Protein AF-0000000072696297 (afdb_homodimer)

Radius of gyration: 30.55 Å; Cα contacts (8 Å, |Δi|>4): 2385; chains: 2; bounding box: 72×107×75 Å

Foldseek 3Di:
DPPPPPPPQVVVLVVVVVVPDDDLAADDDPDDDDHLQFAFPLWDFDDLDQDWKKKKKWKKFADVVVLKMKIKMKMFTRVNDQAADDPVRCVVRNHTQGWMKIKMQIGPRAIAIDIDSGCPQWEIGLAFNKIKGAPDWDPPADRDRGDDDPVVNVNTHPAMWIDGLFWTWGKHAHPPPPPPGHHAGIKTWIKTKDADHAAFFRVDHHAAQQFPCLQPPFFPKGKGWGGQWIFMGTWMQTNNDIDGDGGTIMTMMMIMDNFDAQKKKWKWDFDKPDDDDTKIKTKMKGWHFTDDPDRDIFIWIWIWIDDPRGIDIFGPLFWKKKWKAALAFWIWIWIDGPWKIKIKIKGDPDPFDFAFTQDNPPGGGGWKTKDQQIKMWMWMATADPVGDGDHTDDTIIDRGMMIMIGRDDRPGMDIDMGDDDPVVSVVRPDNDPVVVVCVVVVVSGRRND/DPPPPPPPQVVVLVVVVVVPDDDLAADDDPDDDDHLQFAFPLWDFDDLDQDWKKKKKWKKFADVVVLKMKIKMKMFTRVNDQAADDPVVCVVRNHTQGWMKIKMQIGPRAIAIDIDSGCPQWEIGLAFNKIKGAPDWDPPADRDRGDDDPVVNVNTHPAMWIDGLFWTWGKHAHPPPPPPGHHAGIKTWIKTKDADHAAFFRVDHHAAPLFPCLQDPFFPKGKGWGGQWIFMGTWMQTNNDIDGDGGTIMTMMMIMDNFDAQKKKWKWDFDKPDDDDTKIKTKMKGWHFTDDPDGDIFIWIWIWIDDPRGIDIFGPLFWKKKWKAALAFWIWIWIDGPWKIKIKIKGDPDPFDFAFTQDNPPGGGGWKTKDQQIKMWMWMATADPVGDGDHTDDTIIDRGMMIMIGRDDRPGMDIDMGDDDPVRSVVRPDNDPVVVVCVVVVVSGRRND

InterPro domains:
  IPR025893 Tocopherol cyclase [PTHR35309] (17-449)
  IPR059486 Tocopherol cyclase-like [PF14249] (51-407)

Secondary structure (DSSP, 8-state):
----TTHHHHHHHHHHHHTTSS--PPPP----SS-TTPPTT-S----S-SS--EEEEEEEEEEGGGTEEEEEEEEEE-TTSSSPPPHHHHHHH-----EEEEEEE-GGG-EEEEEES--TTEEE-SSSS-EEEEEEEPTT-PPPSS---HHHHHHHEEEEEEE-SSEEEEEEE--S--TTS-B-SEEEEEEEEEEEE-SS-TTS----TTGGGGGTTTSSSEEEEEEEEEEEEEEEEETTEEEEEEEEEEEEEEEEES---SEEEEEEE---BSSSS-EEEEEEEEEEEESSSS-EEEEEEEEEEEETTEEEEE-TTTEEEEEEE-SSSEEEEEEEESSEEEEEEEE--S--EEEEEEETTTEEEEEEEEEEEEEEEEEEEEEPTTS-EEEEEEEEEEEEEEEEEEES--SS-EEEE----HHHHHHHTS---HHHHHHHSGGGPPTT-/----TTHHHHHHHHHHHHTTSS--PPPP----SS-TTPPTT-S----S-SS--EEEEEEEEEEGGGTEEEEEEEEEE-TTSSSPPPHHHHHHH-----EEEEEEE-GGG-EEEEEES--TTEEE-SSSS-EEEEEEEPTT-PPPSS---HHHHHHHEEEEEEE-SSEEEEEEE--S--TTS-B-SEEEEEEEEEEEE-SS-TTS----TTGGGGGTTTSSSEEEEEEEEEEEEEEEEETTEEEEEEEEEEEEEEEEES---SEEEEEEE---BSSSS-EEEEEEEEEEEESSSS-EEEEEEEEEEEETTEEEEE-TTTEEEEEEE-SSSEEEEEEEESSEEEEEEEE--S--EEEEEEETTTEEEEEEEEEEEEEEEEEEEEEPTTS-EEEEEEEEEEEEEEEEEEES--SS-EEEE----HHHHHHHHS---HHHHHHHSGGGPPTT-

Structure (mmCIF, N/CA/C/O backbone):
data_AF-0000000072696297-model_v1
#
loop_
_entity.id
_entity.type
_entity.pdbx_description
1 polymer 'Tocopherol cyclase'
#
loop_
_atom_site.group_PDB
_atom_site.id
_atom_site.type_symbol
_atom_site.label_atom_id
_atom_site.label_alt_id
_atom_site.label_comp_id
_atom_site.label_asym_id
_atom_site.label_entity_id
_atom_site.label_seq_id
_atom_site.pdbx_PDB_ins_code
_atom_site.Cartn_x
_atom_site.Cartn_y
_atom_site.Cartn_z
_atom_site.occupancy
_atom_site.B_iso_or_equiv
_atom_site.auth_seq_id
_atom_site.auth_comp_id
_atom_site.auth_asym_id
_atom_site.auth_atom_id
_atom_site.pdbx_PDB_model_num
ATOM 1 N N . MET A 1 1 ? 3.879 57.906 -1.351 1 18.12 1 MET A N 1
ATOM 2 C CA . MET A 1 1 ? 2.676 57.719 -0.544 1 18.12 1 MET A CA 1
ATOM 3 C C . MET A 1 1 ? 2.873 56.625 0.498 1 18.12 1 MET A C 1
ATOM 5 O O . MET A 1 1 ? 2.645 56.875 1.688 1 18.12 1 MET A O 1
ATOM 9 N N . SER A 1 2 ? 2.455 55.344 0.256 1 19.56 2 SER A N 1
ATOM 10 C CA . SER A 1 2 ? 1.735 54.406 1.131 1 19.56 2 SER A CA 1
ATOM 11 C C . SER A 1 2 ? 2.699 53.594 1.986 1 19.56 2 SER A C 1
ATOM 13 O O . SER A 1 2 ? 3.107 52.5 1.597 1 19.56 2 SER A O 1
ATOM 15 N N . LYS A 1 3 ? 3.74 54.156 2.49 1 32.62 3 LYS A N 1
ATOM 16 C CA . LYS A 1 3 ? 4.789 53.594 3.34 1 32.62 3 LYS A CA 1
ATOM 17 C C . LYS A 1 3 ? 4.215 53.125 4.664 1 32.62 3 LYS A C 1
ATOM 19 O O . LYS A 1 3 ? 4.961 52.844 5.609 1 32.62 3 LYS A O 1
ATOM 24 N N . GLY A 1 4 ? 2.891 53.312 4.84 1 27.34 4 GLY A N 1
ATOM 25 C CA . GLY A 1 4 ? 2.303 53.125 6.156 1 27.34 4 GLY A CA 1
ATOM 26 C C . GLY A 1 4 ? 2.168 51.688 6.543 1 27.34 4 GLY A C 1
ATOM 27 O O . GLY A 1 4 ? 1.674 51.344 7.625 1 27.34 4 GLY A O 1
ATOM 28 N N . GLN A 1 5 ? 2.023 50.656 5.691 1 32.66 5 GLN A N 1
ATOM 29 C CA . GLN A 1 5 ? 1.441 49.344 5.977 1 32.66 5 GLN A CA 1
ATOM 30 C C . GLN A 1 5 ? 2.426 48.469 6.734 1 32.66 5 GLN A C 1
ATOM 32 O O . GLN A 1 5 ? 2.094 47.312 7.105 1 32.66 5 GLN A O 1
ATOM 37 N N . SER A 1 6 ? 3.713 48.75 6.941 1 38.38 6 SER A N 1
ATOM 38 C CA . SER A 1 6 ? 4.676 47.844 7.535 1 38.38 6 SER A CA 1
ATOM 39 C C . SER A 1 6 ? 4.48 47.719 9.039 1 38.38 6 SER A C 1
ATOM 41 O O . SER A 1 6 ? 5.086 46.875 9.688 1 38.38 6 SER A O 1
ATOM 43 N N . HIS A 1 7 ? 3.771 48.625 9.727 1 38.84 7 HIS A N 1
ATOM 44 C CA . HIS A 1 7 ? 3.793 48.812 11.172 1 38.84 7 HIS A CA 1
ATOM 45 C C . HIS A 1 7 ? 2.846 47.812 11.852 1 38.84 7 HIS A C 1
ATOM 47 O O . HIS A 1 7 ? 2.908 47.625 13.07 1 38.84 7 HIS A O 1
ATOM 53 N N . GLY A 1 8 ? 1.91 47.219 11.18 1 37.94 8 GLY A N 1
ATOM 54 C CA . GLY A 1 8 ? 0.89 46.438 11.844 1 37.94 8 GLY A CA 1
ATOM 55 C C . GLY A 1 8 ? 1.388 45.062 12.297 1 37.94 8 GLY A C 1
ATOM 56 O O . GLY A 1 8 ? 1 44.594 13.367 1 37.94 8 GLY A O 1
ATOM 57 N N . SER A 1 9 ? 2.16 44.375 11.484 1 46.84 9 SER A N 1
ATOM 58 C CA . SER A 1 9 ? 2.555 43 11.758 1 46.84 9 SER A CA 1
ATOM 59 C C . SER A 1 9 ? 3.461 42.906 12.977 1 46.84 9 SER A C 1
ATOM 61 O O . SER A 1 9 ? 3.275 42.031 13.836 1 46.84 9 SER A O 1
ATOM 63 N N . SER A 1 10 ? 4.395 43.875 13.195 1 51.66 10 SER A N 1
ATOM 64 C CA . SER A 1 10 ? 5.32 43.906 14.32 1 51.66 10 SER A CA 1
ATOM 65 C C . SER A 1 10 ? 4.586 44.156 15.633 1 51.66 10 SER A C 1
ATOM 67 O O . SER A 1 10 ? 4.973 43.625 16.688 1 51.66 10 SER A O 1
ATOM 69 N N . THR A 1 11 ? 3.482 44.781 15.508 1 47.91 11 THR A N 1
ATOM 70 C CA . THR A 1 11 ? 2.748 45.188 16.703 1 47.91 11 THR A CA 1
ATOM 71 C C . THR A 1 11 ? 2.006 44 17.297 1 47.91 11 THR A C 1
ATOM 73 O O . THR A 1 11 ? 2.004 43.781 18.516 1 47.91 11 THR A O 1
ATOM 76 N N . VAL A 1 12 ? 1.466 43.188 16.469 1 49.97 12 VAL A N 1
ATOM 77 C CA . VAL A 1 12 ? 0.689 42.062 16.938 1 49.97 12 VAL A CA 1
ATOM 78 C C . VAL A 1 12 ? 1.609 41.062 17.625 1 49.97 12 VAL A C 1
ATOM 80 O O . VAL A 1 12 ? 1.281 40.531 18.703 1 49.97 12 VAL A O 1
ATOM 83 N N . LEU A 1 13 ? 2.771 40.781 17.109 1 56.03 13 LEU A N 1
ATOM 84 C CA . LEU A 1 13 ? 3.717 39.875 17.734 1 56.03 13 LEU A CA 1
ATOM 85 C C . LEU A 1 13 ? 4.242 40.438 19.047 1 56.03 13 LEU A C 1
ATOM 87 O O . LEU A 1 13 ? 4.469 39.688 20 1 56.03 13 LEU A O 1
ATOM 91 N N . ARG A 1 14 ? 4.359 41.781 19.109 1 52.25 14 ARG A N 1
ATOM 92 C CA . ARG A 1 14 ? 4.793 42.438 20.328 1 52.25 14 ARG A CA 1
ATOM 93 C C . ARG A 1 14 ? 3.732 42.344 21.422 1 52.25 14 ARG A C 1
ATOM 95 O O . ARG A 1 14 ? 4.062 42.156 22.609 1 52.25 14 ARG A O 1
ATOM 102 N N . LEU A 1 15 ? 2.523 42.375 21.031 1 49.12 15 LEU A N 1
ATOM 103 C CA . LEU A 1 15 ? 1.45 42.25 22.016 1 49.12 15 LEU A CA 1
ATOM 104 C C . LEU A 1 15 ? 1.433 40.844 22.625 1 49.12 15 LEU A C 1
ATOM 106 O O . LEU A 1 15 ? 1.201 40.688 23.828 1 49.12 15 LEU A O 1
ATOM 110 N N . MET A 1 16 ? 1.803 39.938 21.828 1 53.12 16 MET A N 1
ATOM 111 C CA . MET A 1 16 ? 1.822 38.562 22.344 1 53.12 16 MET A CA 1
ATOM 112 C C . MET A 1 16 ? 3.018 38.344 23.266 1 53.12 16 MET A C 1
ATOM 114 O O . MET A 1 16 ? 2.949 37.531 24.203 1 53.12 16 MET A O 1
ATOM 118 N N . ASP A 1 17 ? 4.148 39.062 23.047 1 53.25 17 ASP A N 1
ATOM 119 C CA . ASP A 1 17 ? 5.352 38.969 23.859 1 53.25 17 ASP A CA 1
ATOM 120 C C . ASP A 1 17 ? 5.152 39.625 25.219 1 53.25 17 ASP A C 1
ATOM 122 O O . ASP A 1 17 ? 5.66 39.156 26.234 1 53.25 17 ASP A O 1
ATOM 126 N N . GLU A 1 18 ? 4.617 40.781 25.203 1 47.94 18 GLU A N 1
ATOM 127 C CA . GLU A 1 18 ? 4.496 41.562 26.422 1 47.94 18 GLU A CA 1
ATOM 128 C C . GLU A 1 18 ? 3.58 40.906 27.438 1 47.94 18 GLU A C 1
ATOM 130 O O . GLU A 1 18 ? 3.684 41.156 28.641 1 47.94 18 GLU A O 1
ATOM 135 N N . ASP A 1 19 ? 2.721 40.094 27.031 1 46.16 19 ASP A N 1
ATOM 136 C CA . ASP A 1 19 ? 1.785 39.531 28 1 46.16 19 ASP A CA 1
ATOM 137 C C . ASP A 1 19 ? 2.363 38.312 28.672 1 46.16 19 ASP A C 1
ATOM 139 O O . ASP A 1 19 ? 1.619 37.469 29.203 1 46.16 19 ASP A O 1
ATOM 143 N N . SER A 1 20 ? 3.639 38.094 28.719 1 43.47 20 SER A N 1
ATOM 144 C CA . SER A 1 20 ? 4.297 36.906 29.234 1 43.47 20 SER A CA 1
ATOM 145 C C . SER A 1 20 ? 4.109 36.781 30.734 1 43.47 20 SER A C 1
ATOM 147 O O . SER A 1 20 ? 4.617 35.844 31.344 1 43.47 20 SER A O 1
ATOM 149 N N . SER A 1 21 ? 3.707 37.781 31.406 1 45.81 21 SER A N 1
ATOM 150 C CA . SER A 1 21 ? 3.936 37.531 32.812 1 45.81 21 SER A CA 1
ATOM 151 C C . SER A 1 21 ? 3.129 36.344 33.312 1 45.81 21 SER A C 1
ATOM 153 O O . SER A 1 21 ? 3.65 35.5 34.062 1 45.81 21 SER A O 1
ATOM 155 N N . GLY A 1 22 ? 1.887 36.219 33.906 1 46 22 GLY A N 1
ATOM 156 C CA . GLY A 1 22 ? 1.261 35.281 34.812 1 46 22 GLY A CA 1
ATOM 157 C C . GLY A 1 22 ? 0.122 34.5 34.156 1 46 22 GLY A C 1
ATOM 158 O O . GLY A 1 22 ? -0.38 33.531 34.75 1 46 22 GLY A O 1
ATOM 159 N N . SER A 1 23 ? -0.704 35.031 33.219 1 54.22 23 SER A N 1
ATOM 160 C CA . SER A 1 23 ? -1.973 34.375 32.938 1 54.22 23 SER A CA 1
ATOM 161 C C . SER A 1 23 ? -1.869 33.469 31.719 1 54.22 23 SER A C 1
ATOM 163 O O . SER A 1 23 ? -1.339 33.906 30.688 1 54.22 23 SER A O 1
ATOM 165 N N . VAL A 1 24 ? -2.074 32.062 31.812 1 69.94 24 VAL A N 1
ATOM 166 C CA . VAL A 1 24 ? -2.188 30.938 30.875 1 69.94 24 VAL A CA 1
ATOM 167 C C . VAL A 1 24 ? -3.373 31.172 29.938 1 69.94 24 VAL A C 1
ATOM 169 O O . VAL A 1 24 ? -3.785 30.266 29.219 1 69.94 24 VAL A O 1
ATOM 172 N N . SER A 1 25 ? -3.828 32.406 29.844 1 83 25 SER A N 1
ATOM 173 C CA . SER A 1 25 ? -4.988 32.594 28.984 1 83 25 SER A CA 1
ATOM 174 C C . SER A 1 25 ? -4.57 32.906 27.547 1 83 25 SER A C 1
ATOM 176 O O . SER A 1 25 ? -3.748 33.812 27.312 1 83 25 SER A O 1
ATOM 178 N N . PRO A 1 26 ? -5.062 32.188 26.594 1 89.75 26 PRO A N 1
ATOM 179 C CA . PRO A 1 26 ? -4.727 32.5 25.188 1 89.75 26 PRO A CA 1
ATOM 180 C C . PRO A 1 26 ? -5.254 33.844 24.734 1 89.75 26 PRO A C 1
ATOM 182 O O . PRO A 1 26 ? -6.312 34.281 25.172 1 89.75 26 PRO A O 1
ATOM 185 N N . LEU A 1 27 ? -4.508 34.531 24 1 89.12 27 LEU A N 1
ATOM 186 C CA . LEU A 1 27 ? -4.883 35.812 23.453 1 89.12 27 LEU A CA 1
ATOM 187 C C . LEU A 1 27 ? -5.258 35.688 21.984 1 89.12 27 LEU A C 1
ATOM 189 O O . LEU A 1 27 ? -4.445 35.25 21.156 1 89.12 27 LEU A O 1
ATOM 193 N N . TYR A 1 28 ? -6.461 36.094 21.703 1 92.81 28 TYR A N 1
ATOM 194 C CA . TYR A 1 28 ? -6.93 36.062 20.328 1 92.81 28 TYR A CA 1
ATOM 195 C C . TYR A 1 28 ? -6.578 37.344 19.609 1 92.81 28 TYR A C 1
ATOM 197 O O . TYR A 1 28 ? -6.789 38.438 20.141 1 92.81 28 TYR A O 1
ATOM 205 N N . VAL A 1 29 ? -6.035 37.219 18.438 1 90.44 29 VAL A N 1
ATOM 206 C CA . VAL A 1 29 ? -5.809 38.344 17.516 1 90.44 29 VAL A CA 1
ATOM 207 C C . VAL A 1 29 ? -6.309 37.969 16.125 1 90.44 29 VAL A C 1
ATOM 209 O O . VAL A 1 29 ? -5.961 36.906 15.602 1 90.44 29 VAL A O 1
ATOM 212 N N . PRO A 1 30 ? -7.215 38.812 15.594 1 89.38 30 PRO A N 1
ATOM 213 C CA . PRO A 1 30 ? -7.621 38.5 14.219 1 89.38 30 PRO A CA 1
ATOM 214 C C . PRO A 1 30 ? -6.43 38.375 13.266 1 89.38 30 PRO A C 1
ATOM 216 O O . PRO A 1 30 ? -5.445 39.094 13.398 1 89.38 30 PRO A O 1
ATOM 219 N N . THR A 1 31 ? -6.523 37.5 12.305 1 87.44 31 THR A N 1
ATOM 220 C CA . THR A 1 31 ? -5.418 37.25 11.391 1 87.44 31 THR A CA 1
ATOM 221 C C . THR A 1 31 ? -5.102 38.469 10.555 1 87.44 31 THR A C 1
ATOM 223 O O . THR A 1 31 ? -5.941 38.938 9.773 1 87.44 31 THR A O 1
ATOM 226 N N . PRO A 1 32 ? -3.977 38.969 10.773 1 85.31 32 PRO A N 1
ATOM 227 C CA . PRO A 1 32 ? -3.621 40.156 9.977 1 85.31 32 PRO A CA 1
ATOM 228 C C . PRO A 1 32 ? -3.285 39.812 8.531 1 85.31 32 PRO A C 1
ATOM 230 O O . PRO A 1 32 ? -2.916 38.688 8.234 1 85.31 32 PRO A O 1
ATOM 233 N N . ARG A 1 33 ? -3.482 40.938 7.805 1 78.12 33 ARG A N 1
ATOM 234 C CA . ARG A 1 33 ? -3.043 40.844 6.418 1 78.12 33 ARG A CA 1
ATOM 235 C C . ARG A 1 33 ? -1.53 41 6.309 1 78.12 33 ARG A C 1
ATOM 237 O O . ARG A 1 33 ? -0.931 41.781 7.055 1 78.12 33 ARG A O 1
ATOM 244 N N . ASN A 1 34 ? -0.774 40.312 5.793 1 72.81 34 ASN A N 1
ATOM 245 C CA . ASN A 1 34 ? 0.656 40.438 5.535 1 72.81 34 ASN A CA 1
ATOM 246 C C . ASN A 1 34 ? 1.484 40.062 6.758 1 72.81 34 ASN A C 1
ATOM 248 O O . ASN A 1 34 ? 1.699 40.875 7.648 1 72.81 34 ASN A O 1
ATOM 252 N N . ARG A 1 35 ? 1.742 39.031 7.027 1 81.56 35 ARG A N 1
ATOM 253 C CA . ARG A 1 35 ? 2.604 38.531 8.086 1 81.56 35 ARG A CA 1
ATOM 254 C C . ARG A 1 35 ? 3.98 38.156 7.551 1 81.56 35 ARG A C 1
ATOM 256 O O . ARG A 1 35 ? 4.102 37.656 6.438 1 81.56 35 ARG A O 1
ATOM 263 N N . GLU A 1 36 ? 4.961 38.625 8.328 1 83.38 36 GLU A N 1
ATOM 264 C CA . GLU A 1 36 ? 6.344 38.438 7.91 1 83.38 36 GLU A CA 1
ATOM 265 C C . GLU A 1 36 ? 6.629 36.969 7.637 1 83.38 36 GLU A C 1
ATOM 267 O O . GLU A 1 36 ? 7.379 36.625 6.715 1 83.38 36 GLU A O 1
ATOM 272 N N . LEU A 1 37 ? 6.027 36.062 8.391 1 89.88 37 LEU A N 1
ATOM 273 C CA . LEU A 1 37 ? 6.359 34.656 8.281 1 89.88 37 LEU A CA 1
ATOM 274 C C . LEU A 1 37 ? 5.34 33.906 7.418 1 89.88 37 LEU A C 1
ATOM 276 O O . LEU A 1 37 ? 5.352 32.688 7.352 1 89.88 37 LEU A O 1
ATOM 280 N N . ARG A 1 38 ? 4.539 34.688 6.75 1 90.38 38 ARG A N 1
ATOM 281 C CA . ARG A 1 38 ? 3.561 34.062 5.879 1 90.38 38 ARG A CA 1
ATOM 282 C C . ARG A 1 38 ? 4.246 33.312 4.73 1 90.38 38 ARG A C 1
ATOM 284 O O . ARG A 1 38 ? 5.125 33.875 4.066 1 90.38 38 ARG A O 1
ATOM 291 N N . THR A 1 39 ? 3.84 32.094 4.559 1 90.88 39 THR A N 1
ATOM 292 C CA . THR A 1 39 ? 4.445 31.281 3.506 1 90.88 39 THR A CA 1
ATOM 293 C C . THR A 1 39 ? 3.582 31.312 2.248 1 90.88 39 THR A C 1
ATOM 295 O O . THR A 1 39 ? 2.381 31.578 2.316 1 90.88 39 THR A O 1
ATOM 298 N N . PRO A 1 40 ? 4.27 31.047 1.139 1 87.88 40 PRO A N 1
ATOM 299 C CA . PRO A 1 40 ? 3.463 30.844 -0.065 1 87.88 40 PRO A CA 1
ATOM 300 C C . PRO A 1 40 ? 2.465 29.703 0.082 1 87.88 40 PRO A C 1
ATOM 302 O O . PRO A 1 40 ? 2.664 28.812 0.91 1 87.88 40 PRO A O 1
ATOM 305 N N . HIS A 1 41 ? 1.315 29.781 -0.6 1 87.94 41 HIS A N 1
ATOM 306 C CA . HIS A 1 41 ? 0.321 28.719 -0.708 1 87.94 41 HIS A CA 1
ATOM 307 C C . HIS A 1 41 ? -0.395 28.5 0.621 1 87.94 41 HIS A C 1
ATOM 309 O O . HIS A 1 41 ? -0.909 27.406 0.88 1 87.94 41 HIS A O 1
ATOM 315 N N . SER A 1 42 ? -0.354 29.422 1.519 1 90.62 42 SER A N 1
ATOM 316 C CA . SER A 1 42 ? -0.989 29.266 2.822 1 90.62 42 SER A CA 1
ATOM 317 C C . SER A 1 42 ? -2.51 29.312 2.705 1 90.62 42 SER A C 1
ATOM 319 O O . SER A 1 42 ? -3.221 28.891 3.621 1 90.62 42 SER A O 1
ATOM 321 N N . GLY A 1 43 ? -3.021 29.812 1.6 1 92.06 43 GLY A N 1
ATOM 322 C CA . GLY A 1 43 ? -4.461 29.953 1.448 1 92.06 43 GLY A CA 1
ATOM 323 C C . GLY A 1 43 ? -5.156 28.672 1.038 1 92.06 43 GLY A C 1
ATOM 324 O O . GLY A 1 43 ? -4.527 27.609 0.98 1 92.06 43 GLY A O 1
ATOM 325 N N . TYR A 1 44 ? -6.504 28.766 0.873 1 95.12 44 TYR A N 1
ATOM 326 C CA . TYR A 1 44 ? -7.375 27.688 0.448 1 95.12 44 TYR A CA 1
ATOM 327 C C . TYR A 1 44 ? -7.34 27.516 -1.066 1 95.12 44 TYR A C 1
ATOM 329 O O . TYR A 1 44 ? -7.621 28.453 -1.809 1 95.12 44 TYR A O 1
ATOM 337 N N . HIS A 1 45 ? -7.129 26.266 -1.618 1 92.69 45 HIS A N 1
ATOM 338 C CA . HIS A 1 45 ? -6.746 26.094 -3.014 1 92.69 45 HIS A CA 1
ATOM 339 C C . HIS A 1 45 ? -7.922 25.609 -3.854 1 92.69 45 HIS A C 1
ATOM 341 O O . HIS A 1 45 ? -7.816 25.5 -5.078 1 92.69 45 HIS A O 1
ATOM 347 N N . PHE A 1 46 ? -8.992 25.344 -3.219 1 94.19 46 PHE A N 1
ATOM 348 C CA . PHE A 1 46 ? -10.133 24.922 -4.02 1 94.19 46 PHE A CA 1
ATOM 349 C C . PHE A 1 46 ? -10.516 25.984 -5.031 1 94.19 46 PHE A C 1
ATOM 351 O O . PHE A 1 46 ? -10.641 27.172 -4.68 1 94.19 46 PHE A O 1
ATOM 358 N N . ASP A 1 47 ? -10.781 25.484 -6.27 1 89.19 47 ASP A N 1
ATOM 359 C CA . ASP A 1 47 ? -10.984 26.453 -7.34 1 89.19 47 ASP A CA 1
ATOM 360 C C . ASP A 1 47 ? -12.406 26.359 -7.891 1 89.19 47 ASP A C 1
ATOM 362 O O . ASP A 1 47 ? -12.719 26.969 -8.93 1 89.19 47 ASP A O 1
ATOM 366 N N . GLY A 1 48 ? -13.172 25.594 -7.344 1 91 48 GLY A N 1
ATOM 367 C CA . GLY A 1 48 ? -14.555 25.531 -7.777 1 91 48 GLY A CA 1
ATOM 368 C C . GLY A 1 48 ? -14.789 24.5 -8.867 1 91 48 GLY A C 1
ATOM 369 O O . GLY A 1 48 ? -15.922 24.266 -9.281 1 91 48 GLY A O 1
ATOM 370 N N . SER A 1 49 ? -13.766 23.781 -9.258 1 89.62 49 SER A N 1
ATOM 371 C CA . SER A 1 49 ? -13.898 22.812 -10.336 1 89.62 49 SER A CA 1
ATOM 372 C C . SER A 1 49 ? -14.422 21.484 -9.82 1 89.62 49 SER A C 1
ATOM 374 O O . SER A 1 49 ? -14.484 21.266 -8.609 1 89.62 49 SER A O 1
ATOM 376 N N . THR A 1 50 ? -14.75 20.594 -10.82 1 91.19 50 THR A N 1
ATOM 377 C CA . THR A 1 50 ? -15.297 19.297 -10.469 1 91.19 50 THR A CA 1
ATOM 378 C C . THR A 1 50 ? -14.195 18.234 -10.438 1 91.19 50 THR A C 1
ATOM 380 O O . THR A 1 50 ? -14.469 17.047 -10.25 1 91.19 50 THR A O 1
ATOM 383 N N . ARG A 1 51 ? -12.977 18.641 -10.578 1 88.25 51 ARG A N 1
ATOM 384 C CA . ARG A 1 51 ? -11.891 17.672 -10.508 1 88.25 51 ARG A CA 1
ATOM 385 C C . ARG A 1 51 ? -11.75 17.109 -9.094 1 88.25 51 ARG A C 1
ATOM 387 O O . ARG A 1 51 ? -12.156 17.734 -8.125 1 88.25 51 ARG A O 1
ATOM 394 N N . LYS A 1 52 ? -11.219 15.922 -9.047 1 89.38 52 LYS A N 1
ATOM 395 C CA . LYS A 1 52 ? -10.945 15.359 -7.73 1 89.38 52 LYS A CA 1
ATOM 396 C C . LYS A 1 52 ? -10.047 16.281 -6.914 1 89.38 52 LYS A C 1
ATOM 398 O O . LYS A 1 52 ? -9.047 16.797 -7.422 1 89.38 52 LYS A O 1
ATOM 403 N N . PHE A 1 53 ? -10.508 16.547 -5.668 1 92.5 53 PHE A N 1
ATOM 404 C CA . PHE A 1 53 ? -9.797 17.516 -4.852 1 92.5 53 PHE A CA 1
ATOM 405 C C . PHE A 1 53 ? -9.93 17.188 -3.371 1 92.5 53 PHE A C 1
ATOM 407 O O . PHE A 1 53 ? -11.008 16.797 -2.91 1 92.5 53 PHE A O 1
ATOM 414 N N . PHE A 1 54 ? -8.82 17.312 -2.738 1 95.19 54 PHE A N 1
ATOM 415 C CA . PHE A 1 54 ? -8.812 17.391 -1.281 1 95.19 54 PHE A CA 1
ATOM 416 C C . PHE A 1 54 ? -7.883 18.484 -0.798 1 95.19 54 PHE A C 1
ATOM 418 O O . PHE A 1 54 ? -6.973 18.906 -1.52 1 95.19 54 PHE A O 1
ATOM 425 N N . GLU A 1 55 ? -8.148 18.984 0.311 1 97 55 GLU A N 1
ATOM 426 C CA . GLU A 1 55 ? -7.18 19.797 1.045 1 97 55 GLU A CA 1
ATOM 427 C C . GLU A 1 55 ? -7.18 19.453 2.529 1 97 55 GLU A C 1
ATOM 429 O O . GLU A 1 55 ? -8.242 19.234 3.121 1 97 55 GLU A O 1
ATOM 434 N N . GLY A 1 56 ? -5.965 19.266 3.082 1 97.5 56 GLY A N 1
ATOM 435 C CA . GLY A 1 56 ? -5.77 18.922 4.484 1 97.5 56 GLY A CA 1
ATOM 436 C C . GLY A 1 56 ? -4.832 19.875 5.203 1 97.5 56 GLY A C 1
ATOM 437 O O . GLY A 1 56 ? -3.939 20.469 4.586 1 97.5 56 GLY A O 1
ATOM 438 N N . TRP A 1 57 ? -5.117 20.031 6.43 1 98.56 57 TRP A N 1
ATOM 439 C CA . TRP A 1 57 ? -4.328 20.891 7.305 1 98.56 57 TRP A CA 1
ATOM 440 C C . TRP A 1 57 ? -3.914 20.156 8.57 1 98.56 57 TRP A C 1
ATOM 442 O O . TRP A 1 57 ? -4.688 19.375 9.117 1 98.56 57 TRP A O 1
ATOM 452 N N . TYR A 1 58 ? -2.729 20.406 8.992 1 98.69 58 TYR A N 1
ATOM 453 C CA . TYR A 1 58 ? -2.133 19.75 10.156 1 98.69 58 TYR A CA 1
ATOM 454 C C . TYR A 1 58 ? -1.561 20.781 11.125 1 98.69 58 TYR A C 1
ATOM 456 O O . TYR A 1 58 ? -0.776 21.641 10.727 1 98.69 58 TYR A O 1
ATOM 464 N N . PHE A 1 59 ? -1.99 20.703 12.406 1 98.88 59 PHE A N 1
ATOM 465 C CA . PHE A 1 59 ? -1.482 21.547 13.484 1 98.88 59 PHE A CA 1
ATOM 466 C C . PHE A 1 59 ? -1.045 20.688 14.672 1 98.88 59 PHE A C 1
ATOM 468 O O . PHE A 1 59 ? -1.796 19.828 15.133 1 98.88 59 PHE A O 1
ATOM 475 N N . LYS A 1 60 ? 0.135 20.984 15.172 1 98.69 60 LYS A N 1
ATOM 476 C CA . LYS A 1 60 ? 0.663 20.188 16.281 1 98.69 60 LYS A CA 1
ATOM 477 C C . LYS A 1 60 ? 1.09 21.078 17.438 1 98.69 60 LYS A C 1
ATOM 479 O O . LYS A 1 60 ? 1.669 22.156 17.234 1 98.69 60 LYS A O 1
ATOM 484 N N . VAL A 1 61 ? 0.745 20.688 18.625 1 98.19 61 VAL A N 1
ATOM 485 C CA . VAL A 1 61 ? 1.244 21.281 19.859 1 98.19 61 VAL A CA 1
ATOM 486 C C . VAL A 1 61 ? 1.939 20.203 20.703 1 98.19 61 VAL A C 1
ATOM 488 O O . VAL A 1 61 ? 1.37 19.141 20.953 1 98.19 61 VAL A O 1
ATOM 491 N N . SER A 1 62 ? 3.141 20.516 21.078 1 97.12 62 SER A N 1
ATOM 492 C CA . SER A 1 62 ? 3.889 19.609 21.953 1 97.12 62 SER A CA 1
ATOM 493 C C . SER A 1 62 ? 3.961 20.156 23.375 1 97.12 62 SER A C 1
ATOM 495 O O . SER A 1 62 ? 4.211 21.344 23.578 1 97.12 62 SER A O 1
ATOM 497 N N . ILE A 1 63 ? 3.646 19.328 24.297 1 95.81 63 ILE A N 1
ATOM 498 C CA . ILE A 1 63 ? 3.807 19.656 25.719 1 95.81 63 ILE A CA 1
ATOM 499 C C . ILE A 1 63 ? 4.898 18.781 26.312 1 95.81 63 ILE A C 1
ATOM 501 O O . ILE A 1 63 ? 4.609 17.797 27.016 1 95.81 63 ILE A O 1
ATOM 505 N N . PRO A 1 64 ? 6.121 19.188 26.141 1 90.44 64 PRO A N 1
ATOM 506 C CA . PRO A 1 64 ? 7.25 18.312 26.484 1 90.44 64 PRO A CA 1
ATOM 507 C C . PRO A 1 64 ? 7.293 17.953 27.969 1 90.44 64 PRO A C 1
ATOM 509 O O . PRO A 1 64 ? 7.707 16.844 28.328 1 90.44 64 PRO A O 1
ATOM 512 N N . GLU A 1 65 ? 6.844 18.859 28.797 1 91.38 65 GLU A N 1
ATOM 513 C CA . GLU A 1 65 ? 6.895 18.609 30.234 1 91.38 65 GLU A CA 1
ATOM 514 C C . GLU A 1 65 ? 6.031 17.406 30.609 1 91.38 65 GLU A C 1
ATOM 516 O O . GLU A 1 65 ? 6.316 16.719 31.594 1 91.38 65 GLU A O 1
ATOM 521 N N . ARG A 1 66 ? 5.07 17.188 29.781 1 92.94 66 ARG A N 1
ATOM 522 C CA . ARG A 1 66 ? 4.18 16.062 30.016 1 92.94 66 ARG A CA 1
ATOM 523 C C . ARG A 1 66 ? 4.453 14.93 29.031 1 92.94 66 ARG A C 1
ATOM 525 O O . ARG A 1 66 ? 3.822 13.867 29.109 1 92.94 66 ARG A O 1
ATOM 532 N N . ARG A 1 67 ? 5.309 15.172 28.125 1 93.62 67 ARG A N 1
ATOM 533 C CA . ARG A 1 67 ? 5.633 14.234 27.047 1 93.62 67 ARG A CA 1
ATOM 534 C C . ARG A 1 67 ? 4.391 13.867 26.25 1 93.62 67 ARG A C 1
ATOM 536 O O . ARG A 1 67 ? 4.145 12.695 25.969 1 93.62 67 ARG A O 1
ATOM 543 N N . GLN A 1 68 ? 3.549 14.883 26.047 1 95.38 68 GLN A N 1
ATOM 544 C CA . GLN A 1 68 ? 2.332 14.695 25.266 1 95.38 68 GLN A CA 1
ATOM 545 C C . GLN A 1 68 ? 2.314 15.609 24.047 1 95.38 68 GLN A C 1
ATOM 547 O O . GLN A 1 68 ? 2.91 16.688 24.062 1 95.38 68 GLN A O 1
ATOM 552 N N . ASN A 1 69 ? 1.705 15.125 23.031 1 97.5 69 ASN A N 1
ATOM 553 C CA . ASN A 1 69 ? 1.497 15.867 21.797 1 97.5 69 ASN A CA 1
ATOM 554 C C . ASN A 1 69 ? 0.04 15.812 21.344 1 97.5 69 ASN A C 1
ATOM 556 O O . ASN A 1 69 ? -0.664 14.844 21.641 1 97.5 69 ASN A O 1
ATOM 560 N N . PHE A 1 70 ? -0.379 16.844 20.734 1 98.62 70 PHE A N 1
ATOM 561 C CA . PHE A 1 70 ? -1.692 16.891 20.109 1 98.62 70 PHE A CA 1
ATOM 562 C C . PHE A 1 70 ? -1.574 17.328 18.656 1 98.62 70 PHE A C 1
ATOM 564 O O . PHE A 1 70 ? -1.035 18.391 18.359 1 98.62 70 PHE A O 1
ATOM 571 N N . CYS A 1 71 ? -2.016 16.453 17.781 1 98.81 71 CYS A N 1
ATOM 572 C CA . CYS A 1 71 ? -2.004 16.719 16.344 1 98.81 71 CYS A CA 1
ATOM 573 C C . CYS A 1 71 ? -3.42 16.891 15.812 1 98.81 71 CYS A C 1
ATOM 575 O O . CYS A 1 71 ? -4.207 15.938 15.812 1 98.81 71 CYS A O 1
ATOM 577 N N . PHE A 1 72 ? -3.721 18.109 15.383 1 98.88 72 PHE A N 1
ATOM 578 C CA . PHE A 1 72 ? -5.02 18.422 14.797 1 98.88 72 PHE A CA 1
ATOM 579 C C . PHE A 1 72 ? -4.969 18.344 13.281 1 98.88 72 PHE A C 1
ATOM 581 O O . PHE A 1 72 ? -4.113 18.969 12.648 1 98.88 72 PHE A O 1
ATOM 588 N N . MET A 1 73 ? -5.898 17.594 12.742 1 98.88 73 MET A N 1
ATOM 589 C CA . MET A 1 73 ? -5.953 17.453 11.289 1 98.88 73 MET A CA 1
ATOM 590 C C . MET A 1 73 ? -7.352 17.734 10.766 1 98.88 73 MET A C 1
ATOM 592 O O . MET A 1 73 ? -8.328 17.125 11.195 1 98.88 73 MET A O 1
ATOM 596 N N . TYR A 1 74 ? -7.402 18.656 9.844 1 98.81 74 TYR A N 1
ATOM 597 C CA . TYR A 1 74 ? -8.648 19.016 9.18 1 98.81 74 TYR A CA 1
ATOM 598 C C . TYR A 1 74 ? -8.602 18.672 7.695 1 98.81 74 TYR A C 1
ATOM 600 O O . TYR A 1 74 ? -7.543 18.766 7.066 1 98.81 74 TYR A O 1
ATOM 608 N N . THR A 1 75 ? -9.75 18.25 7.191 1 98.25 75 THR A N 1
ATOM 609 C CA . THR A 1 75 ? -9.758 17.859 5.785 1 98.25 75 THR A CA 1
ATOM 610 C C . THR A 1 75 ? -11.078 18.234 5.125 1 98.25 75 THR A C 1
ATOM 612 O O . THR A 1 75 ? -12.125 18.234 5.773 1 98.25 75 THR A O 1
ATOM 615 N N . VAL A 1 76 ? -11.031 18.641 3.877 1 98.19 76 VAL A N 1
ATOM 616 C CA . VAL A 1 76 ? -12.211 18.797 3.029 1 98.19 76 VAL A CA 1
ATOM 617 C C . VAL A 1 76 ? -11.992 18.078 1.7 1 98.19 76 VAL A C 1
ATOM 619 O O . VAL A 1 76 ? -10.883 18.094 1.155 1 98.19 76 VAL A O 1
ATOM 622 N N . GLU A 1 77 ? -13.062 17.406 1.22 1 97.38 77 GLU A N 1
ATOM 623 C CA . GLU A 1 77 ? -12.992 16.656 -0.035 1 97.38 77 GLU A CA 1
ATOM 624 C C . GLU A 1 77 ? -14.094 17.094 -0.996 1 97.38 77 GLU A C 1
ATOM 626 O O . GLU A 1 77 ? -15.266 17.141 -0.619 1 97.38 77 GLU A O 1
ATOM 631 N N . ASN A 1 78 ? -13.719 17.375 -2.166 1 96.38 78 ASN A N 1
ATOM 632 C CA . ASN A 1 78 ? -14.586 17.703 -3.293 1 96.38 78 ASN A CA 1
ATOM 633 C C . ASN A 1 78 ? -15.734 18.609 -2.869 1 96.38 78 ASN A C 1
ATOM 635 O O . ASN A 1 78 ? -16.906 18.281 -3.051 1 96.38 78 ASN A O 1
ATOM 639 N N . PRO A 1 79 ? -15.43 19.781 -2.408 1 96.38 79 PRO A N 1
ATOM 640 C CA . PRO A 1 79 ? -16.438 20.656 -1.822 1 96.38 79 PRO A CA 1
ATOM 641 C C . PRO A 1 79 ? -17.391 21.234 -2.865 1 96.38 79 PRO A C 1
ATOM 643 O O . PRO A 1 79 ? -18.406 21.875 -2.512 1 96.38 79 PRO A O 1
ATOM 646 N N . VAL A 1 80 ? -17.094 21.062 -4.172 1 95.69 80 VAL A N 1
ATOM 647 C CA . VAL A 1 80 ? -18.062 21.453 -5.191 1 95.69 80 VAL A CA 1
ATOM 648 C C . VAL A 1 80 ? -19.375 20.719 -4.969 1 95.69 80 VAL A C 1
ATOM 650 O O . VAL A 1 80 ? -20.453 21.234 -5.258 1 95.69 80 VAL A O 1
ATOM 653 N N . PHE A 1 81 ? -19.219 19.516 -4.566 1 96.5 81 PHE A N 1
ATOM 654 C CA . PHE A 1 81 ? -20.359 18.703 -4.191 1 96.5 81 PHE A CA 1
ATOM 655 C C . PHE A 1 81 ? -20.609 18.766 -2.686 1 96.5 81 PHE A C 1
ATOM 657 O O . PHE A 1 81 ? -19.938 18.078 -1.914 1 96.5 81 PHE A O 1
ATOM 664 N N . ARG A 1 82 ? -21.594 19.406 -2.289 1 95.69 82 ARG A N 1
ATOM 665 C CA . ARG A 1 82 ? -21.812 19.734 -0.884 1 95.69 82 ARG A CA 1
ATOM 666 C C . ARG A 1 82 ? -22.344 18.531 -0.117 1 95.69 82 ARG A C 1
ATOM 668 O O . ARG A 1 82 ? -22.359 18.531 1.116 1 95.69 82 ARG A O 1
ATOM 675 N N . LYS A 1 83 ? -22.828 17.594 -0.899 1 95.06 83 LYS A N 1
ATOM 676 C CA . LYS A 1 83 ? -23.281 16.328 -0.343 1 95.06 83 LYS A CA 1
ATOM 677 C C . LYS A 1 83 ? -22.922 15.164 -1.254 1 95.06 83 LYS A C 1
ATOM 679 O O . LYS A 1 83 ? -22.297 15.359 -2.299 1 95.06 83 LYS A O 1
ATOM 684 N N . LYS A 1 84 ? -23.266 14.016 -0.781 1 94 84 LYS A N 1
ATOM 685 C CA . LYS A 1 84 ? -23.016 12.828 -1.595 1 94 84 LYS A CA 1
ATOM 686 C C . LYS A 1 84 ? -23.609 12.984 -2.992 1 94 84 LYS A C 1
ATOM 688 O O . LYS A 1 84 ? -24.719 13.469 -3.146 1 94 84 LYS A O 1
ATOM 693 N N . LEU A 1 85 ? -22.844 12.508 -3.939 1 93.38 85 LEU A N 1
ATOM 694 C CA . LEU A 1 85 ? -23.281 12.656 -5.32 1 93.38 85 LEU A CA 1
ATOM 695 C C . LEU A 1 85 ? -24.531 11.82 -5.578 1 93.38 85 LEU A C 1
ATOM 697 O O . LEU A 1 85 ? -24.656 10.703 -5.082 1 93.38 85 LEU A O 1
ATOM 701 N N . THR A 1 86 ? -25.406 12.367 -6.391 1 92.31 86 THR A N 1
ATOM 702 C CA . THR A 1 86 ? -26.516 11.594 -6.922 1 92.31 86 THR A CA 1
ATOM 703 C C . THR A 1 86 ? -26.031 10.625 -7.996 1 92.31 86 THR A C 1
ATOM 705 O O . THR A 1 86 ? -24.953 10.797 -8.555 1 92.31 86 THR A O 1
ATOM 708 N N . PRO A 1 87 ? -26.828 9.688 -8.25 1 87.38 87 PRO A N 1
ATOM 709 C CA . PRO A 1 87 ? -26.453 8.781 -9.344 1 87.38 87 PRO A CA 1
ATOM 710 C C . PRO A 1 87 ? -26.203 9.516 -10.656 1 87.38 87 PRO A C 1
ATOM 712 O O . PRO A 1 87 ? -25.312 9.148 -11.422 1 87.38 87 PRO A O 1
ATOM 715 N N . PHE A 1 88 ? -26.938 10.516 -10.891 1 89.44 88 PHE A N 1
ATOM 716 C CA . PHE A 1 88 ? -26.781 11.305 -12.109 1 89.44 88 PHE A CA 1
ATOM 717 C C . PHE A 1 88 ? -25.438 12.023 -12.117 1 89.44 88 PHE A C 1
ATOM 719 O O . PHE A 1 88 ? -24.734 12.023 -13.125 1 89.44 88 PHE A O 1
ATOM 726 N N . GLU A 1 89 ? -25.062 12.594 -11.008 1 90.88 89 GLU A N 1
ATOM 727 C CA . GLU A 1 89 ? -23.781 13.273 -10.883 1 90.88 89 GLU A CA 1
ATOM 728 C C . GLU A 1 89 ? -22.625 12.297 -11.031 1 90.88 89 GLU A C 1
ATOM 730 O O . GLU A 1 89 ? -21.594 12.617 -11.648 1 90.88 89 GLU A O 1
ATOM 735 N N . GLU A 1 90 ? -22.781 11.172 -10.461 1 88.5 90 GLU A N 1
ATOM 736 C CA . GLU A 1 90 ? -21.734 10.156 -10.555 1 88.5 90 GLU A CA 1
ATOM 737 C C . GLU A 1 90 ? -21.516 9.719 -12 1 88.5 90 GLU A C 1
ATOM 739 O O . GLU A 1 90 ? -20.375 9.453 -12.414 1 88.5 90 GLU A O 1
ATOM 744 N N . ALA A 1 91 ? -22.594 9.609 -12.672 1 83.19 91 ALA A N 1
ATOM 745 C CA . ALA A 1 91 ? -22.484 9.242 -14.086 1 83.19 91 ALA A CA 1
ATOM 746 C C . ALA A 1 91 ? -21.766 10.32 -14.883 1 83.19 91 ALA A C 1
ATOM 748 O O . ALA A 1 91 ? -21.031 10.016 -15.828 1 83.19 91 ALA A O 1
ATOM 749 N N . GLN A 1 92 ? -22 11.57 -14.453 1 85.56 92 GLN A N 1
ATOM 750 C CA . GLN A 1 92 ? -21.469 12.711 -15.188 1 85.56 92 GLN A CA 1
ATOM 751 C C . GLN A 1 92 ? -20.016 12.977 -14.82 1 85.56 92 GLN A C 1
ATOM 753 O O . GLN A 1 92 ? -19.203 13.297 -15.68 1 85.56 92 GLN A O 1
ATOM 758 N N . TYR A 1 93 ? -19.688 12.82 -13.516 1 87.31 93 TYR A N 1
ATOM 759 C CA . TYR A 1 93 ? -18.391 13.305 -13.055 1 87.31 93 TYR A CA 1
ATOM 760 C C . TYR A 1 93 ? -17.547 12.172 -12.5 1 87.31 93 TYR A C 1
ATOM 762 O O . TYR A 1 93 ? -16.375 12.359 -12.164 1 87.31 93 TYR A O 1
ATOM 770 N N . GLY A 1 94 ? -18.125 10.914 -12.445 1 83.12 94 GLY A N 1
ATOM 771 C CA . GLY A 1 94 ? -17.453 9.82 -11.766 1 83.12 94 GLY A CA 1
ATOM 772 C C . GLY A 1 94 ? -17.641 9.844 -10.258 1 83.12 94 GLY A C 1
ATOM 773 O O . GLY A 1 94 ? -18.094 10.844 -9.703 1 83.12 94 GLY A O 1
ATOM 774 N N . PRO A 1 95 ? -17.297 8.812 -9.68 1 85.06 95 PRO A N 1
ATOM 775 C CA . PRO A 1 95 ? -17.438 8.758 -8.227 1 85.06 95 PRO A CA 1
ATOM 776 C C . PRO A 1 95 ? -16.531 9.758 -7.508 1 85.06 95 PRO A C 1
ATOM 778 O O . PRO A 1 95 ? -15.391 9.977 -7.938 1 85.06 95 PRO A O 1
ATOM 781 N N . ARG A 1 96 ? -17.109 10.422 -6.504 1 90.81 96 ARG A N 1
ATOM 782 C CA . ARG A 1 96 ? -16.375 11.344 -5.648 1 90.81 96 ARG A CA 1
ATOM 783 C C . ARG A 1 96 ? -16.672 11.078 -4.176 1 90.81 96 ARG A C 1
ATOM 785 O O . ARG A 1 96 ? -17.797 10.719 -3.812 1 90.81 96 ARG A O 1
ATOM 792 N N . PHE A 1 97 ? -15.68 11.219 -3.424 1 92.81 97 PHE A N 1
ATOM 793 C CA . PHE A 1 97 ? -15.867 11.273 -1.979 1 92.81 97 PHE A CA 1
ATOM 794 C C . PHE A 1 97 ? -15.984 12.719 -1.502 1 92.81 97 PHE A C 1
ATOM 796 O O . PHE A 1 97 ? -15.188 13.57 -1.892 1 92.81 97 PHE A O 1
ATOM 803 N N . THR A 1 98 ? -17.016 12.969 -0.726 1 96.5 98 THR A N 1
ATOM 804 C CA . THR A 1 98 ? -17.281 14.336 -0.284 1 96.5 98 THR A CA 1
ATOM 805 C C . THR A 1 98 ? -17.219 14.43 1.238 1 96.5 98 THR A C 1
ATOM 807 O O . THR A 1 98 ? -17.328 13.422 1.933 1 96.5 98 THR A O 1
ATOM 810 N N . GLY A 1 99 ? -17.016 15.664 1.698 1 97.62 99 GLY A N 1
ATOM 811 C CA . GLY A 1 99 ? -17.234 15.875 3.121 1 97.62 99 GLY A CA 1
ATOM 812 C C . GLY A 1 99 ? -16.078 16.609 3.789 1 97.62 99 GLY A C 1
ATOM 813 O O . GLY A 1 99 ? -15.188 17.125 3.111 1 97.62 99 GLY A O 1
ATOM 814 N N . VAL A 1 100 ? -16.25 16.781 5.082 1 98.44 100 VAL A N 1
ATOM 815 C CA . VAL A 1 100 ? -15.289 17.469 5.949 1 98.44 100 VAL A CA 1
ATOM 816 C C . VAL A 1 100 ? -14.984 16.594 7.168 1 98.44 100 VAL A C 1
ATOM 818 O O . VAL A 1 100 ? -15.883 15.945 7.711 1 98.44 100 VAL A O 1
ATOM 821 N N . GLY A 1 101 ? -13.742 16.578 7.496 1 98.44 101 GLY A N 1
ATOM 822 C CA . GLY A 1 101 ? -13.328 15.797 8.656 1 98.44 101 GLY A CA 1
ATOM 823 C C . GLY A 1 101 ? -12.398 16.547 9.578 1 98.44 101 GLY A C 1
ATOM 824 O O . GLY A 1 101 ? -11.664 17.438 9.141 1 98.44 101 GLY A O 1
ATOM 825 N N . ALA A 1 102 ? -12.5 16.25 10.828 1 98.81 102 ALA A N 1
ATOM 826 C CA . ALA A 1 102 ? -11.547 16.641 11.867 1 98.81 102 ALA A CA 1
ATOM 827 C C . ALA A 1 102 ? -11.086 15.422 12.664 1 98.81 102 ALA A C 1
ATOM 829 O O . ALA A 1 102 ? -11.906 14.648 13.156 1 98.81 102 ALA A O 1
ATOM 830 N N . GLN A 1 103 ? -9.852 15.219 12.719 1 98.81 103 GLN A N 1
ATOM 831 C CA . GLN A 1 103 ? -9.305 14.148 13.547 1 98.81 103 GLN A CA 1
ATOM 832 C C . GLN A 1 103 ? -8.141 14.656 14.398 1 98.81 103 GLN A C 1
ATOM 834 O O . GLN A 1 103 ? -7.457 15.609 14.023 1 98.81 103 GLN A O 1
ATOM 839 N N . ILE A 1 104 ? -7.98 14.094 15.57 1 98.88 104 ILE A N 1
ATOM 840 C CA . ILE A 1 104 ? -6.918 14.5 16.484 1 98.88 104 ILE A CA 1
ATOM 841 C C . ILE A 1 104 ? -6.199 13.258 17.016 1 98.88 104 ILE A C 1
ATOM 843 O O . ILE A 1 104 ? -6.84 12.305 17.469 1 98.88 104 ILE A O 1
ATOM 847 N N . LEU A 1 105 ? -4.926 13.219 16.859 1 98.81 105 LEU A N 1
ATOM 848 C CA . LEU A 1 105 ? -4.059 12.344 17.641 1 98.81 105 LEU A CA 1
ATOM 849 C C . LEU A 1 105 ? -3.543 13.062 18.891 1 98.81 105 LEU A C 1
ATOM 851 O O . LEU A 1 105 ? -2.801 14.039 18.781 1 98.81 105 LEU A O 1
ATOM 855 N N . GLY A 1 106 ? -3.959 12.578 20.031 1 98.19 106 GLY A N 1
ATOM 856 C CA . GLY A 1 106 ? -3.67 13.336 21.234 1 98.19 106 GLY A CA 1
ATOM 857 C C . GLY A 1 106 ? -2.93 12.523 22.281 1 98.19 106 GLY A C 1
ATOM 858 O O . GLY A 1 106 ? -2.062 11.711 21.953 1 98.19 106 GLY A O 1
ATOM 859 N N . ALA A 1 107 ? -3.201 12.867 23.531 1 97.06 107 ALA A N 1
ATOM 860 C CA . ALA A 1 107 ? -2.475 12.305 24.656 1 97.06 107 ALA A CA 1
ATOM 861 C C . ALA A 1 107 ? -2.521 10.781 24.641 1 97.06 107 ALA A C 1
ATOM 863 O O . ALA A 1 107 ? -3.58 10.188 24.406 1 97.06 107 ALA A O 1
ATOM 864 N N . ASP A 1 108 ? -1.31 10.172 24.781 1 93.88 108 ASP A N 1
ATOM 865 C CA . ASP A 1 108 ? -1.118 8.727 24.844 1 93.88 108 ASP A CA 1
ATOM 866 C C . ASP A 1 108 ? -1.474 8.062 23.531 1 93.88 108 ASP A C 1
ATOM 868 O O . ASP A 1 108 ? -1.949 6.926 23.5 1 93.88 108 ASP A O 1
ATOM 872 N N . ASP A 1 109 ? -1.421 8.828 22.469 1 94.44 109 ASP A N 1
ATOM 873 C CA . ASP A 1 109 ? -1.664 8.367 21.109 1 94.44 109 ASP A CA 1
ATOM 874 C C . ASP A 1 109 ? -3.094 7.852 20.953 1 94.44 109 ASP A C 1
ATOM 876 O O . ASP A 1 109 ? -3.346 6.938 20.172 1 94.44 109 ASP A O 1
ATOM 880 N N . LYS A 1 110 ? -3.963 8.422 21.797 1 97.44 110 LYS A N 1
ATOM 881 C CA . LYS A 1 110 ? -5.387 8.188 21.594 1 97.44 110 LYS A CA 1
ATOM 882 C C . LYS A 1 110 ? -5.934 9.07 20.469 1 97.44 110 LYS A C 1
ATOM 884 O O . LYS A 1 110 ? -5.281 10.031 20.062 1 97.44 110 LYS A O 1
ATOM 889 N N . TYR A 1 111 ? -7.105 8.656 20.094 1 98.31 111 TYR A N 1
ATOM 890 C CA . TYR A 1 111 ? -7.574 9.188 18.828 1 98.31 111 TYR A CA 1
ATOM 891 C C . TYR A 1 111 ? -9.023 9.641 18.922 1 98.31 111 TYR A C 1
ATOM 893 O O . TYR A 1 111 ? -9.789 9.125 19.75 1 98.31 111 TYR A O 1
ATOM 901 N N . ILE A 1 112 ? -9.383 10.711 18.156 1 98.69 112 ILE A N 1
ATOM 902 C CA . ILE A 1 112 ? -10.773 11.102 17.984 1 98.69 112 ILE A CA 1
ATOM 903 C C . ILE A 1 112 ? -10.992 11.594 16.547 1 98.69 112 ILE A C 1
ATOM 905 O O . ILE A 1 112 ? -10.086 12.156 15.938 1 98.69 112 ILE A O 1
ATOM 909 N N . CYS A 1 113 ? -12.234 11.336 16.047 1 98.62 113 CYS A N 1
ATOM 910 C CA . CYS A 1 113 ? -12.594 11.773 14.695 1 98.62 113 CYS A CA 1
ATOM 911 C C . CYS A 1 113 ? -14.07 12.148 14.617 1 98.62 113 CYS A C 1
ATOM 913 O O . CYS A 1 113 ? -14.914 11.492 15.234 1 98.62 113 CYS A O 1
ATOM 915 N N . GLN A 1 114 ? -14.32 13.234 13.969 1 98.75 114 GLN A N 1
ATOM 916 C CA . GLN A 1 114 ? -15.672 13.617 13.555 1 98.75 114 GLN A CA 1
ATOM 917 C C . GLN A 1 114 ? -15.711 13.961 12.07 1 98.75 114 GLN A C 1
ATOM 919 O O . GLN A 1 114 ? -14.867 14.711 11.578 1 98.75 114 GLN A O 1
ATOM 924 N N . TYR A 1 115 ? -16.641 13.328 11.391 1 97.94 115 TYR A N 1
ATOM 925 C CA . TYR A 1 115 ? -16.703 13.453 9.938 1 97.94 115 TYR A CA 1
ATOM 926 C C . TYR A 1 115 ? -18.156 13.648 9.477 1 97.94 115 TYR A C 1
ATOM 928 O O . TYR A 1 115 ? -19.078 13.078 10.062 1 97.94 115 TYR A O 1
ATOM 936 N N . SER A 1 116 ? -18.312 14.555 8.492 1 97.44 116 SER A N 1
ATOM 937 C CA . SER A 1 116 ? -19.578 14.75 7.793 1 97.44 116 SER A CA 1
ATOM 938 C C . SER A 1 116 ? -19.406 14.633 6.281 1 97.44 116 SER A C 1
ATOM 940 O O . SER A 1 116 ? -18.422 15.141 5.727 1 97.44 116 SER A O 1
ATOM 942 N N . GLN A 1 117 ? -20.359 14.031 5.625 1 96.12 117 GLN A N 1
ATOM 943 C CA . GLN A 1 117 ? -20.328 13.953 4.168 1 96.12 117 GLN A CA 1
ATOM 944 C C . GLN A 1 117 ? -20.688 15.289 3.533 1 96.12 117 GLN A C 1
ATOM 946 O O . GLN A 1 117 ? -20.484 15.492 2.334 1 96.12 117 GLN A O 1
ATOM 951 N N . GLU A 1 118 ? -21.219 16.141 4.383 1 97.31 118 GLU A N 1
ATOM 952 C CA . GLU A 1 118 ? -21.656 17.453 3.898 1 97.31 118 GLU A CA 1
ATOM 953 C C . GLU A 1 118 ? -20.594 18.516 4.184 1 97.31 118 GLU A C 1
ATOM 955 O O . GLU A 1 118 ? -19.938 18.484 5.227 1 97.31 118 GLU A O 1
ATOM 960 N N . SER A 1 119 ? -20.453 19.438 3.252 1 97.75 119 SER A N 1
ATOM 961 C CA . SER A 1 119 ? -19.406 20.438 3.41 1 97.75 119 SER A CA 1
ATOM 962 C C . SER A 1 119 ? -19.984 21.844 3.314 1 97.75 119 SER A C 1
ATOM 964 O O . SER A 1 119 ? -19.234 22.812 3.074 1 97.75 119 SER A O 1
ATOM 966 N N . GLN A 1 120 ? -21.266 22.031 3.473 1 96.25 120 GLN A N 1
ATOM 967 C CA . GLN A 1 120 ? -21.891 23.344 3.275 1 96.25 120 GLN A CA 1
ATOM 968 C C . GLN A 1 120 ? -21.438 24.328 4.348 1 96.25 120 GLN A C 1
ATOM 970 O O . GLN A 1 120 ? -21.484 25.547 4.133 1 96.25 120 GLN A O 1
ATOM 975 N N . ASN A 1 121 ? -21.031 23.859 5.469 1 97.94 121 ASN A N 1
ATOM 976 C CA . ASN A 1 121 ? -20.656 24.734 6.566 1 97.94 121 ASN A CA 1
ATOM 977 C C . ASN A 1 121 ? -19.141 24.891 6.688 1 97.94 121 ASN A C 1
ATOM 979 O O . ASN A 1 121 ? -18.656 25.422 7.68 1 97.94 121 ASN A O 1
ATOM 983 N N . PHE A 1 122 ? -18.469 24.375 5.738 1 98.5 122 PHE A N 1
ATOM 984 C CA . PHE A 1 122 ? -17.031 24.578 5.676 1 98.5 122 PHE A CA 1
ATOM 985 C C . PHE A 1 122 ? -16.688 25.875 4.969 1 98.5 122 PHE A C 1
ATOM 987 O O . PHE A 1 122 ? -17.359 26.266 4.008 1 98.5 122 PHE A O 1
ATOM 994 N N . TRP A 1 123 ? -15.672 26.531 5.457 1 98.12 123 TRP A N 1
ATOM 995 C CA . TRP A 1 123 ? -15.188 27.75 4.801 1 98.12 123 TRP A CA 1
ATOM 996 C C . TRP A 1 123 ? -13.672 27.875 4.941 1 98.12 123 TRP A C 1
ATOM 998 O O . TRP A 1 123 ? -13.094 27.406 5.922 1 98.12 123 TRP A O 1
ATOM 1008 N N . GLY A 1 124 ? -13.031 28.469 3.959 1 97.19 124 GLY A N 1
ATOM 1009 C CA . GLY A 1 124 ? -11.609 28.766 3.951 1 97.19 124 GLY A CA 1
ATOM 1010 C C . GLY A 1 124 ? -11.273 30.062 3.221 1 97.19 124 GLY A C 1
ATOM 1011 O O . GLY A 1 124 ? -11.898 30.375 2.203 1 97.19 124 GLY A O 1
ATOM 1012 N N . SER A 1 125 ? -10.305 30.703 3.727 1 94.56 125 SER A N 1
ATOM 1013 C CA . SER A 1 125 ? -9.844 31.938 3.08 1 94.56 125 SER A CA 1
ATOM 1014 C C . SER A 1 125 ? -8.93 31.625 1.901 1 94.56 125 SER A C 1
ATOM 1016 O O . SER A 1 125 ? -7.977 30.844 2.035 1 94.56 125 SER A O 1
ATOM 1018 N N . ARG A 1 126 ? -9.141 32.219 0.826 1 90.94 126 ARG A N 1
ATOM 1019 C CA . ARG A 1 126 ? -8.359 31.984 -0.387 1 90.94 126 ARG A CA 1
ATOM 1020 C C . ARG A 1 126 ? -6.922 32.469 -0.21 1 90.94 126 ARG A C 1
ATOM 1022 O O . ARG A 1 126 ? -6.004 31.906 -0.814 1 90.94 126 ARG A O 1
ATOM 1029 N N . HIS A 1 127 ? -6.691 33.406 0.671 1 88.06 127 HIS A N 1
ATOM 1030 C CA . HIS A 1 127 ? -5.383 34.031 0.683 1 88.06 127 HIS A CA 1
ATOM 1031 C C . HIS A 1 127 ? -4.641 33.75 1.986 1 88.06 127 HIS A C 1
ATOM 1033 O O . HIS A 1 127 ? -3.422 33.938 2.061 1 88.06 127 HIS A O 1
ATOM 1039 N N . GLU A 1 128 ? -5.414 33.438 2.977 1 91.38 128 GLU A N 1
ATOM 1040 C CA . GLU A 1 128 ? -4.797 33.219 4.281 1 91.38 128 GLU A CA 1
ATOM 1041 C C . GLU A 1 128 ? -5.074 31.828 4.801 1 91.38 128 GLU A C 1
ATOM 1043 O O . GLU A 1 128 ? -6.074 31.203 4.426 1 91.38 128 GLU A O 1
ATOM 1048 N N . LEU A 1 129 ? -4.129 31.375 5.648 1 95.44 129 LEU A N 1
ATOM 1049 C CA . LEU A 1 129 ? -4.395 30.141 6.371 1 95.44 129 LEU A CA 1
ATOM 1050 C C . LEU A 1 129 ? -5.477 30.344 7.426 1 95.44 129 LEU A C 1
ATOM 1052 O O . LEU A 1 129 ? -5.176 30.438 8.617 1 95.44 129 LEU A O 1
ATOM 1056 N N . VAL A 1 130 ? -6.707 30.5 7.004 1 96.81 130 VAL A N 1
ATOM 1057 C CA . VAL A 1 130 ? -7.879 30.672 7.855 1 96.81 130 VAL A CA 1
ATOM 1058 C C . VAL A 1 130 ? -9.016 29.781 7.355 1 96.81 130 VAL A C 1
ATOM 1060 O O . VAL A 1 130 ? -9.406 29.859 6.188 1 96.81 130 VAL A O 1
ATOM 1063 N N . LEU A 1 131 ? -9.453 28.953 8.242 1 98.5 131 LEU A N 1
ATOM 1064 C CA . LEU A 1 131 ? -10.523 28.047 7.836 1 98.5 131 LEU A CA 1
ATOM 1065 C C . LEU A 1 131 ? -11.344 27.594 9.039 1 98.5 131 LEU A C 1
ATOM 1067 O O . LEU A 1 131 ? -10.938 27.812 10.188 1 98.5 131 LEU A O 1
ATOM 1071 N N . GLY A 1 132 ? -12.492 27 8.75 1 98.75 132 GLY A N 1
ATOM 1072 C CA . GLY A 1 132 ? -13.344 26.453 9.797 1 98.75 132 GLY A CA 1
ATOM 1073 C C . GLY A 1 132 ? -14.5 25.641 9.25 1 98.75 132 GLY A C 1
ATOM 1074 O O . GLY A 1 132 ? -14.695 25.562 8.039 1 98.75 132 GLY A O 1
ATOM 1075 N N . ASN A 1 133 ? -15.125 25.031 10.164 1 98.88 133 ASN A N 1
ATOM 1076 C CA . ASN A 1 133 ? -16.312 24.234 9.867 1 98.88 133 ASN A CA 1
ATOM 1077 C C . ASN A 1 133 ? -17.219 24.094 11.086 1 98.88 133 ASN A C 1
ATOM 1079 O O . ASN A 1 133 ? -16.734 24.109 12.227 1 98.88 133 ASN A O 1
ATOM 1083 N N . THR A 1 134 ? -18.531 24.047 10.812 1 98.81 134 THR A N 1
ATOM 1084 C CA . THR A 1 134 ? -19.531 23.75 11.836 1 98.81 134 THR A CA 1
ATOM 1085 C C . THR A 1 134 ? -20.172 22.391 11.586 1 98.81 134 THR A C 1
ATOM 1087 O O . THR A 1 134 ? -20.922 22.219 10.617 1 98.81 134 THR A O 1
ATOM 1090 N N . PHE A 1 135 ? -19.891 21.453 12.453 1 98.44 135 PHE A N 1
ATOM 1091 C CA . PHE A 1 135 ? -20.547 20.156 12.344 1 98.44 135 PHE A CA 1
ATOM 1092 C C . PHE A 1 135 ? -21.969 20.234 12.898 1 98.44 135 PHE A C 1
ATOM 1094 O O . PHE A 1 135 ? -22.906 19.672 12.312 1 98.44 135 PHE A O 1
ATOM 1101 N N . VAL A 1 136 ? -22.094 20.828 14.086 1 98 136 VAL A N 1
ATOM 1102 C CA . VAL A 1 136 ? -23.375 21.047 14.742 1 98 136 VAL A CA 1
ATOM 1103 C C . VAL A 1 136 ? -23.484 22.516 15.172 1 98 136 VAL A C 1
ATOM 1105 O O . VAL A 1 136 ? -22.641 23.016 15.914 1 98 136 VAL A O 1
ATOM 1108 N N . ALA A 1 137 ? -24.438 23.172 14.719 1 97.62 137 ALA A N 1
ATOM 1109 C CA . ALA A 1 137 ? -24.656 24.562 15.078 1 97.62 137 ALA A CA 1
ATOM 1110 C C . ALA A 1 137 ? -25.453 24.688 16.375 1 97.62 137 ALA A C 1
ATOM 1112 O O . ALA A 1 137 ? -26.25 23.797 16.703 1 97.62 137 ALA A O 1
ATOM 1113 N N . GLU A 1 138 ? -25.188 25.828 17.062 1 95.56 138 GLU A N 1
ATOM 1114 C CA . GLU A 1 138 ? -26.062 26.156 18.188 1 95.56 138 GLU A CA 1
ATOM 1115 C C . GLU A 1 138 ? -27.484 26.438 17.719 1 95.56 138 GLU A C 1
ATOM 1117 O O . GLU A 1 138 ? -27.688 26.891 16.594 1 95.56 138 GLU A O 1
ATOM 1122 N N . LYS A 1 139 ? -28.406 26.172 18.672 1 91.56 139 LYS A N 1
ATOM 1123 C CA . LYS A 1 139 ? -29.812 26.359 18.312 1 91.56 139 LYS A CA 1
ATOM 1124 C C . LYS A 1 139 ? -30.062 27.781 17.812 1 91.56 139 LYS A C 1
ATOM 1126 O O . LYS A 1 139 ? -29.609 28.75 18.422 1 91.56 139 LYS A O 1
ATOM 1131 N N . GLN A 1 140 ? -30.766 27.969 16.625 1 89.62 140 GLN A N 1
ATOM 1132 C CA . GLN A 1 140 ? -31.203 29.219 16.016 1 89.62 140 GLN A CA 1
ATOM 1133 C C . GLN A 1 140 ? -30.016 30.078 15.609 1 89.62 140 GLN A C 1
ATOM 1135 O O . GLN A 1 140 ? -30.109 31.312 15.617 1 89.62 140 GLN A O 1
ATOM 1140 N N . SER A 1 141 ? -28.844 29.484 15.438 1 92.62 141 SER A N 1
ATOM 1141 C CA . SER A 1 141 ? -27.672 30.234 15.008 1 92.62 141 SER A CA 1
ATOM 1142 C C . SER A 1 141 ? -27.219 29.828 13.617 1 92.62 141 SER A C 1
ATOM 1144 O O . SER A 1 141 ? -27.344 28.656 13.242 1 92.62 141 SER A O 1
ATOM 1146 N N . LYS A 1 142 ? -26.766 30.75 13.008 1 95.56 142 LYS A N 1
ATOM 1147 C CA . LYS A 1 142 ? -26.188 30.484 11.703 1 95.56 142 LYS A CA 1
ATOM 1148 C C . LYS A 1 142 ? -24.688 30.172 11.82 1 95.56 142 LYS A C 1
ATOM 1150 O O . LYS A 1 142 ? -23.953 30.906 12.469 1 95.56 142 LYS A O 1
ATOM 1155 N N . PRO A 1 143 ? -24.25 29.125 11.172 1 97.62 143 PRO A N 1
ATOM 1156 C CA . PRO A 1 143 ? -22.812 28.828 11.188 1 97.62 143 PRO A CA 1
ATOM 1157 C C . PRO A 1 143 ? -21.969 29.969 10.617 1 97.62 143 PRO A C 1
ATOM 1159 O O . PRO A 1 143 ? -22.375 30.625 9.648 1 97.62 143 PRO A O 1
ATOM 1162 N N . PRO A 1 144 ? -20.828 30.172 11.242 1 97.94 144 PRO A N 1
ATOM 1163 C CA . PRO A 1 144 ? -19.922 31.172 10.656 1 97.94 144 PRO A CA 1
ATOM 1164 C C . PRO A 1 144 ? -19.422 30.781 9.273 1 97.94 144 PRO A C 1
ATOM 1166 O O . PRO A 1 144 ? -19.312 29.594 8.961 1 97.94 144 PRO A O 1
ATOM 1169 N N . ASN A 1 145 ? -19.109 31.766 8.453 1 97.31 145 ASN A N 1
ATOM 1170 C CA . ASN A 1 145 ? -18.531 31.531 7.141 1 97.31 145 ASN A CA 1
ATOM 1171 C C . ASN A 1 145 ? -17.203 32.25 6.98 1 97.31 145 ASN A C 1
ATOM 1173 O O . ASN A 1 145 ? -16.719 32.438 5.859 1 97.31 145 ASN A O 1
ATOM 1177 N N . LYS A 1 146 ? -16.703 32.75 8.07 1 96.81 146 LYS A N 1
ATOM 1178 C CA . LYS A 1 146 ? -15.406 33.406 8.195 1 96.81 146 LYS A CA 1
ATOM 1179 C C . LYS A 1 146 ? -14.898 33.344 9.633 1 96.81 146 LYS A C 1
ATOM 1181 O O . LYS A 1 146 ? -15.625 32.906 10.539 1 96.81 146 LYS A O 1
ATOM 1186 N N . GLU A 1 147 ? -13.703 33.781 9.781 1 97.06 147 GLU A N 1
ATOM 1187 C CA . GLU A 1 147 ? -13.148 33.844 11.125 1 97.06 147 GLU A CA 1
ATOM 1188 C C . GLU A 1 147 ? -13.945 34.781 12.016 1 97.06 147 GLU A C 1
ATOM 1190 O O . GLU A 1 147 ? -14.281 35.906 11.602 1 97.06 147 GLU A O 1
ATOM 1195 N N . VAL A 1 148 ? -14.258 34.375 13.211 1 97.81 148 VAL A N 1
ATOM 1196 C CA . VAL A 1 148 ? -14.969 35.188 14.172 1 97.81 148 VAL A CA 1
ATOM 1197 C C . VAL A 1 148 ? -14.25 35.188 15.523 1 97.81 148 VAL A C 1
ATOM 1199 O O . VAL A 1 148 ? -13.445 34.281 15.781 1 97.81 148 VAL A O 1
ATOM 1202 N N . PRO A 1 149 ? -14.477 36.188 16.359 1 97.25 149 PRO A N 1
ATOM 1203 C CA . PRO A 1 149 ? -13.898 36.125 17.703 1 97.25 149 PRO A CA 1
ATOM 1204 C C . PRO A 1 149 ? -14.312 34.875 18.469 1 97.25 149 PRO A C 1
ATOM 1206 O O . PRO A 1 149 ? -15.414 34.375 18.266 1 97.25 149 PRO A O 1
ATOM 1209 N N . PRO A 1 150 ? -13.5 34.5 19.375 1 97.19 150 PRO A N 1
ATOM 1210 C CA . PRO A 1 150 ? -13.734 33.25 20.094 1 97.19 150 PRO A CA 1
ATOM 1211 C C . PRO A 1 150 ? -15.109 33.188 20.766 1 97.19 150 PRO A C 1
ATOM 1213 O O . PRO A 1 150 ? -15.766 32.156 20.734 1 97.19 150 PRO A O 1
ATOM 1216 N N . GLN A 1 151 ? -15.547 34.25 21.328 1 96.69 151 GLN A N 1
ATOM 1217 C CA . GLN A 1 151 ? -16.828 34.25 22.016 1 96.69 151 GLN A CA 1
ATOM 1218 C C . GLN A 1 151 ? -17.984 34.062 21.047 1 96.69 151 GLN A C 1
ATOM 1220 O O . GLN A 1 151 ? -18.969 33.375 21.359 1 96.69 151 GLN A O 1
ATOM 1225 N N . GLU A 1 152 ? -17.828 34.719 19.953 1 97.44 152 GLU A N 1
ATOM 1226 C CA . GLU A 1 152 ? -18.859 34.531 18.922 1 97.44 152 GLU A CA 1
ATOM 1227 C C . GLU A 1 152 ? -18.875 33.125 18.406 1 97.44 152 GLU A C 1
ATOM 1229 O O . GLU A 1 152 ? -19.953 32.531 18.172 1 97.44 152 GLU A O 1
ATOM 1234 N N . PHE A 1 153 ? -17.75 32.562 18.188 1 97.88 153 PHE A N 1
ATOM 1235 C CA . PHE A 1 153 ? -17.641 31.156 17.766 1 97.88 153 PHE A CA 1
ATOM 1236 C C . PHE A 1 153 ? -18.359 30.25 18.766 1 97.88 153 PHE A C 1
ATOM 1238 O O . PHE A 1 153 ? -19.156 29.406 18.359 1 97.88 153 PHE A O 1
ATOM 1245 N N . ASP A 1 154 ? -18.141 30.453 20.016 1 96.75 154 ASP A N 1
ATOM 1246 C CA . ASP A 1 154 ? -18.703 29.609 21.062 1 96.75 154 ASP A CA 1
ATOM 1247 C C . ASP A 1 154 ? -20.219 29.719 21.109 1 96.75 154 ASP A C 1
ATOM 1249 O O . ASP A 1 154 ? -20.906 28.766 21.484 1 96.75 154 ASP A O 1
ATOM 1253 N N . LYS A 1 155 ? -20.688 30.844 20.672 1 97 155 LYS A N 1
ATOM 1254 C CA . LYS A 1 155 ? -22.125 31.078 20.703 1 97 155 LYS A CA 1
ATOM 1255 C C . LYS A 1 155 ? -22.812 30.422 19.5 1 97 155 LYS A C 1
ATOM 1257 O O . LYS A 1 155 ? -24 30.078 19.562 1 97 155 LYS A O 1
ATOM 1262 N N . ARG A 1 156 ? -22.047 30.219 18.469 1 97.94 156 ARG A N 1
ATOM 1263 C CA . ARG A 1 156 ? -22.703 29.828 17.219 1 97.94 156 ARG A CA 1
ATOM 1264 C C . ARG A 1 156 ? -22.391 28.375 16.859 1 97.94 156 ARG A C 1
ATOM 1266 O O . ARG A 1 156 ? -23.125 27.734 16.109 1 97.94 156 ARG A O 1
ATOM 1273 N N . VAL A 1 157 ? -21.312 27.844 17.359 1 98.56 157 VAL A N 1
ATOM 1274 C CA . VAL A 1 157 ? -20.828 26.531 16.953 1 98.56 157 VAL A CA 1
ATOM 1275 C C . VAL A 1 157 ? -20.828 25.594 18.156 1 98.56 157 VAL A C 1
ATOM 1277 O O . VAL A 1 157 ? -20.062 25.781 19.094 1 98.56 157 VAL A O 1
ATOM 1280 N N . LEU A 1 158 ? -21.672 24.594 18.125 1 98.31 158 LEU A N 1
ATOM 1281 C CA . LEU A 1 158 ? -21.688 23.578 19.172 1 98.31 158 LEU A CA 1
ATOM 1282 C C . LEU A 1 158 ? -20.562 22.578 18.953 1 98.31 158 LEU A C 1
ATOM 1284 O O . LEU A 1 158 ? -19.875 22.188 19.906 1 98.31 158 LEU A O 1
ATOM 1288 N N . GLN A 1 159 ? -20.375 22.062 17.766 1 98.69 159 GLN A N 1
ATOM 1289 C CA . GLN A 1 159 ? -19.281 21.188 17.344 1 98.69 159 GLN A CA 1
ATOM 1290 C C . GLN A 1 159 ? -18.656 21.688 16.047 1 98.69 159 GLN A C 1
ATOM 1292 O O . GLN A 1 159 ? -19.359 22.016 15.086 1 98.69 159 GLN A O 1
ATOM 1297 N N . GLY A 1 160 ? -17.406 21.859 16.078 1 98.81 160 GLY A N 1
ATOM 1298 C CA . GLY A 1 160 ? -16.672 22.391 14.93 1 98.81 160 GLY A CA 1
ATOM 1299 C C . GLY A 1 160 ? -15.32 22.953 15.297 1 98.81 160 GLY A C 1
ATOM 1300 O O . GLY A 1 160 ? -14.789 22.672 16.375 1 98.81 160 GLY A O 1
ATOM 1301 N N . PHE A 1 161 ? -14.781 23.688 14.328 1 98.94 161 PHE A N 1
ATOM 1302 C CA . PHE A 1 161 ? -13.469 24.281 14.57 1 98.94 161 PHE A CA 1
ATOM 1303 C C . PHE A 1 161 ? -13.289 25.547 13.742 1 98.94 161 PHE A C 1
ATOM 1305 O O . PHE A 1 161 ? -14 25.766 12.766 1 98.94 161 PHE A O 1
ATOM 1312 N N . GLN A 1 162 ? -12.453 26.406 14.094 1 98.69 162 GLN A N 1
ATOM 1313 C CA . GLN A 1 162 ? -11.836 27.469 13.297 1 98.69 162 GLN A CA 1
ATOM 1314 C C . GLN A 1 162 ? -10.352 27.594 13.625 1 98.69 162 GLN A C 1
ATOM 1316 O O . GLN A 1 162 ? -9.945 27.453 14.781 1 98.69 162 GLN A O 1
ATOM 1321 N N . VAL A 1 163 ? -9.609 27.875 12.641 1 98.62 163 VAL A N 1
ATOM 1322 C CA . VAL A 1 163 ? -8.172 27.906 12.852 1 98.62 163 VAL A CA 1
ATOM 1323 C C . VAL A 1 163 ? -7.531 28.938 11.93 1 98.62 163 VAL A C 1
ATOM 1325 O O . VAL A 1 163 ? -8.023 29.172 10.828 1 98.62 163 VAL A O 1
ATOM 1328 N N . SER A 1 164 ? -6.562 29.578 12.398 1 97.19 164 SER A N 1
ATOM 1329 C CA . SER A 1 164 ? -5.66 30.5 11.711 1 97.19 164 SER A CA 1
ATOM 1330 C C . SER A 1 164 ? -4.211 30.266 12.125 1 97.19 164 SER A C 1
ATOM 1332 O O . SER A 1 164 ? -3.93 29.391 12.953 1 97.19 164 SER A O 1
ATOM 1334 N N . PRO A 1 165 ? -3.285 30.953 11.547 1 95.44 165 PRO A N 1
ATOM 1335 C CA . PRO A 1 165 ? -1.908 30.781 12.016 1 95.44 165 PRO A CA 1
ATOM 1336 C C . PRO A 1 165 ? -1.737 31.172 13.484 1 95.44 165 PRO A C 1
ATOM 1338 O O . PRO A 1 165 ? -0.78 30.734 14.133 1 95.44 165 PRO A O 1
ATOM 1341 N N . LEU A 1 166 ? -2.686 31.953 14.055 1 96.88 166 LEU A N 1
ATOM 1342 C CA . LEU A 1 166 ? -2.484 32.531 15.375 1 96.88 166 LEU A CA 1
ATOM 1343 C C . LEU A 1 166 ? -3.467 31.953 16.391 1 96.88 166 LEU A C 1
ATOM 1345 O O . LEU A 1 166 ? -3.328 32.188 17.594 1 96.88 166 LEU A O 1
ATOM 1349 N N . TRP A 1 167 ? -4.414 31.25 15.82 1 97.88 167 TRP A N 1
ATOM 1350 C CA . TRP A 1 167 ? -5.516 30.828 16.688 1 97.88 167 TRP A CA 1
ATOM 1351 C C . TRP A 1 167 ? -6.047 29.469 16.266 1 97.88 167 TRP A C 1
ATOM 1353 O O . TRP A 1 167 ? -6.168 29.188 15.07 1 97.88 167 TRP A O 1
ATOM 1363 N N . ASN A 1 168 ? -6.328 28.625 17.234 1 98.75 168 ASN A N 1
ATOM 1364 C CA . ASN A 1 168 ? -6.984 27.344 17.016 1 98.75 168 ASN A CA 1
ATOM 1365 C C . ASN A 1 168 ? -8.008 27.031 18.109 1 98.75 168 ASN A C 1
ATOM 1367 O O . ASN A 1 168 ? -7.664 27 19.297 1 98.75 168 ASN A O 1
ATOM 1371 N N . GLN A 1 169 ? -9.266 26.828 17.766 1 98.75 169 GLN A N 1
ATOM 1372 C CA . GLN A 1 169 ? -10.305 26.484 18.734 1 98.75 169 GLN A CA 1
ATOM 1373 C C . GLN A 1 169 ? -11.328 25.531 18.141 1 98.75 169 GLN A C 1
ATOM 1375 O O . GLN A 1 169 ? -11.508 25.484 16.906 1 98.75 169 GLN A O 1
ATOM 1380 N N . GLY A 1 170 ? -11.898 24.766 18.984 1 98.81 170 GLY A N 1
ATOM 1381 C CA . GLY A 1 170 ? -12.922 23.844 18.5 1 98.81 170 GLY A CA 1
ATOM 1382 C C . GLY A 1 170 ? -13.391 22.875 19.562 1 98.81 170 GLY A C 1
ATOM 1383 O O . GLY A 1 170 ? -12.906 22.891 20.688 1 98.81 170 GLY A O 1
ATOM 1384 N N . PHE A 1 171 ? -14.375 22.141 19.219 1 98.81 171 PHE A N 1
ATOM 1385 C CA . PHE A 1 171 ? -14.953 21.047 20 1 98.81 171 PHE A CA 1
ATOM 1386 C C . PHE A 1 171 ? -15.5 19.969 19.078 1 98.81 171 PHE A C 1
ATOM 1388 O O . PHE A 1 171 ? -16.266 20.25 18.156 1 98.81 171 PHE A O 1
ATOM 1395 N N . ILE A 1 172 ? -15.047 18.703 19.297 1 98.81 172 ILE A N 1
ATOM 1396 C CA . ILE A 1 172 ? -15.586 17.609 18.5 1 98.81 172 ILE A CA 1
ATOM 1397 C C . ILE A 1 172 ? -15.898 16.422 19.406 1 98.81 172 ILE A C 1
ATOM 1399 O O . ILE A 1 172 ? -15.375 16.328 20.516 1 98.81 172 ILE A O 1
ATOM 1403 N N . CYS A 1 173 ? -16.766 15.602 18.906 1 98.69 173 CYS A N 1
ATOM 1404 C CA . CYS A 1 173 ? -17.141 14.344 19.547 1 98.69 173 CYS A CA 1
ATOM 1405 C C . CYS A 1 173 ? -16.844 13.164 18.625 1 98.69 173 CYS A C 1
ATOM 1407 O O . CYS A 1 173 ? -17 13.258 17.406 1 98.69 173 CYS A O 1
ATOM 1409 N N . ASP A 1 174 ? -16.422 12.102 19.328 1 98.5 174 ASP A N 1
ATOM 1410 C CA . ASP A 1 174 ? -16.172 10.891 18.547 1 98.5 174 ASP A CA 1
ATOM 1411 C C . ASP A 1 174 ? -17.438 10.453 17.812 1 98.5 174 ASP A C 1
ATOM 1413 O O . ASP A 1 174 ? -18.516 10.359 18.406 1 98.5 174 ASP A O 1
ATOM 1417 N N . ASP A 1 175 ? -17.312 10.148 16.609 1 97.62 175 ASP A N 1
ATOM 1418 C CA . ASP A 1 175 ? -18.5 9.789 15.828 1 97.62 175 ASP A CA 1
ATOM 1419 C C . ASP A 1 175 ? -18.672 8.273 15.766 1 97.62 175 ASP A C 1
ATOM 1421 O O . ASP A 1 175 ? -19.578 7.777 15.094 1 97.62 175 ASP A O 1
ATOM 1425 N N . GLY A 1 176 ? -17.797 7.492 16.328 1 96.31 176 GLY A N 1
ATOM 1426 C CA . GLY A 1 176 ? -17.953 6.055 16.484 1 96.31 176 GLY A CA 1
ATOM 1427 C C . GLY A 1 176 ? -17.375 5.262 15.32 1 96.31 176 GLY A C 1
ATOM 1428 O O . GLY A 1 176 ? -17.391 4.031 15.336 1 96.31 176 GLY A O 1
ATOM 1429 N N . ARG A 1 177 ? -16.797 5.879 14.414 1 93.94 177 ARG A N 1
ATOM 1430 C CA . ARG A 1 177 ? -16.359 5.191 13.203 1 93.94 177 ARG A CA 1
ATOM 1431 C C . ARG A 1 177 ? -15.008 4.504 13.422 1 93.94 177 ARG A C 1
ATOM 1433 O O . ARG A 1 177 ? -14.617 3.639 12.641 1 93.94 177 ARG A O 1
ATOM 1440 N N . SER A 1 178 ? -14.344 4.926 14.414 1 95.62 178 SER A N 1
ATOM 1441 C CA . SER A 1 178 ? -12.977 4.461 14.625 1 95.62 178 SER A CA 1
ATOM 1442 C C . SER A 1 178 ? -12.922 3.369 15.688 1 95.62 178 SER A C 1
ATOM 1444 O O . SER A 1 178 ? -12.297 3.551 16.734 1 95.62 178 SER A O 1
ATOM 1446 N N . ASN A 1 179 ? -13.359 2.182 15.406 1 93 179 ASN A N 1
ATOM 1447 C CA . ASN A 1 179 ? -13.367 1.066 16.344 1 93 179 ASN A CA 1
ATOM 1448 C C . ASN A 1 179 ? -12.086 0.247 16.266 1 93 179 ASN A C 1
ATOM 1450 O O . ASN A 1 179 ? -12.016 -0.858 16.797 1 93 179 ASN A O 1
ATOM 1454 N N . TYR A 1 180 ? -11.094 0.74 15.703 1 92.25 180 TYR A N 1
ATOM 1455 C CA . TYR A 1 180 ? -9.836 0.039 15.461 1 92.25 180 TYR A CA 1
ATOM 1456 C C . TYR A 1 180 ? -8.695 0.671 16.266 1 92.25 180 TYR A C 1
ATOM 1458 O O . TYR A 1 180 ? -7.566 0.184 16.234 1 92.25 180 TYR A O 1
ATOM 1466 N N . VAL A 1 181 ? -8.969 1.778 16.906 1 96.25 181 VAL A N 1
ATOM 1467 C CA . VAL A 1 181 ? -7.984 2.488 17.719 1 96.25 181 VAL A CA 1
ATOM 1468 C C . VAL A 1 181 ? -8.586 2.844 19.078 1 96.25 181 VAL A C 1
ATOM 1470 O O . VAL A 1 181 ? -9.805 2.746 19.266 1 96.25 181 VAL A O 1
ATOM 1473 N N . ASP A 1 182 ? -7.707 3.213 20 1 96.81 182 ASP A N 1
ATOM 1474 C CA . ASP A 1 182 ? -8.18 3.758 21.266 1 96.81 182 ASP A CA 1
ATOM 1475 C C . ASP A 1 182 ? -8.703 5.184 21.094 1 96.81 182 ASP A C 1
ATOM 1477 O O . ASP A 1 182 ? -7.93 6.098 20.797 1 96.81 182 ASP A O 1
ATOM 1481 N N . THR A 1 183 ? -10.008 5.34 21.344 1 98.06 183 THR A N 1
ATOM 1482 C CA . THR A 1 183 ? -10.617 6.637 21.078 1 98.06 183 THR A CA 1
ATOM 1483 C C . THR A 1 183 ? -10.953 7.355 22.391 1 98.06 183 THR A C 1
ATOM 1485 O O . THR A 1 183 ? -10.969 6.734 23.453 1 98.06 183 THR A O 1
ATOM 1488 N N . VAL A 1 184 ? -11.07 8.625 22.328 1 98.44 184 VAL A N 1
ATOM 1489 C CA . VAL A 1 184 ? -11.672 9.43 23.391 1 98.44 184 VAL A CA 1
ATOM 1490 C C . VAL A 1 184 ? -13.047 9.93 22.938 1 98.44 184 VAL A C 1
ATOM 1492 O O . VAL A 1 184 ? -13.352 9.922 21.75 1 98.44 184 VAL A O 1
ATOM 1495 N N . LYS A 1 185 ? -13.836 10.406 23.859 1 98.31 185 LYS A N 1
ATOM 1496 C CA . LYS A 1 185 ? -15.219 10.758 23.547 1 98.31 185 LYS A CA 1
ATOM 1497 C C . LYS A 1 185 ? -15.32 12.203 23.062 1 98.31 185 LYS A C 1
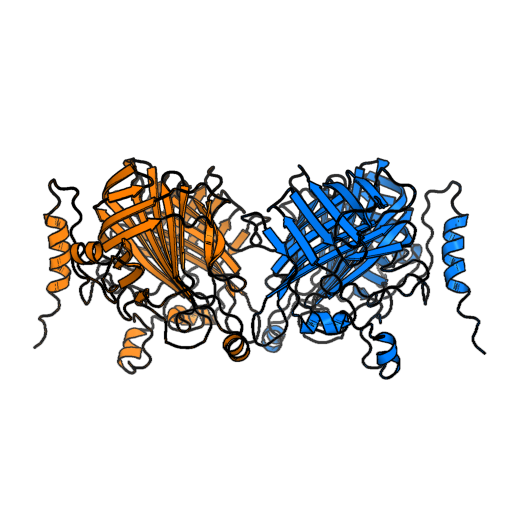ATOM 1499 O O . LYS A 1 185 ? -16.125 12.516 22.188 1 98.31 185 LYS A O 1
ATOM 1504 N N . THR A 1 186 ? -14.5 13.031 23.703 1 98.75 186 THR A N 1
ATOM 1505 C CA . THR A 1 186 ? -14.617 14.445 23.375 1 98.75 186 THR A CA 1
ATOM 1506 C C . THR A 1 186 ? -13.242 15.117 23.391 1 98.75 186 THR A C 1
ATOM 1508 O O . THR A 1 186 ? -12.328 14.656 24.078 1 98.75 186 THR A O 1
ATOM 1511 N N . ALA A 1 187 ? -13.141 16.156 22.641 1 98.88 187 ALA A N 1
ATOM 1512 C CA . ALA A 1 187 ? -11.984 17.047 22.656 1 98.88 187 ALA A CA 1
ATOM 1513 C C . ALA A 1 187 ? -12.422 18.5 22.469 1 98.88 187 ALA A C 1
ATOM 1515 O O . ALA A 1 187 ? -13.219 18.812 21.594 1 98.88 187 ALA A O 1
ATOM 1516 N N . ARG A 1 188 ? -11.977 19.359 23.312 1 98.75 188 ARG A N 1
ATOM 1517 C CA . ARG A 1 188 ? -12.156 20.812 23.219 1 98.75 188 ARG A CA 1
ATOM 1518 C C . ARG A 1 188 ? -10.828 21.547 23.344 1 98.75 188 ARG A C 1
ATOM 1520 O O . ARG A 1 188 ? -9.977 21.156 24.156 1 98.75 188 ARG A O 1
ATOM 1527 N N . TRP A 1 189 ? -10.656 22.594 22.594 1 98.75 189 TRP A N 1
ATOM 1528 C CA . TRP A 1 189 ? -9.359 23.25 22.656 1 98.75 189 TRP A CA 1
ATOM 1529 C C . TRP A 1 189 ? -9.492 24.734 22.344 1 98.75 189 TRP A C 1
ATOM 1531 O O . TRP A 1 189 ? -10.43 25.141 21.641 1 98.75 189 TRP A O 1
ATOM 1541 N N . GLU A 1 190 ? -8.695 25.484 22.875 1 98.31 190 GLU A N 1
ATOM 1542 C CA . GLU A 1 190 ? -8.523 26.922 22.625 1 98.31 190 GLU A CA 1
ATOM 1543 C C . GLU A 1 190 ? -7.09 27.359 22.922 1 98.31 190 GLU A C 1
ATOM 1545 O O . GLU A 1 190 ? -6.641 27.297 24.062 1 98.31 190 GLU A O 1
ATOM 1550 N N . TYR A 1 191 ? -6.383 27.766 21.844 1 98.44 191 TYR A N 1
ATOM 1551 C CA . TYR A 1 191 ? -5.031 28.234 22.109 1 98.44 191 TYR A CA 1
ATOM 1552 C C . TYR A 1 191 ? -4.57 29.219 21.031 1 98.44 191 TYR A C 1
ATOM 1554 O O . TYR A 1 191 ? -5.039 29.156 19.891 1 98.44 191 TYR A O 1
ATOM 1562 N N . SER A 1 192 ? -3.74 30.141 21.438 1 98.31 192 SER A N 1
ATOM 1563 C CA . SER A 1 192 ? -3.074 31.062 20.531 1 98.31 192 SER A CA 1
ATOM 1564 C C . SER A 1 192 ? -1.678 30.578 20.156 1 98.31 192 SER A C 1
ATOM 1566 O O . SER A 1 192 ? -1.09 29.766 20.891 1 98.31 192 SER A O 1
ATOM 1568 N N . THR A 1 193 ? -1.212 30.984 19.047 1 97.69 193 THR A N 1
ATOM 1569 C CA . THR A 1 193 ? 0.122 30.609 18.594 1 97.69 193 THR A CA 1
ATOM 1570 C C . THR A 1 193 ? 0.904 31.828 18.125 1 97.69 193 THR A C 1
ATOM 1572 O O . THR A 1 193 ? 0.374 32.656 17.391 1 97.69 193 THR A O 1
ATOM 1575 N N . ARG A 1 194 ? 2.068 31.938 18.578 1 96 194 ARG A N 1
ATOM 1576 C CA . ARG A 1 194 ? 3.029 32.906 18.047 1 96 194 ARG A CA 1
ATOM 1577 C C . ARG A 1 194 ? 4.031 32.219 17.125 1 96 194 ARG A C 1
ATOM 1579 O O . ARG A 1 194 ? 4.895 31.469 17.578 1 96 194 ARG A O 1
ATOM 1586 N N . PRO A 1 195 ? 3.982 32.531 15.852 1 96.06 195 PRO A N 1
ATOM 1587 C CA . PRO A 1 195 ? 4.926 31.891 14.922 1 96.06 195 PRO A CA 1
ATOM 1588 C C . PRO A 1 195 ? 6.367 32.344 15.148 1 96.06 195 PRO A C 1
ATOM 1590 O O . PRO A 1 195 ? 6.609 33.5 15.453 1 96.06 195 PRO A O 1
ATOM 1593 N N . ILE A 1 196 ? 7.305 31.422 15.023 1 96.94 196 ILE A N 1
ATOM 1594 C CA . ILE A 1 196 ? 8.727 31.719 15.164 1 96.94 196 ILE A CA 1
ATOM 1595 C C . ILE A 1 196 ? 9.43 31.516 13.828 1 96.94 196 ILE A C 1
ATOM 1597 O O . ILE A 1 196 ? 10.195 32.375 13.375 1 96.94 196 ILE A O 1
ATOM 1601 N N . TYR A 1 197 ? 9.195 30.328 13.297 1 97.94 197 TYR A N 1
ATOM 1602 C CA . TYR A 1 197 ? 9.773 30 12.008 1 97.94 197 TYR A CA 1
ATOM 1603 C C . TYR A 1 197 ? 8.688 29.672 10.984 1 97.94 197 TYR A C 1
ATOM 1605 O O . TYR A 1 197 ? 7.766 28.906 11.273 1 97.94 197 TYR A O 1
ATOM 1613 N N . GLY A 1 198 ? 8.766 30.328 9.789 1 97.12 198 GLY A N 1
ATOM 1614 C CA . GLY A 1 198 ? 8.016 29.859 8.633 1 97.12 198 GLY A CA 1
ATOM 1615 C C . GLY A 1 198 ? 8.727 28.766 7.863 1 97.12 198 GLY A C 1
ATOM 1616 O O . GLY A 1 198 ? 9.031 27.703 8.414 1 97.12 198 GLY A O 1
ATOM 1617 N N . TRP A 1 199 ? 9.047 29.094 6.617 1 97.31 199 TRP A N 1
ATOM 1618 C CA . TRP A 1 199 ? 9.852 28.219 5.777 1 97.31 199 TRP A CA 1
ATOM 1619 C C . TRP A 1 199 ? 10.93 29 5.043 1 97.31 199 TRP A C 1
ATOM 1621 O O . TRP A 1 199 ? 10.875 29.141 3.816 1 97.31 199 TRP A O 1
ATOM 1631 N N . GLY A 1 200 ? 11.734 29.422 5.781 1 96.62 200 GLY A N 1
ATOM 1632 C CA . GLY A 1 200 ? 12.836 30.266 5.355 1 96.62 200 GLY A CA 1
ATOM 1633 C C . GLY A 1 200 ? 13.555 30.938 6.516 1 96.62 200 GLY A C 1
ATOM 1634 O O . GLY A 1 200 ? 13.227 30.688 7.676 1 96.62 200 GLY A O 1
ATOM 1635 N N . ASN A 1 201 ? 14.508 31.766 6.168 1 96.5 201 ASN A N 1
ATOM 1636 C CA . ASN A 1 201 ? 15.195 32.531 7.199 1 96.5 201 ASN A CA 1
ATOM 1637 C C . ASN A 1 201 ? 14.266 33.562 7.848 1 96.5 201 ASN A C 1
ATOM 1639 O O . ASN A 1 201 ? 13.43 34.156 7.172 1 96.5 201 ASN A O 1
ATOM 1643 N N . VAL A 1 202 ? 14.492 33.656 9.133 1 94.69 202 VAL A N 1
ATOM 1644 C CA . VAL A 1 202 ? 13.797 34.75 9.789 1 94.69 202 VAL A CA 1
ATOM 1645 C C . VAL A 1 202 ? 14.219 36.094 9.156 1 94.69 202 VAL A C 1
ATOM 1647 O O . VAL A 1 202 ? 15.414 36.312 8.93 1 94.69 202 VAL A O 1
ATOM 1650 N N . GLY A 1 203 ? 13.266 36.844 8.828 1 92.75 203 GLY A N 1
ATOM 1651 C CA . GLY A 1 203 ? 13.547 38.156 8.25 1 92.75 203 GLY A CA 1
ATOM 1652 C C . GLY A 1 203 ? 13.633 38.125 6.734 1 92.75 203 GLY A C 1
ATOM 1653 O O . GLY A 1 203 ? 13.82 39.156 6.102 1 92.75 203 GLY A O 1
ATOM 1654 N N . SER A 1 204 ? 13.5 36.969 6.191 1 92.56 204 SER A N 1
ATOM 1655 C CA . SER A 1 204 ? 13.523 36.844 4.738 1 92.56 204 SER A CA 1
ATOM 1656 C C . SER A 1 204 ? 12.18 36.344 4.207 1 92.56 204 SER A C 1
ATOM 1658 O O . SER A 1 204 ? 11.32 35.906 4.98 1 92.56 204 SER A O 1
ATOM 1660 N N . LYS A 1 205 ? 12.094 36.5 2.914 1 89.88 205 LYS A N 1
ATOM 1661 C CA . LYS A 1 205 ? 10.906 35.969 2.271 1 89.88 205 LYS A CA 1
ATOM 1662 C C . LYS A 1 205 ? 10.836 34.438 2.471 1 89.88 205 LYS A C 1
ATOM 1664 O O . LYS A 1 205 ? 11.844 33.75 2.354 1 89.88 205 LYS A O 1
ATOM 1669 N N . GLN A 1 206 ? 9.688 34 2.812 1 93.38 206 GLN A N 1
ATOM 1670 C CA . GLN A 1 206 ? 9.477 32.562 3.041 1 93.38 206 GLN A CA 1
ATOM 1671 C C . GLN A 1 206 ? 9.297 31.828 1.723 1 93.38 206 GLN A C 1
ATOM 1673 O O . GLN A 1 206 ? 8.875 32.406 0.723 1 93.38 206 GLN A O 1
ATOM 1678 N N . LYS A 1 207 ? 9.562 30.547 1.755 1 91.94 207 LYS A N 1
ATOM 1679 C CA . LYS A 1 207 ? 9.672 29.766 0.534 1 91.94 207 LYS A CA 1
ATOM 1680 C C . LYS A 1 207 ? 8.516 28.766 0.42 1 91.94 207 LYS A C 1
ATOM 1682 O O . LYS A 1 207 ? 7.898 28.406 1.425 1 91.94 207 LYS A O 1
ATOM 1687 N N . ALA A 1 208 ? 8.289 28.375 -0.858 1 89.94 208 ALA A N 1
ATOM 1688 C CA . ALA A 1 208 ? 7.465 27.203 -1.103 1 89.94 208 ALA A CA 1
ATOM 1689 C C . ALA A 1 208 ? 8.25 25.922 -0.829 1 89.94 208 ALA A C 1
ATOM 1691 O O . ALA A 1 208 ? 9.43 25.812 -1.19 1 89.94 208 ALA A O 1
ATOM 1692 N N . THR A 1 209 ? 7.637 24.938 -0.204 1 89.75 209 THR A N 1
ATOM 1693 C CA . THR A 1 209 ? 8.32 23.719 0.201 1 89.75 209 THR A CA 1
ATOM 1694 C C . THR A 1 209 ? 8.898 22.984 -1.011 1 89.75 209 THR A C 1
ATOM 1696 O O . THR A 1 209 ? 10.023 22.484 -0.958 1 89.75 209 THR A O 1
ATOM 1699 N N . ALA A 1 210 ? 8.18 22.891 -2.127 1 78.19 210 ALA A N 1
ATOM 1700 C CA . ALA A 1 210 ? 8.648 22.234 -3.338 1 78.19 210 ALA A CA 1
ATOM 1701 C C . ALA A 1 210 ? 9.25 23.234 -4.32 1 78.19 210 ALA A C 1
ATOM 1703 O O . ALA A 1 210 ? 9.336 22.953 -5.52 1 78.19 210 ALA A O 1
ATOM 1704 N N . GLY A 1 211 ? 9.602 24.281 -3.855 1 70.38 211 GLY A N 1
ATOM 1705 C CA . GLY A 1 211 ? 10.156 25.281 -4.754 1 70.38 211 GLY A CA 1
ATOM 1706 C C . GLY A 1 211 ? 9.133 25.875 -5.691 1 70.38 211 GLY A C 1
ATOM 1707 O O . GLY A 1 211 ? 7.93 25.844 -5.41 1 70.38 211 GLY A O 1
ATOM 1708 N N . TRP A 1 212 ? 9.727 26.5 -6.695 1 58.94 212 TRP A N 1
ATOM 1709 C CA . TRP A 1 212 ? 8.844 27.266 -7.57 1 58.94 212 TRP A CA 1
ATOM 1710 C C . TRP A 1 212 ? 7.938 26.344 -8.375 1 58.94 212 TRP A C 1
ATOM 1712 O O . TRP A 1 212 ? 6.867 26.75 -8.828 1 58.94 212 TRP A O 1
ATOM 1722 N N . LEU A 1 213 ? 8.266 25.078 -8.453 1 60.97 213 LEU A N 1
ATOM 1723 C CA . LEU A 1 213 ? 7.445 24.141 -9.203 1 60.97 213 LEU A CA 1
ATOM 1724 C C . LEU A 1 213 ? 6.148 23.828 -8.461 1 60.97 213 LEU A C 1
ATOM 1726 O O . LEU A 1 213 ? 5.195 23.312 -9.047 1 60.97 213 LEU A O 1
ATOM 1730 N N . ALA A 1 214 ? 6.168 24.172 -7.246 1 62.78 214 ALA A N 1
ATOM 1731 C CA . ALA A 1 214 ? 4.965 23.953 -6.449 1 62.78 214 ALA A CA 1
ATOM 1732 C C . ALA A 1 214 ? 3.785 24.734 -7.012 1 62.78 214 ALA A C 1
ATOM 1734 O O . ALA A 1 214 ? 2.631 24.453 -6.691 1 62.78 214 ALA A O 1
ATOM 1735 N N . ALA A 1 215 ? 4.188 25.656 -7.781 1 53.56 215 ALA A N 1
ATOM 1736 C CA . ALA A 1 215 ? 3.143 26.5 -8.336 1 53.56 215 ALA A CA 1
ATOM 1737 C C . ALA A 1 215 ? 2.455 25.828 -9.523 1 53.56 215 ALA A C 1
ATOM 1739 O O . ALA A 1 215 ? 1.384 26.266 -9.953 1 53.56 215 ALA A O 1
ATOM 1740 N N . PHE A 1 216 ? 3.01 24.719 -9.977 1 57.78 216 PHE A N 1
ATOM 1741 C CA . PHE A 1 216 ? 2.467 24 -11.125 1 57.78 216 PHE A CA 1
ATOM 1742 C C . PHE A 1 216 ? 1.88 22.656 -10.703 1 57.78 216 PHE A C 1
ATOM 1744 O O . PHE A 1 216 ? 2.289 22.094 -9.688 1 57.78 216 PHE A O 1
ATOM 1751 N N . PRO A 1 217 ? 0.829 22.359 -11.477 1 57.59 217 PRO A N 1
ATOM 1752 C CA . PRO A 1 217 ? 0.21 21.078 -11.125 1 57.59 217 PRO A CA 1
ATOM 1753 C C . PRO A 1 217 ? 1.093 19.875 -11.461 1 57.59 217 PRO A C 1
ATOM 1755 O O . PRO A 1 217 ? 0.645 18.953 -12.141 1 57.59 217 PRO A O 1
ATOM 1758 N N . VAL A 1 218 ? 2.334 19.953 -11.156 1 55.72 218 VAL A N 1
ATOM 1759 C CA . VAL A 1 218 ? 3.275 18.922 -11.57 1 55.72 218 VAL A CA 1
ATOM 1760 C C . VAL A 1 218 ? 3.475 17.922 -10.438 1 55.72 218 VAL A C 1
ATOM 1762 O O . VAL A 1 218 ? 3.836 16.766 -10.68 1 55.72 218 VAL A O 1
ATOM 1765 N N . PHE A 1 219 ? 3.127 18.438 -9.273 1 63.19 219 PHE A N 1
ATOM 1766 C CA . PHE A 1 219 ? 3.357 17.531 -8.156 1 63.19 219 PHE A CA 1
ATOM 1767 C C . PHE A 1 219 ? 2.051 17.203 -7.445 1 63.19 219 PHE A C 1
ATOM 1769 O O . PHE A 1 219 ? 1.331 18.109 -7.02 1 63.19 219 PHE A O 1
ATOM 1776 N N . GLU A 1 220 ? 1.561 15.961 -7.59 1 69.38 220 GLU A N 1
ATOM 1777 C CA . GLU A 1 220 ? 0.412 15.555 -6.781 1 69.38 220 GLU A CA 1
ATOM 1778 C C . GLU A 1 220 ? 0.804 14.508 -5.746 1 69.38 220 GLU A C 1
ATOM 1780 O O . GLU A 1 220 ? 1.451 13.508 -6.078 1 69.38 220 GLU A O 1
ATOM 1785 N N . PRO A 1 221 ? 0.505 14.93 -4.375 1 82.31 221 PRO A N 1
ATOM 1786 C CA . PRO A 1 221 ? -0.092 16.141 -3.816 1 82.31 221 PRO A CA 1
ATOM 1787 C C . PRO A 1 221 ? 0.93 17.266 -3.6 1 82.31 221 PRO A C 1
ATOM 1789 O O . PRO A 1 221 ? 2.135 17 -3.547 1 82.31 221 PRO A O 1
ATOM 1792 N N . HIS A 1 222 ? 0.351 18.422 -3.535 1 88.5 222 HIS A N 1
ATOM 1793 C CA . HIS A 1 222 ? 1.142 19.562 -3.072 1 88.5 222 HIS A CA 1
ATOM 1794 C C . HIS A 1 222 ? 1.3 19.531 -1.556 1 88.5 222 HIS A C 1
ATOM 1796 O O . HIS A 1 222 ? 0.458 18.984 -0.847 1 88.5 222 HIS A O 1
ATOM 1802 N N . TRP A 1 223 ? 2.404 20.094 -1.141 1 92.19 223 TRP A N 1
ATOM 1803 C CA . TRP A 1 223 ? 2.76 20.125 0.274 1 92.19 223 TRP A CA 1
ATOM 1804 C C . TRP A 1 223 ? 3.408 21.453 0.655 1 92.19 223 TRP A C 1
ATOM 1806 O O . TRP A 1 223 ? 4.328 21.906 -0.021 1 92.19 223 TRP A O 1
ATOM 1816 N N . GLN A 1 224 ? 2.9 22.109 1.717 1 95 224 GLN A N 1
ATOM 1817 C CA . GLN A 1 224 ? 3.461 23.375 2.197 1 95 224 GLN A CA 1
ATOM 1818 C C . GLN A 1 224 ? 3.592 23.375 3.717 1 95 224 GLN A C 1
ATOM 1820 O O . GLN A 1 224 ? 2.602 23.203 4.43 1 95 224 GLN A O 1
ATOM 1825 N N . ILE A 1 225 ? 4.809 23.547 4.184 1 97.38 225 ILE A N 1
ATOM 1826 C CA . ILE A 1 225 ? 5 23.859 5.598 1 97.38 225 ILE A CA 1
ATOM 1827 C C . ILE A 1 225 ? 4.609 25.297 5.871 1 97.38 225 ILE A C 1
ATOM 1829 O O . ILE A 1 225 ? 5.195 26.234 5.305 1 97.38 225 ILE A O 1
ATOM 1833 N N . CYS A 1 226 ? 3.676 25.516 6.73 1 97.31 226 CYS A N 1
ATOM 1834 C CA . CYS A 1 226 ? 3.172 26.859 6.992 1 97.31 226 CYS A CA 1
ATOM 1835 C C . CYS A 1 226 ? 3.879 27.484 8.188 1 97.31 226 CYS A C 1
ATOM 1837 O O . CYS A 1 226 ? 4.027 28.703 8.258 1 97.31 226 CYS A O 1
ATOM 1839 N N . MET A 1 227 ? 4.18 26.734 9.102 1 97.94 227 MET A N 1
ATOM 1840 C CA . MET A 1 227 ? 4.898 27.125 10.305 1 97.94 227 MET A CA 1
ATOM 1841 C C . MET A 1 227 ? 5.801 26 10.797 1 97.94 227 MET A C 1
ATOM 1843 O O . MET A 1 227 ? 5.324 25.016 11.367 1 97.94 227 MET A O 1
ATOM 1847 N N . ALA A 1 228 ? 7.086 26.172 10.664 1 98.38 228 ALA A N 1
ATOM 1848 C CA . ALA A 1 228 ? 8.031 25.141 11.094 1 98.38 228 ALA A CA 1
ATOM 1849 C C . ALA A 1 228 ? 8.156 25.125 12.617 1 98.38 228 ALA A C 1
ATOM 1851 O O . ALA A 1 228 ? 8.461 24.078 13.203 1 98.38 228 ALA A O 1
ATOM 1852 N N . SER A 1 229 ? 7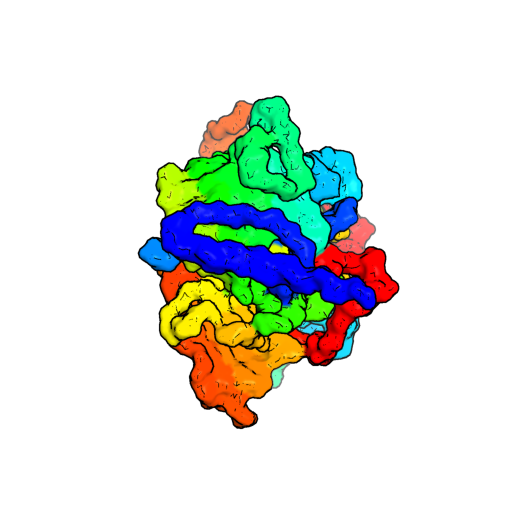.953 26.312 13.188 1 98.12 229 SER A N 1
ATOM 1853 C CA . SER A 1 229 ? 7.984 26.391 14.641 1 98.12 229 SER A CA 1
ATOM 1854 C C . SER A 1 229 ? 7.176 27.578 15.148 1 98.12 229 SER A C 1
ATOM 1856 O O . SER A 1 229 ? 7.195 28.656 14.547 1 98.12 229 SER A O 1
ATOM 1858 N N . GLY A 1 230 ? 6.516 27.375 16.188 1 97.69 230 GLY A N 1
ATOM 1859 C CA . GLY A 1 230 ? 5.812 28.406 16.938 1 97.69 230 GLY A CA 1
ATOM 1860 C C . GLY A 1 230 ? 5.652 28.062 18.406 1 97.69 230 GLY A C 1
ATOM 1861 O O . GLY A 1 230 ? 6.125 27.016 18.875 1 97.69 230 GLY A O 1
ATOM 1862 N N . LEU A 1 231 ? 5.082 29 19.125 1 97.5 231 LEU A N 1
ATOM 1863 C CA . LEU A 1 231 ? 4.785 28.812 20.531 1 97.5 231 LEU A CA 1
ATOM 1864 C C . LEU A 1 231 ? 3.303 29.062 20.812 1 97.5 231 LEU A C 1
ATOM 1866 O O . LEU A 1 231 ? 2.781 30.141 20.531 1 97.5 231 LEU A O 1
ATOM 1870 N N . SER A 1 232 ? 2.734 28.062 21.344 1 98 232 SER A N 1
ATOM 1871 C CA . SER A 1 232 ? 1.301 28.141 21.609 1 98 232 SER A CA 1
ATOM 1872 C C . SER A 1 232 ? 1.021 28.266 23.109 1 98 232 SER A C 1
ATOM 1874 O O . SER A 1 232 ? 1.734 27.688 23.922 1 98 232 SER A O 1
ATOM 1876 N N . THR A 1 233 ? 0.02 29.016 23.453 1 98.19 233 THR A N 1
ATOM 1877 C CA . THR A 1 233 ? -0.46 29.188 24.812 1 98.19 233 THR A CA 1
ATOM 1878 C C . THR A 1 233 ? -1.973 28.984 24.891 1 98.19 233 THR A C 1
ATOM 1880 O O . THR A 1 233 ? -2.713 29.562 24.094 1 98.19 233 THR A O 1
ATOM 1883 N N . GLY A 1 234 ? -2.426 28.125 25.75 1 98 234 GLY A N 1
ATOM 1884 C CA . GLY A 1 234 ? -3.844 27.859 25.922 1 98 234 GLY A CA 1
ATOM 1885 C C . GLY A 1 234 ? -4.121 26.516 26.594 1 98 234 GLY A C 1
ATOM 1886 O O . GLY A 1 234 ? -3.477 26.172 27.578 1 98 234 GLY A O 1
ATOM 1887 N N . TRP A 1 235 ? -5.164 25.891 26.031 1 97.81 235 TRP A N 1
ATOM 1888 C CA . TRP A 1 235 ? -5.527 24.641 26.672 1 97.81 235 TRP A CA 1
ATOM 1889 C C . TRP A 1 235 ? -6.211 23.688 25.688 1 97.81 235 TRP A C 1
ATOM 1891 O O . TRP A 1 235 ? -6.719 24.125 24.656 1 97.81 235 TRP A O 1
ATOM 1901 N N . ILE A 1 236 ? -6.148 22.438 26.031 1 98.5 236 ILE A N 1
ATOM 1902 C CA . ILE A 1 236 ? -6.824 21.328 25.359 1 98.5 236 ILE A CA 1
ATOM 1903 C C . ILE A 1 236 ? -7.5 20.438 26.391 1 98.5 236 ILE A C 1
ATOM 1905 O O . ILE A 1 236 ? -6.852 19.938 27.312 1 98.5 236 ILE A O 1
ATOM 1909 N N . GLU A 1 237 ? -8.766 20.328 26.297 1 98.5 237 GLU A N 1
ATOM 1910 C CA . GLU A 1 237 ? -9.508 19.344 27.078 1 98.5 237 GLU A CA 1
ATOM 1911 C C . GLU A 1 237 ? -9.672 18.031 26.328 1 98.5 237 GLU A C 1
ATOM 1913 O O . GLU A 1 237 ? -10.273 18 25.25 1 98.5 237 GLU A O 1
ATOM 1918 N N . TRP A 1 238 ? -9.094 17.031 26.891 1 98.38 238 TRP A N 1
ATOM 1919 C CA . TRP A 1 238 ? -8.984 15.719 26.266 1 98.38 238 TRP A CA 1
ATOM 1920 C C . TRP A 1 238 ? -9.633 14.641 27.125 1 98.38 238 TRP A C 1
ATOM 1922 O O . TRP A 1 238 ? -9.031 14.164 28.094 1 98.38 238 TRP A O 1
ATOM 1932 N N . ASP A 1 239 ? -10.867 14.273 26.656 1 97.5 239 ASP A N 1
ATOM 1933 C CA . ASP A 1 239 ? -11.688 13.312 27.391 1 97.5 239 ASP A CA 1
ATOM 1934 C C . ASP A 1 239 ? -11.828 13.719 28.859 1 97.5 239 ASP A C 1
ATOM 1936 O O . ASP A 1 239 ? -11.578 12.906 29.766 1 97.5 239 ASP A O 1
ATOM 1940 N N . GLY A 1 240 ? -12.07 14.953 29.078 1 95.5 240 GLY A N 1
ATOM 1941 C CA . GLY A 1 240 ? -12.344 15.453 30.406 1 95.5 240 GLY A CA 1
ATOM 1942 C C . GLY A 1 240 ? -11.109 16 31.109 1 95.5 240 GLY A C 1
ATOM 1943 O O . GLY A 1 240 ? -11.227 16.75 32.094 1 95.5 240 GLY A O 1
ATOM 1944 N N . GLU A 1 241 ? -9.977 15.641 30.656 1 96.81 241 GLU A N 1
ATOM 1945 C CA . GLU A 1 241 ? -8.742 16.156 31.25 1 96.81 241 GLU A CA 1
ATOM 1946 C C . GLU A 1 241 ? -8.25 17.391 30.516 1 96.81 241 GLU A C 1
ATOM 1948 O O . GLU A 1 241 ? -8.117 17.391 29.297 1 96.81 241 GLU A O 1
ATOM 1953 N N . ARG A 1 242 ? -7.992 18.391 31.281 1 96.56 242 ARG A N 1
ATOM 1954 C CA . ARG A 1 242 ? -7.539 19.641 30.672 1 96.56 242 ARG A CA 1
ATOM 1955 C C . ARG A 1 242 ? -6.02 19.75 30.703 1 96.56 242 ARG A C 1
ATOM 1957 O O . ARG A 1 242 ? -5.402 19.609 31.766 1 96.56 242 ARG A O 1
ATOM 1964 N N . PHE A 1 243 ? -5.387 19.953 29.625 1 97.5 243 PHE A N 1
ATOM 1965 C CA . PHE A 1 243 ? -3.967 20.234 29.469 1 97.5 243 PHE A CA 1
ATOM 1966 C C . PHE A 1 243 ? -3.744 21.734 29.203 1 97.5 243 PHE A C 1
ATOM 1968 O O . PHE A 1 243 ? -4.129 22.25 28.156 1 97.5 243 PHE A O 1
ATOM 1975 N N . GLU A 1 244 ? -3.178 22.406 30.156 1 96.69 244 GLU A N 1
ATOM 1976 C CA . GLU A 1 244 ? -2.814 23.797 29.984 1 96.69 244 GLU A CA 1
ATOM 1977 C C . GLU A 1 244 ? -1.33 23.953 29.672 1 96.69 244 GLU A C 1
ATOM 1979 O O . GLU A 1 244 ? -0.502 23.188 30.156 1 96.69 244 GLU A O 1
ATOM 1984 N N . PHE A 1 245 ? -1.02 24.891 28.875 1 96.81 245 PHE A N 1
ATOM 1985 C CA . PHE A 1 245 ? 0.37 25.078 28.469 1 96.81 245 PHE A CA 1
ATOM 1986 C C . PHE A 1 245 ? 0.633 26.531 28.109 1 96.81 245 PHE A C 1
ATOM 1988 O O . PHE A 1 245 ? -0.291 27.266 27.75 1 96.81 245 PHE A O 1
ATOM 1995 N N . GLN A 1 246 ? 1.835 26.906 28.234 1 96.44 246 GLN A N 1
ATOM 1996 C CA . GLN A 1 246 ? 2.365 28.219 27.859 1 96.44 246 GLN A CA 1
ATOM 1997 C C . GLN A 1 246 ? 3.637 28.078 27.031 1 96.44 246 GLN A C 1
ATOM 1999 O O . GLN A 1 246 ? 4.574 27.391 27.438 1 96.44 246 GLN A O 1
ATOM 2004 N N . ASN A 1 247 ? 3.605 28.766 25.875 1 96.12 247 ASN A N 1
ATOM 2005 C CA . ASN A 1 247 ? 4.75 28.734 24.969 1 96.12 247 ASN A CA 1
ATOM 2006 C C . ASN A 1 247 ? 5.148 27.312 24.609 1 96.12 247 ASN A C 1
ATOM 2008 O O . ASN A 1 247 ? 6.324 26.953 24.688 1 96.12 247 ASN A O 1
ATOM 2012 N N . ALA A 1 248 ? 4.148 26.5 24.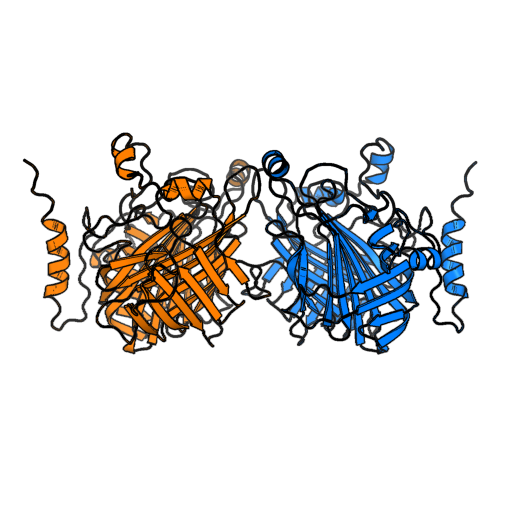359 1 96.88 248 ALA A N 1
ATOM 2013 C CA . ALA A 1 248 ? 4.402 25.125 23.922 1 96.88 248 ALA A CA 1
ATOM 2014 C C . ALA A 1 248 ? 4.805 25.078 22.453 1 96.88 248 ALA A C 1
ATOM 2016 O O . ALA A 1 248 ? 4.176 25.719 21.609 1 96.88 248 ALA A O 1
ATOM 2017 N N . PRO A 1 249 ? 5.848 24.297 22.125 1 97.81 249 PRO A N 1
ATOM 2018 C CA . PRO A 1 249 ? 6.262 24.203 20.719 1 97.81 249 PRO A CA 1
ATOM 2019 C C . PRO A 1 249 ? 5.121 23.766 19.797 1 97.81 249 PRO A C 1
ATOM 2021 O O . PRO A 1 249 ? 4.34 22.875 20.156 1 97.81 249 PRO A O 1
ATOM 2024 N N . SER A 1 250 ? 5.074 24.406 18.609 1 98.12 250 SER A N 1
ATOM 2025 C CA . SER A 1 250 ? 3.971 24.172 17.688 1 98.12 250 SER A CA 1
ATOM 2026 C C . SER A 1 250 ? 4.465 24.094 16.25 1 98.12 250 SER A C 1
ATOM 2028 O O . SER A 1 250 ? 5.562 24.547 15.93 1 98.12 250 SER A O 1
ATOM 2030 N N . TYR A 1 251 ? 3.666 23.5 15.438 1 98.44 251 TYR A N 1
ATOM 2031 C CA . TYR A 1 251 ? 3.957 23.219 14.039 1 98.44 251 TYR A CA 1
ATOM 2032 C C . TYR A 1 251 ? 2.682 23.219 13.203 1 98.44 251 TYR A C 1
ATOM 2034 O O . TYR A 1 251 ? 1.603 22.891 13.711 1 98.44 251 TYR A O 1
ATOM 2042 N N . SER A 1 252 ? 2.783 23.609 11.859 1 98.56 252 SER A N 1
ATOM 2043 C CA . SER A 1 252 ? 1.628 23.453 10.984 1 98.56 252 SER A CA 1
ATOM 2044 C C . SER A 1 252 ? 2.057 23.266 9.531 1 98.56 252 SER A C 1
ATOM 2046 O O . SER A 1 252 ? 3.084 23.797 9.109 1 98.56 252 SER A O 1
ATOM 2048 N N . GLU A 1 253 ? 1.277 22.516 8.805 1 98.12 253 GLU A N 1
ATOM 2049 C CA . GLU A 1 253 ? 1.471 22.266 7.379 1 98.12 253 GLU A CA 1
ATOM 2050 C C . GLU A 1 253 ? 0.137 22.047 6.672 1 98.12 253 GLU A C 1
ATOM 2052 O O . GLU A 1 253 ? -0.912 21.984 7.316 1 98.12 253 GLU A O 1
ATOM 2057 N N . LYS A 1 254 ? 0.185 21.984 5.355 1 96.62 254 LYS A N 1
ATOM 2058 C CA . LYS A 1 254 ? -1.008 21.641 4.582 1 96.62 254 LYS A CA 1
ATOM 2059 C C . LYS A 1 254 ? -0.643 20.891 3.303 1 96.62 254 LYS A C 1
ATOM 2061 O O . LYS A 1 254 ? 0.494 20.984 2.834 1 96.62 254 LYS A O 1
ATOM 2066 N N . ASN A 1 255 ? -1.59 20.156 2.822 1 94.5 255 ASN A N 1
ATOM 2067 C CA . ASN A 1 255 ? -1.499 19.438 1.561 1 94.5 255 ASN A CA 1
ATOM 2068 C C . ASN A 1 255 ? -2.775 19.578 0.737 1 94.5 255 ASN A C 1
ATOM 2070 O O . ASN A 1 255 ? -3.863 19.75 1.294 1 94.5 255 ASN A O 1
ATOM 2074 N N . TRP A 1 256 ? -2.623 19.609 -0.584 1 92.88 256 TRP A N 1
ATOM 2075 C CA . TRP A 1 256 ? -3.809 19.641 -1.434 1 92.88 256 TRP A CA 1
ATOM 2076 C C . TRP A 1 256 ? -3.539 18.938 -2.768 1 92.88 256 TRP A C 1
ATOM 2078 O O . TRP A 1 256 ? -2.385 18.812 -3.184 1 92.88 256 TRP A O 1
ATOM 2088 N N . GLY A 1 257 ? -4.57 18.422 -3.42 1 89.94 257 GLY A N 1
ATOM 2089 C CA . GLY A 1 257 ? -4.492 17.703 -4.684 1 89.94 257 GLY A CA 1
ATOM 2090 C C . GLY A 1 257 ? -5.527 16.609 -4.812 1 89.94 257 GLY A C 1
ATOM 2091 O O . GLY A 1 257 ? -6.66 16.75 -4.355 1 89.94 257 GLY A O 1
ATOM 2092 N N . GLY A 1 258 ? -5.109 15.57 -5.512 1 84 258 GLY A N 1
ATOM 2093 C CA . GLY A 1 258 ? -6.039 14.477 -5.727 1 84 258 GLY A CA 1
ATOM 2094 C C . GLY A 1 258 ? -5.984 13.422 -4.637 1 84 258 GLY A C 1
ATOM 2095 O O . GLY A 1 258 ? -7.02 12.898 -4.219 1 84 258 GLY A O 1
ATOM 2096 N N . ALA A 1 259 ? -4.758 13.062 -4.305 1 83 259 ALA A N 1
ATOM 2097 C CA . ALA A 1 259 ? -4.551 12.078 -3.252 1 83 259 ALA A CA 1
ATOM 2098 C C . ALA A 1 259 ? -3.131 12.164 -2.693 1 83 259 ALA A C 1
ATOM 2100 O O . ALA A 1 259 ? -2.266 12.82 -3.279 1 83 259 ALA A O 1
ATOM 2101 N N . PHE A 1 260 ? -2.906 11.531 -1.616 1 90 260 PHE A N 1
ATOM 2102 C CA . PHE A 1 260 ? -1.575 11.414 -1.033 1 90 260 PHE A CA 1
ATOM 2103 C C . PHE A 1 260 ? -0.685 10.523 -1.894 1 90 260 PHE A C 1
ATOM 2105 O O . PHE A 1 260 ? -1.174 9.82 -2.777 1 90 260 PHE A O 1
ATOM 2112 N N . PRO A 1 261 ? 0.651 10.57 -1.662 1 89.06 261 PRO A N 1
ATOM 2113 C CA . PRO A 1 261 ? 1.57 9.727 -2.432 1 89.06 261 PRO A CA 1
ATOM 2114 C C . PRO A 1 261 ? 1.293 8.242 -2.254 1 89.06 261 PRO A C 1
ATOM 2116 O O . PRO A 1 261 ? 0.62 7.844 -1.299 1 89.06 261 PRO A O 1
ATOM 2119 N N . ARG A 1 262 ? 1.826 7.465 -3.158 1 90 262 ARG A N 1
ATOM 2120 C CA . ARG A 1 262 ? 1.681 6.016 -3.098 1 90 262 ARG A CA 1
ATOM 2121 C C . ARG A 1 262 ? 2.238 5.461 -1.791 1 90 262 ARG A C 1
ATOM 2123 O O . ARG A 1 262 ? 1.656 4.555 -1.196 1 90 262 ARG A O 1
ATOM 2130 N N . LYS A 1 263 ? 3.295 5.973 -1.434 1 94.44 263 LYS A N 1
ATOM 2131 C CA . LYS A 1 263 ? 4.043 5.59 -0.24 1 94.44 263 LYS A CA 1
ATOM 2132 C C . LYS A 1 263 ? 4.797 6.781 0.342 1 94.44 263 LYS A C 1
ATOM 2134 O O . LYS A 1 263 ? 5.348 7.594 -0.4 1 94.44 263 LYS A O 1
ATOM 2139 N N . TRP A 1 264 ? 4.805 6.902 1.765 1 96.94 264 TRP A N 1
ATOM 2140 C CA . TRP A 1 264 ? 5.547 8.031 2.305 1 96.94 264 TRP A CA 1
ATOM 2141 C C . TRP A 1 264 ? 5.988 7.762 3.738 1 96.94 264 TRP A C 1
ATOM 2143 O O . TRP A 1 264 ? 5.555 6.785 4.352 1 96.94 264 TRP A O 1
ATOM 2153 N N . PHE A 1 265 ? 6.941 8.555 4.23 1 98.5 265 PHE A N 1
ATOM 2154 C CA . PHE A 1 265 ? 7.367 8.617 5.625 1 98.5 265 PHE A CA 1
ATOM 2155 C C . PHE A 1 265 ? 7.555 10.07 6.066 1 98.5 265 PHE A C 1
ATOM 2157 O O . PHE A 1 265 ? 7.691 10.961 5.23 1 98.5 265 PHE A O 1
ATOM 2164 N N . TRP A 1 266 ? 7.492 10.273 7.344 1 98.69 266 TRP A N 1
ATOM 2165 C CA . TRP A 1 266 ? 7.496 11.633 7.883 1 98.69 266 TRP A CA 1
ATOM 2166 C C . TRP A 1 266 ? 8.047 11.648 9.305 1 98.69 266 TRP A C 1
ATOM 2168 O O . TRP A 1 266 ? 7.723 10.773 10.117 1 98.69 266 TRP A O 1
ATOM 2178 N N . VAL A 1 267 ? 8.93 12.641 9.578 1 98.88 267 VAL A N 1
ATOM 2179 C CA . VAL A 1 267 ? 9.453 12.906 10.914 1 98.88 267 VAL A CA 1
ATOM 2180 C C . VAL A 1 267 ? 9.398 14.406 11.203 1 98.88 267 VAL A C 1
ATOM 2182 O O . VAL A 1 267 ? 9.828 15.219 10.391 1 98.88 267 VAL A O 1
ATOM 2185 N N . GLN A 1 268 ? 8.922 14.773 12.32 1 98.81 268 GLN A N 1
ATOM 2186 C CA . GLN A 1 268 ? 8.812 16.172 12.711 1 98.81 268 GLN A CA 1
ATOM 2187 C C . GLN A 1 268 ? 9.07 16.359 14.203 1 98.81 268 GLN A C 1
ATOM 2189 O O . GLN A 1 268 ? 8.617 15.539 15.016 1 98.81 268 GLN A O 1
ATOM 2194 N N . CYS A 1 269 ? 9.758 17.438 14.562 1 98.5 269 CYS A N 1
ATOM 2195 C CA . CYS A 1 269 ? 10.031 17.688 15.969 1 98.5 269 CYS A CA 1
ATOM 2196 C C . CYS A 1 269 ? 10.344 19.156 16.219 1 98.5 269 CYS A C 1
ATOM 2198 O O . CYS A 1 269 ? 11.023 19.781 15.406 1 98.5 269 CYS A O 1
ATOM 2200 N N . ASN A 1 270 ? 9.859 19.672 17.312 1 97.31 270 ASN A N 1
ATOM 2201 C CA . ASN A 1 270 ? 10.125 21.047 17.703 1 97.31 270 ASN A CA 1
ATOM 2202 C C . ASN A 1 270 ? 10.633 21.125 19.141 1 97.31 270 ASN A C 1
ATOM 2204 O O . ASN A 1 270 ? 10.797 22.219 19.688 1 97.31 270 ASN A O 1
ATOM 2208 N N . ALA A 1 271 ? 10.812 20.078 19.797 1 96.19 271 ALA A N 1
ATOM 2209 C CA . ALA A 1 271 ? 11.289 20.047 21.172 1 96.19 271 ALA A CA 1
ATOM 2210 C C . ALA A 1 271 ? 12.57 19.219 21.297 1 96.19 271 ALA A C 1
ATOM 2212 O O . ALA A 1 271 ? 12.539 18 21.203 1 96.19 271 ALA A O 1
ATOM 2213 N N . PHE A 1 272 ? 13.648 19.922 21.547 1 96.94 272 PHE A N 1
ATOM 2214 C CA . PHE A 1 272 ? 14.953 19.266 21.562 1 96.94 272 PHE A CA 1
ATOM 2215 C C . PHE A 1 272 ? 15.711 19.609 22.844 1 96.94 272 PHE A C 1
ATOM 2217 O O . PHE A 1 272 ? 15.477 20.656 23.453 1 96.94 272 PHE A O 1
ATOM 2224 N N . GLN A 1 273 ? 16.547 18.703 23.203 1 95.62 273 GLN A N 1
ATOM 2225 C CA . GLN A 1 273 ? 17.578 18.938 24.188 1 95.62 273 GLN A CA 1
ATOM 2226 C C . GLN A 1 273 ? 18.953 19.062 23.547 1 95.62 273 GLN A C 1
ATOM 2228 O O . GLN A 1 273 ? 19.25 18.375 22.562 1 95.62 273 GLN A O 1
ATOM 2233 N N . GLY A 1 274 ? 19.734 19.984 24.047 1 92.75 274 GLY A N 1
ATOM 2234 C CA . GLY A 1 274 ? 21.094 20.062 23.562 1 92.75 274 GLY A CA 1
ATOM 2235 C C . GLY A 1 274 ? 21.391 21.344 22.812 1 92.75 274 GLY A C 1
ATOM 2236 O O . GLY A 1 274 ? 22.484 21.516 22.266 1 92.75 274 GLY A O 1
ATOM 2237 N N . ALA A 1 275 ? 20.438 22.156 22.688 1 90.88 275 ALA A N 1
ATOM 2238 C CA . ALA A 1 275 ? 20.656 23.453 22.047 1 90.88 275 ALA A CA 1
ATOM 2239 C C . ALA A 1 275 ? 19.891 24.562 22.766 1 90.88 275 ALA A C 1
ATOM 2241 O O . ALA A 1 275 ? 18.859 24.297 23.391 1 90.88 275 ALA A O 1
ATOM 2242 N N . SER A 1 276 ? 20.562 25.719 22.609 1 88.38 276 SER A N 1
ATOM 2243 C CA . SER A 1 276 ? 19.844 26.906 23.094 1 88.38 276 SER A CA 1
ATOM 2244 C C . SER A 1 276 ? 18.938 27.484 22.016 1 88.38 276 SER A C 1
ATOM 2246 O O . SER A 1 276 ? 19.281 27.453 20.828 1 88.38 276 SER A O 1
ATOM 2248 N N . GLY A 1 277 ? 17.734 27.781 22.344 1 85.81 277 GLY A N 1
ATOM 2249 C CA . GLY A 1 277 ? 16.797 28.375 21.391 1 85.81 277 GLY A CA 1
ATOM 2250 C C . GLY A 1 277 ? 15.883 27.344 20.734 1 85.81 277 GLY A C 1
ATOM 2251 O O . GLY A 1 277 ? 15.867 26.188 21.141 1 85.81 277 GLY A O 1
ATOM 2252 N N . GLU A 1 278 ? 15.227 27.859 19.672 1 91.19 278 GLU A N 1
ATOM 2253 C CA . GLU A 1 278 ? 14.227 27.016 19.016 1 91.19 278 GLU A CA 1
ATOM 2254 C C . GLU A 1 278 ? 14.836 26.234 17.859 1 91.19 278 GLU A C 1
ATOM 2256 O O . GLU A 1 278 ? 15.477 26.812 16.969 1 91.19 278 GLU A O 1
ATOM 2261 N N . VAL A 1 279 ? 14.781 24.906 17.922 1 97.56 279 VAL A N 1
ATOM 2262 C CA . VAL A 1 279 ? 15.156 24.016 16.844 1 97.56 279 VAL A CA 1
ATOM 2263 C C . VAL A 1 279 ? 13.914 23.328 16.266 1 97.56 279 VAL A C 1
ATOM 2265 O O . VAL A 1 279 ? 13.031 22.906 17.016 1 97.56 279 VAL A O 1
ATOM 2268 N N . ALA A 1 280 ? 13.836 23.359 14.977 1 98.62 280 ALA A N 1
ATOM 2269 C CA . ALA A 1 280 ? 12.711 22.703 14.32 1 98.62 280 ALA A CA 1
ATOM 2270 C C . ALA A 1 280 ? 13.18 21.766 13.211 1 98.62 280 ALA A C 1
ATOM 2272 O O . ALA A 1 280 ? 14.062 22.125 12.422 1 98.62 280 ALA A O 1
ATOM 2273 N N . LEU A 1 281 ? 12.617 20.547 13.195 1 98.88 281 LEU A N 1
ATOM 2274 C CA . LEU A 1 281 ? 12.906 19.578 12.148 1 98.88 281 LEU A CA 1
ATOM 2275 C C . LEU A 1 281 ? 11.633 19.188 11.406 1 98.88 281 LEU A C 1
ATOM 2277 O O . LEU A 1 281 ? 10.617 18.891 12.031 1 98.88 281 LEU A O 1
ATOM 2281 N N . THR A 1 282 ? 11.68 19.219 10.109 1 98.75 282 THR A N 1
ATOM 2282 C CA . THR A 1 282 ? 10.695 18.625 9.219 1 98.75 282 THR A CA 1
ATOM 2283 C C . THR A 1 282 ? 11.383 17.75 8.156 1 98.75 282 THR A C 1
ATOM 2285 O O . THR A 1 282 ? 12.18 18.266 7.367 1 98.75 282 THR A O 1
ATOM 2288 N N . ALA A 1 283 ? 11.117 16.5 8.188 1 98.62 283 ALA A N 1
ATOM 2289 C CA . ALA A 1 283 ? 11.711 15.57 7.234 1 98.62 283 ALA A CA 1
ATOM 2290 C C . ALA A 1 283 ? 10.664 14.594 6.695 1 98.62 283 ALA A C 1
ATOM 2292 O O . ALA A 1 283 ? 9.859 14.047 7.457 1 98.62 283 ALA A O 1
ATOM 2293 N N . ALA A 1 284 ? 10.664 14.461 5.418 1 97.31 284 ALA A N 1
ATOM 2294 C CA . ALA A 1 284 ? 9.688 13.562 4.805 1 97.31 284 ALA A CA 1
ATOM 2295 C C . ALA A 1 284 ? 10.172 13.07 3.443 1 97.31 284 ALA A C 1
ATOM 2297 O O . ALA A 1 284 ? 11.047 13.68 2.832 1 97.31 284 ALA A O 1
ATOM 2298 N N . GLY A 1 285 ? 9.617 12 3.021 1 94.94 285 GLY A N 1
ATOM 2299 C CA . GLY A 1 285 ? 9.805 11.453 1.686 1 94.94 285 GLY A CA 1
ATOM 2300 C C . GLY A 1 285 ? 8.656 10.57 1.235 1 94.94 285 GLY A C 1
ATOM 2301 O O . GLY A 1 285 ? 7.816 10.172 2.045 1 94.94 285 GLY A O 1
ATOM 2302 N N . GLY A 1 286 ? 8.703 10.375 -0.062 1 92.5 286 GLY A N 1
ATOM 2303 C CA . GLY A 1 286 ? 7.621 9.555 -0.589 1 92.5 286 GLY A CA 1
ATOM 2304 C C . GLY A 1 286 ? 7.793 9.219 -2.057 1 92.5 286 GLY A C 1
ATOM 2305 O O . GLY A 1 286 ? 8.664 9.773 -2.732 1 92.5 286 GLY A O 1
ATOM 2306 N N . LEU A 1 287 ? 7.027 8.227 -2.471 1 90.56 287 LEU A N 1
ATOM 2307 C CA . LEU A 1 287 ? 6.871 7.816 -3.861 1 90.56 287 LEU A CA 1
ATOM 2308 C C . LEU A 1 287 ? 5.609 8.422 -4.469 1 90.56 287 LEU A C 1
ATOM 2310 O O . LEU A 1 287 ? 4.496 8.008 -4.145 1 90.56 287 LEU A O 1
ATOM 2314 N N . ARG A 1 288 ? 5.816 9.383 -5.344 1 83.31 288 ARG A N 1
ATOM 2315 C CA . ARG A 1 288 ? 4.664 10.102 -5.875 1 83.31 288 ARG A CA 1
ATOM 2316 C C . ARG A 1 288 ? 4.527 9.875 -7.379 1 83.31 288 ARG A C 1
ATOM 2318 O O . ARG A 1 288 ? 5.523 9.68 -8.078 1 83.31 288 ARG A O 1
ATOM 2325 N N . GLN A 1 289 ? 3.328 9.93 -7.816 1 77.31 289 GLN A N 1
ATOM 2326 C CA . GLN A 1 289 ? 3.037 9.789 -9.242 1 77.31 289 GLN A CA 1
ATOM 2327 C C . GLN A 1 289 ? 3.227 11.117 -9.969 1 77.31 289 GLN A C 1
ATOM 2329 O O . GLN A 1 289 ? 2.838 12.172 -9.469 1 77.31 289 GLN A O 1
ATOM 2334 N N . LEU A 1 290 ? 3.898 11.023 -11.055 1 71.56 290 LEU A N 1
ATOM 2335 C CA . LEU A 1 290 ? 4.062 12.203 -11.891 1 71.56 290 LEU A CA 1
ATOM 2336 C C . LEU A 1 290 ? 2.885 12.359 -12.852 1 71.56 290 LEU A C 1
ATOM 2338 O O . LEU A 1 290 ? 2.357 11.367 -13.359 1 71.56 290 LEU A O 1
ATOM 2342 N N . PRO A 1 291 ? 2.555 13.695 -12.945 1 63.75 291 PRO A N 1
ATOM 2343 C CA . PRO A 1 291 ? 1.471 13.906 -13.906 1 63.75 291 PRO A CA 1
ATOM 2344 C C . PRO A 1 291 ? 1.859 13.5 -15.328 1 63.75 291 PRO A C 1
ATOM 2346 O O . PRO A 1 291 ? 3.035 13.57 -15.695 1 63.75 291 PRO A O 1
ATOM 2349 N N . GLY A 1 292 ? 1.013 12.953 -16.109 1 58.75 292 GLY A N 1
ATOM 2350 C CA . GLY A 1 292 ? 1.255 12.648 -17.5 1 58.75 292 GLY A CA 1
ATOM 2351 C C . GLY A 1 292 ? 0.554 11.391 -17.969 1 58.75 292 GLY A C 1
ATOM 2352 O O . GLY A 1 292 ? -0.264 10.82 -17.25 1 58.75 292 GLY A O 1
ATOM 2353 N N . LEU A 1 293 ? 0.775 11.164 -19.172 1 49.66 293 LEU A N 1
ATOM 2354 C CA . LEU A 1 293 ? 0.122 10.062 -19.875 1 49.66 293 LEU A CA 1
ATOM 2355 C C . LEU A 1 293 ? 0.646 8.719 -19.375 1 49.66 293 LEU A C 1
ATOM 2357 O O . LEU A 1 293 ? -0.028 7.699 -19.516 1 49.66 293 LEU A O 1
ATOM 2361 N N . THR A 1 294 ? 1.826 8.883 -18.797 1 55.94 294 THR A N 1
ATOM 2362 C CA . THR A 1 294 ? 2.385 7.609 -18.359 1 55.94 294 THR A CA 1
ATOM 2363 C C . THR A 1 294 ? 2.457 7.535 -16.828 1 55.94 294 THR A C 1
ATOM 2365 O O . THR A 1 294 ? 2.613 8.562 -16.172 1 55.94 294 THR A O 1
ATOM 2368 N N . GLU A 1 295 ? 2.041 6.438 -16.328 1 65.69 295 GLU A N 1
ATOM 2369 C CA . GLU A 1 295 ? 2.127 6.211 -14.883 1 65.69 295 GLU A CA 1
ATOM 2370 C C . GLU A 1 295 ? 3.58 6.141 -14.422 1 65.69 295 GLU A C 1
ATOM 2372 O O . GLU A 1 295 ? 4.133 5.051 -14.266 1 65.69 295 GLU A O 1
ATOM 2377 N N . ASN A 1 296 ? 4.168 7.344 -14.234 1 74.31 296 ASN A N 1
ATOM 2378 C CA . ASN A 1 296 ? 5.535 7.418 -13.734 1 74.31 296 ASN A CA 1
ATOM 2379 C C . ASN A 1 296 ? 5.574 7.852 -12.266 1 74.31 296 ASN A C 1
ATOM 2381 O O . ASN A 1 296 ? 4.73 8.633 -11.828 1 74.31 296 ASN A O 1
ATOM 2385 N N . PHE A 1 297 ? 6.535 7.188 -11.586 1 80.75 297 PHE A N 1
ATOM 2386 C CA . PHE A 1 297 ? 6.719 7.512 -10.18 1 80.75 297 PHE A CA 1
ATOM 2387 C C . PHE A 1 297 ? 8.117 8.055 -9.922 1 80.75 297 PHE A C 1
ATOM 2389 O O . PHE A 1 297 ? 9.062 7.719 -10.641 1 80.75 297 PHE A O 1
ATOM 2396 N N . GLU A 1 298 ? 8.18 8.891 -8.891 1 82.31 298 GLU A N 1
ATOM 2397 C CA . GLU A 1 298 ? 9.477 9.43 -8.492 1 82.31 298 GLU A CA 1
ATOM 2398 C C . GLU A 1 298 ? 9.602 9.492 -6.973 1 82.31 298 GLU A C 1
ATOM 2400 O O . GLU A 1 298 ? 8.633 9.789 -6.273 1 82.31 298 GLU A O 1
ATOM 2405 N N . ASN A 1 299 ? 10.859 9.258 -6.598 1 87.38 299 ASN A N 1
ATOM 2406 C CA . ASN A 1 299 ? 11.18 9.469 -5.191 1 87.38 299 ASN A CA 1
ATOM 2407 C C . ASN A 1 299 ? 11.461 10.938 -4.898 1 87.38 299 ASN A C 1
ATOM 2409 O O . ASN A 1 299 ? 12.227 11.586 -5.621 1 87.38 299 ASN A O 1
ATOM 2413 N N . ALA A 1 300 ? 10.82 11.414 -3.918 1 87.38 300 ALA A N 1
ATOM 2414 C CA . ALA A 1 300 ? 11.086 12.758 -3.416 1 87.38 300 ALA A CA 1
ATOM 2415 C C . ALA A 1 300 ? 11.281 12.75 -1.901 1 87.38 300 ALA A C 1
ATOM 2417 O O . ALA A 1 300 ? 10.641 11.977 -1.192 1 87.38 300 ALA A O 1
ATOM 2418 N N . ALA A 1 301 ? 12.219 13.609 -1.489 1 93.44 301 ALA A N 1
ATOM 2419 C CA . ALA A 1 301 ? 12.461 13.734 -0.054 1 93.44 301 ALA A CA 1
ATOM 2420 C C . ALA A 1 301 ? 13.117 15.07 0.28 1 93.44 301 ALA A C 1
ATOM 2422 O O . ALA A 1 301 ? 13.766 15.68 -0.573 1 93.44 301 ALA A O 1
ATOM 2423 N N . LEU A 1 302 ? 12.906 15.492 1.492 1 95.06 302 LEU A N 1
ATOM 2424 C CA . LEU A 1 302 ? 13.57 16.703 1.941 1 95.06 302 LEU A CA 1
ATOM 2425 C C . LEU A 1 302 ? 13.797 16.672 3.449 1 95.06 302 LEU A C 1
ATOM 2427 O O . LEU A 1 302 ? 13.133 15.922 4.164 1 95.06 302 LEU A O 1
ATOM 2431 N N . ILE A 1 303 ? 14.75 17.406 3.885 1 97.94 303 ILE A N 1
ATOM 2432 C CA . ILE A 1 303 ? 15.008 17.703 5.289 1 97.94 303 ILE A CA 1
ATOM 2433 C C . ILE A 1 303 ? 15.109 19.219 5.484 1 97.94 303 ILE A C 1
ATOM 2435 O O . ILE A 1 303 ? 15.875 19.891 4.793 1 97.94 303 ILE A O 1
ATOM 2439 N N . GLY A 1 304 ? 14.266 19.75 6.312 1 98.19 304 GLY A N 1
ATOM 2440 C CA . GLY A 1 304 ? 14.359 21.141 6.727 1 98.19 304 GLY A CA 1
ATOM 2441 C C . GLY A 1 304 ? 14.664 21.312 8.203 1 98.19 304 GLY A C 1
ATOM 2442 O O . GLY A 1 304 ? 14.008 20.703 9.047 1 98.19 304 GLY A O 1
ATOM 2443 N N . VAL A 1 305 ? 15.703 22.156 8.477 1 98.56 305 VAL A N 1
ATOM 2444 C CA . VAL A 1 305 ? 16.094 22.422 9.859 1 98.56 305 VAL A CA 1
ATOM 2445 C C . VAL A 1 305 ? 16.141 23.938 10.086 1 98.56 305 VAL A C 1
ATOM 2447 O O . VAL A 1 305 ? 16.719 24.672 9.289 1 98.56 305 VAL A O 1
ATOM 2450 N N . HIS A 1 306 ? 15.477 24.375 11.086 1 98.5 306 HIS A N 1
ATOM 2451 C CA . HIS A 1 306 ? 15.625 25.75 11.539 1 98.5 306 HIS A CA 1
ATOM 2452 C C . HIS A 1 306 ? 16.406 25.828 12.852 1 98.5 306 HIS A C 1
ATOM 2454 O O . HIS A 1 306 ? 16.109 25.062 13.789 1 98.5 306 HIS A O 1
ATOM 2460 N N . TYR A 1 307 ? 17.328 26.719 12.914 1 97.44 307 TYR A N 1
ATOM 2461 C CA . TYR A 1 307 ? 18.125 26.953 14.125 1 97.44 307 TYR A CA 1
ATOM 2462 C C . TYR A 1 307 ? 18.734 28.344 14.117 1 97.44 307 TYR A C 1
ATOM 2464 O O . TYR A 1 307 ? 19.406 28.734 13.156 1 97.44 307 TYR A O 1
ATOM 2472 N N . GLY A 1 308 ? 18.484 29.031 15.172 1 95.12 308 GLY A N 1
ATOM 2473 C CA . GLY A 1 308 ? 19.062 30.359 15.312 1 95.12 308 GLY A CA 1
ATOM 2474 C C . GLY A 1 308 ? 18.562 31.344 14.273 1 95.12 308 GLY A C 1
ATOM 2475 O O . GLY A 1 308 ? 19.328 32.188 13.805 1 95.12 308 GLY A O 1
ATOM 2476 N N . GLY A 1 309 ? 17.406 31.109 13.781 1 95.69 309 GLY A N 1
ATOM 2477 C CA . GLY A 1 309 ? 16.828 32 12.797 1 95.69 309 GLY A CA 1
ATOM 2478 C C . GLY A 1 309 ? 17.219 31.656 11.375 1 95.69 309 GLY A C 1
ATOM 2479 O O . GLY A 1 309 ? 16.812 32.344 10.43 1 95.69 309 GLY A O 1
ATOM 2480 N N . ILE A 1 310 ? 17.969 30.625 11.258 1 97.06 310 ILE A N 1
ATOM 2481 C CA . ILE A 1 310 ? 18.469 30.203 9.953 1 97.06 310 ILE A CA 1
ATOM 2482 C C . ILE A 1 310 ? 17.734 28.953 9.492 1 97.06 310 ILE A C 1
ATOM 2484 O O . ILE A 1 310 ? 17.516 28.031 10.289 1 97.06 310 ILE A O 1
ATOM 2488 N N . PHE A 1 311 ? 17.438 28.922 8.195 1 97.69 311 PHE A N 1
ATOM 2489 C CA . PHE A 1 311 ? 16.812 27.766 7.582 1 97.69 311 PHE A CA 1
ATOM 2490 C C . PHE A 1 311 ? 17.812 26.969 6.766 1 97.69 311 PHE A C 1
ATOM 2492 O O . PHE A 1 311 ? 18.375 27.469 5.793 1 97.69 311 PHE A O 1
ATOM 2499 N N . TYR A 1 312 ? 18.094 25.734 7.18 1 97.62 312 TYR A N 1
ATOM 2500 C CA . TYR A 1 312 ? 18.922 24.781 6.449 1 97.62 312 TYR A CA 1
ATOM 2501 C C . TYR A 1 312 ? 18.078 23.812 5.645 1 97.62 312 TYR A C 1
ATOM 2503 O O . TYR A 1 312 ? 17.375 22.969 6.215 1 97.62 312 TYR A O 1
ATOM 2511 N N . GLU A 1 313 ? 18.203 23.969 4.375 1 96 313 GLU A N 1
ATOM 2512 C CA . GLU A 1 313 ? 17.328 23.234 3.465 1 96 313 GLU A CA 1
ATOM 2513 C C . GLU A 1 313 ? 18.125 22.172 2.693 1 96 313 GLU A C 1
ATOM 2515 O O . GLU A 1 313 ? 19.141 22.484 2.078 1 96 313 GLU A O 1
ATOM 2520 N N . PHE A 1 314 ? 17.703 20.953 2.771 1 95.56 314 PHE A N 1
ATOM 2521 C CA . PHE A 1 314 ? 18.25 19.844 1.98 1 95.56 314 PHE A CA 1
ATOM 2522 C C . PHE A 1 314 ? 17.172 19.281 1.055 1 95.56 314 PHE A C 1
ATOM 2524 O O . PHE A 1 314 ? 16.25 18.594 1.508 1 95.56 314 PHE A O 1
ATOM 2531 N N . VAL A 1 315 ? 17.312 19.531 -0.206 1 91.56 315 VAL A N 1
ATOM 2532 C CA . VAL A 1 315 ? 16.328 19.172 -1.233 1 91.56 315 VAL A CA 1
ATOM 2533 C C . VAL A 1 315 ? 17.062 18.625 -2.461 1 91.56 315 VAL A C 1
ATOM 2535 O O . VAL A 1 315 ? 18.266 18.828 -2.621 1 91.56 315 VAL A O 1
ATOM 2538 N N . PRO A 1 316 ? 16.297 17.922 -3.299 1 83.81 316 PRO A N 1
ATOM 2539 C CA . PRO A 1 316 ? 16.922 17.234 -4.43 1 83.81 316 PRO A CA 1
ATOM 2540 C C . PRO A 1 316 ? 17.625 18.188 -5.391 1 83.81 316 PRO A C 1
ATOM 2542 O O . PRO A 1 316 ? 18.531 17.781 -6.113 1 83.81 316 PRO A O 1
ATOM 2545 N N . TRP A 1 317 ? 17.266 19.422 -5.453 1 82.81 317 TRP A N 1
ATOM 2546 C CA . TRP A 1 317 ? 17.875 20.328 -6.418 1 82.81 317 TRP A CA 1
ATOM 2547 C C . TRP A 1 317 ? 19.078 21.062 -5.801 1 82.81 317 TRP A C 1
ATOM 2549 O O . TRP A 1 317 ? 19.766 21.812 -6.484 1 82.81 317 TRP A O 1
ATOM 2559 N N . ASN A 1 318 ? 19.281 20.891 -4.531 1 85.5 318 ASN A N 1
ATOM 2560 C CA . ASN A 1 318 ? 20.5 21.469 -3.967 1 85.5 318 ASN A CA 1
ATOM 2561 C C . ASN A 1 318 ? 21.328 20.422 -3.234 1 85.5 318 ASN A C 1
ATOM 2563 O O . ASN A 1 318 ? 22.219 20.766 -2.453 1 85.5 318 ASN A O 1
ATOM 2567 N N . GLY A 1 319 ? 21.031 19.188 -3.461 1 86.06 319 GLY A N 1
ATOM 2568 C CA . GLY A 1 319 ? 21.766 18.109 -2.818 1 86.06 319 GLY A CA 1
ATOM 2569 C C . GLY A 1 319 ? 21.125 16.75 -3.004 1 86.06 319 GLY A C 1
ATOM 2570 O O . GLY A 1 319 ? 20.375 16.531 -3.967 1 86.06 319 GLY A O 1
ATOM 2571 N N . VAL A 1 320 ? 21.625 15.812 -2.16 1 89.75 320 VAL A N 1
ATOM 2572 C CA . VAL A 1 320 ? 21.125 14.438 -2.213 1 89.75 320 VAL A CA 1
ATOM 2573 C C . VAL A 1 320 ? 20.578 14.039 -0.843 1 89.75 320 VAL A C 1
ATOM 2575 O O . VAL A 1 320 ? 21.219 14.273 0.181 1 89.75 320 VAL A O 1
ATOM 2578 N N . VAL A 1 321 ? 19.422 13.539 -0.854 1 96 321 VAL A N 1
ATOM 2579 C CA . VAL A 1 321 ? 18.797 13.031 0.371 1 96 321 VAL A CA 1
ATOM 2580 C C . VAL A 1 321 ? 18.688 11.516 0.304 1 96 321 VAL A C 1
ATOM 2582 O O . VAL A 1 321 ? 18.172 10.969 -0.673 1 96 321 VAL A O 1
ATOM 2585 N N . ASN A 1 322 ? 19.172 10.852 1.336 1 97.31 322 ASN A N 1
ATOM 2586 C CA . ASN A 1 322 ? 19.094 9.406 1.487 1 97.31 322 ASN A CA 1
ATOM 2587 C C . ASN A 1 322 ? 18.203 9.008 2.666 1 97.31 322 ASN A C 1
ATOM 2589 O O . ASN A 1 322 ? 18.125 9.742 3.656 1 97.31 322 ASN A O 1
ATOM 2593 N N . TRP A 1 323 ? 17.578 7.852 2.527 1 98.38 323 TRP A N 1
ATOM 2594 C CA . TRP A 1 323 ? 16.797 7.414 3.676 1 98.38 323 TRP A CA 1
ATOM 2595 C C . TRP A 1 323 ? 16.812 5.895 3.801 1 98.38 323 TRP A C 1
ATOM 2597 O O . TRP A 1 323 ? 17.141 5.191 2.842 1 98.38 323 TRP A O 1
ATOM 2607 N N . LYS A 1 324 ? 16.625 5.445 4.891 1 98.56 324 LYS A N 1
ATOM 2608 C CA . LYS A 1 324 ? 16.344 4.074 5.312 1 98.56 324 LYS A CA 1
ATOM 2609 C C . LYS A 1 324 ? 15.227 4.027 6.344 1 98.56 324 LYS A C 1
ATOM 2611 O O . LYS A 1 324 ? 15.406 4.441 7.488 1 98.56 324 LYS A O 1
ATOM 2616 N N . VAL A 1 325 ? 14.062 3.461 5.961 1 98.81 325 VAL A N 1
ATOM 2617 C CA . VAL A 1 325 ? 12.891 3.471 6.824 1 98.81 325 VAL A CA 1
ATOM 2618 C C . VAL A 1 325 ? 12.305 2.062 6.918 1 98.81 325 VAL A C 1
ATOM 2620 O O . VAL A 1 325 ? 12.016 1.434 5.898 1 98.81 325 VAL A O 1
ATOM 2623 N N . ASP A 1 326 ? 12.18 1.606 8.125 1 98.25 326 ASP A N 1
ATOM 2624 C CA . ASP A 1 326 ? 11.547 0.313 8.359 1 98.25 326 ASP A CA 1
ATOM 2625 C C . ASP A 1 326 ? 10.031 0.41 8.211 1 98.25 326 ASP A C 1
ATOM 2627 O O . ASP A 1 326 ? 9.469 1.507 8.219 1 98.25 326 ASP A O 1
ATOM 2631 N N . PRO A 1 327 ? 9.414 -0.769 8.055 1 97.06 327 PRO A N 1
ATOM 2632 C CA . PRO A 1 327 ? 7.953 -0.731 8.016 1 97.06 327 PRO A CA 1
ATOM 2633 C C . PRO A 1 327 ? 7.348 0.014 9.203 1 97.06 327 PRO A C 1
ATOM 2635 O O . PRO A 1 327 ? 6.309 0.662 9.062 1 97.06 327 PRO A O 1
ATOM 2638 N N . TRP A 1 328 ? 8 -0.073 10.383 1 97.94 328 TRP A N 1
ATOM 2639 C CA . TRP A 1 328 ? 7.652 0.708 11.562 1 97.94 328 TRP A CA 1
ATOM 2640 C C . TRP A 1 328 ? 8.805 0.717 12.562 1 97.94 328 TRP A C 1
ATOM 2642 O O . TRP A 1 328 ? 9.562 -0.251 12.656 1 97.94 328 TRP A O 1
ATOM 2652 N N . GLY A 1 329 ? 9.008 1.8 13.18 1 98.44 329 GLY A N 1
ATOM 2653 C CA . GLY A 1 329 ? 9.82 1.834 14.383 1 98.44 329 GLY A CA 1
ATOM 2654 C C . GLY A 1 329 ? 11.195 2.424 14.156 1 98.44 329 GLY A C 1
ATOM 2655 O O . GLY A 1 329 ? 11.938 2.682 15.109 1 98.44 329 GLY A O 1
ATOM 2656 N N . TYR A 1 330 ? 11.508 2.652 12.836 1 98.81 330 TYR A N 1
ATOM 2657 C CA . TYR A 1 330 ? 12.852 3.17 12.586 1 98.81 330 TYR A CA 1
ATOM 2658 C C . TYR A 1 330 ? 12.867 4.07 11.352 1 98.81 330 TYR A C 1
ATOM 2660 O O . TYR A 1 330 ? 12.43 3.662 10.273 1 98.81 330 TYR A O 1
ATOM 2668 N N . TRP A 1 331 ? 13.414 5.25 11.5 1 98.88 331 TRP A N 1
ATOM 2669 C CA . TRP A 1 331 ? 13.609 6.238 10.438 1 98.88 331 TRP A CA 1
ATOM 2670 C C . TRP A 1 331 ? 15.039 6.777 10.453 1 98.88 331 TRP A C 1
ATOM 2672 O O . TRP A 1 331 ? 15.508 7.285 11.477 1 98.88 331 TRP A O 1
ATOM 2682 N N . TYR A 1 332 ? 15.672 6.676 9.398 1 98.94 332 TYR A N 1
ATOM 2683 C CA . TYR A 1 332 ? 16.984 7.285 9.219 1 98.94 332 TYR A CA 1
ATOM 2684 C C . TYR A 1 332 ? 17.047 8.078 7.918 1 98.94 332 TYR A C 1
ATOM 2686 O O . TYR A 1 332 ? 16.594 7.613 6.871 1 98.94 332 TYR A O 1
ATOM 2694 N N . MET A 1 333 ? 17.562 9.273 7.961 1 98.81 333 MET A N 1
ATOM 2695 C CA . MET A 1 333 ? 17.812 10.109 6.789 1 98.81 333 MET A CA 1
ATOM 2696 C C . MET A 1 333 ? 19.156 10.797 6.883 1 98.81 333 MET A C 1
ATOM 2698 O O . MET A 1 333 ? 19.625 11.125 7.977 1 98.81 333 MET A O 1
ATOM 2702 N N . SER A 1 334 ? 19.734 10.977 5.797 1 98.31 334 SER A N 1
ATOM 2703 C CA . SER A 1 334 ? 20.953 11.773 5.664 1 98.31 334 SER A CA 1
ATOM 2704 C C . SER A 1 334 ? 20.938 12.609 4.391 1 98.31 334 SER A C 1
ATOM 2706 O O . SER A 1 334 ? 20.344 12.203 3.385 1 98.31 334 SER A O 1
ATOM 2708 N N . ALA A 1 335 ? 21.516 13.75 4.461 1 97.56 335 ALA A N 1
ATOM 2709 C CA . ALA A 1 335 ? 21.578 14.633 3.297 1 97.56 335 ALA A CA 1
ATOM 2710 C C . ALA A 1 335 ? 22.797 15.547 3.355 1 97.56 335 ALA A C 1
ATOM 2712 O O . ALA A 1 335 ? 23.375 15.75 4.426 1 97.56 335 ALA A O 1
ATOM 2713 N N . GLU A 1 336 ? 23.203 15.977 2.211 1 95.06 336 GLU A N 1
ATOM 2714 C CA . GLU A 1 336 ? 24.266 16.953 2.115 1 95.06 336 GLU A CA 1
ATOM 2715 C C . GLU A 1 336 ? 24.047 17.906 0.935 1 95.06 336 GLU A C 1
ATOM 2717 O O . GLU A 1 336 ? 23.453 17.516 -0.074 1 95.06 336 GLU A O 1
ATOM 2722 N N . ASN A 1 337 ? 24.328 19.078 1.132 1 92.62 337 ASN A N 1
ATOM 2723 C CA . ASN A 1 337 ? 24.406 20.062 0.055 1 92.62 337 ASN A CA 1
ATOM 2724 C C . ASN A 1 337 ? 25.797 20.672 -0.032 1 92.62 337 ASN A C 1
ATOM 2726 O O . ASN A 1 337 ? 26.781 20.078 0.413 1 92.62 337 ASN A O 1
ATOM 2730 N N . GLN A 1 338 ? 25.922 21.812 -0.686 1 91.69 338 GLN A N 1
ATOM 2731 C CA . GLN A 1 338 ? 27.25 22.375 -0.942 1 91.69 338 GLN A CA 1
ATOM 2732 C C . GLN A 1 338 ? 27.906 22.828 0.355 1 91.69 338 GLN A C 1
ATOM 2734 O O . GLN A 1 338 ? 29.141 22.859 0.446 1 91.69 338 GLN A O 1
ATOM 2739 N N . THR A 1 339 ? 27.078 23.062 1.411 1 95 339 THR A N 1
ATOM 2740 C CA . THR A 1 339 ? 27.672 23.734 2.559 1 95 339 THR A CA 1
ATOM 2741 C C . THR A 1 339 ? 27.453 22.938 3.838 1 95 339 THR A C 1
ATOM 2743 O O . THR A 1 339 ? 28.141 23.141 4.836 1 95 339 THR A O 1
ATOM 2746 N N . HIS A 1 340 ? 26.453 22.078 3.832 1 97.44 340 HIS A N 1
ATOM 2747 C CA . HIS A 1 340 ? 26.109 21.438 5.094 1 97.44 340 HIS A CA 1
ATOM 2748 C C . HIS A 1 340 ? 25.797 19.953 4.895 1 97.44 340 HIS A C 1
ATOM 2750 O O . HIS A 1 340 ? 25.5 19.531 3.779 1 97.44 340 HIS A O 1
ATOM 2756 N N . LYS A 1 341 ? 25.922 19.219 5.961 1 97.88 341 LYS A N 1
ATOM 2757 C CA . LYS A 1 341 ? 25.484 17.828 6.086 1 97.88 341 LYS A CA 1
ATOM 2758 C C . LYS A 1 341 ? 24.531 17.641 7.266 1 97.88 341 LYS A C 1
ATOM 2760 O O . LYS A 1 341 ? 24.656 18.344 8.281 1 97.88 341 LYS A O 1
ATOM 2765 N N . VAL A 1 342 ? 23.625 16.719 7.141 1 98.5 342 VAL A N 1
ATOM 2766 C CA . VAL A 1 342 ? 22.672 16.484 8.211 1 98.5 342 VAL A CA 1
ATOM 2767 C C . VAL A 1 342 ? 22.312 15.008 8.289 1 98.5 342 VAL A C 1
ATOM 2769 O O . VAL A 1 342 ? 22.312 14.305 7.273 1 98.5 342 VAL A O 1
ATOM 2772 N N . THR A 1 343 ? 22.125 14.484 9.477 1 98.62 343 THR A N 1
ATOM 2773 C CA . THR A 1 343 ? 21.594 13.148 9.711 1 98.62 343 THR A CA 1
ATOM 2774 C C . THR A 1 343 ? 20.516 13.172 10.789 1 98.62 343 THR A C 1
ATOM 2776 O O . THR A 1 343 ? 20.609 13.953 11.742 1 98.62 343 THR A O 1
ATOM 2779 N N . LEU A 1 344 ? 19.516 12.398 10.617 1 98.75 344 LEU A N 1
ATOM 2780 C CA . LEU A 1 344 ? 18.547 12.156 11.688 1 98.75 344 LEU A CA 1
ATOM 2781 C C . LEU A 1 344 ? 18.234 10.672 11.812 1 98.75 344 LEU A C 1
ATOM 2783 O O . LEU A 1 344 ? 18.203 9.953 10.805 1 98.75 344 LEU A O 1
ATOM 2787 N N . GLU A 1 345 ? 18.078 10.258 13.008 1 98.94 345 GLU A N 1
ATOM 2788 C CA . GLU A 1 345 ? 17.672 8.898 13.367 1 98.94 345 GLU A CA 1
ATOM 2789 C C . GLU A 1 345 ? 16.562 8.906 14.398 1 98.94 345 GLU A C 1
ATOM 2791 O O . GLU A 1 345 ? 16.719 9.445 15.5 1 98.94 345 GLU A O 1
ATOM 2796 N N . ALA A 1 346 ? 15.445 8.344 14.047 1 98.94 346 ALA A N 1
ATOM 2797 C CA . ALA A 1 346 ? 14.305 8.266 14.945 1 98.94 346 ALA A CA 1
ATOM 2798 C C . ALA A 1 346 ? 13.852 6.824 15.148 1 98.94 346 ALA A C 1
ATOM 2800 O O . ALA A 1 346 ? 13.867 6.027 14.211 1 98.94 346 ALA A O 1
ATOM 2801 N N . THR A 1 347 ? 13.469 6.48 16.344 1 98.88 347 THR A N 1
ATOM 2802 C CA . THR A 1 347 ? 12.922 5.168 16.688 1 98.88 347 THR A CA 1
ATOM 2803 C C . THR A 1 347 ? 11.703 5.309 17.594 1 98.88 347 THR A C 1
ATOM 2805 O O . THR A 1 347 ? 11.5 6.355 18.219 1 98.88 347 THR A O 1
ATOM 2808 N N . THR A 1 348 ? 10.875 4.332 17.594 1 98.38 348 THR A N 1
ATOM 2809 C CA . THR A 1 348 ? 9.781 4.266 18.562 1 98.38 348 THR A CA 1
ATOM 2810 C C . THR A 1 348 ? 9.453 2.818 18.906 1 98.38 348 THR A C 1
ATOM 2812 O O . THR A 1 348 ? 9.586 1.928 18.062 1 98.38 348 THR A O 1
ATOM 2815 N N . LYS A 1 349 ? 9.07 2.586 20.109 1 96.88 349 LYS A N 1
ATOM 2816 C CA . LYS A 1 349 ? 8.562 1.289 20.547 1 96.88 349 LYS A CA 1
ATOM 2817 C C . LYS A 1 349 ? 7.039 1.29 20.641 1 96.88 349 LYS A C 1
ATOM 2819 O O . LYS A 1 349 ? 6.426 0.245 20.859 1 96.88 349 LYS A O 1
ATOM 2824 N N . ASP A 1 350 ? 6.531 2.463 20.453 1 96.5 350 ASP A N 1
ATOM 2825 C CA . ASP A 1 350 ? 5.078 2.58 20.422 1 96.5 350 ASP A CA 1
ATOM 2826 C C . ASP A 1 350 ? 4.492 1.878 19.203 1 96.5 350 ASP A C 1
ATOM 2828 O O . ASP A 1 350 ? 5.035 1.978 18.109 1 96.5 350 ASP A O 1
ATOM 2832 N N . PRO A 1 351 ? 3.398 1.14 19.375 1 95.81 351 PRO A N 1
ATOM 2833 C CA . PRO A 1 351 ? 2.801 0.444 18.234 1 95.81 351 PRO A CA 1
ATOM 2834 C C . PRO A 1 351 ? 2.285 1.402 17.172 1 95.81 351 PRO A C 1
ATOM 2836 O O . PRO A 1 351 ? 2.068 0.996 16.016 1 95.81 351 PRO A O 1
ATOM 2839 N N . GLY A 1 352 ? 2.066 2.625 17.547 1 97.19 352 GLY A N 1
ATOM 2840 C CA . GLY A 1 352 ? 1.525 3.602 16.609 1 97.19 352 GLY A CA 1
ATOM 2841 C C . GLY A 1 352 ? 0.012 3.561 16.516 1 97.19 352 GLY A C 1
ATOM 2842 O O . GLY A 1 352 ? -0.62 2.615 17 1 97.19 352 GLY A O 1
ATOM 2843 N N . THR A 1 353 ? -0.551 4.602 16 1 98.31 353 THR A N 1
ATOM 2844 C CA . THR A 1 353 ? -1.99 4.738 15.812 1 98.31 353 THR A CA 1
ATOM 2845 C C . THR A 1 353 ? -2.322 4.934 14.336 1 98.31 353 THR A C 1
ATOM 2847 O O . THR A 1 353 ? -1.731 5.785 13.672 1 98.31 353 THR A O 1
ATOM 2850 N N . ALA A 1 354 ? -3.238 4.109 13.844 1 98.06 354 ALA A N 1
ATOM 2851 C CA . ALA A 1 354 ? -3.672 4.25 12.461 1 98.06 354 ALA A CA 1
ATOM 2852 C C . ALA A 1 354 ? -4.543 5.492 12.273 1 98.06 354 ALA A C 1
ATOM 2854 O O . ALA A 1 354 ? -5.48 5.715 13.039 1 98.06 354 ALA A O 1
ATOM 2855 N N . LEU A 1 355 ? -4.195 6.262 11.281 1 98.38 355 LEU A N 1
ATOM 2856 C CA . LEU A 1 355 ? -4.926 7.496 11.016 1 98.38 355 LEU A CA 1
ATOM 2857 C C . LEU A 1 355 ? -5.492 7.496 9.594 1 98.38 355 LEU A C 1
ATOM 2859 O O . LEU A 1 355 ? -5.117 6.66 8.773 1 98.38 355 LEU A O 1
ATOM 2863 N N . ARG A 1 356 ? -6.398 8.43 9.422 1 97.88 356 ARG A N 1
ATOM 2864 C CA . ARG A 1 356 ? -7.023 8.586 8.117 1 97.88 356 ARG A CA 1
ATOM 2865 C C . ARG A 1 356 ? -6.316 9.656 7.293 1 97.88 356 ARG A C 1
ATOM 2867 O O . ARG A 1 356 ? -5.809 10.633 7.848 1 97.88 356 ARG A O 1
ATOM 2874 N N . ALA A 1 357 ? -6.219 9.461 6.031 1 96.75 357 ALA A N 1
ATOM 2875 C CA . ALA A 1 357 ? -5.691 10.406 5.047 1 96.75 357 ALA A CA 1
ATOM 2876 C C . ALA A 1 357 ? -6.477 10.336 3.74 1 96.75 357 ALA A C 1
ATOM 2878 O O . ALA A 1 357 ? -7.219 9.375 3.506 1 96.75 357 ALA A O 1
ATOM 2879 N N . PRO A 1 358 ? -6.387 11.383 2.975 1 93.44 358 PRO A N 1
ATOM 2880 C CA . PRO A 1 358 ? -7.043 11.312 1.668 1 93.44 358 PRO A CA 1
ATOM 2881 C C . PRO A 1 358 ? -6.438 10.25 0.759 1 93.44 358 PRO A C 1
ATOM 2883 O O . PRO A 1 358 ? -5.215 10.195 0.589 1 93.44 358 PRO A O 1
ATOM 2886 N N . THR A 1 359 ? -7.273 9.43 0.218 1 91.5 359 THR A N 1
ATOM 2887 C CA . THR A 1 359 ? -6.859 8.398 -0.729 1 91.5 359 THR A CA 1
ATOM 2888 C C . THR A 1 359 ? -7.676 8.484 -2.014 1 91.5 359 THR A C 1
ATOM 2890 O O . THR A 1 359 ? -8.805 8.977 -2.004 1 91.5 359 THR A O 1
ATOM 2893 N N . SER A 1 360 ? -7.102 7.965 -3.045 1 84.62 360 SER A N 1
ATOM 2894 C CA . SER A 1 360 ? -7.793 8 -4.328 1 84.62 360 SER A CA 1
ATOM 2895 C C . SER A 1 360 ? -8.93 6.988 -4.371 1 84.62 360 SER A C 1
ATOM 2897 O O . SER A 1 360 ? -9.953 7.223 -5.023 1 84.62 360 SER A O 1
ATOM 2899 N N . GLU A 1 361 ? -8.781 5.961 -3.635 1 85.25 361 GLU A N 1
ATOM 2900 C CA . GLU A 1 361 ? -9.688 4.832 -3.803 1 85.25 361 GLU A CA 1
ATOM 2901 C C . GLU A 1 361 ? -10.836 4.895 -2.799 1 85.25 361 GLU A C 1
ATOM 2903 O O . GLU A 1 361 ? -11.898 4.309 -3.027 1 85.25 361 GLU A O 1
ATOM 2908 N N . ALA A 1 362 ? -10.609 5.57 -1.681 1 89.31 362 ALA A N 1
ATOM 2909 C CA . ALA A 1 362 ? -11.625 5.477 -0.636 1 89.31 362 ALA A CA 1
ATOM 2910 C C . ALA A 1 362 ? -11.82 6.82 0.062 1 89.31 362 ALA A C 1
ATOM 2912 O O . ALA A 1 362 ? -12.477 6.895 1.104 1 89.31 362 ALA A O 1
ATOM 2913 N N . GLY A 1 363 ? -11.25 7.84 -0.48 1 91.31 363 GLY A N 1
ATOM 2914 C CA . GLY A 1 363 ? -11.391 9.148 0.139 1 91.31 363 GLY A CA 1
ATOM 2915 C C . GLY A 1 363 ? -10.664 9.258 1.466 1 91.31 363 GLY A C 1
ATOM 2916 O O . GLY A 1 363 ? -9.484 8.898 1.569 1 91.31 363 GLY A O 1
ATOM 2917 N N . PHE A 1 364 ? -11.406 9.859 2.459 1 95.12 364 PHE A N 1
ATOM 2918 C CA . PHE A 1 364 ? -10.867 10.016 3.805 1 95.12 364 PHE A CA 1
ATOM 2919 C C . PHE A 1 364 ? -10.891 8.688 4.555 1 95.12 364 PHE A C 1
ATOM 2921 O O . PHE A 1 364 ? -11.805 8.438 5.352 1 95.12 364 PHE A O 1
ATOM 2928 N N . ALA A 1 365 ? -9.789 7.848 4.383 1 95.25 365 ALA A N 1
ATOM 2929 C CA . ALA A 1 365 ? -9.727 6.469 4.859 1 95.25 365 ALA A CA 1
ATOM 2930 C C . ALA A 1 365 ? -8.422 6.195 5.594 1 95.25 365 ALA A C 1
ATOM 2932 O O . ALA A 1 365 ? -7.484 7 5.531 1 95.25 365 ALA A O 1
ATOM 2933 N N . ILE A 1 366 ? -8.391 5.066 6.316 1 97.06 366 ILE A N 1
ATOM 2934 C CA . ILE A 1 366 ? -7.195 4.68 7.059 1 97.06 366 ILE A CA 1
ATOM 2935 C C . ILE A 1 366 ? -6.043 4.438 6.09 1 97.06 366 ILE A C 1
ATOM 2937 O O . ILE A 1 366 ? -6.129 3.574 5.211 1 97.06 366 ILE A O 1
ATOM 2941 N N . ALA A 1 367 ? -4.914 5.238 6.254 1 97 367 ALA A N 1
ATOM 2942 C CA . ALA A 1 367 ? -3.893 5.145 5.219 1 97 367 ALA A CA 1
ATOM 2943 C C . ALA A 1 367 ? -2.5 5.363 5.801 1 97 367 ALA A C 1
ATOM 2945 O O . ALA A 1 367 ? -1.498 5.262 5.086 1 97 367 ALA A O 1
ATOM 2946 N N . CYS A 1 368 ? -2.375 5.652 7.086 1 98.12 368 CYS A N 1
ATOM 2947 C CA . CYS A 1 368 ? -1.061 5.859 7.68 1 98.12 368 CYS A CA 1
ATOM 2948 C C . CYS A 1 368 ? -1.061 5.477 9.156 1 98.12 368 CYS A C 1
ATOM 2950 O O . CYS A 1 368 ? -2.113 5.172 9.719 1 98.12 368 CYS A O 1
ATOM 2952 N N . LYS A 1 369 ? 0.078 5.398 9.719 1 98.25 369 LYS A N 1
ATOM 2953 C CA . LYS A 1 369 ? 0.335 5.117 11.125 1 98.25 369 LYS A CA 1
ATOM 2954 C C . LYS A 1 369 ? 1.283 6.152 11.727 1 98.25 369 LYS A C 1
ATOM 2956 O O . LYS A 1 369 ? 2.289 6.512 11.117 1 98.25 369 LYS A O 1
ATOM 2961 N N . ASP A 1 370 ? 0.883 6.652 12.906 1 98.44 370 ASP A N 1
ATOM 2962 C CA . ASP A 1 370 ? 1.615 7.762 13.508 1 98.44 370 ASP A CA 1
ATOM 2963 C C . ASP A 1 370 ? 1.896 7.496 14.992 1 98.44 370 ASP A C 1
ATOM 2965 O O . ASP A 1 370 ? 1.158 6.758 15.648 1 98.44 370 ASP A O 1
ATOM 2969 N N . SER A 1 371 ? 2.947 8.078 15.461 1 98.06 371 SER A N 1
ATOM 2970 C CA . SER A 1 371 ? 3.225 8.203 16.891 1 98.06 371 SER A CA 1
ATOM 2971 C C . SER A 1 371 ? 3.924 9.523 17.203 1 98.06 371 SER A C 1
ATOM 2973 O O . SER A 1 371 ? 4.672 10.047 16.375 1 98.06 371 SER A O 1
ATOM 2975 N N . CYS A 1 372 ? 3.684 10.055 18.328 1 97.19 372 CYS A N 1
ATOM 2976 C CA . CYS A 1 372 ? 4.371 11.266 18.75 1 97.19 372 CYS A CA 1
ATOM 2977 C C . CYS A 1 372 ? 5.348 10.977 19.891 1 97.19 372 CYS A C 1
ATOM 2979 O O . CYS A 1 372 ? 5.699 11.867 20.656 1 97.19 372 CYS A O 1
ATOM 2981 N N . SER A 1 373 ? 5.746 9.742 19.984 1 95.69 373 SER A N 1
ATOM 2982 C CA . SER A 1 373 ? 6.66 9.344 21.047 1 95.69 373 SER A CA 1
ATOM 2983 C C . SER A 1 373 ? 8 8.891 20.484 1 95.69 373 SER A C 1
ATOM 2985 O O . SER A 1 373 ? 8.656 8.016 21.062 1 95.69 373 SER A O 1
ATOM 2987 N N . GLY A 1 374 ? 8.359 9.406 19.438 1 97.5 374 GLY A N 1
ATOM 2988 C CA . GLY A 1 374 ? 9.617 9.023 18.828 1 97.5 374 GLY A CA 1
ATOM 2989 C C . GLY A 1 374 ? 10.828 9.578 19.562 1 97.5 374 GLY A C 1
ATOM 2990 O O . GLY A 1 374 ? 10.805 10.711 20.047 1 97.5 374 GLY A O 1
ATOM 2991 N N . VAL A 1 375 ? 11.852 8.758 19.672 1 98.56 375 VAL A N 1
ATOM 2992 C CA . VAL A 1 375 ? 13.172 9.203 20.125 1 98.56 375 VAL A CA 1
ATOM 2993 C C . VAL A 1 375 ? 14.023 9.586 18.906 1 98.56 375 VAL A C 1
ATOM 2995 O O . VAL A 1 375 ? 14.172 8.797 17.984 1 98.56 375 VAL A O 1
ATOM 2998 N N . LEU A 1 376 ? 14.555 10.781 18.922 1 98.75 376 LEU A N 1
ATOM 2999 C CA . LEU A 1 376 ? 15.18 11.344 17.734 1 98.75 376 LEU A CA 1
ATOM 3000 C C . LEU A 1 376 ? 16.531 11.953 18.078 1 98.75 376 LEU A C 1
ATOM 3002 O O . LEU A 1 376 ? 16.672 12.625 19.094 1 98.75 376 LEU A O 1
ATOM 3006 N N . ARG A 1 377 ? 17.484 11.695 17.266 1 98.94 377 ARG A N 1
ATOM 3007 C CA . ARG A 1 377 ? 18.734 12.445 17.266 1 98.94 377 ARG A CA 1
ATOM 3008 C C . ARG A 1 377 ? 18.938 13.172 15.938 1 98.94 377 ARG A C 1
ATOM 3010 O O . ARG A 1 377 ? 18.766 12.586 14.867 1 98.94 377 ARG A O 1
ATOM 3017 N N . LEU A 1 378 ? 19.234 14.398 16.031 1 98.81 378 LEU A N 1
ATOM 3018 C CA . LEU A 1 378 ? 19.5 15.258 14.891 1 98.81 378 LEU A CA 1
ATOM 3019 C C . LEU A 1 378 ? 20.922 15.836 14.969 1 98.81 378 LEU A C 1
ATOM 3021 O O . LEU A 1 378 ? 21.297 16.422 15.977 1 98.81 378 LEU A O 1
ATOM 3025 N N . GLN A 1 379 ? 21.656 15.594 13.914 1 98.75 379 GLN A N 1
ATOM 3026 C CA . GLN A 1 379 ? 23 16.156 13.836 1 98.75 379 GLN A CA 1
ATOM 3027 C C . GLN A 1 379 ? 23.203 16.891 12.516 1 98.75 379 GLN A C 1
ATOM 3029 O O . GLN A 1 379 ? 22.719 16.469 11.469 1 98.75 379 GLN A O 1
ATOM 3034 N N . MET A 1 380 ? 23.875 18.016 12.602 1 98.12 380 MET A N 1
ATOM 3035 C CA . MET A 1 380 ? 24.172 18.812 11.422 1 98.12 380 MET A CA 1
ATOM 3036 C C . MET A 1 380 ? 25.594 19.391 11.5 1 98.12 380 MET A C 1
ATOM 3038 O O . MET A 1 380 ? 26.031 19.828 12.57 1 98.12 380 MET A O 1
ATOM 3042 N N . TRP A 1 381 ? 26.266 19.406 10.398 1 97.94 381 TRP A N 1
ATOM 3043 C CA . TRP A 1 381 ? 27.641 19.891 10.297 1 97.94 381 TRP A CA 1
ATOM 3044 C C . TRP A 1 381 ? 27.812 20.828 9.117 1 97.94 381 TRP A C 1
ATOM 3046 O O . TRP A 1 381 ? 27.047 20.75 8.148 1 97.94 381 TRP A O 1
ATOM 3056 N N . GLU A 1 382 ? 28.812 21.625 9.273 1 96.88 382 GLU A N 1
ATOM 3057 C CA . GLU A 1 382 ? 29.344 22.25 8.055 1 96.88 382 GLU A CA 1
ATOM 3058 C C . GLU A 1 382 ? 30.016 21.219 7.156 1 96.88 382 GLU A C 1
ATOM 3060 O O . GLU A 1 382 ? 30.5 20.188 7.637 1 96.88 382 GLU A O 1
ATOM 3065 N N . ARG A 1 383 ? 29.922 21.516 5.918 1 94.12 383 ARG A N 1
ATOM 3066 C CA . ARG A 1 383 ? 30.609 20.641 4.961 1 94.12 383 ARG A CA 1
ATOM 3067 C C . ARG A 1 383 ? 31.938 21.234 4.535 1 94.12 383 ARG A C 1
ATOM 3069 O O . ARG A 1 383 ? 32 22.375 4.082 1 94.12 383 ARG A O 1
ATOM 3076 N N . ILE A 1 384 ? 33 20.391 4.613 1 90.19 384 ILE A N 1
ATOM 3077 C CA . ILE A 1 384 ? 34.344 20.828 4.191 1 90.19 384 ILE A CA 1
ATOM 3078 C C . ILE A 1 384 ? 34.5 20.609 2.689 1 90.19 384 ILE A C 1
ATOM 3080 O O . ILE A 1 384 ? 33.812 19.781 2.096 1 90.19 384 ILE A O 1
ATOM 3084 N N . HIS A 1 385 ? 35.375 21.297 2.125 1 86.25 385 HIS A N 1
ATOM 3085 C CA . HIS A 1 385 ? 35.562 21.297 0.681 1 86.25 385 HIS A CA 1
ATOM 3086 C C . HIS A 1 385 ? 35.812 19.891 0.156 1 86.25 385 HIS A C 1
ATOM 3088 O O . HIS A 1 385 ? 35.5 19.578 -0.99 1 86.25 385 HIS A O 1
ATOM 3094 N N . ASP A 1 386 ? 36.344 19.047 0.919 1 86.19 386 ASP A N 1
ATOM 3095 C CA . ASP A 1 386 ? 36.625 17.688 0.471 1 86.19 386 ASP A CA 1
ATOM 3096 C C . ASP A 1 386 ? 35.438 16.766 0.688 1 86.19 386 ASP A C 1
ATOM 3098 O O . ASP A 1 386 ? 35.531 15.555 0.446 1 86.19 386 ASP A O 1
ATOM 3102 N N . GLY A 1 387 ? 34.406 17.328 1.19 1 84.69 387 GLY A N 1
ATOM 3103 C CA . GLY A 1 387 ? 33.188 16.562 1.367 1 84.69 387 GLY A CA 1
ATOM 3104 C C . GLY A 1 387 ? 33.062 15.984 2.762 1 84.69 387 GLY A C 1
ATOM 3105 O O . GLY A 1 387 ? 32 15.445 3.107 1 84.69 387 GLY A O 1
ATOM 3106 N N . SER A 1 388 ? 34 16.172 3.561 1 88.06 388 SER A N 1
ATOM 3107 C CA . SER A 1 388 ? 33.969 15.594 4.902 1 88.06 388 SER A CA 1
ATOM 3108 C C . SER A 1 388 ? 33.188 16.484 5.867 1 88.06 388 SER A C 1
ATOM 3110 O O . SER A 1 388 ? 32.812 17.609 5.531 1 88.06 388 SER A O 1
ATOM 3112 N N . LYS A 1 389 ? 32.906 15.977 7.008 1 91.31 389 LYS A N 1
ATOM 3113 C CA . LYS A 1 389 ? 32.219 16.719 8.055 1 91.31 389 LYS A CA 1
ATOM 3114 C C . LYS A 1 389 ? 33.156 17.734 8.711 1 91.31 389 LYS A C 1
ATOM 3116 O O . LYS A 1 389 ? 34.25 17.391 9.102 1 91.31 389 LYS A O 1
ATOM 3121 N N . GLY A 1 390 ? 32.625 18.906 8.773 1 93.69 390 GLY A N 1
ATOM 3122 C CA . GLY A 1 390 ? 33.344 19.953 9.477 1 93.69 390 GLY A CA 1
ATOM 3123 C C . GLY A 1 390 ? 32.812 20.219 10.867 1 93.69 390 GLY A C 1
ATOM 3124 O O . GLY A 1 390 ? 32.562 19.266 11.625 1 93.69 390 GLY A O 1
ATOM 3125 N N . LYS A 1 391 ? 32.688 21.5 11.219 1 95.12 391 LYS A N 1
ATOM 3126 C CA . LYS A 1 391 ? 32.219 21.906 12.531 1 95.12 391 LYS A CA 1
ATOM 3127 C C . LYS A 1 391 ? 30.781 21.453 12.758 1 95.12 391 LYS A C 1
ATOM 3129 O O . LYS A 1 391 ? 29.938 21.547 11.859 1 95.12 391 LYS A O 1
ATOM 3134 N N . ILE A 1 392 ? 30.531 21 13.992 1 96 392 ILE A N 1
ATOM 3135 C CA . ILE A 1 392 ? 29.172 20.594 14.367 1 96 392 ILE A CA 1
ATOM 3136 C C . ILE A 1 392 ? 28.328 21.844 14.641 1 96 392 ILE A C 1
ATOM 3138 O O . ILE A 1 392 ? 28.734 22.719 15.398 1 96 392 ILE A O 1
ATOM 3142 N N . ILE A 1 393 ? 27.266 21.891 14.023 1 96 393 ILE A N 1
ATOM 3143 C CA . ILE A 1 393 ? 26.328 23 14.219 1 96 393 ILE A CA 1
ATOM 3144 C C . ILE A 1 393 ? 25.25 22.609 15.234 1 96 393 ILE A C 1
ATOM 3146 O O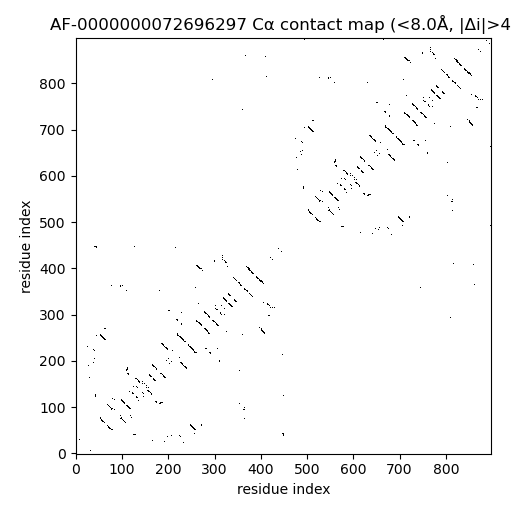 . ILE A 1 393 ? 24.875 23.406 16.094 1 96 393 ILE A O 1
ATOM 3150 N N . LEU A 1 394 ? 24.734 21.422 15.094 1 96.94 394 LEU A N 1
ATOM 3151 C CA . LEU A 1 394 ? 23.672 20.922 15.961 1 96.94 394 LEU A CA 1
ATOM 3152 C C . LEU A 1 394 ? 23.922 19.453 16.328 1 96.94 394 LEU A C 1
ATOM 3154 O O . LEU A 1 394 ? 24.344 18.656 15.484 1 96.94 394 LEU A O 1
ATOM 3158 N N . ASP A 1 395 ? 23.781 19.062 17.5 1 98.19 395 ASP A N 1
ATOM 3159 C CA . ASP A 1 395 ? 23.688 17.719 18.047 1 98.19 395 ASP A CA 1
ATOM 3160 C C . ASP A 1 395 ? 22.656 17.656 19.172 1 98.19 395 ASP A C 1
ATOM 3162 O O . ASP A 1 395 ? 23 17.859 20.344 1 98.19 395 ASP A O 1
ATOM 3166 N N . VAL A 1 396 ? 21.422 17.359 18.781 1 98.62 396 VAL A N 1
ATOM 3167 C CA . VAL A 1 396 ? 20.328 17.5 19.719 1 98.62 396 VAL A CA 1
ATOM 3168 C C . VAL A 1 396 ? 19.484 16.219 19.719 1 98.62 396 VAL A C 1
ATOM 3170 O O . VAL A 1 396 ? 19.531 15.438 18.766 1 98.62 396 VAL A O 1
ATOM 3173 N N . THR A 1 397 ? 18.797 15.992 20.766 1 98.44 397 THR A N 1
ATOM 3174 C CA . THR A 1 397 ? 17.953 14.812 20.922 1 98.44 397 THR A CA 1
ATOM 3175 C C . THR A 1 397 ? 16.547 15.195 21.391 1 98.44 397 THR A C 1
ATOM 3177 O O . THR A 1 397 ? 16.344 16.297 21.891 1 98.44 397 THR A O 1
ATOM 3180 N N . SER A 1 398 ? 15.617 14.352 21.141 1 97.75 398 SER A N 1
ATOM 3181 C CA . SER A 1 398 ? 14.242 14.516 21.594 1 97.75 398 SER A CA 1
ATOM 3182 C C . SER A 1 398 ? 13.594 13.172 21.906 1 97.75 398 SER A C 1
ATOM 3184 O O . SER A 1 398 ? 14.039 12.133 21.406 1 97.75 398 SER A O 1
ATOM 3186 N N . ASN A 1 399 ? 12.586 13.227 22.75 1 96.69 399 ASN A N 1
ATOM 3187 C CA . ASN A 1 399 ? 11.773 12.039 23 1 96.69 399 ASN A CA 1
ATOM 3188 C C . ASN A 1 399 ? 10.305 12.281 22.672 1 96.69 399 ASN A C 1
ATOM 3190 O O . ASN A 1 399 ? 9.422 11.547 23.125 1 96.69 399 ASN A O 1
ATOM 3194 N N . THR A 1 400 ? 10 13.328 21.875 1 96.12 400 THR A N 1
ATOM 3195 C CA . THR A 1 400 ? 8.625 13.656 21.516 1 96.12 400 THR A CA 1
ATOM 3196 C C . THR A 1 400 ? 8.5 13.867 20.016 1 96.12 400 THR A C 1
ATOM 3198 O O . THR A 1 400 ? 7.676 14.672 19.562 1 96.12 400 THR A O 1
ATOM 3201 N N . ALA A 1 401 ? 9.352 13.219 19.25 1 98.06 401 ALA A N 1
ATOM 3202 C CA . ALA A 1 401 ? 9.289 13.375 17.797 1 98.06 401 ALA A CA 1
ATOM 3203 C C . ALA A 1 401 ? 8.047 12.695 17.234 1 98.06 401 ALA A C 1
ATOM 3205 O O . ALA A 1 401 ? 7.672 11.602 17.656 1 98.06 401 ALA A O 1
ATOM 3206 N N . ALA A 1 402 ? 7.41 13.336 16.328 1 98.69 402 ALA A N 1
ATOM 3207 C CA . ALA A 1 402 ? 6.348 12.711 15.539 1 98.69 402 ALA A CA 1
ATOM 3208 C C . ALA A 1 402 ? 6.926 11.898 14.391 1 98.69 402 ALA A C 1
ATOM 3210 O O . ALA A 1 402 ? 7.801 12.375 13.656 1 98.69 402 ALA A O 1
ATOM 3211 N N . VAL A 1 403 ? 6.5 10.648 14.273 1 98.88 403 VAL A N 1
ATOM 3212 C CA . VAL A 1 403 ? 6.961 9.758 13.211 1 98.88 403 VAL A CA 1
ATOM 3213 C C . VAL A 1 403 ? 5.758 9.125 12.508 1 98.88 403 VAL A C 1
ATOM 3215 O O . VAL A 1 403 ? 4.723 8.883 13.141 1 98.88 403 VAL A O 1
ATOM 3218 N N . GLU A 1 404 ? 5.961 8.906 11.195 1 98.81 404 GLU A N 1
ATOM 3219 C CA . GLU A 1 404 ? 4.832 8.422 10.406 1 98.81 404 GLU A CA 1
ATOM 3220 C C . GLU A 1 404 ? 5.305 7.59 9.219 1 98.81 404 GLU A C 1
ATOM 3222 O O . GLU A 1 404 ? 6.328 7.898 8.602 1 98.81 404 GLU A O 1
ATOM 3227 N N . VAL A 1 405 ? 4.605 6.492 8.93 1 98.75 405 VAL A N 1
ATOM 3228 C CA . VAL A 1 405 ? 4.633 5.84 7.629 1 98.75 405 VAL A CA 1
ATOM 3229 C C . VAL A 1 405 ? 3.221 5.789 7.047 1 98.75 405 VAL A C 1
ATOM 3231 O O . VAL A 1 405 ? 2.238 5.699 7.789 1 98.75 405 VAL A O 1
ATOM 3234 N N . GLY A 1 406 ? 3.133 5.902 5.738 1 98.12 406 GLY A N 1
ATOM 3235 C CA . GLY A 1 406 ? 1.826 5.871 5.102 1 98.12 406 GLY A CA 1
ATOM 3236 C C . GLY A 1 406 ? 1.854 5.254 3.715 1 98.12 406 GLY A C 1
ATOM 3237 O O . GLY A 1 406 ? 2.924 5.086 3.123 1 98.12 406 GLY A O 1
ATOM 3238 N N . GLY A 1 407 ? 0.682 4.883 3.191 1 96.31 407 GLY A N 1
ATOM 3239 C CA . GLY A 1 407 ? 0.605 4.156 1.935 1 96.31 407 GLY A CA 1
ATOM 3240 C C . GLY A 1 407 ? 1.222 2.773 2.008 1 96.31 407 GLY A C 1
ATOM 3241 O O . GLY A 1 407 ? 0.933 2.006 2.928 1 96.31 407 GLY A O 1
ATOM 3242 N N . GLY A 1 408 ? 2.074 2.506 0.911 1 94.06 408 GLY A N 1
ATOM 3243 C CA . GLY A 1 408 ? 2.711 1.197 0.932 1 94.06 408 GLY A CA 1
ATOM 3244 C C . GLY A 1 408 ? 3.068 0.687 -0.451 1 94.06 408 GLY A C 1
ATOM 3245 O O . GLY A 1 408 ? 2.949 1.415 -1.438 1 94.06 408 GLY A O 1
ATOM 3246 N N . PRO A 1 409 ? 3.545 -0.567 -0.548 1 95.19 409 PRO A N 1
ATOM 3247 C CA . PRO A 1 409 ? 3.496 -1.538 0.548 1 95.19 409 PRO A CA 1
ATOM 3248 C C . PRO A 1 409 ? 4.656 -1.381 1.526 1 95.19 409 PRO A C 1
ATOM 3250 O O . PRO A 1 409 ? 5.727 -0.897 1.148 1 95.19 409 PRO A O 1
ATOM 3253 N N . TRP A 1 410 ? 4.398 -1.816 2.793 1 97.06 410 TRP A N 1
ATOM 3254 C CA . TRP A 1 410 ? 5.406 -1.818 3.846 1 97.06 410 TRP A CA 1
ATOM 3255 C C . TRP A 1 410 ? 5.699 -3.238 4.316 1 97.06 410 TRP A C 1
ATOM 3257 O O . TRP A 1 410 ? 5.293 -3.633 5.414 1 97.06 410 TRP A O 1
ATOM 3267 N N . PHE A 1 411 ? 6.516 -4.043 3.551 1 96.75 411 PHE A N 1
ATOM 3268 C CA . PHE A 1 411 ? 6.859 -5.41 3.914 1 96.75 411 PHE A CA 1
ATOM 3269 C C . PHE A 1 411 ? 8.359 -5.551 4.137 1 96.75 411 PHE A C 1
ATOM 3271 O O . PHE A 1 411 ? 8.844 -6.625 4.496 1 96.75 411 PHE A O 1
ATOM 3278 N N . ASN A 1 412 ? 9.07 -4.484 3.879 1 94.69 412 ASN A N 1
ATOM 3279 C CA . ASN A 1 412 ? 10.508 -4.438 4.09 1 94.69 412 ASN A CA 1
ATOM 3280 C C . ASN A 1 412 ? 10.992 -3.008 4.32 1 94.69 412 ASN A C 1
ATOM 3282 O O . ASN A 1 412 ? 10.211 -2.061 4.246 1 94.69 412 ASN A O 1
ATOM 3286 N N . THR A 1 413 ? 12.305 -2.943 4.633 1 97.12 413 THR A N 1
ATOM 3287 C CA . THR A 1 413 ? 12.922 -1.633 4.789 1 97.12 413 THR A CA 1
ATOM 3288 C C . THR A 1 413 ? 12.977 -0.898 3.451 1 97.12 413 THR A C 1
ATOM 3290 O O . THR A 1 413 ? 13.297 -1.493 2.422 1 97.12 413 THR A O 1
ATOM 3293 N N . TRP A 1 414 ? 12.617 0.316 3.43 1 96.75 414 TRP A N 1
ATOM 3294 C CA . TRP A 1 414 ? 12.68 1.157 2.24 1 96.75 414 TRP A CA 1
ATOM 3295 C C . TRP A 1 414 ? 13.961 1.987 2.23 1 96.75 414 TRP A C 1
ATOM 3297 O O . TRP A 1 414 ? 14.102 2.928 3.016 1 96.75 414 TRP A O 1
ATOM 3307 N N . LYS A 1 415 ? 14.844 1.628 1.383 1 95.75 415 LYS A N 1
ATOM 3308 C CA . LYS A 1 415 ? 16.078 2.391 1.158 1 95.75 415 LYS A CA 1
ATOM 3309 C C . LYS A 1 415 ? 16.016 3.15 -0.163 1 95.75 415 LYS A C 1
ATOM 3311 O O . LYS A 1 415 ? 15.586 2.604 -1.182 1 95.75 415 LYS A O 1
ATOM 3316 N N . GLY A 1 416 ? 16.344 4.426 -0.039 1 93.62 416 GLY A N 1
ATOM 3317 C CA . GLY A 1 416 ? 16.297 5.18 -1.281 1 93.62 416 GLY A CA 1
ATOM 3318 C C . GLY A 1 416 ? 17.125 6.449 -1.245 1 93.62 416 GLY A C 1
ATOM 3319 O O . GLY A 1 416 ? 17.766 6.75 -0.236 1 93.62 416 GLY A O 1
ATOM 3320 N N . GLU A 1 417 ? 17.203 7.031 -2.412 1 92.19 417 GLU A N 1
ATOM 3321 C CA . GLU A 1 417 ? 17.859 8.32 -2.643 1 92.19 417 GLU A CA 1
ATOM 3322 C C . GLU A 1 417 ? 17.078 9.156 -3.658 1 92.19 417 GLU A C 1
ATOM 3324 O O . GLU A 1 417 ? 16.391 8.609 -4.523 1 92.19 417 GLU A O 1
ATOM 3329 N N . THR A 1 418 ? 17.156 10.391 -3.434 1 87.38 418 THR A N 1
ATOM 3330 C CA . THR A 1 418 ? 16.469 11.25 -4.398 1 87.38 418 THR A CA 1
ATOM 3331 C C . THR A 1 418 ? 17.172 11.211 -5.75 1 87.38 418 THR A C 1
ATOM 3333 O O . THR A 1 418 ? 18.391 11.039 -5.812 1 87.38 418 THR A O 1
ATOM 3336 N N . SER A 1 419 ? 16.328 10.984 -6.836 1 70.31 419 SER A N 1
ATOM 3337 C CA . SER A 1 419 ? 16.859 11.016 -8.195 1 70.31 419 SER A CA 1
ATOM 3338 C C . SER A 1 419 ? 16.219 12.141 -9.008 1 70.31 419 SER A C 1
ATOM 3340 O O . SER A 1 419 ? 14.992 12.281 -9.016 1 70.31 419 SER A O 1
ATOM 3342 N N . THR A 1 420 ? 16.688 13.266 -9.055 1 63.28 420 THR A N 1
ATOM 3343 C CA . THR A 1 420 ? 16.078 14.289 -9.898 1 63.28 420 THR A CA 1
ATOM 3344 C C . THR A 1 420 ? 16.766 14.367 -11.25 1 63.28 420 THR A C 1
ATOM 3346 O O . THR A 1 420 ? 17.984 14.555 -11.32 1 63.28 420 THR A O 1
ATOM 3349 N N . PRO A 1 421 ? 15.875 14.086 -12.219 1 58.47 421 PRO A N 1
ATOM 3350 C CA . PRO A 1 421 ? 16.484 14.297 -13.531 1 58.47 421 PRO A CA 1
ATOM 3351 C C . PRO A 1 421 ? 17.25 15.617 -13.633 1 58.47 421 PRO A C 1
ATOM 3353 O O . PRO A 1 421 ? 16.828 16.609 -13.039 1 58.47 421 PRO A O 1
ATOM 3356 N N . GLU A 1 422 ? 18.312 15.539 -14.305 1 55.25 422 GLU A N 1
ATOM 3357 C CA . GLU A 1 422 ? 19.234 16.672 -14.398 1 55.25 422 GLU A CA 1
ATOM 3358 C C . GLU A 1 422 ? 18.516 17.938 -14.859 1 55.25 422 GLU A C 1
ATOM 3360 O O . GLU A 1 422 ? 18.766 19.031 -14.344 1 55.25 422 GLU A O 1
ATOM 3365 N N . LEU A 1 423 ? 17.578 17.719 -15.75 1 50.09 423 LEU A N 1
ATOM 3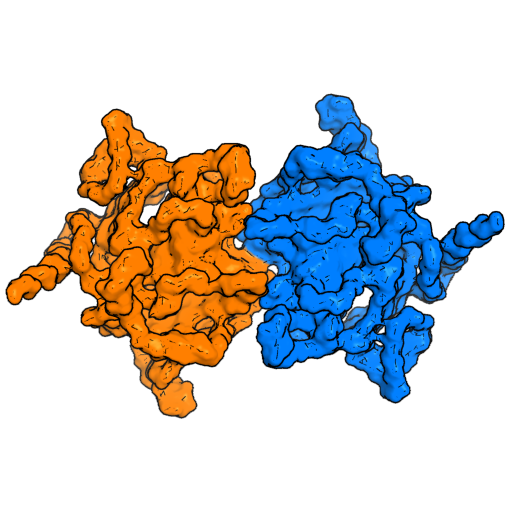366 C CA . LEU A 1 423 ? 16.875 18.875 -16.281 1 50.09 423 LEU A CA 1
ATOM 3367 C C . LEU A 1 423 ? 16 19.516 -15.219 1 50.09 423 LEU A C 1
ATOM 3369 O O . LEU A 1 423 ? 15.93 20.75 -15.117 1 50.09 423 LEU A O 1
ATOM 3373 N N . LEU A 1 424 ? 15.438 18.734 -14.508 1 60 424 LEU A N 1
ATOM 3374 C CA . LEU A 1 424 ? 14.586 19.25 -13.438 1 60 424 LEU A CA 1
ATOM 3375 C C . LEU A 1 424 ? 15.422 19.844 -12.312 1 60 424 LEU A C 1
ATOM 3377 O O . LEU A 1 424 ? 15.047 20.875 -11.734 1 60 424 LEU A O 1
ATOM 3381 N N . ARG A 1 425 ? 16.562 19.391 -12.164 1 60.91 425 ARG A N 1
ATOM 3382 C CA . ARG A 1 425 ? 17.469 19.891 -11.141 1 60.91 425 ARG A CA 1
ATOM 3383 C C . ARG A 1 425 ? 17.922 21.312 -11.484 1 60.91 425 ARG A C 1
ATOM 3385 O O . ARG A 1 425 ? 17.953 22.188 -10.617 1 60.91 425 ARG A O 1
ATOM 3392 N N . ARG A 1 426 ? 18.203 21.469 -12.727 1 56.56 426 ARG A N 1
ATOM 3393 C CA . ARG A 1 426 ? 18.656 22.766 -13.203 1 56.56 426 ARG A CA 1
ATOM 3394 C C . ARG A 1 426 ? 17.547 23.797 -13.133 1 56.56 426 ARG A C 1
ATOM 3396 O O . ARG A 1 426 ? 17.781 24.953 -12.789 1 56.56 426 ARG A O 1
ATOM 3403 N N . ALA A 1 427 ? 16.375 23.328 -13.453 1 57.34 427 ALA A N 1
ATOM 3404 C CA . ALA A 1 427 ? 15.234 24.234 -13.438 1 57.34 427 ALA A CA 1
ATOM 3405 C C . ALA A 1 427 ? 14.906 24.672 -12.008 1 57.34 427 ALA A C 1
ATOM 3407 O O . ALA A 1 427 ? 14.641 25.844 -11.758 1 57.34 427 ALA A O 1
ATOM 3408 N N . LEU A 1 428 ? 15.078 23.812 -11.203 1 57.53 428 LEU A N 1
ATOM 3409 C CA . LEU A 1 428 ? 14.711 24.078 -9.812 1 57.53 428 LEU A CA 1
ATOM 3410 C C . LEU A 1 428 ? 15.797 24.875 -9.102 1 57.53 428 LEU A C 1
ATOM 3412 O O . LEU A 1 428 ? 15.531 25.578 -8.125 1 57.53 428 LEU A O 1
ATOM 3416 N N . GLY A 1 429 ? 16.906 24.797 -9.672 1 56.62 429 GLY A N 1
ATOM 3417 C CA . GLY A 1 429 ? 18.031 25.531 -9.102 1 56.62 429 GLY A CA 1
ATOM 3418 C C . GLY A 1 429 ? 18 27.016 -9.414 1 56.62 429 GLY A C 1
ATOM 3419 O O . GLY A 1 429 ? 18.734 27.797 -8.805 1 56.62 429 GLY A O 1
ATOM 3420 N N . VAL A 1 430 ? 17.094 27.266 -10.453 1 53.62 430 VAL A N 1
ATOM 3421 C CA . VAL A 1 430 ? 16.969 28.672 -10.828 1 53.62 430 VAL A CA 1
ATOM 3422 C C . VAL A 1 430 ? 15.961 29.375 -9.922 1 53.62 430 VAL A C 1
ATOM 3424 O O . VAL A 1 430 ? 14.867 28.844 -9.68 1 53.62 430 VAL A O 1
ATOM 3427 N N . SER A 1 431 ? 16.328 30.328 -9.148 1 56.22 431 SER A N 1
ATOM 3428 C CA . SER A 1 431 ? 15.445 31.125 -8.312 1 56.22 431 SER A CA 1
ATOM 3429 C C . SER A 1 431 ? 14.484 31.953 -9.164 1 56.22 431 SER A C 1
ATOM 3431 O O . SER A 1 431 ? 14.906 32.844 -9.898 1 56.22 431 SER A O 1
ATOM 3433 N N . LEU A 1 432 ? 13.344 31.391 -9.508 1 54.41 432 LEU A N 1
ATOM 3434 C CA . LEU A 1 432 ? 12.328 32.188 -10.195 1 54.41 432 LEU A CA 1
ATOM 3435 C C . LEU A 1 432 ? 11.344 32.781 -9.203 1 54.41 432 LEU A C 1
ATOM 3437 O O . LEU A 1 432 ? 10.859 32.094 -8.305 1 54.41 432 LEU A O 1
ATOM 3441 N N . ASP A 1 433 ? 11.312 34.125 -9.172 1 54.78 433 ASP A N 1
ATOM 3442 C CA . ASP A 1 433 ? 10.297 34.812 -8.391 1 54.78 433 ASP A CA 1
ATOM 3443 C C . ASP A 1 433 ? 8.906 34.625 -8.992 1 54.78 433 ASP A C 1
ATOM 3445 O O . ASP A 1 433 ? 8.43 35.469 -9.758 1 54.78 433 ASP A O 1
ATOM 3449 N N . VAL A 1 434 ? 8.344 33.531 -8.648 1 57.62 434 VAL A N 1
ATOM 3450 C CA . VAL A 1 434 ? 7.051 33.219 -9.227 1 57.62 434 VAL A CA 1
ATOM 3451 C C . VAL A 1 434 ? 6.016 34.25 -8.852 1 57.62 434 VAL A C 1
ATOM 3453 O O . VAL A 1 434 ? 5.191 34.656 -9.68 1 57.62 434 VAL A O 1
ATOM 3456 N N . GLU A 1 435 ? 6.098 34.688 -7.598 1 59 435 GLU A N 1
ATOM 3457 C CA . GLU A 1 435 ? 5.164 35.719 -7.191 1 59 435 GLU A CA 1
ATOM 3458 C C . GLU A 1 435 ? 5.316 36.969 -8.062 1 59 435 GLU A C 1
ATOM 3460 O O . GLU A 1 435 ? 4.324 37.594 -8.438 1 59 435 GLU A O 1
ATOM 3465 N N . GLY A 1 436 ? 6.551 37.188 -8.266 1 53.72 436 GLY A N 1
ATOM 3466 C CA . GLY A 1 436 ? 6.809 38.344 -9.125 1 53.72 436 GLY A CA 1
ATOM 3467 C C . GLY A 1 436 ? 6.242 38.188 -10.523 1 53.72 436 GLY A C 1
ATOM 3468 O O . GLY A 1 436 ? 5.691 39.125 -11.094 1 53.72 436 GLY A O 1
ATOM 3469 N N . VAL A 1 437 ? 6.344 36.969 -10.992 1 55.25 437 VAL A N 1
ATOM 3470 C CA . VAL A 1 437 ? 5.852 36.719 -12.344 1 55.25 437 VAL A CA 1
ATOM 3471 C C . VAL A 1 437 ? 4.328 36.812 -12.367 1 55.25 437 VAL A C 1
ATOM 3473 O O . VAL A 1 437 ? 3.754 37.438 -13.281 1 55.25 437 VAL A O 1
ATOM 3476 N N . PHE A 1 438 ? 3.771 36.312 -11.312 1 55.25 438 PHE A N 1
ATOM 3477 C CA . PHE A 1 438 ? 2.312 36.312 -11.312 1 55.25 438 PHE A CA 1
ATOM 3478 C C . PHE A 1 438 ? 1.772 37.688 -10.953 1 55.25 438 PHE A C 1
ATOM 3480 O O . PHE A 1 438 ? 0.599 38 -11.188 1 55.25 438 PHE A O 1
ATOM 3487 N N . ASN A 1 439 ? 2.656 38.562 -10.336 1 54.5 439 ASN A N 1
ATOM 3488 C CA . ASN A 1 439 ? 2.223 39.938 -10.133 1 54.5 439 ASN A CA 1
ATOM 3489 C C . ASN A 1 439 ? 1.908 40.625 -11.453 1 54.5 439 ASN A C 1
ATOM 3491 O O . ASN A 1 439 ? 1.131 41.594 -11.484 1 54.5 439 ASN A O 1
ATOM 3495 N N . TYR A 1 440 ? 2.377 40 -12.508 1 51.84 440 TYR A N 1
ATOM 3496 C CA . TYR A 1 440 ? 2.104 40.562 -13.82 1 51.84 440 TYR A CA 1
ATOM 3497 C C . TYR A 1 440 ? 0.842 39.969 -14.43 1 51.84 440 TYR A C 1
ATOM 3499 O O . TYR A 1 440 ? 0.24 40.562 -15.328 1 51.84 440 TYR A O 1
ATOM 3507 N N . VAL A 1 441 ? 0.502 38.75 -13.969 1 53.03 441 VAL A N 1
ATOM 3508 C CA . VAL A 1 441 ? -0.725 38.094 -14.43 1 53.03 441 VAL A CA 1
ATOM 3509 C C . VAL A 1 441 ? -1.487 37.531 -13.242 1 53.03 441 VAL A C 1
ATOM 3511 O O . VAL A 1 441 ? -1.555 36.312 -13.086 1 53.03 441 VAL A O 1
ATOM 3514 N N . PRO A 1 442 ? -2.057 38.469 -12.484 1 51.31 442 PRO A N 1
ATOM 3515 C CA . PRO A 1 442 ? -2.613 38.094 -11.18 1 51.31 442 PRO A CA 1
ATOM 3516 C C . PRO A 1 442 ? -3.715 37.062 -11.281 1 51.31 442 PRO A C 1
ATOM 3518 O O . PRO A 1 442 ? -3.932 36.281 -10.344 1 51.31 442 PRO A O 1
ATOM 3521 N N . ILE A 1 443 ? -4.406 37.094 -12.391 1 51.53 443 ILE A N 1
ATOM 3522 C CA . ILE A 1 443 ? -5.574 36.219 -12.523 1 51.53 443 ILE A CA 1
ATOM 3523 C C . ILE A 1 443 ? -5.141 34.781 -12.438 1 51.53 443 ILE A C 1
ATOM 3525 O O . ILE A 1 443 ? -5.914 33.906 -12 1 51.53 443 ILE A O 1
ATOM 3529 N N . PHE A 1 444 ? -3.934 34.562 -12.695 1 48.16 444 PHE A N 1
ATOM 3530 C CA . PHE A 1 444 ? -3.475 33.188 -12.734 1 48.16 444 PHE A CA 1
ATOM 3531 C C . PHE A 1 444 ? -2.709 32.812 -11.469 1 48.16 444 PHE A C 1
ATOM 3533 O O . PHE A 1 444 ? -2.1 31.75 -11.383 1 48.16 444 PHE A O 1
ATOM 3540 N N . LYS A 1 445 ? -2.766 33.719 -10.508 1 53.03 445 LYS A N 1
ATOM 3541 C CA . LYS A 1 445 ? -2.002 33.531 -9.281 1 53.03 445 LYS A CA 1
ATOM 3542 C C . LYS A 1 445 ? -2.592 32.375 -8.445 1 53.03 445 LYS A C 1
ATOM 3544 O O . LYS A 1 445 ? -3.777 32.406 -8.109 1 53.03 445 LYS A O 1
ATOM 3549 N N . PRO A 1 446 ? -1.777 31.391 -8.195 1 54.06 446 PRO A N 1
ATOM 3550 C CA . PRO A 1 446 ? -2.291 30.312 -7.344 1 54.06 446 PRO A CA 1
ATOM 3551 C C . PRO A 1 446 ? -2.662 30.797 -5.945 1 54.06 446 PRO A C 1
ATOM 3553 O O . PRO A 1 446 ? -2.131 31.812 -5.477 1 54.06 446 PRO A O 1
ATOM 3556 N N . PRO A 1 447 ? -3.707 30.188 -5.359 1 52.22 447 PRO A N 1
ATOM 3557 C CA . PRO A 1 447 ? -4.125 30.609 -4.02 1 52.22 447 PRO A CA 1
ATOM 3558 C C . PRO A 1 447 ? -2.975 30.609 -3.016 1 52.22 447 PRO A C 1
ATOM 3560 O O . PRO A 1 447 ? -2.217 29.641 -2.934 1 52.22 447 PRO A O 1
ATOM 3563 N N . GLY A 1 448 ? -2.818 31.75 -2.387 1 48 448 GLY A N 1
ATOM 3564 C CA . GLY A 1 448 ? -1.843 31.906 -1.319 1 48 448 GLY A CA 1
ATOM 3565 C C . GLY A 1 448 ? -0.512 32.438 -1.798 1 48 448 GLY A C 1
ATOM 3566 O O . GLY A 1 448 ? 0.443 32.531 -1.024 1 48 448 GLY A O 1
ATOM 3567 N N . LEU A 1 449 ? -0.481 32.562 -3.127 1 55.12 449 LEU A N 1
ATOM 3568 C CA . LEU A 1 449 ? 0.717 33.219 -3.613 1 55.12 449 LEU A CA 1
ATOM 3569 C C . LEU A 1 449 ? 0.521 34.75 -3.621 1 55.12 449 LEU A C 1
ATOM 3571 O O . LEU A 1 449 ? -0.525 35.219 -4.051 1 55.12 449 LEU A O 1
ATOM 3575 N N . MET B 1 1 ? -16.312 -38.906 -40.031 1 19.05 1 MET B N 1
ATOM 3576 C CA . MET B 1 1 ? -14.898 -39.188 -40.25 1 19.05 1 MET B CA 1
ATOM 3577 C C . MET B 1 1 ? -14.109 -39.094 -38.969 1 19.05 1 MET B C 1
ATOM 3579 O O . MET B 1 1 ? -13.367 -40.031 -38.625 1 19.05 1 MET B O 1
ATOM 3583 N N . SER B 1 2 ? -13.578 -37.906 -38.562 1 19.34 2 SER B N 1
ATOM 3584 C CA . SER B 1 2 ? -12.328 -37.719 -37.812 1 19.34 2 SER B CA 1
ATOM 3585 C C . SER B 1 2 ? -12.523 -37.938 -36.312 1 19.34 2 SER B C 1
ATOM 3587 O O . SER B 1 2 ? -12.758 -36.969 -35.594 1 19.34 2 SER B O 1
ATOM 3589 N N . LYS B 1 3 ? -13.391 -38.812 -35.938 1 34.34 3 LYS B N 1
ATOM 3590 C CA . LYS B 1 3 ? -13.789 -39.156 -34.562 1 34.34 3 LYS B CA 1
ATOM 3591 C C . LYS B 1 3 ? -12.594 -39.656 -33.75 1 34.34 3 LYS B C 1
ATOM 3593 O O . LYS B 1 3 ? -12.773 -40.312 -32.719 1 34.34 3 LYS B O 1
ATOM 3598 N N . GLY B 1 4 ? -11.359 -39.625 -34.375 1 27.78 4 GLY B N 1
ATOM 3599 C CA . GLY B 1 4 ? -10.227 -40.344 -33.812 1 27.78 4 GLY B CA 1
ATOM 3600 C C . GLY B 1 4 ? -9.617 -39.625 -32.625 1 27.78 4 GLY B C 1
ATOM 3601 O O . GLY B 1 4 ? -8.648 -40.094 -32.031 1 27.78 4 GLY B O 1
ATOM 3602 N N . GLN B 1 5 ? -9.594 -38.312 -32.438 1 32.69 5 GLN B N 1
ATOM 3603 C CA . GLN B 1 5 ? -8.641 -37.531 -31.641 1 32.69 5 GLN B CA 1
ATOM 3604 C C . GLN B 1 5 ? -8.945 -37.656 -30.156 1 32.69 5 GLN B C 1
ATOM 3606 O O . GLN B 1 5 ? -8.219 -37.094 -29.312 1 32.69 5 GLN B O 1
ATOM 3611 N N . SER B 1 6 ? -10.008 -38.25 -29.641 1 38.09 6 SER B N 1
ATOM 3612 C CA . SER B 1 6 ? -10.359 -38.25 -28.219 1 38.09 6 SER B CA 1
ATOM 3613 C C . SER B 1 6 ? -9.477 -39.188 -27.422 1 38.09 6 SER B C 1
ATOM 3615 O O . SER B 1 6 ? -9.516 -39.219 -26.203 1 38.09 6 SER B O 1
ATOM 3617 N N . HIS B 1 7 ? -8.734 -40.125 -28.031 1 38.72 7 HIS B N 1
ATOM 3618 C CA . HIS B 1 7 ? -8.125 -41.281 -27.375 1 38.72 7 HIS B CA 1
ATOM 3619 C C . HIS B 1 7 ? -6.789 -40.906 -26.734 1 38.72 7 HIS B C 1
ATOM 3621 O O . HIS B 1 7 ? -6.254 -41.656 -25.922 1 38.72 7 HIS B O 1
ATOM 3627 N N . GLY B 1 8 ? -6.164 -39.812 -27.078 1 38.16 8 GLY B N 1
ATOM 3628 C CA . GLY B 1 8 ? -4.812 -39.562 -26.609 1 38.16 8 GLY B CA 1
ATOM 3629 C C . GLY B 1 8 ? -4.754 -39.094 -25.172 1 38.16 8 GLY B C 1
ATOM 3630 O O . GLY B 1 8 ? -3.842 -39.469 -24.438 1 38.16 8 GLY B O 1
ATOM 3631 N N . SER B 1 9 ? -5.629 -38.188 -24.766 1 46.94 9 SER B N 1
ATOM 3632 C CA . SER B 1 9 ? -5.562 -37.562 -23.453 1 46.94 9 SER B CA 1
ATOM 3633 C C . SER B 1 9 ? -5.785 -38.562 -22.344 1 46.94 9 SER B C 1
ATOM 3635 O O . SER B 1 9 ? -5.059 -38.594 -21.344 1 46.94 9 SER B O 1
ATOM 3637 N N . SER B 1 10 ? -6.699 -39.562 -22.516 1 51.34 10 SER B N 1
ATOM 3638 C CA . SER B 1 10 ? -7.012 -40.594 -21.547 1 51.34 10 SER B CA 1
ATOM 3639 C C . SER B 1 10 ? -5.836 -41.562 -21.344 1 51.34 10 SER B C 1
ATOM 3641 O O . SER B 1 10 ? -5.594 -42.031 -20.234 1 51.34 10 SER B O 1
ATOM 3643 N N . THR B 1 11 ? -5.062 -41.625 -22.359 1 47.53 11 THR B N 1
ATOM 3644 C CA . THR B 1 11 ? -3.967 -42.594 -22.312 1 47.53 11 THR B CA 1
ATOM 3645 C C . THR B 1 11 ? -2.812 -42.062 -21.469 1 47.53 11 THR B C 1
ATOM 3647 O O . THR B 1 11 ? -2.227 -42.812 -20.672 1 47.53 11 THR B O 1
ATOM 3650 N N . VAL B 1 12 ? -2.545 -40.844 -21.578 1 50.16 12 VAL B N 1
ATOM 3651 C CA . VAL B 1 12 ? -1.425 -40.25 -20.844 1 50.16 12 VAL B CA 1
ATOM 3652 C C . VAL B 1 12 ? -1.72 -40.281 -19.359 1 50.16 12 VAL B C 1
ATOM 3654 O O . VAL B 1 12 ? -0.855 -40.625 -18.547 1 50.16 12 VAL B O 1
ATOM 3657 N N . LEU B 1 13 ? -2.918 -39.969 -18.938 1 56.44 13 LEU B N 1
ATOM 3658 C CA . LEU B 1 13 ? -3.285 -40 -17.516 1 56.44 13 LEU B CA 1
ATOM 3659 C C . LEU B 1 13 ? -3.273 -41.406 -16.984 1 56.44 13 LEU B C 1
ATOM 3661 O O . LEU B 1 13 ? -2.895 -41.656 -15.836 1 56.44 13 LEU B O 1
ATOM 3665 N N . ARG B 1 14 ? -3.619 -42.375 -17.859 1 52.5 14 ARG B N 1
ATOM 3666 C CA . ARG B 1 14 ? -3.594 -43.781 -17.5 1 52.5 14 ARG B CA 1
ATOM 3667 C C . ARG B 1 14 ? -2.162 -44.281 -17.297 1 52.5 14 ARG B C 1
ATOM 3669 O O . ARG B 1 14 ? -1.89 -45.062 -16.391 1 52.5 14 ARG B O 1
ATOM 3676 N N . LEU B 1 15 ? -1.309 -43.75 -18.078 1 48.88 15 LEU B N 1
ATOM 3677 C CA . LEU B 1 15 ? 0.088 -44.156 -17.938 1 48.88 15 LEU B CA 1
ATOM 3678 C C . LEU B 1 15 ? 0.66 -43.656 -16.609 1 48.88 15 LEU B C 1
ATOM 3680 O O . LEU B 1 15 ? 1.425 -44.375 -15.961 1 48.88 15 LEU B O 1
ATOM 3684 N N . MET B 1 16 ? 0.183 -42.562 -16.203 1 53.19 16 MET B N 1
ATOM 3685 C CA . MET B 1 16 ? 0.675 -42.031 -14.945 1 53.19 16 MET B CA 1
ATOM 3686 C C . MET B 1 16 ? 0.082 -42.781 -13.766 1 53.19 16 MET B C 1
ATOM 3688 O O . MET B 1 16 ? 0.717 -42.906 -12.719 1 53.19 16 MET B O 1
ATOM 3692 N N . ASP B 1 17 ? -1.147 -43.344 -13.898 1 52.84 17 ASP B N 1
ATOM 3693 C CA . ASP B 1 17 ? -1.816 -44.094 -12.859 1 52.84 17 ASP B CA 1
ATOM 3694 C C . ASP B 1 17 ? -1.181 -45.469 -12.695 1 52.84 17 ASP B C 1
ATOM 3696 O O . ASP B 1 17 ? -1.069 -46 -11.578 1 52.84 17 ASP B O 1
ATOM 3700 N N . GLU B 1 18 ? -0.946 -46.125 -13.766 1 48.12 18 GLU B N 1
ATOM 3701 C CA . GLU B 1 18 ? -0.471 -47.5 -13.742 1 48.12 18 GLU B CA 1
ATOM 3702 C C . GLU B 1 18 ? 0.914 -47.594 -13.109 1 48.12 18 GLU B C 1
ATOM 3704 O O . GLU B 1 18 ? 1.291 -48.625 -12.586 1 48.12 18 GLU B O 1
ATOM 3709 N N . ASP B 1 19 ? 1.653 -46.594 -13.133 1 46.09 19 ASP B N 1
ATOM 3710 C CA . ASP B 1 19 ? 3.014 -46.719 -12.617 1 46.09 19 ASP B CA 1
ATOM 3711 C C . ASP B 1 19 ? 3.062 -46.469 -11.117 1 46.09 19 ASP B C 1
ATOM 3713 O O . ASP B 1 19 ? 4.121 -46.156 -10.562 1 46.09 19 ASP B O 1
ATOM 3717 N N . SER B 1 20 ? 2.008 -46.594 -10.367 1 43.38 20 SER B N 1
ATOM 3718 C CA . SER B 1 20 ? 1.899 -46.281 -8.953 1 43.38 20 SER B CA 1
ATOM 3719 C C . SER B 1 20 ? 2.721 -47.25 -8.102 1 43.38 20 SER B C 1
ATOM 3721 O O . SER B 1 20 ? 2.748 -47.125 -6.871 1 43.38 20 SER B O 1
ATOM 3723 N N . SER B 1 21 ? 3.109 -48.312 -8.586 1 45.56 21 SER B N 1
ATOM 3724 C CA . SER B 1 21 ? 3.531 -49.219 -7.527 1 45.56 21 SER B CA 1
ATOM 3725 C C . SER B 1 21 ? 4.73 -48.688 -6.766 1 45.56 21 SER B C 1
ATOM 3727 O O . SER B 1 21 ? 4.805 -48.812 -5.543 1 45.56 21 SER B O 1
ATOM 3729 N N . GLY B 1 22 ? 6.102 -48.719 -7.012 1 46.09 22 GLY B N 1
ATOM 3730 C CA . GLY B 1 22 ? 7.25 -48.625 -6.125 1 46.09 22 GLY B CA 1
ATOM 3731 C C . GLY B 1 22 ? 8.133 -47.438 -6.426 1 46.09 22 GLY B C 1
ATOM 3732 O O . GLY B 1 22 ? 9.031 -47.125 -5.648 1 46.09 22 GLY B O 1
ATOM 3733 N N . SER B 1 23 ? 8.328 -46.938 -7.676 1 54.47 23 SER B N 1
ATOM 3734 C CA . SER B 1 23 ? 9.453 -46.031 -7.914 1 54.47 23 SER B CA 1
ATOM 3735 C C . SER B 1 23 ? 9.023 -44.594 -7.879 1 54.47 23 SER B C 1
ATOM 3737 O O . SER B 1 23 ? 8.016 -44.219 -8.492 1 54.47 23 SER B O 1
ATOM 3739 N N . VAL B 1 24 ? 9.57 -43.656 -6.895 1 70.69 24 VAL B N 1
ATOM 3740 C CA . VAL B 1 24 ? 9.484 -42.219 -6.656 1 70.69 24 VAL B CA 1
ATOM 3741 C C . VAL B 1 24 ? 10.062 -41.469 -7.855 1 70.69 24 VAL B C 1
ATOM 3743 O O . VAL B 1 24 ? 10.266 -40.25 -7.793 1 70.69 24 VAL B O 1
ATOM 3746 N N . SER B 1 25 ? 10.172 -42.125 -8.992 1 83.19 25 SER B N 1
ATOM 3747 C CA . SER B 1 25 ? 10.766 -41.406 -10.102 1 83.19 25 SER B CA 1
ATOM 3748 C C . SER B 1 25 ? 9.703 -40.656 -10.914 1 83.19 25 SER B C 1
ATOM 3750 O O . SER B 1 25 ? 8.695 -41.25 -11.305 1 83.19 25 SER B O 1
ATOM 3752 N N . PRO B 1 26 ? 9.867 -39.406 -11.133 1 89.81 26 PRO B N 1
ATOM 3753 C CA . PRO B 1 26 ? 8.898 -38.656 -11.938 1 89.81 26 PRO B CA 1
ATOM 3754 C C . PRO B 1 26 ? 8.875 -39.125 -13.398 1 89.81 26 PRO B C 1
ATOM 3756 O O . PRO B 1 26 ? 9.906 -39.5 -13.945 1 89.81 26 PRO B O 1
ATOM 3759 N N . LEU B 1 27 ? 7.766 -39.219 -13.945 1 89.19 27 LEU B N 1
ATOM 3760 C CA . LEU B 1 27 ? 7.582 -39.594 -15.336 1 89.19 27 LEU B CA 1
ATOM 3761 C C . LEU B 1 27 ? 7.289 -38.375 -16.203 1 89.19 27 LEU B C 1
ATOM 3763 O O . LEU B 1 27 ? 6.309 -37.688 -15.977 1 89.19 27 LEU B O 1
ATOM 3767 N N . TYR B 1 28 ? 8.133 -38.188 -17.156 1 92.81 28 TYR B N 1
ATOM 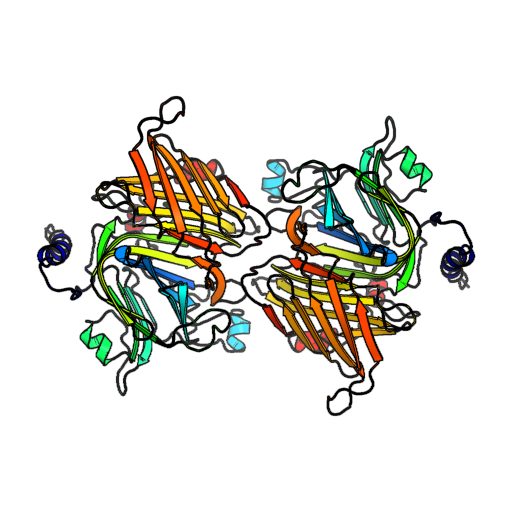3768 C CA . TYR B 1 28 ? 7.934 -37.094 -18.094 1 92.81 28 TYR B CA 1
ATOM 3769 C C . TYR B 1 28 ? 7.043 -37.5 -19.25 1 92.81 28 TYR B C 1
ATOM 3771 O O . TYR B 1 28 ? 7.242 -38.594 -19.844 1 92.81 28 TYR B O 1
ATOM 3779 N N . VAL B 1 29 ? 6.09 -36.688 -19.547 1 90.31 29 VAL B N 1
ATOM 3780 C CA . VAL B 1 29 ? 5.254 -36.812 -20.75 1 90.31 29 VAL B CA 1
ATOM 3781 C C . VAL B 1 29 ? 5.156 -35.469 -21.438 1 90.31 29 VAL B C 1
ATOM 3783 O O . VAL B 1 29 ? 4.852 -34.469 -20.812 1 90.31 29 VAL B O 1
ATOM 3786 N N . PRO B 1 30 ? 5.523 -35.469 -22.75 1 89.31 30 PRO B N 1
ATOM 3787 C CA . PRO B 1 30 ? 5.336 -34.219 -23.453 1 89.31 30 PRO B CA 1
ATOM 3788 C C . PRO B 1 30 ? 3.908 -33.688 -23.344 1 89.31 30 PRO B C 1
ATOM 3790 O O . PRO B 1 30 ? 2.953 -34.469 -23.344 1 89.31 30 PRO B O 1
ATOM 3793 N N . THR B 1 31 ? 3.742 -32.375 -23.281 1 87.31 31 THR B N 1
ATOM 3794 C CA . THR B 1 31 ? 2.428 -31.781 -23.094 1 87.31 31 THR B CA 1
ATOM 3795 C C . THR B 1 31 ? 1.529 -32.062 -24.297 1 87.31 31 THR B C 1
ATOM 3797 O O . THR B 1 31 ? 1.823 -31.641 -25.406 1 87.31 31 THR B O 1
ATOM 3800 N N . PRO B 1 32 ? 0.546 -32.781 -24.047 1 85.06 32 PRO B N 1
ATOM 3801 C CA . PRO B 1 32 ? -0.355 -33.062 -25.156 1 85.06 32 PRO B CA 1
ATOM 3802 C C . PRO B 1 32 ? -1.22 -31.875 -25.547 1 85.06 32 PRO B C 1
ATOM 3804 O O . PRO B 1 32 ? -1.452 -30.984 -24.719 1 85.06 32 PRO B O 1
ATOM 3807 N N . ARG B 1 33 ? -1.592 -32.062 -26.828 1 77.38 33 ARG B N 1
ATOM 3808 C CA . ARG B 1 33 ? -2.566 -31.062 -27.297 1 77.38 33 ARG B CA 1
ATOM 3809 C C . ARG B 1 33 ? -3.971 -31.422 -26.812 1 77.38 33 ARG B C 1
ATOM 3811 O O . ARG B 1 33 ? -4.32 -32.594 -26.703 1 77.38 33 ARG B O 1
ATOM 3818 N N . ASN B 1 34 ? -4.703 -30.75 -26.281 1 72.62 34 ASN B N 1
ATOM 3819 C CA . ASN B 1 34 ? -6.094 -30.953 -25.875 1 72.62 34 ASN B CA 1
ATOM 3820 C C . ASN B 1 34 ? -6.199 -31.75 -24.578 1 72.62 34 ASN B C 1
ATOM 3822 O O . ASN B 1 34 ? -6.145 -32.969 -24.578 1 72.62 34 ASN B O 1
ATOM 3826 N N . ARG B 1 35 ? -6.105 -31.312 -23.594 1 81.38 35 ARG B N 1
ATOM 3827 C CA . ARG B 1 35 ? -6.285 -31.906 -22.281 1 81.38 35 ARG B CA 1
ATOM 3828 C C . ARG B 1 35 ? -7.652 -31.547 -21.688 1 81.38 35 ARG B C 1
ATOM 3830 O O . ARG B 1 35 ? -8.141 -30.438 -21.875 1 81.38 35 ARG B O 1
ATOM 3837 N N . GLU B 1 36 ? -8.258 -32.625 -21.172 1 83.44 36 GLU B N 1
ATOM 3838 C CA . GLU B 1 36 ? -9.609 -32.469 -20.641 1 83.44 36 GLU B CA 1
ATOM 3839 C C . GLU B 1 36 ? -9.672 -31.359 -19.609 1 83.44 36 GLU B C 1
ATOM 3841 O O . GLU B 1 36 ? -10.664 -30.625 -19.531 1 83.44 36 GLU B O 1
ATOM 3846 N N . LEU B 1 37 ? -8.625 -31.188 -18.828 1 89.75 37 LEU B N 1
ATOM 3847 C CA . LEU B 1 37 ? -8.672 -30.234 -17.719 1 89.75 37 LEU B CA 1
ATOM 3848 C C . LEU B 1 37 ? -8.016 -28.906 -18.109 1 89.75 37 LEU B C 1
ATOM 3850 O O . LEU B 1 37 ? -7.801 -28.047 -17.25 1 89.75 37 LEU B O 1
ATOM 3854 N N . ARG B 1 38 ? -7.77 -28.781 -19.391 1 90.25 38 ARG B N 1
ATOM 3855 C CA . ARG B 1 38 ? -7.168 -27.531 -19.828 1 90.25 38 ARG B CA 1
ATOM 3856 C C . ARG B 1 38 ? -8.125 -26.359 -19.625 1 90.25 38 ARG B C 1
ATOM 3858 O O . ARG B 1 38 ? -9.297 -26.438 -19.984 1 90.25 38 ARG B O 1
ATOM 3865 N N . THR B 1 39 ? -7.598 -25.344 -19 1 90.88 39 THR B N 1
ATOM 3866 C CA . THR B 1 39 ? -8.422 -24.172 -18.719 1 90.88 39 THR B CA 1
ATOM 3867 C C . THR B 1 39 ? -8.227 -23.094 -19.797 1 90.88 39 THR B C 1
ATOM 3869 O O . THR B 1 39 ? -7.203 -23.078 -20.484 1 90.88 39 THR B O 1
ATOM 3872 N N . PRO B 1 40 ? -9.258 -22.281 -19.906 1 87.75 40 PRO B N 1
ATOM 3873 C CA . PRO B 1 40 ? -9.039 -21.109 -20.766 1 87.75 40 PRO B CA 1
ATOM 3874 C C . PRO B 1 40 ? -7.871 -20.25 -20.297 1 87.75 40 PRO B C 1
ATOM 3876 O O . PRO B 1 40 ? -7.5 -20.281 -19.125 1 87.75 40 PRO B O 1
ATOM 3879 N N . HIS B 1 41 ? -7.191 -19.578 -21.219 1 87.88 41 HIS B N 1
ATOM 3880 C CA . HIS B 1 41 ? -6.156 -18.578 -20.953 1 87.88 41 HIS B CA 1
ATOM 3881 C C . HIS B 1 41 ? -4.898 -19.25 -20.391 1 87.88 41 HIS B C 1
ATOM 3883 O O . HIS B 1 41 ? -4.109 -18.594 -19.703 1 87.88 41 HIS B O 1
ATOM 3889 N N . SER B 1 42 ? -4.73 -20.516 -20.547 1 90.69 42 SER B N 1
ATOM 3890 C CA . SER B 1 42 ? -3.568 -21.219 -20.016 1 90.69 42 SER B CA 1
ATOM 3891 C C . SER B 1 42 ? -2.301 -20.844 -20.781 1 90.69 42 SER B C 1
ATOM 3893 O O . SER B 1 42 ? -1.189 -21.078 -20.297 1 90.69 42 SER B O 1
ATOM 3895 N N . GLY B 1 43 ? -2.438 -20.281 -21.953 1 92 43 GLY B N 1
ATOM 3896 C CA . GLY B 1 43 ? -1.277 -19.984 -22.781 1 92 43 GLY B CA 1
ATOM 3897 C C . GLY B 1 43 ? -0.589 -18.688 -22.391 1 92 43 GLY B C 1
ATOM 3898 O O . GLY B 1 43 ? -0.951 -18.062 -21.391 1 92 43 GLY B O 1
ATOM 3899 N N . TYR B 1 44 ? 0.497 -18.359 -23.141 1 95.06 44 TYR B N 1
ATOM 3900 C CA . TYR B 1 44 ? 1.295 -17.156 -22.969 1 95.06 44 TYR B CA 1
ATOM 3901 C C . TYR B 1 44 ? 0.632 -15.961 -23.656 1 95.06 44 TYR B C 1
ATOM 3903 O O . TYR B 1 44 ? 0.357 -16 -24.859 1 95.06 44 TYR B O 1
ATOM 3911 N N . HIS B 1 45 ? 0.465 -14.781 -22.969 1 92.62 45 HIS B N 1
ATOM 3912 C CA . HIS B 1 45 ? -0.45 -13.742 -23.422 1 92.62 45 HIS B CA 1
ATOM 3913 C C . HIS B 1 45 ? 0.31 -12.578 -24.047 1 92.62 45 HIS B C 1
ATOM 3915 O O . HIS B 1 45 ? -0.3 -11.656 -24.594 1 92.62 45 HIS B O 1
ATOM 3921 N N . PHE B 1 46 ? 1.578 -12.648 -23.984 1 94.06 46 PHE B N 1
ATOM 3922 C CA . PHE B 1 46 ? 2.309 -11.555 -24.609 1 94.06 46 PHE B CA 1
ATOM 3923 C C . PHE B 1 46 ? 1.986 -11.461 -26.094 1 94.06 46 PHE B C 1
ATOM 3925 O O . PHE B 1 46 ? 2.01 -12.477 -26.797 1 94.06 46 PHE B O 1
ATOM 3932 N N . ASP B 1 47 ? 1.763 -10.188 -26.516 1 89 47 ASP B N 1
ATOM 3933 C CA . ASP B 1 47 ? 1.275 -10.023 -27.875 1 89 47 ASP B CA 1
ATOM 3934 C C . ASP B 1 47 ? 2.295 -9.273 -28.734 1 89 47 ASP B C 1
ATOM 3936 O O . ASP B 1 47 ? 1.988 -8.867 -29.859 1 89 47 ASP B O 1
ATOM 3940 N N . GLY B 1 48 ? 3.367 -8.992 -28.234 1 90.88 48 GLY B N 1
ATOM 3941 C CA . GLY B 1 48 ? 4.402 -8.344 -29.016 1 90.88 48 GLY B CA 1
ATOM 3942 C C . GLY B 1 48 ? 4.332 -6.832 -28.969 1 90.88 48 GLY B C 1
ATOM 3943 O O . GLY B 1 48 ? 5.184 -6.145 -29.531 1 90.88 48 GLY B O 1
ATOM 3944 N N . SER B 1 49 ? 3.408 -6.301 -28.219 1 89.5 49 SER B N 1
ATOM 3945 C CA . SER B 1 49 ? 3.246 -4.852 -28.172 1 89.5 49 SER B CA 1
ATOM 3946 C C . SER B 1 49 ? 4.203 -4.223 -27.172 1 89.5 49 SER B C 1
ATOM 3948 O O . SER B 1 49 ? 4.84 -4.93 -26.375 1 89.5 49 SER B O 1
ATOM 3950 N N . THR B 1 50 ? 4.227 -2.852 -27.219 1 91.12 50 THR B N 1
ATOM 3951 C CA . THR B 1 50 ? 5.129 -2.113 -26.344 1 91.12 50 THR B CA 1
ATOM 3952 C C . THR B 1 50 ? 4.402 -1.659 -25.078 1 91.12 50 THR B C 1
ATOM 3954 O O . THR B 1 50 ? 4.973 -0.946 -24.25 1 91.12 50 THR B O 1
ATOM 3957 N N . ARG B 1 51 ? 3.193 -2.074 -24.891 1 88.19 51 ARG B N 1
ATOM 3958 C CA . ARG B 1 51 ? 2.473 -1.705 -23.688 1 88.19 51 ARG B CA 1
ATOM 3959 C C . ARG B 1 51 ? 3.09 -2.369 -22.453 1 88.19 51 ARG B C 1
ATOM 3961 O O . ARG B 1 51 ? 3.742 -3.408 -22.562 1 88.19 51 ARG B O 1
ATOM 3968 N N . LYS B 1 52 ? 2.895 -1.735 -21.344 1 89.25 52 LYS B N 1
ATOM 3969 C CA . LYS B 1 52 ? 3.355 -2.363 -20.109 1 89.25 52 LYS B CA 1
ATOM 3970 C C . LYS B 1 52 ? 2.742 -3.75 -19.938 1 89.25 52 LYS B C 1
ATOM 3972 O O . LYS B 1 52 ? 1.541 -3.934 -20.141 1 89.25 52 LYS B O 1
ATOM 3977 N N . PHE B 1 53 ? 3.641 -4.711 -19.656 1 92.38 53 PHE B N 1
ATOM 3978 C CA . PHE B 1 53 ? 3.18 -6.094 -19.609 1 92.38 53 PHE B CA 1
ATOM 3979 C C . PHE B 1 53 ? 4.02 -6.906 -18.625 1 92.38 53 PHE B C 1
ATOM 3981 O O . PHE B 1 53 ? 5.242 -6.762 -18.578 1 92.38 53 PHE B O 1
ATOM 3988 N N . PHE B 1 54 ? 3.297 -7.68 -17.891 1 95.12 54 PHE B N 1
ATOM 3989 C CA . PHE B 1 54 ? 3.92 -8.773 -17.156 1 95.12 54 PHE B CA 1
ATOM 3990 C C . PHE B 1 54 ? 3.092 -10.047 -17.266 1 95.12 54 PHE B C 1
ATOM 3992 O O . PHE B 1 54 ? 1.893 -9.992 -17.547 1 95.12 54 PHE B O 1
ATOM 3999 N N . GLU B 1 55 ? 3.713 -11.117 -17.141 1 97 55 GLU B N 1
ATOM 4000 C CA . GLU B 1 55 ? 3.021 -12.383 -16.906 1 97 55 GLU B CA 1
ATOM 4001 C C . GLU B 1 55 ? 3.75 -13.211 -15.852 1 97 55 GLU B C 1
ATOM 4003 O O . GLU B 1 55 ? 4.98 -13.273 -15.844 1 97 55 GLU B O 1
ATOM 4008 N N . GLY B 1 56 ? 2.959 -13.75 -14.883 1 97.5 56 GLY B N 1
ATOM 4009 C CA . GLY B 1 56 ? 3.477 -14.57 -13.805 1 97.5 56 GLY B CA 1
ATOM 4010 C C . GLY B 1 56 ? 2.781 -15.914 -13.688 1 97.5 56 GLY B C 1
ATOM 4011 O O . GLY B 1 56 ? 1.605 -16.047 -14.039 1 97.5 56 GLY B O 1
ATOM 4012 N N . TRP B 1 57 ? 3.541 -16.828 -13.266 1 98.56 57 TRP B N 1
ATOM 4013 C CA . TRP B 1 57 ? 3.061 -18.203 -13.062 1 98.56 57 TRP B CA 1
ATOM 4014 C C . TRP B 1 57 ? 3.41 -18.703 -11.672 1 98.56 57 TRP B C 1
ATOM 4016 O O . TRP B 1 57 ? 4.488 -18.406 -11.148 1 98.56 57 TRP B O 1
ATOM 4026 N N . TYR B 1 58 ? 2.502 -19.406 -11.094 1 98.69 58 TYR B N 1
ATOM 4027 C CA . TYR B 1 58 ? 2.629 -19.938 -9.734 1 98.69 58 TYR B CA 1
ATOM 4028 C C . TYR B 1 58 ? 2.346 -21.438 -9.703 1 98.69 58 TYR B C 1
ATOM 4030 O O . TYR B 1 58 ? 1.308 -21.891 -10.195 1 98.69 58 TYR B O 1
ATOM 4038 N N . PHE B 1 59 ? 3.309 -22.219 -9.148 1 98.88 59 PHE B N 1
ATOM 4039 C CA . PHE B 1 59 ? 3.168 -23.656 -8.945 1 98.88 59 PHE B CA 1
ATOM 4040 C C . PHE B 1 59 ? 3.482 -24.047 -7.504 1 98.88 59 PHE B C 1
ATOM 4042 O O . PHE B 1 59 ? 4.52 -23.656 -6.965 1 98.88 59 PHE B O 1
ATOM 4049 N N . LYS B 1 60 ? 2.6 -24.828 -6.922 1 98.69 60 LYS B N 1
ATOM 4050 C CA . LYS B 1 60 ? 2.791 -25.203 -5.523 1 98.69 60 LYS B CA 1
ATOM 4051 C C . LYS B 1 60 ? 2.75 -26.719 -5.352 1 98.69 60 LYS B C 1
ATOM 4053 O O . LYS B 1 60 ? 1.934 -27.406 -5.98 1 98.69 60 LYS B O 1
ATOM 4058 N N . VAL B 1 61 ? 3.658 -27.234 -4.586 1 98.19 61 VAL B N 1
ATOM 4059 C CA . VAL B 1 61 ? 3.648 -28.625 -4.121 1 98.19 61 VAL B CA 1
ATOM 4060 C C . VAL B 1 61 ? 3.629 -28.656 -2.594 1 98.19 61 VAL B C 1
ATOM 4062 O O . VAL B 1 61 ? 4.457 -28.016 -1.941 1 98.19 61 VAL B O 1
ATOM 4065 N N . SER B 1 62 ? 2.68 -29.375 -2.08 1 97.12 62 SER B N 1
ATOM 4066 C CA . SER B 1 62 ? 2.594 -29.562 -0.635 1 97.12 62 SER B CA 1
ATOM 4067 C C . SER B 1 62 ? 3.045 -30.953 -0.224 1 97.12 62 SER B C 1
ATOM 4069 O O . SER B 1 62 ? 2.674 -31.938 -0.858 1 97.12 62 SER B O 1
ATOM 4071 N N . ILE B 1 63 ? 3.896 -31.016 0.722 1 95.81 63 ILE B N 1
ATOM 4072 C CA . ILE B 1 63 ? 4.312 -32.281 1.322 1 95.81 63 ILE B CA 1
ATOM 4073 C C . ILE B 1 63 ? 3.807 -32.344 2.762 1 95.81 63 ILE B C 1
ATOM 4075 O O . ILE B 1 63 ? 4.57 -32.125 3.707 1 95.81 63 ILE B O 1
ATOM 4079 N N . PRO B 1 64 ? 2.58 -32.75 2.922 1 90.44 64 PRO B N 1
ATOM 4080 C CA . PRO B 1 64 ? 1.929 -32.625 4.23 1 90.44 64 PRO B CA 1
ATOM 4081 C C . PRO B 1 64 ? 2.619 -33.469 5.305 1 90.44 64 PRO B C 1
ATOM 4083 O O . PRO B 1 64 ? 2.646 -33.094 6.473 1 90.44 64 PRO B O 1
ATOM 4086 N N . GLU B 1 65 ? 3.197 -34.594 4.895 1 91.44 65 GLU B N 1
ATOM 4087 C CA . GLU B 1 65 ? 3.842 -35.469 5.871 1 91.44 65 GLU B CA 1
ATOM 4088 C C . GLU B 1 65 ? 5.012 -34.75 6.555 1 91.44 65 GLU B C 1
ATOM 4090 O O . GLU B 1 65 ? 5.336 -35.062 7.707 1 91.44 65 GLU B O 1
ATOM 4095 N N . ARG B 1 66 ? 5.52 -33.812 5.836 1 92.88 66 ARG B N 1
ATOM 4096 C CA . ARG B 1 66 ? 6.637 -33.062 6.387 1 92.88 66 ARG B CA 1
ATOM 4097 C C . ARG B 1 66 ? 6.199 -31.641 6.789 1 92.88 66 ARG B C 1
ATOM 4099 O O . ARG B 1 66 ? 7 -30.859 7.305 1 92.88 66 ARG B O 1
ATOM 4106 N N . ARG B 1 67 ? 5 -31.328 6.508 1 93.56 67 ARG B N 1
ATOM 4107 C CA . ARG B 1 67 ? 4.438 -30 6.742 1 93.56 67 ARG B CA 1
ATOM 4108 C C . ARG B 1 67 ? 5.246 -28.922 6.023 1 93.56 67 ARG B C 1
ATOM 4110 O O . ARG B 1 67 ? 5.578 -27.891 6.609 1 93.56 67 ARG B 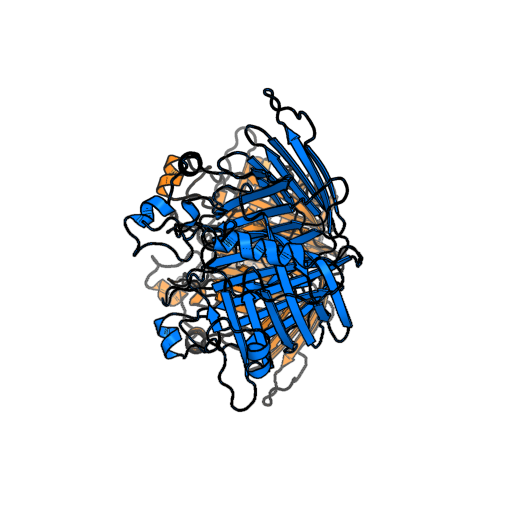O 1
ATOM 4117 N N . GLN B 1 68 ? 5.68 -29.297 4.812 1 95.31 68 GLN B N 1
ATOM 4118 C CA . GLN B 1 68 ? 6.438 -28.359 3.992 1 95.31 68 GLN B CA 1
ATOM 4119 C C . GLN B 1 68 ? 5.727 -28.078 2.67 1 95.31 68 GLN B C 1
ATOM 4121 O O . GLN B 1 68 ? 5 -28.938 2.164 1 95.31 68 GLN B O 1
ATOM 4126 N N . ASN B 1 69 ? 5.914 -26.906 2.209 1 97.5 69 ASN B N 1
ATOM 4127 C CA . ASN B 1 69 ? 5.395 -26.469 0.918 1 97.5 69 ASN B CA 1
ATOM 4128 C C . ASN B 1 69 ? 6.48 -25.812 0.074 1 97.5 69 ASN B C 1
ATOM 4130 O O . ASN B 1 69 ? 7.422 -25.234 0.613 1 97.5 69 ASN B O 1
ATOM 4134 N N . PHE B 1 70 ? 6.363 -25.969 -1.175 1 98.62 70 PHE B N 1
ATOM 4135 C CA . PHE B 1 70 ? 7.219 -25.281 -2.137 1 98.62 70 PHE B CA 1
ATOM 4136 C C . PHE B 1 70 ? 6.387 -24.547 -3.178 1 98.62 70 PHE B C 1
ATOM 4138 O O . PHE B 1 70 ? 5.562 -25.141 -3.863 1 98.62 70 PHE B O 1
ATOM 4145 N N . CYS B 1 71 ? 6.57 -23.25 -3.217 1 98.81 71 CYS B N 1
ATOM 4146 C CA . CYS B 1 71 ? 5.875 -22.406 -4.172 1 98.81 71 CYS B CA 1
ATOM 4147 C C . CYS B 1 71 ? 6.844 -21.844 -5.207 1 98.81 71 CYS B C 1
ATOM 4149 O O . CYS B 1 71 ? 7.727 -21.047 -4.871 1 98.81 71 CYS B O 1
ATOM 4151 N N . PHE B 1 72 ? 6.664 -22.266 -6.441 1 98.88 72 PHE B N 1
ATOM 4152 C CA . PHE B 1 72 ? 7.477 -21.797 -7.559 1 98.88 72 PHE B CA 1
ATOM 4153 C C . PHE B 1 72 ? 6.777 -20.656 -8.297 1 98.88 72 PHE B C 1
ATOM 4155 O O . PHE B 1 72 ? 5.617 -20.797 -8.695 1 98.88 72 PHE B O 1
ATOM 4162 N N . MET B 1 73 ? 7.512 -19.594 -8.461 1 98.88 73 MET B N 1
ATOM 4163 C CA . MET B 1 73 ? 6.953 -18.438 -9.156 1 98.88 73 MET B CA 1
ATOM 4164 C C . MET B 1 73 ? 7.883 -17.969 -10.273 1 98.88 73 MET B C 1
ATOM 4166 O O . MET B 1 73 ? 9.055 -17.672 -10.023 1 98.88 73 MET B O 1
ATOM 4170 N N . TYR B 1 74 ? 7.332 -17.891 -11.445 1 98.81 74 TYR B N 1
ATOM 4171 C CA . TYR B 1 74 ? 8.055 -17.406 -12.609 1 98.81 74 TYR B CA 1
ATOM 4172 C C . TYR B 1 74 ? 7.426 -16.125 -13.141 1 98.81 74 TYR B C 1
ATOM 4174 O O . TYR B 1 74 ? 6.207 -15.945 -13.078 1 98.81 74 TYR B O 1
ATOM 4182 N N . THR B 1 75 ? 8.297 -15.242 -13.617 1 98.25 75 THR B N 1
ATOM 4183 C CA . THR B 1 75 ? 7.77 -13.969 -14.094 1 98.25 75 THR B CA 1
ATOM 4184 C C . THR B 1 75 ? 8.555 -13.477 -15.305 1 98.25 75 THR B C 1
ATOM 4186 O O . THR B 1 75 ? 9.75 -13.727 -15.422 1 98.25 75 THR B O 1
ATOM 4189 N N . VAL B 1 76 ? 7.875 -12.852 -16.25 1 98.19 76 VAL B N 1
ATOM 4190 C CA . VAL B 1 76 ? 8.5 -12.102 -17.328 1 98.19 76 VAL B CA 1
ATOM 4191 C C . VAL B 1 76 ? 7.867 -10.719 -17.438 1 98.19 76 VAL B C 1
ATOM 4193 O O . VAL B 1 76 ? 6.656 -10.57 -17.25 1 98.19 76 VAL B O 1
ATOM 4196 N N . GLU B 1 77 ? 8.734 -9.711 -17.688 1 97.31 77 GLU B N 1
ATOM 4197 C CA . GLU B 1 77 ? 8.266 -8.336 -17.797 1 97.31 77 GLU B CA 1
ATOM 4198 C C . GLU B 1 77 ? 8.719 -7.703 -19.109 1 97.31 77 GLU B C 1
ATOM 4200 O O . GLU B 1 77 ? 9.898 -7.762 -19.469 1 97.31 77 GLU B O 1
ATOM 4205 N N . ASN B 1 78 ? 7.82 -7.125 -19.781 1 96.31 78 ASN B N 1
ATOM 4206 C CA . ASN B 1 78 ? 8.016 -6.355 -21 1 96.31 78 ASN B CA 1
ATOM 4207 C C . ASN B 1 78 ? 9.016 -7.031 -21.938 1 96.31 78 ASN B C 1
ATOM 4209 O O . ASN B 1 78 ? 10.031 -6.438 -22.312 1 96.31 78 ASN B O 1
ATOM 4213 N N . PRO B 1 79 ? 8.703 -8.211 -22.406 1 96.38 79 PRO B N 1
ATOM 4214 C CA . PRO B 1 79 ? 9.672 -9.008 -23.156 1 96.38 79 PRO B CA 1
ATOM 4215 C C . PRO B 1 79 ? 9.922 -8.445 -24.562 1 96.38 79 PRO B C 1
ATOM 4217 O O . PRO B 1 79 ? 10.82 -8.914 -25.266 1 96.38 79 PRO B O 1
ATOM 4220 N N . VAL B 1 80 ? 9.117 -7.445 -24.984 1 95.69 80 VAL B N 1
ATOM 4221 C CA . VAL B 1 80 ? 9.43 -6.781 -26.25 1 95.69 80 VAL B CA 1
ATOM 4222 C C . VAL B 1 80 ? 10.828 -6.172 -26.172 1 95.69 80 VAL B C 1
ATOM 4224 O O . VAL B 1 80 ? 11.531 -6.094 -27.188 1 95.69 80 VAL B O 1
ATOM 4227 N N . PHE B 1 81 ? 11.125 -5.691 -25.031 1 96.5 81 PHE B N 1
ATOM 4228 C CA . PHE B 1 81 ? 12.469 -5.188 -24.75 1 96.5 81 PHE B CA 1
ATOM 4229 C C . PHE B 1 81 ? 13.328 -6.262 -24.094 1 96.5 81 PHE B C 1
ATOM 4231 O O . PHE B 1 81 ? 13.227 -6.492 -22.891 1 96.5 81 PHE B O 1
ATOM 4238 N N . ARG B 1 82 ? 14.219 -6.777 -24.797 1 95.75 82 ARG B N 1
ATOM 4239 C CA . ARG B 1 82 ? 14.961 -7.957 -24.359 1 95.75 82 ARG B CA 1
ATOM 4240 C C . ARG B 1 82 ? 16.016 -7.598 -23.328 1 95.75 82 ARG B C 1
ATOM 4242 O O . ARG B 1 82 ? 16.578 -8.477 -22.656 1 95.75 82 ARG B O 1
ATOM 4249 N N . LYS B 1 83 ? 16.297 -6.309 -23.297 1 95.12 83 LYS B N 1
ATOM 4250 C CA . LYS B 1 83 ? 17.219 -5.766 -22.297 1 95.12 83 LYS B CA 1
ATOM 4251 C C . LYS B 1 83 ? 16.719 -4.418 -21.781 1 95.12 83 LYS B C 1
ATOM 4253 O O . LYS B 1 83 ? 15.672 -3.934 -22.188 1 95.12 83 LYS B O 1
ATOM 4258 N N . LYS B 1 84 ? 17.484 -3.93 -20.859 1 94 84 LYS B N 1
ATOM 4259 C CA . LYS B 1 84 ? 17.156 -2.611 -20.328 1 94 84 LYS B CA 1
ATOM 4260 C C . LYS B 1 84 ? 17.016 -1.587 -21.453 1 94 84 LYS B C 1
ATOM 4262 O O . LYS B 1 84 ? 17.828 -1.569 -22.391 1 94 84 LYS B O 1
ATOM 4267 N N . LEU B 1 85 ? 16.016 -0.749 -21.281 1 93.38 85 LEU B N 1
ATOM 4268 C CA . LEU B 1 85 ? 15.766 0.239 -22.328 1 93.38 85 LEU B CA 1
ATOM 4269 C C . LEU B 1 85 ? 16.922 1.233 -22.422 1 93.38 85 LEU B C 1
ATOM 4271 O O . LEU B 1 85 ? 17.469 1.649 -21.391 1 93.38 85 LEU B O 1
ATOM 4275 N N . THR B 1 86 ? 17.219 1.629 -23.625 1 92.44 86 THR B N 1
ATOM 4276 C CA . THR B 1 86 ? 18.109 2.754 -23.859 1 92.44 86 THR B CA 1
ATOM 4277 C C . THR B 1 86 ? 17.422 4.074 -23.531 1 92.44 86 THR B C 1
ATOM 4279 O O . THR B 1 86 ? 16.188 4.141 -23.484 1 92.44 86 THR B O 1
ATOM 4282 N N . PRO B 1 87 ? 18.188 5.039 -23.328 1 87.56 87 PRO B N 1
ATOM 4283 C CA . PRO B 1 87 ? 17.578 6.348 -23.109 1 87.56 87 PRO B CA 1
ATOM 4284 C C . PRO B 1 87 ? 16.625 6.754 -24.234 1 87.56 87 PRO B C 1
ATOM 4286 O O . PRO B 1 87 ? 15.586 7.363 -23.984 1 87.56 87 PRO B O 1
ATOM 4289 N N . PHE B 1 88 ? 16.953 6.402 -25.391 1 89.56 88 PHE B N 1
ATOM 4290 C CA . PHE B 1 88 ? 16.125 6.719 -26.547 1 89.56 88 PHE B CA 1
ATOM 4291 C C . PHE B 1 88 ? 14.797 5.969 -26.484 1 89.56 88 PHE B C 1
ATOM 4293 O O . PHE B 1 88 ? 13.734 6.551 -26.719 1 89.56 88 PHE B O 1
ATOM 4300 N N . GLU B 1 89 ? 14.844 4.723 -26.125 1 90.88 89 GLU B N 1
ATOM 4301 C CA . GLU B 1 89 ? 13.633 3.92 -25.984 1 90.88 89 GLU B CA 1
ATOM 4302 C C . GLU B 1 89 ? 12.75 4.441 -24.859 1 90.88 89 GLU B C 1
ATOM 4304 O O . GLU B 1 89 ? 11.523 4.457 -24.969 1 90.88 89 GLU B O 1
ATOM 4309 N N . GLU B 1 90 ? 13.375 4.809 -23.812 1 88.5 90 GLU B N 1
ATOM 4310 C CA . GLU B 1 90 ? 12.625 5.336 -22.672 1 88.5 90 GLU B CA 1
ATOM 4311 C C . GLU B 1 90 ? 11.891 6.621 -23.047 1 88.5 90 GLU B C 1
ATOM 4313 O O . GLU B 1 90 ? 10.781 6.867 -22.578 1 88.5 90 GLU B O 1
ATOM 4318 N N . ALA B 1 91 ? 12.562 7.406 -23.797 1 83.31 91 ALA B N 1
ATOM 4319 C CA . ALA B 1 91 ? 11.938 8.641 -24.25 1 83.31 91 ALA B CA 1
ATOM 4320 C C . ALA B 1 91 ? 10.727 8.352 -25.141 1 83.31 91 ALA B C 1
ATOM 4322 O O . ALA B 1 91 ? 9.734 9.086 -25.109 1 83.31 91 ALA B O 1
ATOM 4323 N N . GLN B 1 92 ? 10.852 7.246 -25.891 1 85.56 92 GLN B N 1
ATOM 4324 C CA . GLN B 1 92 ? 9.828 6.91 -26.875 1 85.56 92 GLN B CA 1
ATOM 4325 C C . GLN B 1 92 ? 8.664 6.168 -26.219 1 85.56 92 GLN B C 1
ATOM 4327 O O . GLN B 1 92 ? 7.504 6.406 -26.562 1 85.56 92 GLN B O 1
ATOM 4332 N N . TYR B 1 93 ? 9 5.27 -25.266 1 87.19 93 TYR B N 1
ATOM 4333 C CA . TYR B 1 93 ? 7.969 4.348 -24.797 1 87.19 93 TYR B CA 1
ATOM 4334 C C . TYR B 1 93 ? 7.711 4.531 -23.297 1 87.19 93 TYR B C 1
ATOM 4336 O O . TYR B 1 93 ? 6.793 3.924 -22.75 1 87.19 93 TYR B O 1
ATOM 4344 N N . GLY B 1 94 ? 8.484 5.449 -22.625 1 83.06 94 GLY B N 1
ATOM 4345 C CA . GLY B 1 94 ? 8.422 5.551 -21.172 1 83.06 94 GLY B CA 1
ATOM 4346 C C . GLY B 1 94 ? 9.25 4.492 -20.469 1 83.06 94 GLY B C 1
ATOM 4347 O O . GLY B 1 94 ? 9.68 3.518 -21.094 1 83.06 94 GLY B O 1
ATOM 4348 N N . PRO B 1 95 ? 9.422 4.699 -19.266 1 85.06 95 PRO B N 1
ATOM 4349 C CA . PRO B 1 95 ? 10.195 3.715 -18.516 1 85.06 95 PRO B CA 1
ATOM 4350 C C . PRO B 1 95 ? 9.508 2.354 -18.438 1 85.06 95 PRO B C 1
ATOM 4352 O O . PRO B 1 95 ? 8.281 2.281 -18.328 1 85.06 95 PRO B O 1
ATOM 4355 N N . ARG B 1 96 ? 10.32 1.305 -18.625 1 90.75 96 ARG B N 1
ATOM 4356 C CA . ARG B 1 96 ? 9.867 -0.076 -18.5 1 90.75 96 ARG B CA 1
ATOM 4357 C C . ARG B 1 96 ? 10.82 -0.896 -17.641 1 90.75 96 ARG B C 1
ATOM 4359 O O . ARG B 1 96 ? 12.039 -0.693 -17.688 1 90.75 96 ARG B O 1
ATOM 4366 N N . PHE B 1 97 ? 10.25 -1.729 -16.906 1 92.81 97 PHE B N 1
ATOM 4367 C CA . PHE B 1 97 ? 11.039 -2.764 -16.25 1 92.81 97 PHE B CA 1
ATOM 4368 C C . PHE B 1 97 ? 11.047 -4.043 -17.078 1 92.81 97 PHE B C 1
ATOM 4370 O O . PHE B 1 97 ? 10 -4.496 -17.547 1 92.81 97 PHE B O 1
ATOM 4377 N N . THR B 1 98 ? 12.258 -4.551 -17.297 1 96.5 98 THR B N 1
ATOM 4378 C CA . THR B 1 98 ? 12.391 -5.723 -18.156 1 96.5 98 THR B CA 1
ATOM 4379 C C . THR B 1 98 ? 12.992 -6.895 -17.375 1 96.5 98 THR B C 1
ATOM 4381 O O . THR B 1 98 ? 13.594 -6.699 -16.328 1 96.5 98 THR B O 1
ATOM 4384 N N . GLY B 1 99 ? 12.758 -8.086 -17.938 1 97.62 99 GLY B N 1
ATOM 4385 C CA . GLY B 1 99 ? 13.523 -9.211 -17.422 1 97.62 99 GLY B CA 1
ATOM 4386 C C . GLY B 1 99 ? 12.656 -10.406 -17.078 1 97.62 99 GLY B C 1
ATOM 4387 O O . GLY B 1 99 ? 11.477 -10.445 -17.406 1 97.62 99 GLY B O 1
ATOM 4388 N N . VAL B 1 100 ? 13.344 -11.422 -16.578 1 98.5 100 VAL B N 1
ATOM 4389 C CA . VAL B 1 100 ? 12.742 -12.695 -16.172 1 98.5 100 VAL B CA 1
ATOM 4390 C C . VAL B 1 100 ? 13.195 -13.055 -14.758 1 98.5 100 VAL B C 1
ATOM 4392 O O . VAL B 1 100 ? 14.352 -12.828 -14.391 1 98.5 100 VAL B O 1
ATOM 4395 N N . GLY B 1 101 ? 12.258 -13.523 -14 1 98.44 101 GLY B N 1
ATOM 4396 C CA . GLY B 1 101 ? 12.57 -13.922 -12.641 1 98.44 101 GLY B CA 1
ATOM 4397 C C . GLY B 1 101 ? 12.008 -15.281 -12.273 1 98.44 101 GLY B C 1
ATOM 4398 O O . GLY B 1 101 ? 10.984 -15.703 -12.82 1 98.44 101 GLY B O 1
ATOM 4399 N N . ALA B 1 102 ? 12.711 -15.961 -11.438 1 98.81 102 ALA B N 1
ATOM 4400 C CA . ALA B 1 102 ? 12.25 -17.156 -10.734 1 98.81 102 ALA B CA 1
ATOM 4401 C C . ALA B 1 102 ? 12.453 -17.016 -9.227 1 98.81 102 ALA B C 1
ATOM 4403 O O . ALA B 1 102 ? 13.547 -16.672 -8.766 1 98.81 102 ALA B O 1
ATOM 4404 N N . GLN B 1 103 ? 11.453 -17.172 -8.508 1 98.81 103 GLN B N 1
ATOM 4405 C CA . GLN B 1 103 ? 11.555 -17.172 -7.051 1 98.81 103 GLN B CA 1
ATOM 4406 C C . GLN B 1 103 ? 10.812 -18.359 -6.449 1 98.81 103 GLN B C 1
ATOM 4408 O O . GLN B 1 103 ? 9.844 -18.859 -7.031 1 98.81 103 GLN B O 1
ATOM 4413 N N . ILE B 1 104 ? 11.289 -18.859 -5.336 1 98.88 104 ILE B N 1
ATOM 4414 C CA . ILE B 1 104 ? 10.688 -20.016 -4.664 1 98.88 104 ILE B CA 1
ATOM 4415 C C . ILE B 1 104 ? 10.547 -19.719 -3.172 1 98.88 104 ILE B C 1
ATOM 4417 O O . ILE B 1 104 ? 11.5 -19.266 -2.531 1 98.88 104 ILE B O 1
ATOM 4421 N N . LEU B 1 105 ? 9.375 -19.844 -2.664 1 98.81 105 LEU B N 1
ATOM 4422 C CA . LEU B 1 105 ? 9.141 -20 -1.233 1 98.81 105 LEU B CA 1
ATOM 4423 C C . LEU B 1 105 ? 9.094 -21.469 -0.85 1 98.81 105 LEU B C 1
ATOM 4425 O O . LEU B 1 105 ? 8.195 -22.203 -1.276 1 98.81 105 LEU B O 1
ATOM 4429 N N . GLY B 1 106 ? 10.062 -21.891 -0.076 1 98.19 106 GLY B N 1
ATOM 4430 C CA . GLY B 1 106 ? 10.188 -23.312 0.155 1 98.19 106 GLY B CA 1
ATOM 4431 C C . GLY B 1 106 ? 10.172 -23.688 1.627 1 98.19 106 GLY B C 1
ATOM 4432 O O . GLY B 1 106 ? 9.438 -23.078 2.416 1 98.19 106 GLY B O 1
ATOM 4433 N N . ALA B 1 107 ? 10.875 -24.75 1.924 1 97.06 107 ALA B N 1
ATOM 4434 C CA . ALA B 1 107 ? 10.859 -25.344 3.26 1 97.06 107 ALA B CA 1
ATOM 4435 C C . ALA B 1 107 ? 11.211 -24.297 4.324 1 97.06 107 ALA B C 1
ATOM 4437 O O . ALA B 1 107 ? 12.156 -23.531 4.156 1 97.06 107 ALA B O 1
ATOM 4438 N N . ASP B 1 108 ? 10.336 -24.25 5.371 1 93.81 108 ASP B N 1
ATOM 4439 C CA . ASP B 1 108 ? 10.492 -23.375 6.531 1 93.81 108 ASP B CA 1
ATOM 4440 C C . ASP B 1 108 ? 10.352 -21.906 6.137 1 93.81 108 ASP B C 1
ATOM 4442 O O . ASP B 1 108 ? 10.984 -21.031 6.742 1 93.81 108 ASP B O 1
ATOM 4446 N N . ASP B 1 109 ? 9.711 -21.672 5.043 1 94.38 109 ASP B N 1
ATOM 4447 C CA . ASP B 1 109 ? 9.414 -20.344 4.531 1 94.38 109 ASP B CA 1
ATOM 4448 C C . ASP B 1 109 ? 10.695 -19.578 4.188 1 94.38 109 ASP B C 1
ATOM 4450 O O . ASP B 1 109 ? 10.758 -18.359 4.324 1 94.38 109 ASP B O 1
ATOM 4454 N N . LYS B 1 110 ? 11.703 -20.391 3.848 1 97.38 110 LYS B N 1
ATOM 4455 C CA . LYS B 1 110 ? 12.906 -19.797 3.279 1 97.38 110 LYS B CA 1
ATOM 4456 C C . LYS B 1 110 ? 12.703 -19.469 1.803 1 97.38 110 LYS B C 1
ATOM 4458 O O . LYS B 1 110 ? 11.758 -19.938 1.177 1 97.38 110 LYS B O 1
ATOM 4463 N N . TYR B 1 111 ? 13.656 -18.688 1.392 1 98.31 111 TYR B N 1
ATOM 4464 C CA . TYR B 1 111 ? 13.398 -18.016 0.119 1 98.31 111 TYR B CA 1
ATOM 4465 C C . TYR B 1 111 ? 14.617 -18.109 -0.796 1 98.31 111 TYR B C 1
ATOM 4467 O O . TYR B 1 111 ? 15.75 -18.188 -0.323 1 98.31 111 TYR B O 1
ATOM 4475 N N . ILE B 1 112 ? 14.359 -18.188 -2.141 1 98.69 112 ILE B N 1
ATOM 4476 C CA . ILE B 1 112 ? 15.414 -18.031 -3.133 1 98.69 112 ILE B CA 1
ATOM 4477 C C . ILE B 1 112 ? 14.875 -17.281 -4.348 1 98.69 112 ILE B C 1
ATOM 4479 O O . ILE B 1 112 ? 13.695 -17.406 -4.688 1 98.69 112 ILE B O 1
ATOM 4483 N N . CYS B 1 113 ? 15.789 -16.5 -4.98 1 98.62 113 CYS B N 1
ATOM 4484 C CA . CYS B 1 113 ? 15.414 -15.742 -6.176 1 98.62 113 CYS B CA 1
ATOM 4485 C C . CYS B 1 113 ? 16.594 -15.633 -7.137 1 98.62 113 CYS B C 1
ATOM 4487 O O . CYS B 1 113 ? 17.734 -15.469 -6.711 1 98.62 113 CYS B O 1
ATOM 4489 N N . GLN B 1 114 ? 16.312 -15.836 -8.383 1 98.75 114 GLN B N 1
ATOM 4490 C CA . GLN B 1 114 ? 17.219 -15.516 -9.477 1 98.75 114 GLN B CA 1
ATOM 4491 C C . GLN B 1 114 ? 16.531 -14.664 -10.539 1 98.75 114 GLN B C 1
ATOM 4493 O O . GLN B 1 114 ? 15.422 -14.984 -10.977 1 98.75 114 GLN B O 1
ATOM 4498 N N . TYR B 1 115 ? 17.172 -13.586 -10.859 1 97.94 115 TYR B N 1
ATOM 4499 C CA . TYR B 1 115 ? 16.578 -12.609 -11.766 1 97.94 115 TYR B CA 1
ATOM 4500 C C . TYR B 1 115 ? 17.594 -12.117 -12.789 1 97.94 115 TYR B C 1
ATOM 4502 O O . TYR B 1 115 ? 18.781 -11.969 -12.477 1 97.94 115 TYR B O 1
ATOM 4510 N N . SER B 1 116 ? 17.109 -11.961 -14.055 1 97.44 116 SER B N 1
ATOM 4511 C CA . SER B 1 116 ? 17.875 -11.336 -15.125 1 97.44 116 SER B CA 1
ATOM 4512 C C . SER B 1 116 ? 17.078 -10.203 -15.781 1 97.44 116 SER B C 1
ATOM 4514 O O . SER B 1 116 ? 15.875 -10.336 -16.016 1 97.44 116 SER B O 1
ATOM 4516 N N . GLN B 1 117 ? 17.734 -9.156 -16.125 1 96.12 117 GLN B N 1
ATOM 4517 C CA . GLN B 1 117 ? 17.094 -8.055 -16.828 1 96.12 117 GLN B CA 1
ATOM 4518 C C . GLN B 1 117 ? 16.844 -8.414 -18.297 1 96.12 117 GLN B C 1
ATOM 4520 O O . GLN B 1 117 ? 16.094 -7.734 -19 1 96.12 117 GLN B O 1
ATOM 4525 N N . GLU B 1 118 ? 17.516 -9.469 -18.672 1 97.31 118 GLU B N 1
ATOM 4526 C CA . GLU B 1 118 ? 17.406 -9.906 -20.062 1 97.31 118 GLU B CA 1
ATOM 4527 C C . GLU B 1 118 ? 16.391 -11.031 -20.219 1 97.31 118 GLU B C 1
ATOM 4529 O O . GLU B 1 118 ? 16.281 -11.898 -19.344 1 97.31 118 GLU B O 1
ATOM 4534 N N . SER B 1 119 ? 15.664 -11 -21.328 1 97.75 119 SER B N 1
ATOM 4535 C CA . SER B 1 119 ? 14.609 -11.992 -21.5 1 97.75 119 SER B CA 1
ATOM 4536 C C . SER B 1 119 ? 14.773 -12.75 -22.812 1 97.75 119 SER B C 1
ATOM 4538 O O . SER B 1 119 ? 13.828 -13.359 -23.312 1 97.75 119 SER B O 1
ATOM 4540 N N . GLN B 1 120 ? 15.93 -12.727 -23.422 1 96.25 120 GLN B N 1
ATOM 4541 C CA . GLN B 1 120 ? 16.125 -13.328 -24.75 1 96.25 120 GLN B CA 1
ATOM 4542 C C . GLN B 1 120 ? 16 -14.844 -24.688 1 96.25 120 GLN B C 1
ATOM 4544 O O . GLN B 1 120 ? 15.703 -15.492 -25.688 1 96.25 120 GLN B O 1
ATOM 4549 N N . ASN B 1 121 ? 16.234 -15.414 -23.547 1 97.94 121 ASN B N 1
ATOM 4550 C CA . ASN B 1 121 ? 16.219 -16.859 -23.438 1 97.94 121 ASN B CA 1
ATOM 4551 C C . ASN B 1 121 ? 14.922 -17.359 -22.797 1 97.94 121 ASN B C 1
ATOM 4553 O O . ASN B 1 121 ? 14.82 -18.531 -22.422 1 97.94 121 ASN B O 1
ATOM 4557 N N . PHE B 1 122 ? 14.016 -16.469 -22.656 1 98.5 122 PHE B N 1
ATOM 4558 C CA . PHE B 1 122 ? 12.688 -16.859 -22.188 1 98.5 122 PHE B CA 1
ATOM 4559 C C . PHE B 1 122 ? 11.805 -17.297 -23.359 1 98.5 122 PHE B C 1
ATOM 4561 O O . PHE B 1 122 ? 11.891 -16.719 -24.453 1 98.5 122 PHE B O 1
ATOM 4568 N N . TRP B 1 123 ? 10.992 -18.266 -23.109 1 98.12 123 TRP B N 1
ATOM 4569 C CA . TRP B 1 123 ? 10.031 -18.703 -24.125 1 98.12 123 TRP B CA 1
ATOM 4570 C C . TRP B 1 123 ? 8.742 -19.203 -23.469 1 98.12 123 TRP B C 1
ATOM 4572 O O . TRP B 1 123 ? 8.766 -19.719 -22.344 1 98.12 123 TRP B O 1
ATOM 4582 N N . GLY B 1 124 ? 7.625 -19.031 -24.141 1 97.19 124 GLY B N 1
ATOM 4583 C CA . GLY B 1 124 ? 6.316 -19.516 -23.734 1 97.19 124 GLY B CA 1
ATOM 4584 C C . GLY B 1 124 ? 5.441 -19.922 -24.906 1 97.19 124 GLY B C 1
ATOM 4585 O O . GLY B 1 124 ? 5.469 -19.281 -25.969 1 97.19 124 GLY B O 1
ATOM 4586 N N . SER B 1 125 ? 4.68 -20.906 -24.672 1 94.5 125 SER B N 1
ATOM 4587 C CA . SER B 1 125 ? 3.738 -21.359 -25.703 1 94.5 125 SER B CA 1
ATOM 4588 C C . SER B 1 125 ? 2.48 -20.5 -25.703 1 94.5 125 SER B C 1
ATOM 4590 O O . SER B 1 125 ? 1.864 -20.281 -24.656 1 94.5 125 SER B O 1
ATOM 4592 N N . ARG B 1 126 ? 2.076 -20.078 -26.812 1 90.88 126 ARG B N 1
ATOM 4593 C CA . ARG B 1 126 ? 0.907 -19.219 -26.953 1 90.88 126 ARG B CA 1
ATOM 4594 C C . ARG B 1 126 ? -0.37 -19.953 -26.578 1 90.88 126 ARG B C 1
ATOM 4596 O O . ARG B 1 126 ? -1.328 -19.344 -26.094 1 90.88 126 ARG B O 1
ATOM 4603 N N . HIS B 1 127 ? -0.374 -21.266 -26.672 1 88 127 HIS B N 1
ATOM 4604 C CA . HIS B 1 127 ? -1.643 -21.969 -26.562 1 88 127 HIS B CA 1
ATOM 4605 C C . HIS B 1 127 ? -1.659 -22.875 -25.328 1 88 127 HIS B C 1
ATOM 4607 O O . HIS B 1 127 ? -2.727 -23.297 -24.875 1 88 127 HIS B O 1
ATOM 4613 N N . GLU B 1 128 ? -0.483 -23.203 -24.906 1 91.25 128 GLU B N 1
ATOM 4614 C CA . GLU B 1 128 ? -0.404 -24.125 -23.781 1 91.25 128 GLU B CA 1
ATOM 4615 C C . GLU B 1 128 ? 0.358 -23.5 -22.609 1 91.25 128 GLU B C 1
ATOM 4617 O O . GLU B 1 128 ? 1.192 -22.625 -22.797 1 91.25 128 GLU B O 1
ATOM 4622 N N . LEU B 1 129 ? -0.008 -24.016 -21.406 1 95.38 129 LEU B N 1
ATOM 4623 C CA . LEU B 1 129 ? 0.8 -23.656 -20.25 1 95.38 129 LEU B CA 1
ATOM 4624 C C . LEU B 1 129 ? 2.164 -24.328 -20.312 1 95.38 129 LEU B C 1
ATOM 4626 O O . LEU B 1 129 ? 2.398 -25.328 -19.625 1 95.38 129 LEU B O 1
ATOM 4630 N N . VAL B 1 130 ? 3.027 -23.875 -21.188 1 96.81 130 VAL B N 1
ATOM 4631 C CA . VAL B 1 130 ? 4.395 -24.359 -21.359 1 96.81 130 VAL B CA 1
ATOM 4632 C C . VAL B 1 130 ? 5.348 -23.172 -21.484 1 96.81 130 VAL B C 1
ATOM 4634 O O . VAL B 1 130 ? 5.16 -22.297 -22.344 1 96.81 130 VAL B O 1
ATOM 4637 N N . LEU B 1 131 ? 6.281 -23.172 -20.609 1 98.5 131 LEU B N 1
ATOM 4638 C CA . LEU B 1 131 ? 7.227 -22.047 -20.656 1 98.5 131 LEU B CA 1
ATOM 4639 C C . LEU B 1 131 ? 8.562 -22.453 -20.031 1 98.5 131 LEU B C 1
ATOM 4641 O O . LEU B 1 131 ? 8.664 -23.5 -19.391 1 98.5 131 LEU B O 1
ATOM 4645 N N . GLY B 1 132 ? 9.57 -21.609 -20.281 1 98.75 132 GLY B N 1
ATOM 4646 C CA . GLY B 1 132 ? 10.883 -21.828 -19.703 1 98.75 132 GLY B CA 1
ATOM 4647 C C . GLY B 1 132 ? 11.828 -20.656 -19.906 1 98.75 132 GLY B C 1
ATOM 4648 O O . GLY B 1 132 ? 11.484 -19.688 -20.594 1 98.75 132 GLY B O 1
ATOM 4649 N N . ASN B 1 133 ? 12.906 -20.781 -19.266 1 98.88 133 ASN B N 1
ATOM 4650 C CA . ASN B 1 133 ? 13.977 -19.797 -19.375 1 98.88 133 ASN B CA 1
ATOM 4651 C C . ASN B 1 133 ? 15.328 -20.391 -19.016 1 98.88 133 ASN B C 1
ATOM 4653 O O . ASN B 1 133 ? 15.414 -21.312 -18.203 1 98.88 133 ASN B O 1
ATOM 4657 N N . THR B 1 134 ? 16.375 -19.891 -19.719 1 98.81 134 THR B N 1
ATOM 4658 C CA . THR B 1 134 ? 17.75 -20.219 -19.391 1 98.81 134 THR B CA 1
ATOM 4659 C C . THR B 1 134 ? 18.484 -19 -18.828 1 98.81 134 THR B C 1
ATOM 4661 O O . THR B 1 134 ? 18.734 -18.047 -19.562 1 98.81 134 THR B O 1
ATOM 4664 N N . PHE B 1 135 ? 18.812 -19.062 -17.562 1 98.44 135 PHE B N 1
ATOM 4665 C CA . PHE B 1 135 ? 19.609 -18 -16.984 1 98.44 135 PHE B CA 1
ATOM 4666 C C . PHE B 1 135 ? 21.078 -18.141 -17.359 1 98.44 135 PHE B C 1
ATOM 4668 O O . PHE B 1 135 ? 21.75 -17.156 -17.688 1 98.44 135 PHE B O 1
ATOM 4675 N N . VAL B 1 136 ? 21.594 -19.359 -17.203 1 98 136 VAL B N 1
ATOM 4676 C CA . VAL B 1 136 ? 22.953 -19.719 -17.578 1 98 136 VAL B CA 1
ATOM 4677 C C . VAL B 1 136 ? 22.938 -20.969 -18.438 1 98 136 VAL B C 1
ATOM 4679 O O . VAL B 1 136 ? 22.422 -22.016 -18.031 1 98 136 VAL B O 1
ATOM 4682 N N . ALA B 1 137 ? 23.438 -20.891 -19.578 1 97.62 137 ALA B N 1
ATOM 4683 C CA . ALA B 1 137 ? 23.5 -22.031 -20.484 1 97.62 137 ALA B CA 1
ATOM 4684 C C . ALA B 1 137 ? 24.75 -22.875 -20.234 1 97.62 137 ALA B C 1
ATOM 4686 O O . ALA B 1 137 ? 25.766 -22.375 -19.766 1 97.62 137 ALA B O 1
ATOM 4687 N N . GLU B 1 138 ? 24.578 -24.188 -20.562 1 95.69 138 GLU B N 1
ATOM 4688 C CA . GLU B 1 138 ? 25.766 -25.047 -20.578 1 95.69 138 GLU B CA 1
ATOM 4689 C C . GLU B 1 138 ? 26.75 -24.594 -21.656 1 95.69 138 GLU B C 1
ATOM 4691 O O . GLU B 1 138 ? 26.344 -24.062 -22.688 1 95.69 138 GLU B O 1
ATOM 4696 N N . LYS B 1 139 ? 28.016 -24.938 -21.359 1 91.75 139 LYS B N 1
ATOM 4697 C CA . LYS B 1 139 ? 29.047 -24.516 -22.297 1 91.75 139 LYS B CA 1
ATOM 4698 C C . LYS B 1 139 ? 28.75 -25.047 -23.703 1 91.75 139 LYS B C 1
ATOM 4700 O O . LYS B 1 139 ? 28.422 -26.219 -23.875 1 91.75 139 LYS B O 1
ATOM 4705 N N . GLN B 1 140 ? 28.812 -24.172 -24.781 1 89.81 140 GLN B N 1
ATOM 4706 C CA . GLN B 1 140 ? 28.656 -24.469 -26.203 1 89.81 140 GLN B CA 1
ATOM 4707 C C . GLN B 1 140 ? 27.266 -25 -26.516 1 89.81 140 GLN B C 1
ATOM 4709 O O . GLN B 1 140 ? 27.094 -25.812 -27.438 1 89.81 140 GLN B O 1
ATOM 4714 N N . SER B 1 141 ? 26.297 -24.719 -25.672 1 92.69 141 SER B N 1
ATOM 4715 C CA . SER B 1 141 ? 24.922 -25.156 -25.922 1 92.69 141 SER B CA 1
ATOM 4716 C C . SER B 1 141 ? 24 -23.969 -26.172 1 92.69 141 SER B C 1
ATOM 4718 O O . SER B 1 141 ? 24.188 -22.891 -25.594 1 92.69 141 SER B O 1
ATOM 4720 N N . LYS B 1 142 ? 23.141 -24.234 -26.969 1 95.56 142 LYS B N 1
ATOM 4721 C CA . LYS B 1 142 ? 22.109 -23.234 -27.219 1 95.56 142 LYS B CA 1
ATOM 4722 C C . LYS B 1 142 ? 20.922 -23.422 -26.281 1 95.56 142 LYS B C 1
ATOM 4724 O O . LYS B 1 142 ? 20.406 -24.531 -26.125 1 95.56 142 LYS B O 1
ATOM 4729 N N . PRO B 1 143 ? 20.469 -22.344 -25.688 1 97.62 143 PRO B N 1
ATOM 4730 C CA . PRO B 1 143 ? 19.281 -22.453 -24.844 1 97.62 143 PRO B CA 1
ATOM 4731 C C . PRO B 1 143 ? 18.062 -22.969 -25.594 1 97.62 143 PRO B C 1
ATOM 4733 O O . PRO B 1 143 ? 17.859 -22.625 -26.766 1 97.62 143 PRO B O 1
ATOM 4736 N N . PRO B 1 144 ? 17.297 -23.781 -24.906 1 97.94 144 PRO B N 1
ATOM 4737 C CA . PRO B 1 144 ? 16.047 -24.219 -25.531 1 97.94 144 PRO B CA 1
ATOM 4738 C C . PRO B 1 144 ? 15.078 -23.062 -25.781 1 97.94 144 PRO B C 1
ATOM 4740 O O . PRO B 1 144 ? 15.094 -22.078 -25.047 1 97.94 144 PRO B O 1
ATOM 4743 N N . ASN B 1 145 ? 14.242 -23.203 -26.781 1 97.31 145 ASN B N 1
ATOM 4744 C CA . ASN B 1 145 ? 13.195 -22.219 -27.062 1 97.31 145 ASN B CA 1
ATOM 4745 C C . ASN B 1 145 ? 11.812 -22.859 -27.094 1 97.31 145 ASN B C 1
ATOM 4747 O O . ASN B 1 145 ? 10.859 -22.281 -27.609 1 97.31 145 ASN B O 1
ATOM 4751 N N . LYS B 1 146 ? 11.766 -24.078 -26.625 1 96.88 146 LYS B N 1
ATOM 4752 C CA . LYS B 1 146 ? 10.555 -24.875 -26.453 1 96.88 146 LYS B CA 1
ATOM 4753 C C . LYS B 1 146 ? 10.758 -25.969 -25.406 1 96.88 146 LYS B C 1
ATOM 4755 O O . LYS B 1 146 ? 11.875 -26.188 -24.938 1 96.88 146 LYS B O 1
ATOM 4760 N N . GLU B 1 147 ? 9.68 -26.609 -25.141 1 97 147 GLU B N 1
ATOM 4761 C CA . GLU B 1 147 ? 9.773 -27.734 -24.203 1 97 147 GLU B CA 1
ATOM 4762 C C . GLU B 1 147 ? 10.672 -28.844 -24.75 1 97 147 GLU B C 1
ATOM 4764 O O . GLU B 1 147 ? 10.555 -29.219 -25.922 1 97 147 GLU B O 1
ATOM 4769 N N . VAL B 1 148 ? 11.555 -29.344 -23.938 1 97.81 148 VAL B N 1
ATOM 4770 C CA . VAL B 1 148 ? 12.43 -30.453 -24.344 1 97.81 148 VAL B CA 1
ATOM 4771 C C . VAL B 1 148 ? 12.398 -31.547 -23.281 1 97.81 148 VAL B C 1
ATOM 4773 O O . VAL B 1 148 ? 12 -31.297 -22.141 1 97.81 148 VAL B O 1
ATOM 4776 N N . PRO B 1 149 ? 12.758 -32.781 -23.656 1 97.19 149 PRO B N 1
ATOM 4777 C CA . PRO B 1 149 ? 12.852 -33.812 -22.641 1 97.19 149 PRO B CA 1
ATOM 4778 C C . PRO B 1 149 ? 13.82 -33.469 -21.516 1 97.19 149 PRO B C 1
ATOM 4780 O O . PRO B 1 149 ? 14.789 -32.75 -21.734 1 97.19 149 PRO B O 1
ATOM 4783 N N . PRO B 1 150 ? 13.586 -34.031 -20.391 1 97.12 150 PRO B N 1
ATOM 4784 C CA . PRO B 1 150 ? 14.367 -33.688 -19.203 1 97.12 150 PRO B CA 1
ATOM 4785 C C . PRO B 1 150 ? 15.875 -33.844 -19.422 1 97.12 150 PRO B C 1
ATOM 4787 O O . PRO B 1 150 ? 16.656 -32.969 -18.969 1 97.12 150 PRO B O 1
ATOM 4790 N N . GLN B 1 151 ? 16.297 -34.844 -20.062 1 96.69 151 GLN B N 1
ATOM 4791 C CA . GLN B 1 151 ? 17.719 -35.094 -20.266 1 96.69 151 GLN B CA 1
ATOM 4792 C C . GLN B 1 151 ? 18.344 -34.031 -21.156 1 96.69 151 GLN B C 1
ATOM 4794 O O . GLN B 1 151 ? 19.469 -33.594 -20.922 1 96.69 151 GLN B O 1
ATOM 4799 N N . GLU B 1 152 ? 17.594 -33.688 -22.156 1 97.44 152 GLU B N 1
ATOM 4800 C CA . GLU B 1 152 ? 18.062 -32.625 -23.031 1 97.44 152 GLU B CA 1
ATOM 4801 C C . GLU B 1 152 ? 18.156 -31.297 -22.281 1 97.44 152 GLU B C 1
ATOM 4803 O O . GLU B 1 152 ? 19.109 -30.531 -22.469 1 97.44 152 GLU B O 1
ATOM 4808 N N . PHE B 1 153 ? 17.172 -31.016 -21.5 1 97.94 153 PHE B N 1
ATOM 4809 C CA . PHE B 1 153 ? 17.188 -29.812 -20.688 1 97.94 153 PHE B CA 1
ATOM 4810 C C . PHE B 1 153 ? 18.438 -29.766 -19.812 1 97.94 153 PHE B C 1
ATOM 4812 O O . PHE B 1 153 ? 19.141 -28.75 -19.766 1 97.94 153 PHE B O 1
ATOM 4819 N N . ASP B 1 154 ? 18.766 -30.844 -19.188 1 96.75 154 ASP B N 1
ATOM 4820 C CA . ASP B 1 154 ? 19.891 -30.922 -18.266 1 96.75 154 ASP B CA 1
ATOM 4821 C C . ASP B 1 154 ? 21.219 -30.719 -19 1 96.75 154 ASP B C 1
ATOM 4823 O O . ASP B 1 154 ? 22.188 -30.219 -18.422 1 96.75 154 ASP B O 1
ATOM 4827 N N . LYS B 1 155 ? 21.203 -31.047 -20.25 1 97 155 LYS B N 1
ATOM 4828 C CA . LYS B 1 155 ? 22.422 -30.922 -21.031 1 97 155 LYS B CA 1
ATOM 4829 C C . LYS B 1 155 ? 22.625 -29.484 -21.516 1 97 155 LYS B C 1
ATOM 4831 O O . LYS B 1 155 ? 23.75 -29.062 -21.75 1 97 155 LYS B O 1
ATOM 4836 N N . ARG B 1 156 ? 21.547 -28.75 -21.578 1 97.94 156 ARG B N 1
ATOM 4837 C CA . ARG B 1 156 ? 21.625 -27.469 -22.25 1 97.94 156 ARG B CA 1
ATOM 4838 C C . ARG B 1 156 ? 21.5 -26.312 -21.266 1 97.94 156 ARG B C 1
ATOM 4840 O O . ARG B 1 156 ? 21.938 -25.188 -21.531 1 97.94 156 ARG B O 1
ATOM 4847 N N . VAL B 1 157 ? 20.891 -26.547 -20.141 1 98.56 157 VAL B N 1
ATOM 4848 C CA . VAL B 1 157 ? 20.562 -25.484 -19.203 1 98.56 157 VAL B CA 1
ATOM 4849 C C . VAL B 1 157 ? 21.297 -25.719 -17.875 1 98.56 157 VAL B C 1
ATOM 4851 O O . VAL B 1 157 ? 20.984 -26.688 -17.156 1 98.56 157 VAL B O 1
ATOM 4854 N N . LEU B 1 158 ? 22.219 -24.859 -17.562 1 98.31 158 LEU B N 1
ATOM 4855 C CA . LEU B 1 158 ? 22.891 -24.938 -16.266 1 98.31 158 LEU B CA 1
ATOM 4856 C C . LEU B 1 158 ? 22.031 -24.344 -15.164 1 98.31 158 LEU B C 1
ATOM 4858 O O . LEU B 1 158 ? 21.938 -24.922 -14.07 1 98.31 158 LEU B O 1
ATOM 4862 N N . GLN B 1 159 ? 21.453 -23.188 -15.352 1 98.69 159 GLN B N 1
ATOM 4863 C CA . GLN B 1 159 ? 20.484 -22.531 -14.477 1 98.69 159 GLN B CA 1
ATOM 4864 C C . GLN B 1 159 ? 19.266 -22.062 -15.258 1 98.69 159 GLN B C 1
ATOM 4866 O O . GLN B 1 159 ? 19.391 -21.438 -16.312 1 98.69 159 GLN B O 1
ATOM 4871 N N . GLY B 1 160 ? 18.156 -22.453 -14.805 1 98.81 160 GLY B N 1
ATOM 4872 C CA . GLY B 1 160 ? 16.906 -22.125 -15.477 1 98.81 160 GLY B CA 1
ATOM 4873 C C . GLY B 1 160 ? 15.766 -23.047 -15.094 1 98.81 160 GLY B C 1
ATOM 4874 O O . GLY B 1 160 ? 15.836 -23.734 -14.07 1 98.81 160 GLY B O 1
ATOM 4875 N N . PHE B 1 161 ? 14.719 -22.953 -15.906 1 98.94 161 PHE B N 1
ATOM 4876 C CA . PHE B 1 161 ? 13.555 -23.781 -15.625 1 98.94 161 PHE B CA 1
ATOM 4877 C C . PHE B 1 161 ? 12.766 -24.078 -16.891 1 98.94 161 PHE B C 1
ATOM 4879 O O . PHE B 1 161 ? 12.922 -23.375 -17.891 1 98.94 161 PHE B O 1
ATOM 4886 N N . GLN B 1 162 ? 12.016 -25.062 -16.953 1 98.75 162 GLN B N 1
ATOM 4887 C CA . GLN B 1 162 ? 10.906 -25.328 -17.859 1 98.75 162 GLN B CA 1
ATOM 4888 C C . GLN B 1 162 ? 9.727 -25.953 -17.141 1 98.75 162 GLN B C 1
ATOM 4890 O O . GLN B 1 162 ? 9.914 -26.766 -16.234 1 98.75 162 GLN B O 1
ATOM 4895 N N . VAL B 1 163 ? 8.586 -25.578 -17.531 1 98.62 163 VAL B N 1
ATOM 4896 C CA . VAL B 1 163 ? 7.418 -26.047 -16.812 1 98.62 163 VAL B CA 1
ATOM 4897 C C . VAL B 1 163 ? 6.238 -26.203 -17.766 1 98.62 163 VAL B C 1
ATOM 4899 O O . VAL B 1 163 ? 6.133 -25.469 -18.75 1 98.62 163 VAL B O 1
ATOM 4902 N N . SER B 1 164 ? 5.461 -27.172 -17.547 1 97.25 164 SER B N 1
ATOM 4903 C CA . SER B 1 164 ? 4.18 -27.469 -18.172 1 97.25 164 SER B CA 1
ATOM 4904 C C . SER B 1 164 ? 3.146 -27.906 -17.141 1 97.25 164 SER B C 1
ATOM 4906 O O . SER B 1 164 ? 3.445 -27.984 -15.953 1 97.25 164 SER B O 1
ATOM 4908 N N . PRO B 1 165 ? 1.935 -28.141 -17.547 1 95.44 165 PRO B N 1
ATOM 4909 C CA . PRO B 1 165 ? 0.974 -28.656 -16.562 1 95.44 165 PRO B CA 1
ATOM 4910 C C . PRO B 1 165 ? 1.395 -29.984 -15.977 1 95.44 165 PRO B C 1
ATOM 4912 O O . PRO B 1 165 ? 0.936 -30.359 -14.891 1 95.44 165 PRO B O 1
ATOM 4915 N N . LEU B 1 166 ? 2.318 -30.719 -16.641 1 96.88 166 LEU B N 1
ATOM 4916 C CA . LEU B 1 166 ? 2.604 -32.094 -16.281 1 96.88 166 LEU B CA 1
ATOM 4917 C C . LEU B 1 166 ? 4.027 -32.25 -15.75 1 96.88 166 LEU B C 1
ATOM 4919 O O . LEU B 1 166 ? 4.395 -33.281 -15.211 1 96.88 166 LEU B O 1
ATOM 4923 N N . TRP B 1 167 ? 4.746 -31.172 -15.969 1 97.94 167 TRP B N 1
ATOM 4924 C CA . TRP B 1 167 ? 6.176 -31.297 -15.688 1 97.94 167 TRP B CA 1
ATOM 4925 C C . TRP B 1 167 ? 6.738 -29.969 -15.164 1 97.94 167 TRP B C 1
ATOM 4927 O O . TRP B 1 167 ? 6.375 -28.906 -15.656 1 97.94 167 TRP B O 1
ATOM 4937 N N . ASN B 1 168 ? 7.59 -30.047 -14.156 1 98.75 168 ASN B N 1
ATOM 4938 C CA . ASN B 1 168 ? 8.328 -28.906 -13.641 1 98.75 168 ASN B CA 1
ATOM 4939 C C . ASN B 1 168 ? 9.766 -29.281 -13.289 1 98.75 168 ASN B C 1
ATOM 4941 O O . ASN B 1 168 ? 9.992 -30.172 -12.477 1 98.75 168 ASN B O 1
ATOM 4945 N N . GLN B 1 169 ? 10.766 -28.641 -13.875 1 98.75 169 GLN B N 1
ATOM 4946 C CA . GLN B 1 169 ? 12.172 -28.891 -13.57 1 98.75 169 GLN B CA 1
ATOM 4947 C C . GLN B 1 169 ? 12.992 -27.609 -13.664 1 98.75 169 GLN B C 1
ATOM 4949 O O . GLN B 1 169 ? 12.625 -26.672 -14.367 1 98.75 169 GLN B O 1
ATOM 4954 N N . GLY B 1 170 ? 14.023 -27.609 -12.898 1 98.81 170 GLY B N 1
ATOM 4955 C CA . GLY B 1 170 ? 14.891 -26.438 -12.953 1 98.81 170 GLY B CA 1
ATOM 4956 C C . GLY B 1 170 ? 15.969 -26.453 -11.891 1 98.81 170 GLY B C 1
ATOM 4957 O O . GLY B 1 170 ? 16.047 -27.375 -11.078 1 98.81 170 GLY B O 1
ATOM 4958 N N . PHE B 1 171 ? 16.828 -25.516 -11.992 1 98.81 171 PHE B N 1
ATOM 4959 C CA . PHE B 1 171 ? 17.906 -25.234 -11.047 1 98.81 171 PHE B CA 1
ATOM 4960 C C . PHE B 1 171 ? 18.203 -23.734 -11 1 98.81 171 PHE B C 1
ATOM 4962 O O . PHE B 1 171 ? 18.406 -23.109 -12.039 1 98.81 171 PHE B O 1
ATOM 4969 N N . ILE B 1 172 ? 18.156 -23.156 -9.773 1 98.81 172 ILE B N 1
ATOM 4970 C CA . ILE B 1 172 ? 18.5 -21.75 -9.656 1 98.81 172 ILE B CA 1
ATOM 4971 C C . ILE B 1 172 ? 19.422 -21.547 -8.453 1 98.81 172 ILE B C 1
ATOM 4973 O O . ILE B 1 172 ? 19.469 -22.391 -7.555 1 98.81 172 ILE B O 1
ATOM 4977 N N . CYS B 1 173 ? 20.125 -20.453 -8.516 1 98.69 173 CYS B N 1
ATOM 4978 C CA . CYS B 1 173 ? 21 -20 -7.438 1 98.69 173 CYS B CA 1
ATOM 4979 C C . CYS B 1 173 ? 20.578 -18.609 -6.949 1 98.69 173 CYS B C 1
ATOM 4981 O O . CYS B 1 173 ? 20.156 -17.766 -7.742 1 98.69 173 CYS B O 1
ATOM 4983 N N . ASP B 1 174 ? 20.734 -18.5 -5.621 1 98.5 174 ASP B N 1
ATOM 4984 C CA . ASP B 1 174 ? 20.438 -17.203 -5.055 1 98.5 174 ASP B CA 1
ATOM 4985 C C . ASP B 1 174 ? 21.297 -16.109 -5.691 1 98.5 174 ASP B C 1
ATOM 4987 O O . ASP B 1 174 ? 22.516 -16.25 -5.777 1 98.5 174 ASP B O 1
ATOM 4991 N N . ASP B 1 175 ? 20.719 -15.062 -6.074 1 97.62 175 ASP B N 1
ATOM 4992 C CA . ASP B 1 175 ? 21.484 -14.023 -6.754 1 97.62 175 ASP B CA 1
ATOM 4993 C C . ASP B 1 175 ? 21.922 -12.93 -5.777 1 97.62 175 ASP B C 1
ATOM 4995 O O . ASP B 1 175 ? 22.516 -11.938 -6.18 1 97.62 175 ASP B O 1
ATOM 4999 N N . GLY B 1 176 ? 21.562 -13.008 -4.52 1 96.31 176 GLY B N 1
ATOM 5000 C CA . GLY B 1 176 ? 22.062 -12.125 -3.48 1 96.31 176 GLY B CA 1
ATOM 5001 C C . GLY B 1 176 ? 21.219 -10.883 -3.283 1 96.31 176 GLY B C 1
ATOM 5002 O O . GLY B 1 176 ? 21.484 -10.07 -2.396 1 96.31 176 GLY B O 1
ATOM 5003 N N . ARG B 1 177 ? 20.172 -10.766 -3.961 1 94 177 ARG B N 1
ATOM 5004 C CA . ARG B 1 177 ? 19.406 -9.531 -3.922 1 94 177 ARG B CA 1
ATOM 5005 C C . ARG B 1 177 ? 18.469 -9.508 -2.719 1 94 177 ARG B C 1
ATOM 5007 O O . ARG B 1 177 ? 17.953 -8.453 -2.344 1 94 177 ARG B O 1
ATOM 5014 N N . SER B 1 178 ? 18.25 -10.648 -2.188 1 95.75 178 SER B N 1
ATOM 5015 C CA . SER B 1 178 ? 17.234 -10.773 -1.141 1 95.75 178 SER B CA 1
ATOM 5016 C C . SER B 1 178 ? 17.875 -10.828 0.241 1 95.75 178 SER B C 1
ATOM 5018 O O . SER B 1 178 ? 17.766 -11.828 0.95 1 95.75 178 SER B O 1
ATOM 5020 N N . ASN B 1 179 ? 18.375 -9.734 0.752 1 93.06 179 ASN B N 1
ATOM 5021 C CA . ASN B 1 179 ? 19.031 -9.664 2.053 1 93.06 179 ASN B CA 1
ATOM 5022 C C . ASN B 1 179 ? 18.047 -9.328 3.164 1 93.06 179 ASN B C 1
ATOM 5024 O O . ASN B 1 179 ? 18.453 -9.016 4.285 1 93.06 179 ASN B O 1
ATOM 5028 N N . TYR B 1 180 ? 16.828 -9.461 2.943 1 92.12 180 TYR B N 1
ATOM 5029 C CA . TYR B 1 180 ? 15.781 -9.078 3.873 1 92.12 180 TYR B CA 1
ATOM 5030 C C . TYR B 1 180 ? 15.008 -10.297 4.352 1 92.12 180 TYR B C 1
ATOM 5032 O O . TYR B 1 180 ? 14.102 -10.188 5.184 1 92.12 180 TYR B O 1
ATOM 5040 N N . VAL B 1 181 ? 15.305 -11.445 3.787 1 96.19 181 VAL B N 1
ATOM 5041 C CA . VAL B 1 181 ? 14.648 -12.703 4.148 1 96.19 181 VAL B CA 1
ATOM 5042 C C . VAL B 1 181 ? 15.703 -13.789 4.355 1 96.19 181 VAL B C 1
ATOM 5044 O O . VAL B 1 181 ? 16.875 -13.609 3.988 1 96.19 181 VAL B O 1
ATOM 5047 N N . ASP B 1 182 ? 15.266 -14.883 4.98 1 96.75 182 ASP B N 1
ATOM 5048 C CA . ASP B 1 182 ? 16.125 -16.062 5.062 1 96.75 182 ASP B CA 1
ATOM 5049 C C . ASP B 1 182 ? 16.203 -16.766 3.715 1 96.75 182 ASP B C 1
ATOM 5051 O O . ASP B 1 182 ? 15.211 -17.328 3.242 1 96.75 182 ASP B O 1
ATOM 5055 N N . THR B 1 183 ? 17.422 -16.781 3.16 1 98.06 183 THR B N 1
ATOM 5056 C CA . THR B 1 183 ? 17.562 -17.328 1.816 1 98.06 183 THR B CA 1
ATOM 5057 C C . THR B 1 183 ? 18.281 -18.688 1.856 1 98.06 183 THR B C 1
ATOM 5059 O O . THR B 1 183 ? 18.891 -19.031 2.865 1 98.06 183 THR B O 1
ATOM 5062 N N . VAL B 1 184 ? 18.109 -19.453 0.857 1 98.44 184 VAL B N 1
ATOM 5063 C CA . VAL B 1 184 ? 18.922 -20.625 0.576 1 98.44 184 VAL B CA 1
ATOM 5064 C C . VAL B 1 184 ? 19.828 -20.344 -0.633 1 98.44 184 VAL B C 1
ATOM 5066 O O . VAL B 1 184 ? 19.562 -19.422 -1.403 1 98.44 184 VAL B O 1
ATOM 5069 N N . LYS B 1 185 ? 20.828 -21.156 -0.821 1 98.31 185 LYS B N 1
ATOM 5070 C CA . LYS B 1 185 ? 21.812 -20.891 -1.855 1 98.31 185 LYS B CA 1
ATOM 5071 C C . LYS B 1 185 ? 21.391 -21.484 -3.195 1 98.31 185 LYS B C 1
ATOM 5073 O O . LYS B 1 185 ? 21.641 -20.891 -4.25 1 98.31 185 LYS B O 1
ATOM 5078 N N . THR B 1 186 ? 20.797 -22.656 -3.078 1 98.75 186 THR B N 1
ATOM 5079 C CA . THR B 1 186 ? 20.453 -23.328 -4.324 1 98.75 186 THR B CA 1
ATOM 5080 C C . THR B 1 186 ? 19.125 -24.078 -4.188 1 98.75 186 THR B C 1
ATOM 5082 O O . THR B 1 186 ? 18.719 -24.453 -3.082 1 98.75 186 THR B O 1
ATOM 5085 N N . ALA B 1 187 ? 18.5 -24.25 -5.293 1 98.88 187 ALA B N 1
ATOM 5086 C CA . ALA B 1 187 ? 17.312 -25.109 -5.422 1 98.88 187 ALA B CA 1
ATOM 5087 C C . ALA B 1 187 ? 17.312 -25.844 -6.754 1 98.88 187 ALA B C 1
ATOM 5089 O O . ALA B 1 187 ? 17.562 -25.25 -7.805 1 98.88 187 ALA B O 1
ATOM 5090 N N . ARG B 1 188 ? 17.109 -27.109 -6.723 1 98.75 188 ARG B N 1
ATOM 5091 C CA . ARG B 1 188 ? 16.938 -27.969 -7.891 1 98.75 188 ARG B CA 1
ATOM 5092 C C . ARG B 1 188 ? 15.672 -28.812 -7.758 1 98.75 188 ARG B C 1
ATOM 5094 O O . ARG B 1 188 ? 15.367 -29.312 -6.672 1 98.75 188 ARG B O 1
ATOM 5101 N N . TRP B 1 189 ? 14.984 -29.016 -8.852 1 98.75 189 TRP B N 1
ATOM 5102 C CA . TRP B 1 189 ? 13.742 -29.766 -8.719 1 98.75 189 TRP B CA 1
ATOM 5103 C C . TRP B 1 189 ? 13.406 -30.484 -10.023 1 98.75 189 TRP B C 1
ATOM 5105 O O . TRP B 1 189 ? 13.828 -30.062 -11.102 1 98.75 189 TRP B O 1
ATOM 5115 N N . GLU B 1 190 ? 12.789 -31.547 -9.914 1 98.31 190 GLU B N 1
ATOM 5116 C CA . GLU B 1 190 ? 12.227 -32.344 -10.992 1 98.31 190 GLU B CA 1
ATOM 5117 C C . GLU B 1 190 ? 11.016 -33.156 -10.516 1 98.31 190 GLU B C 1
ATOM 5119 O O . GLU B 1 190 ? 11.141 -34.031 -9.656 1 98.31 190 GLU B O 1
ATOM 5124 N N . TYR B 1 191 ? 9.844 -32.781 -11.086 1 98.44 191 TYR B N 1
ATOM 5125 C CA . TYR B 1 191 ? 8.68 -33.562 -10.68 1 98.44 191 TYR B CA 1
ATOM 5126 C C . TYR B 1 191 ? 7.602 -33.531 -11.758 1 98.44 191 TYR B C 1
ATOM 5128 O O . TYR B 1 191 ? 7.527 -32.594 -12.547 1 98.44 191 TYR B O 1
ATOM 5136 N N . SER B 1 192 ? 6.859 -34.594 -11.836 1 98.31 192 SER B N 1
ATOM 5137 C CA . SER B 1 192 ? 5.688 -34.719 -12.695 1 98.31 192 SER B CA 1
ATOM 5138 C C . SER B 1 192 ? 4.406 -34.406 -11.922 1 98.31 192 SER B C 1
ATOM 5140 O O . SER B 1 192 ? 4.379 -34.5 -10.695 1 98.31 192 SER B O 1
ATOM 5142 N N . THR B 1 193 ? 3.424 -33.969 -12.625 1 97.69 193 THR B N 1
ATOM 5143 C CA . THR B 1 193 ? 2.141 -33.688 -12.008 1 97.69 193 THR B CA 1
ATOM 5144 C C . THR B 1 193 ? 0.995 -34.312 -12.797 1 97.69 193 THR B C 1
ATOM 5146 O O . THR B 1 193 ? 0.961 -34.219 -14.023 1 97.69 193 THR B O 1
ATOM 5149 N N . ARG B 1 194 ? 0.156 -34.938 -12.102 1 95.94 194 ARG B N 1
ATOM 5150 C CA . ARG B 1 194 ? -1.113 -35.406 -12.648 1 95.94 194 ARG B CA 1
ATOM 5151 C C . ARG B 1 194 ? -2.26 -34.5 -12.219 1 95.94 194 ARG B C 1
ATOM 5153 O O . ARG B 1 194 ? -2.656 -34.5 -11.055 1 95.94 194 ARG B O 1
ATOM 5160 N N . PRO B 1 195 ? -2.838 -33.781 -13.141 1 96.06 195 PRO B N 1
ATOM 5161 C CA . PRO B 1 195 ? -3.941 -32.875 -12.773 1 96.06 195 PRO B CA 1
ATOM 5162 C C . PRO B 1 195 ? -5.195 -33.625 -12.344 1 96.06 195 PRO B C 1
ATOM 5164 O O . PRO B 1 195 ? -5.516 -34.688 -12.914 1 96.06 195 PRO B O 1
ATOM 5167 N N . ILE B 1 196 ? -5.871 -33.125 -11.336 1 96.88 196 ILE B N 1
ATOM 5168 C CA . ILE B 1 196 ? -7.117 -33.719 -10.852 1 96.88 196 ILE B CA 1
ATOM 5169 C C . ILE B 1 196 ? -8.273 -32.75 -11.109 1 96.88 196 ILE B C 1
ATOM 5171 O O . ILE B 1 196 ? -9.32 -33.156 -11.633 1 96.88 196 ILE B O 1
ATOM 5175 N N . TYR B 1 197 ? -8.055 -31.547 -10.656 1 97.94 197 TYR B N 1
ATOM 5176 C CA . TYR B 1 197 ? -9.062 -30.516 -10.852 1 97.94 197 TYR B CA 1
ATOM 5177 C C . TYR B 1 197 ? -8.5 -29.344 -11.648 1 97.94 197 TYR B C 1
ATOM 5179 O O . TYR B 1 197 ? -7.406 -28.844 -11.344 1 97.94 197 TYR B O 1
ATOM 5187 N N . GLY B 1 198 ? -9.219 -28.938 -12.727 1 97.12 198 GLY B N 1
ATOM 5188 C CA . GLY B 1 198 ? -8.984 -27.641 -13.352 1 97.12 198 GLY B CA 1
ATOM 5189 C C . GLY B 1 198 ? -9.719 -26.516 -12.664 1 97.12 198 GLY B C 1
ATOM 5190 O O . GLY B 1 198 ? -9.516 -26.266 -11.477 1 97.12 198 GLY B O 1
ATOM 5191 N N . TRP B 1 199 ? -10.602 -25.891 -13.422 1 97.25 199 TRP B N 1
ATOM 5192 C CA . TRP B 1 199 ? -11.5 -24.875 -12.891 1 97.25 199 TRP B CA 1
ATOM 5193 C C . TRP B 1 199 ? -12.93 -25.094 -13.383 1 97.25 199 TRP B C 1
ATOM 5195 O O . TRP B 1 199 ? -13.445 -24.297 -14.172 1 97.25 199 TRP B O 1
ATOM 5205 N N . GLY B 1 200 ? -13.398 -26.062 -12.922 1 96.56 200 GLY B N 1
ATOM 5206 C CA . GLY B 1 200 ? -14.727 -26.547 -13.266 1 96.56 200 GLY B CA 1
ATOM 5207 C C . GLY B 1 200 ? -14.984 -27.969 -12.805 1 96.56 200 GLY B C 1
ATOM 5208 O O . GLY B 1 200 ? -14.133 -28.578 -12.148 1 96.56 200 GLY B O 1
ATOM 5209 N N . ASN B 1 201 ? -16.125 -28.484 -13.18 1 96.5 201 ASN B N 1
ATOM 5210 C CA . ASN B 1 201 ? -16.438 -29.875 -12.875 1 96.5 201 ASN B CA 1
ATOM 5211 C C . ASN B 1 201 ? -15.547 -30.828 -13.672 1 96.5 201 ASN B C 1
ATOM 5213 O O . ASN B 1 201 ? -15.234 -30.562 -14.836 1 96.5 201 ASN B O 1
ATOM 5217 N N . VAL B 1 202 ? -15.203 -31.859 -12.953 1 94.69 202 VAL B N 1
ATOM 5218 C CA . VAL B 1 202 ? -14.531 -32.906 -13.703 1 94.69 202 VAL B CA 1
ATOM 5219 C C . VAL B 1 202 ? -15.453 -33.438 -14.805 1 94.69 202 VAL B C 1
ATOM 5221 O O . VAL B 1 202 ? -16.641 -33.656 -14.578 1 94.69 202 VAL B O 1
ATOM 5224 N N . GLY B 1 203 ? -14.922 -33.5 -15.945 1 92.75 203 GLY B N 1
ATOM 5225 C CA . GLY B 1 203 ? -15.695 -34 -17.078 1 92.75 203 GLY B CA 1
ATOM 5226 C C . GLY B 1 203 ? -16.422 -32.906 -17.828 1 92.75 203 GLY B C 1
ATOM 5227 O O . GLY B 1 203 ? -17.078 -33.188 -18.844 1 92.75 203 GLY B O 1
ATOM 5228 N N . SER B 1 204 ? -16.297 -31.734 -17.359 1 92.44 204 SER B N 1
ATOM 5229 C CA . SER B 1 204 ? -16.938 -30.609 -18.031 1 92.44 204 SER B CA 1
ATOM 5230 C C . SER B 1 204 ? -15.891 -29.625 -18.547 1 92.44 204 SER B C 1
ATOM 5232 O O . SER B 1 204 ? -14.711 -29.719 -18.203 1 92.44 204 SER B O 1
ATOM 5234 N N . LYS B 1 205 ? -16.422 -28.797 -19.422 1 89.81 205 LYS B N 1
ATOM 5235 C CA . LYS B 1 205 ? -15.547 -27.719 -19.891 1 89.81 205 LYS B CA 1
ATOM 5236 C C . LYS B 1 205 ? -15.086 -26.844 -18.719 1 89.81 205 LYS B C 1
ATOM 5238 O O . LYS B 1 205 ? -15.883 -26.5 -17.844 1 89.81 205 LYS B O 1
ATOM 5243 N N . GLN B 1 206 ? -13.844 -26.547 -18.734 1 93.31 206 GLN B N 1
ATOM 5244 C CA . GLN B 1 206 ? -13.266 -25.719 -17.672 1 93.31 206 GLN B CA 1
ATOM 5245 C C . GLN B 1 206 ? -13.539 -24.234 -17.922 1 93.31 206 GLN B C 1
ATOM 5247 O O . GLN B 1 206 ? -13.727 -23.812 -19.062 1 93.31 206 GLN B O 1
ATOM 5252 N N . LYS B 1 207 ? -13.5 -23.484 -16.859 1 91.81 207 LYS B N 1
ATOM 5253 C CA . LYS B 1 207 ? -13.969 -22.094 -16.906 1 91.81 207 LYS B CA 1
ATOM 5254 C C . LYS B 1 207 ? -12.805 -21.109 -16.766 1 91.81 207 LYS B C 1
ATOM 5256 O O . LYS B 1 207 ? -11.75 -21.469 -16.234 1 91.81 207 LYS B O 1
ATOM 5261 N N . ALA B 1 208 ? -13.086 -19.906 -17.281 1 89.81 208 ALA B N 1
ATOM 5262 C CA . ALA B 1 208 ? -12.234 -18.766 -16.922 1 89.81 208 ALA B CA 1
ATOM 5263 C C . ALA B 1 208 ? -12.547 -18.281 -15.516 1 89.81 208 ALA B C 1
ATOM 5265 O O . ALA B 1 208 ? -13.711 -18.188 -15.125 1 89.81 208 ALA B O 1
ATOM 5266 N N . THR B 1 209 ? -11.539 -17.953 -14.742 1 89.44 209 THR B N 1
ATOM 5267 C CA . THR B 1 209 ? -11.703 -17.562 -13.344 1 89.44 209 THR B CA 1
ATOM 5268 C C . THR B 1 209 ? -12.594 -16.328 -13.227 1 89.44 209 THR B C 1
ATOM 5270 O O . THR B 1 209 ? -13.445 -16.25 -12.336 1 89.44 209 THR B O 1
ATOM 5273 N N . ALA B 1 210 ? -12.438 -15.312 -14.078 1 78 210 ALA B N 1
ATOM 5274 C CA . ALA B 1 210 ? -13.242 -14.094 -14.047 1 78 210 ALA B CA 1
ATOM 5275 C C . ALA B 1 210 ? -14.406 -14.18 -15.031 1 78 210 ALA B C 1
ATOM 5277 O O . ALA B 1 210 ? -14.945 -13.148 -15.453 1 78 210 ALA B O 1
ATOM 5278 N N . GLY B 1 211 ? -14.719 -15.289 -15.383 1 70.19 211 GLY B N 1
ATOM 5279 C CA . GLY B 1 211 ? -15.805 -15.422 -16.344 1 70.19 211 GLY B CA 1
ATOM 5280 C C . GLY B 1 211 ? -15.438 -14.938 -17.734 1 70.19 211 GLY B C 1
ATOM 5281 O O . GLY B 1 211 ? -14.258 -14.867 -18.078 1 70.19 211 GLY B O 1
ATOM 5282 N N . TRP B 1 212 ? -16.531 -14.742 -18.453 1 58.88 212 TRP B N 1
ATOM 5283 C CA . TRP B 1 212 ? -16.312 -14.445 -19.859 1 58.88 212 TRP B CA 1
ATOM 5284 C C . TRP B 1 212 ? -15.68 -13.062 -20.031 1 58.88 212 TRP B C 1
ATOM 5286 O O . TRP B 1 212 ? -15.031 -12.789 -21.047 1 58.88 212 TRP B O 1
ATOM 5296 N N . LEU B 1 213 ? -15.742 -12.234 -19.016 1 61.28 213 LEU B N 1
ATOM 5297 C CA . LEU B 1 213 ? -15.164 -10.898 -19.094 1 61.28 213 LEU B CA 1
ATOM 5298 C C . LEU B 1 213 ? -13.641 -10.969 -19.047 1 61.28 213 LEU B C 1
ATOM 5300 O O . LEU B 1 213 ? -12.961 -10.008 -19.422 1 61.28 213 LEU B O 1
ATOM 5304 N N . ALA B 1 214 ? -13.195 -12.07 -18.625 1 62.91 214 ALA B N 1
ATOM 5305 C CA . ALA B 1 214 ? -11.75 -12.25 -18.578 1 62.91 214 ALA B CA 1
ATOM 5306 C C . ALA B 1 214 ? -11.125 -12.125 -19.969 1 62.91 214 ALA B C 1
ATOM 5308 O O . ALA B 1 214 ? -9.914 -11.93 -20.094 1 62.91 214 ALA B O 1
ATOM 5309 N N . ALA B 1 215 ? -12 -12.258 -20.875 1 53.69 215 ALA B N 1
ATOM 5310 C CA . ALA B 1 215 ? -11.508 -12.211 -22.25 1 53.69 215 ALA B CA 1
ATOM 5311 C C . ALA B 1 215 ? -11.289 -10.773 -22.703 1 53.69 215 ALA B C 1
ATOM 5313 O O . ALA B 1 215 ? -10.633 -10.523 -23.719 1 53.69 215 ALA B O 1
ATOM 5314 N N . PHE B 1 216 ? -11.734 -9.812 -21.891 1 57.91 216 PHE B N 1
ATOM 5315 C CA . PHE B 1 216 ? -11.617 -8.398 -22.234 1 57.91 216 PHE B CA 1
ATOM 5316 C C . PHE B 1 216 ? -10.641 -7.695 -21.297 1 57.91 216 PHE B C 1
ATOM 5318 O O . PHE B 1 216 ? -10.438 -8.133 -20.172 1 57.91 216 PHE B O 1
ATOM 5325 N N . PRO B 1 217 ? -10.008 -6.723 -21.969 1 57.41 217 PRO B N 1
ATOM 5326 C CA . PRO B 1 217 ? -9.039 -6.004 -21.125 1 57.41 217 PRO B CA 1
ATOM 5327 C C . PRO B 1 217 ? -9.719 -5.145 -20.062 1 57.41 217 PRO B C 1
ATOM 5329 O O . PRO B 1 217 ? -9.438 -3.945 -19.953 1 57.41 217 PRO B O 1
ATOM 5332 N N . VAL B 1 218 ? -10.688 -5.672 -19.391 1 55.34 218 VAL B N 1
ATOM 5333 C CA . VAL B 1 218 ? -11.477 -4.879 -18.469 1 55.34 218 VAL B CA 1
ATOM 5334 C C . VAL B 1 218 ? -10.953 -5.078 -17.047 1 55.34 218 VAL B C 1
ATOM 5336 O O . VAL B 1 218 ? -11.133 -4.215 -16.188 1 55.34 218 VAL B O 1
ATOM 5339 N N . PHE B 1 219 ? -10.25 -6.199 -16.953 1 63.09 219 PHE B N 1
ATOM 5340 C CA . PHE B 1 219 ? -9.773 -6.457 -15.594 1 63.09 219 PHE B CA 1
ATOM 5341 C C . PHE B 1 219 ? -8.25 -6.473 -15.555 1 63.09 219 PHE B C 1
ATOM 5343 O O . PHE B 1 219 ? -7.609 -7.223 -16.297 1 63.09 219 PHE B O 1
ATOM 5350 N N . GLU B 1 220 ? -7.633 -5.441 -14.922 1 69.25 220 GLU B N 1
ATOM 5351 C CA . GLU B 1 220 ? -6.191 -5.504 -14.695 1 69.25 220 GLU B CA 1
ATOM 5352 C C . GLU B 1 220 ? -5.863 -5.645 -13.219 1 69.25 220 GLU B C 1
ATOM 5354 O O . GLU B 1 220 ? -6.367 -4.883 -12.391 1 69.25 220 GLU B O 1
ATOM 5359 N N . PRO B 1 221 ? -5.082 -6.848 -12.922 1 82.31 221 PRO B N 1
ATOM 5360 C CA . PRO B 1 221 ? -4.566 -7.926 -13.766 1 82.31 221 PRO B CA 1
ATOM 5361 C C . PRO B 1 221 ? -5.594 -9.031 -14.008 1 82.31 221 PRO B C 1
ATOM 5363 O O . PRO B 1 221 ? -6.574 -9.141 -13.266 1 82.31 221 PRO B O 1
ATOM 5366 N N . HIS B 1 222 ? -5.297 -9.727 -15.062 1 88.56 222 HIS B N 1
ATOM 5367 C CA . HIS B 1 222 ? -6.016 -10.977 -15.281 1 88.56 222 HIS B CA 1
ATOM 5368 C C . HIS B 1 222 ? -5.48 -12.078 -14.383 1 88.56 222 HIS B C 1
ATOM 5370 O O . HIS B 1 222 ? -4.316 -12.047 -13.977 1 88.56 222 HIS B O 1
ATOM 5376 N N . TRP B 1 223 ? -6.383 -12.984 -14.078 1 92.19 223 TRP B N 1
ATOM 5377 C CA . TRP B 1 223 ? -6.07 -14.086 -13.172 1 92.19 223 TRP B CA 1
ATOM 5378 C C . TRP B 1 223 ? -6.742 -15.375 -13.633 1 92.19 223 TRP B C 1
ATOM 5380 O O . TRP B 1 223 ? -7.941 -15.391 -13.922 1 92.19 223 TRP B O 1
ATOM 5390 N N . GLN B 1 224 ? -5.961 -16.469 -13.766 1 95 224 GLN B N 1
ATOM 5391 C CA . GLN B 1 224 ? -6.5 -17.766 -14.164 1 95 224 GLN B CA 1
ATOM 5392 C C . GLN B 1 224 ? -5.945 -18.891 -13.281 1 95 224 GLN B C 1
ATOM 5394 O O . GLN B 1 224 ? -4.727 -19.078 -13.203 1 95 224 GLN B O 1
ATOM 5399 N N . ILE B 1 225 ? -6.844 -19.594 -12.625 1 97.38 225 ILE B N 1
ATOM 5400 C CA . ILE B 1 225 ? -6.453 -20.844 -12 1 97.38 225 ILE B CA 1
ATOM 5401 C C . ILE B 1 225 ? -6.285 -21.938 -13.062 1 97.38 225 ILE B C 1
ATOM 5403 O O . ILE B 1 225 ? -7.238 -22.266 -13.773 1 97.38 225 ILE B O 1
ATOM 5407 N N . CYS B 1 226 ? -5.129 -22.5 -13.164 1 97.31 226 CYS B N 1
ATOM 5408 C CA . CYS B 1 226 ? -4.852 -23.484 -14.211 1 97.31 226 CYS B CA 1
ATOM 5409 C C . CYS B 1 226 ? -5.074 -24.891 -13.703 1 97.31 226 CYS B C 1
ATOM 5411 O O . CYS B 1 226 ? -5.426 -25.797 -14.469 1 97.31 226 CYS B O 1
ATOM 5413 N N . MET B 1 227 ? -4.781 -25.109 -12.531 1 97.94 227 MET B N 1
ATOM 5414 C CA . MET B 1 227 ? -4.961 -26.391 -11.852 1 97.94 227 MET B CA 1
ATOM 5415 C C . MET B 1 227 ? -5.301 -26.172 -10.375 1 97.94 227 MET B C 1
ATOM 5417 O O . MET B 1 227 ? -4.426 -25.828 -9.578 1 97.94 227 MET B O 1
ATOM 5421 N N . ALA B 1 228 ? -6.52 -26.469 -10.008 1 98.31 228 ALA B N 1
ATOM 5422 C CA . ALA B 1 228 ? -6.941 -26.281 -8.617 1 98.31 228 ALA B CA 1
ATOM 5423 C C . ALA B 1 228 ? -6.379 -27.391 -7.727 1 98.31 228 ALA B C 1
ATOM 5425 O O . ALA B 1 228 ? -6.176 -27.188 -6.527 1 98.31 228 ALA B O 1
ATOM 5426 N N . SER B 1 229 ? -6.188 -28.547 -8.367 1 98.06 229 SER B N 1
ATOM 5427 C CA . SER B 1 229 ? -5.586 -29.656 -7.629 1 98.06 229 SER B CA 1
ATOM 5428 C C . SER B 1 229 ? -4.902 -30.641 -8.57 1 98.06 229 SER B C 1
ATOM 5430 O O . SER B 1 229 ? -5.406 -30.922 -9.656 1 98.06 229 SER B O 1
ATOM 5432 N N . GLY B 1 230 ? -3.826 -31.109 -8.148 1 97.69 230 GLY B N 1
ATOM 5433 C CA . GLY B 1 230 ? -3.092 -32.188 -8.797 1 97.69 230 GLY B CA 1
ATOM 5434 C C . GLY B 1 230 ? -2.236 -33 -7.836 1 97.69 230 GLY B C 1
ATOM 5435 O O . GLY B 1 230 ? -2.229 -32.719 -6.633 1 97.69 230 GLY B O 1
ATOM 5436 N N . LEU B 1 231 ? -1.624 -34 -8.375 1 97.44 231 LEU B N 1
ATOM 5437 C CA . LEU B 1 231 ? -0.702 -34.844 -7.613 1 97.44 231 LEU B CA 1
ATOM 5438 C C . LEU B 1 231 ? 0.664 -34.906 -8.289 1 97.44 231 LEU B C 1
ATOM 5440 O O . LEU B 1 231 ? 0.771 -35.312 -9.453 1 97.44 231 LEU B O 1
ATOM 5444 N N . SER B 1 232 ? 1.605 -34.5 -7.535 1 98 232 SER B N 1
ATOM 5445 C CA . SER B 1 232 ? 2.953 -34.438 -8.094 1 98 232 SER B CA 1
ATOM 5446 C C . SER B 1 232 ? 3.834 -35.531 -7.496 1 98 232 SER B C 1
ATOM 5448 O O . SER B 1 232 ? 3.693 -35.906 -6.32 1 98 232 SER B O 1
ATOM 5450 N N . THR B 1 233 ? 4.703 -36.094 -8.289 1 98.19 233 THR B N 1
ATOM 5451 C CA . THR B 1 233 ? 5.691 -37.094 -7.883 1 98.19 233 THR B CA 1
ATOM 5452 C C . THR B 1 233 ? 7.082 -36.688 -8.375 1 98.19 233 THR B C 1
ATOM 5454 O O . THR B 1 233 ? 7.258 -36.344 -9.547 1 98.19 233 THR B O 1
ATOM 5457 N N . GLY B 1 234 ? 8.039 -36.656 -7.492 1 97.94 234 GLY B N 1
ATOM 5458 C CA . GLY B 1 234 ? 9.406 -36.281 -7.832 1 97.94 234 GLY B CA 1
ATOM 5459 C C . GLY B 1 234 ? 10.219 -35.812 -6.637 1 97.94 234 GLY B C 1
ATOM 5460 O O . GLY B 1 234 ? 10.172 -36.438 -5.57 1 97.94 234 GLY B O 1
ATOM 5461 N N . TRP B 1 235 ? 11.008 -34.781 -6.945 1 97.88 235 TRP B N 1
ATOM 5462 C CA . TRP B 1 235 ? 11.875 -34.344 -5.855 1 97.88 235 TRP B CA 1
ATOM 5463 C C . TRP B 1 235 ? 12.234 -32.875 -6.004 1 97.88 235 TRP B C 1
ATOM 5465 O O . TRP B 1 235 ? 12.133 -32.312 -7.098 1 97.88 235 TRP B O 1
ATOM 5475 N N . ILE B 1 236 ? 12.586 -32.281 -4.891 1 98.5 236 ILE B N 1
ATOM 5476 C CA . ILE B 1 236 ? 13.109 -30.938 -4.758 1 98.5 236 ILE B CA 1
ATOM 5477 C C . ILE B 1 236 ? 14.344 -30.938 -3.857 1 98.5 236 ILE B C 1
ATOM 5479 O O . ILE B 1 236 ? 14.281 -31.406 -2.719 1 98.5 236 ILE B O 1
ATOM 5483 N N . GLU B 1 237 ? 15.43 -30.547 -4.395 1 98.5 237 GLU B N 1
ATOM 5484 C CA . GLU B 1 237 ? 16.625 -30.312 -3.592 1 98.5 237 GLU B CA 1
ATOM 5485 C C . GLU B 1 237 ? 16.703 -28.859 -3.131 1 98.5 237 GLU B C 1
ATOM 5487 O O . GLU B 1 237 ? 16.781 -27.938 -3.955 1 98.5 237 GLU B O 1
ATOM 5492 N N . TRP B 1 238 ? 16.641 -28.719 -1.849 1 98.38 238 TRP B N 1
ATOM 5493 C CA . TRP B 1 238 ? 16.547 -27.422 -1.198 1 98.38 238 TRP B CA 1
ATOM 5494 C C . TRP B 1 238 ? 17.719 -27.188 -0.25 1 98.38 238 TRP B C 1
ATOM 5496 O O . TRP B 1 238 ? 17.719 -27.688 0.879 1 98.38 238 TRP B O 1
ATOM 5506 N N . ASP B 1 239 ? 18.672 -26.359 -0.782 1 97.5 239 ASP B N 1
ATOM 5507 C CA . ASP B 1 239 ? 19.906 -26.078 -0.051 1 97.5 239 ASP B CA 1
ATOM 5508 C C . ASP B 1 239 ? 20.594 -27.375 0.385 1 97.5 239 ASP B C 1
ATOM 5510 O O . ASP B 1 239 ? 20.938 -27.531 1.557 1 97.5 239 ASP B O 1
ATOM 5514 N N . GLY B 1 240 ? 20.625 -28.297 -0.494 1 95.5 240 GLY B N 1
ATOM 5515 C CA . GLY B 1 240 ? 21.359 -29.531 -0.254 1 95.5 240 GLY B CA 1
ATOM 5516 C C . GLY B 1 240 ? 20.469 -30.656 0.276 1 95.5 240 GLY B C 1
ATOM 5517 O O . GLY B 1 240 ? 20.844 -31.828 0.218 1 95.5 240 GLY B O 1
ATOM 5518 N N . GLU B 1 241 ? 19.375 -30.328 0.794 1 96.81 241 GLU B N 1
ATOM 5519 C CA . GLU B 1 241 ? 18.453 -31.344 1.296 1 96.81 241 GLU B CA 1
ATOM 5520 C C . GLU B 1 241 ? 17.438 -31.734 0.228 1 96.81 241 GLU B C 1
ATOM 5522 O O . GLU B 1 241 ? 16.781 -30.875 -0.366 1 96.81 241 GLU B O 1
ATOM 5527 N N . ARG B 1 242 ? 17.344 -33 0.027 1 96.62 242 ARG B N 1
ATOM 5528 C CA . ARG B 1 242 ? 16.422 -33.5 -0.996 1 96.62 242 ARG B CA 1
ATOM 5529 C C . ARG B 1 242 ? 15.086 -33.875 -0.384 1 96.62 242 ARG B C 1
ATOM 5531 O O . ARG B 1 242 ? 15.039 -34.688 0.556 1 96.62 242 ARG B O 1
ATOM 5538 N N . PHE B 1 243 ? 14.016 -33.406 -0.839 1 97.5 243 PHE B N 1
ATOM 5539 C CA . PHE B 1 243 ? 12.648 -33.75 -0.511 1 97.5 243 PHE B CA 1
ATOM 5540 C C . PHE B 1 243 ? 12.031 -34.594 -1.621 1 97.5 243 PHE B C 1
ATOM 5542 O O . PHE B 1 243 ? 11.797 -34.125 -2.727 1 97.5 243 PHE B O 1
ATOM 5549 N N . GLU B 1 244 ? 11.812 -35.844 -1.34 1 96.69 244 GLU B N 1
ATOM 5550 C CA . GLU B 1 244 ? 11.133 -36.719 -2.281 1 96.69 244 GLU B CA 1
ATOM 5551 C C . GLU B 1 244 ? 9.664 -36.906 -1.907 1 96.69 244 GLU B C 1
ATOM 5553 O O . GLU B 1 244 ? 9.312 -36.906 -0.725 1 96.69 244 GLU B O 1
ATOM 5558 N N . PHE B 1 245 ? 8.852 -37 -2.871 1 96.75 245 PHE B N 1
ATOM 5559 C CA . PHE B 1 245 ? 7.418 -37.156 -2.609 1 96.75 245 PHE B CA 1
ATOM 5560 C C . PHE B 1 245 ? 6.727 -37.906 -3.734 1 96.75 245 PHE B C 1
ATOM 5562 O O . PHE B 1 245 ? 7.227 -37.938 -4.863 1 96.75 245 PHE B O 1
ATOM 5569 N N . GLN B 1 246 ? 5.652 -38.5 -3.404 1 96.38 246 GLN B N 1
ATOM 5570 C CA . GLN B 1 246 ? 4.754 -39.219 -4.305 1 96.38 246 GLN B CA 1
ATOM 5571 C C . GLN B 1 246 ? 3.305 -38.781 -4.094 1 96.38 246 GLN B C 1
ATOM 5573 O O . GLN B 1 246 ? 2.807 -38.812 -2.965 1 96.38 246 GLN B O 1
ATOM 5578 N N . ASN B 1 247 ? 2.684 -38.406 -5.211 1 96.06 247 ASN B N 1
ATOM 5579 C CA . ASN B 1 247 ? 1.292 -37.969 -5.176 1 96.06 247 ASN B CA 1
ATOM 5580 C C . ASN B 1 247 ? 1.082 -36.844 -4.168 1 96.06 247 ASN B C 1
ATOM 5582 O O . ASN B 1 247 ? 0.159 -36.875 -3.354 1 96.06 247 ASN B O 1
ATOM 5586 N N . ALA B 1 248 ? 2.006 -35.906 -4.176 1 96.81 248 ALA B N 1
ATOM 5587 C CA . ALA B 1 248 ? 1.885 -34.719 -3.311 1 96.81 248 ALA B CA 1
ATOM 5588 C C . ALA B 1 248 ? 0.892 -33.719 -3.887 1 96.81 248 ALA B C 1
ATOM 5590 O O . ALA B 1 248 ? 0.937 -33.406 -5.078 1 96.81 248 ALA B O 1
ATOM 5591 N N . PRO B 1 249 ? -0.008 -33.188 -3.047 1 97.81 249 PRO B N 1
ATOM 5592 C CA . PRO B 1 249 ? -0.965 -32.188 -3.539 1 97.81 249 PRO B CA 1
ATOM 5593 C C . PRO B 1 249 ? -0.286 -31.016 -4.223 1 97.81 249 PRO B C 1
ATOM 5595 O O . PRO B 1 249 ? 0.74 -30.531 -3.742 1 97.81 249 PRO B O 1
ATOM 5598 N N . SER B 1 250 ? -0.905 -30.578 -5.348 1 98.12 250 SER B N 1
ATOM 5599 C CA . SER B 1 250 ? -0.298 -29.531 -6.164 1 98.12 250 SER B CA 1
ATOM 5600 C C . SER B 1 250 ? -1.346 -28.531 -6.664 1 98.12 250 SER B C 1
ATOM 5602 O O . SER B 1 250 ? -2.539 -28.844 -6.68 1 98.12 250 SER B O 1
ATOM 5604 N N . TYR B 1 251 ? -0.873 -27.406 -7.031 1 98.44 251 TYR B N 1
ATOM 5605 C CA . TYR B 1 251 ? -1.687 -26.281 -7.457 1 98.44 251 TYR B CA 1
ATOM 5606 C C . TYR B 1 251 ? -0.938 -25.406 -8.469 1 98.44 251 TYR B C 1
ATOM 5608 O O . TYR B 1 251 ? 0.293 -25.344 -8.438 1 98.44 251 TYR B O 1
ATOM 5616 N N . SER B 1 252 ? -1.699 -24.734 -9.422 1 98.56 252 SER B N 1
ATOM 5617 C CA . SER B 1 252 ? -1.047 -23.766 -10.305 1 98.56 252 SER B CA 1
ATOM 5618 C C . SER B 1 252 ? -2.02 -22.688 -10.758 1 98.56 252 SER B C 1
ATOM 5620 O O . SER B 1 252 ? -3.215 -22.938 -10.914 1 98.56 252 SER B O 1
ATOM 5622 N N . GLU B 1 253 ? -1.505 -21.5 -10.953 1 98.06 253 GLU B N 1
ATOM 5623 C CA . GLU B 1 253 ? -2.25 -20.359 -11.461 1 98.06 253 GLU B CA 1
ATOM 5624 C C . GLU B 1 253 ? -1.35 -19.422 -12.266 1 98.06 253 GLU B C 1
ATOM 5626 O O . GLU B 1 253 ? -0.138 -19.641 -12.344 1 98.06 253 GLU B O 1
ATOM 5631 N N . LYS B 1 254 ? -1.957 -18.438 -12.898 1 96.62 254 LYS B N 1
ATOM 5632 C CA . LYS B 1 254 ? -1.186 -17.422 -13.602 1 96.62 254 LYS B CA 1
ATOM 5633 C C . LYS B 1 254 ? -1.914 -16.078 -13.594 1 96.62 254 LYS B C 1
ATOM 5635 O O . LYS B 1 254 ? -3.131 -16.031 -13.398 1 96.62 254 LYS B O 1
ATOM 5640 N N . ASN B 1 255 ? -1.158 -15.055 -13.742 1 94.44 255 ASN B N 1
ATOM 5641 C CA . ASN B 1 255 ? -1.647 -13.688 -13.867 1 94.44 255 ASN B CA 1
ATOM 5642 C C . ASN B 1 255 ? -0.926 -12.93 -14.977 1 94.44 255 ASN B C 1
ATOM 5644 O O . ASN B 1 255 ? 0.234 -13.219 -15.281 1 94.44 255 ASN B O 1
ATOM 5648 N N . TRP B 1 256 ? -1.642 -12.023 -15.641 1 92.81 256 TRP B N 1
ATOM 5649 C CA . TRP B 1 256 ? -0.988 -11.188 -16.641 1 92.81 256 TRP B CA 1
ATOM 5650 C C . TRP B 1 256 ? -1.667 -9.82 -16.75 1 92.81 256 TRP B C 1
ATOM 5652 O O . TRP B 1 256 ? -2.828 -9.672 -16.359 1 92.81 256 TRP B O 1
ATOM 5662 N N . GLY B 1 257 ? -0.945 -8.797 -17.172 1 89.94 257 GLY B N 1
ATOM 5663 C CA . GLY B 1 257 ? -1.423 -7.426 -17.297 1 89.94 257 GLY B CA 1
ATOM 5664 C C . GLY B 1 257 ? -0.348 -6.391 -17.031 1 89.94 257 GLY B C 1
ATOM 5665 O O . GLY B 1 257 ? 0.813 -6.586 -17.406 1 89.94 257 GLY B O 1
ATOM 5666 N N . GLY B 1 258 ? -0.798 -5.289 -16.5 1 83.88 258 GLY B N 1
ATOM 5667 C CA . GLY B 1 258 ? 0.148 -4.215 -16.234 1 83.88 258 GLY B CA 1
ATOM 5668 C C . GLY B 1 258 ? 0.792 -4.305 -14.867 1 83.88 258 GLY B C 1
ATOM 5669 O O . GLY B 1 258 ? 1.99 -4.051 -14.719 1 83.88 258 GLY B O 1
ATOM 5670 N N . ALA B 1 259 ? -0.062 -4.555 -13.898 1 83.12 259 ALA B N 1
ATOM 5671 C CA . ALA B 1 259 ? 0.419 -4.691 -12.523 1 83.12 259 ALA B CA 1
ATOM 5672 C C . ALA B 1 259 ? -0.589 -5.445 -11.664 1 83.12 259 ALA B C 1
ATOM 5674 O O . ALA B 1 259 ? -1.735 -5.648 -12.07 1 83.12 259 ALA B O 1
ATOM 5675 N N . PHE B 1 260 ? -0.186 -5.844 -10.523 1 90.12 260 PHE B N 1
ATOM 5676 C CA . PHE B 1 260 ? -1.064 -6.457 -9.531 1 90.12 260 PHE B CA 1
ATOM 5677 C C . PHE B 1 260 ? -2.041 -5.438 -8.969 1 90.12 260 PHE B C 1
ATOM 5679 O O . PHE B 1 260 ? -1.868 -4.23 -9.156 1 90.12 260 PHE B O 1
ATOM 5686 N N . PRO B 1 261 ? -3.109 -5.914 -8.273 1 89.06 261 PRO B N 1
ATOM 5687 C CA . PRO B 1 261 ? -4.078 -4.992 -7.672 1 89.06 261 PRO B CA 1
ATOM 5688 C C . PRO B 1 261 ? -3.451 -4.07 -6.633 1 89.06 261 PRO B C 1
ATOM 5690 O O . PRO B 1 261 ? -2.359 -4.348 -6.133 1 89.06 261 PRO B O 1
ATOM 5693 N N . ARG B 1 262 ? -4.152 -3.012 -6.332 1 90 262 ARG B N 1
ATOM 5694 C CA . ARG B 1 262 ? -3.703 -2.061 -5.32 1 90 262 ARG B CA 1
ATOM 5695 C C . ARG B 1 262 ? -3.5 -2.744 -3.973 1 90 262 ARG B C 1
ATOM 5697 O O . ARG B 1 262 ? -2.541 -2.445 -3.258 1 90 262 ARG B O 1
ATOM 5704 N N . LYS B 1 263 ? -4.367 -3.564 -3.689 1 94.44 263 LYS B N 1
ATOM 5705 C CA . LYS B 1 263 ? -4.414 -4.32 -2.443 1 94.44 263 LYS B CA 1
ATOM 5706 C C . LYS B 1 263 ? -5.066 -5.688 -2.652 1 94.44 263 LYS B C 1
ATOM 5708 O O . LYS B 1 263 ? -6.043 -5.805 -3.396 1 94.44 263 LYS B O 1
ATOM 5713 N N . TRP B 1 264 ? -4.465 -6.789 -1.97 1 96.88 264 TRP B N 1
ATOM 5714 C CA . TRP B 1 264 ? -5.113 -8.086 -2.166 1 96.88 264 TRP B CA 1
ATOM 5715 C C . TRP B 1 264 ? -4.812 -9.023 -1.005 1 96.88 264 TRP B C 1
ATOM 5717 O O . TRP B 1 264 ? -3.963 -8.727 -0.162 1 96.88 264 TRP B O 1
ATOM 5727 N N . PHE B 1 265 ? -5.598 -10.102 -0.889 1 98.5 265 PHE B N 1
ATOM 5728 C CA . PHE B 1 265 ? -5.367 -11.234 0.001 1 98.5 265 PHE B CA 1
ATOM 5729 C C . PHE B 1 265 ? -5.637 -12.555 -0.72 1 98.5 265 PHE B C 1
ATOM 5731 O O . PHE B 1 265 ? -6.309 -12.578 -1.751 1 98.5 265 PHE B O 1
ATOM 5738 N N . TRP B 1 266 ? -5.051 -13.594 -0.213 1 98.69 266 TRP B N 1
ATOM 5739 C CA . TRP B 1 266 ? -5.098 -14.883 -0.891 1 98.69 266 TRP B CA 1
ATOM 5740 C C . TRP B 1 266 ? -4.957 -16.031 0.107 1 98.69 266 TRP B C 1
ATOM 5742 O O . TRP B 1 266 ? -4.137 -15.961 1.027 1 98.69 266 TRP B O 1
ATOM 5752 N N . VAL B 1 267 ? -5.812 -17.062 -0.068 1 98.88 267 VAL B N 1
ATOM 5753 C CA . VAL B 1 267 ? -5.742 -18.312 0.691 1 98.88 267 VAL B CA 1
ATOM 5754 C C . VAL B 1 267 ? -5.871 -19.5 -0.254 1 98.88 267 VAL B C 1
ATOM 5756 O O . VAL B 1 267 ? -6.777 -19.547 -1.089 1 98.88 267 VAL B O 1
ATOM 5759 N N . GLN B 1 268 ? -5.043 -20.453 -0.127 1 98.81 268 GLN B N 1
ATOM 5760 C CA . GLN B 1 268 ? -5.059 -21.641 -0.973 1 98.81 268 GLN B CA 1
ATOM 5761 C C . GLN B 1 268 ? -4.664 -22.891 -0.183 1 98.81 268 GLN B C 1
ATOM 5763 O O . GLN B 1 268 ? -3.75 -22.844 0.642 1 98.81 268 GLN B O 1
ATOM 5768 N N . CYS B 1 269 ? -5.336 -24 -0.466 1 98.5 269 CYS B N 1
ATOM 5769 C CA . CYS B 1 269 ? -5.004 -25.25 0.231 1 98.5 269 CYS B CA 1
ATOM 5770 C C . CYS B 1 269 ? -5.484 -26.453 -0.557 1 98.5 269 CYS B C 1
ATOM 5772 O O . CYS B 1 269 ? -6.566 -26.438 -1.147 1 98.5 269 CYS B O 1
ATOM 5774 N N . ASN B 1 270 ? -4.68 -27.484 -0.545 1 97 270 ASN B N 1
ATOM 5775 C CA . ASN B 1 270 ? -5.023 -28.75 -1.203 1 97 270 ASN B CA 1
ATOM 5776 C C . ASN B 1 270 ? -4.852 -29.938 -0.263 1 97 270 ASN B C 1
ATOM 5778 O O . ASN B 1 270 ? -4.973 -31.094 -0.686 1 97 270 ASN B O 1
ATOM 5782 N N . ALA B 1 271 ? -4.496 -29.734 0.909 1 96.06 271 ALA B N 1
ATOM 5783 C CA . ALA B 1 271 ? -4.289 -30.797 1.892 1 96.06 271 ALA B CA 1
ATOM 5784 C C . ALA B 1 271 ? -5.191 -30.609 3.107 1 96.06 271 ALA B C 1
ATOM 5786 O O . ALA B 1 271 ? -4.949 -29.719 3.934 1 96.06 271 ALA B O 1
ATOM 5787 N N . PHE B 1 272 ? -6.176 -31.469 3.215 1 96.88 272 PHE B N 1
ATOM 5788 C CA . PHE B 1 272 ? -7.172 -31.312 4.27 1 96.88 272 PHE B CA 1
ATOM 5789 C C . PHE B 1 272 ? -7.34 -32.625 5.047 1 96.88 272 PHE B C 1
ATOM 5791 O O . PHE B 1 272 ? -7.086 -33.688 4.52 1 96.88 272 PHE B O 1
ATOM 5798 N N . GLN B 1 273 ? -7.73 -32.438 6.246 1 95.56 273 GLN B N 1
ATOM 5799 C CA . GLN B 1 273 ? -8.242 -33.531 7.066 1 95.56 273 GLN B CA 1
ATOM 5800 C C . GLN B 1 273 ? -9.758 -33.438 7.234 1 95.56 273 GLN B C 1
ATOM 5802 O O . GLN B 1 273 ? -10.305 -32.312 7.328 1 95.56 273 GLN B O 1
ATOM 5807 N N . GLY B 1 274 ? -10.398 -34.562 7.184 1 92.69 274 GLY B N 1
ATOM 5808 C CA . GLY B 1 274 ? -11.828 -34.562 7.473 1 92.69 274 GLY B CA 1
ATOM 5809 C C . GLY B 1 274 ? -12.68 -34.938 6.273 1 92.69 274 GLY B C 1
ATOM 5810 O O . GLY B 1 274 ? -13.914 -34.875 6.344 1 92.69 274 GLY B O 1
ATOM 5811 N N . ALA B 1 275 ? -12.078 -35.188 5.199 1 90.69 275 ALA B N 1
ATOM 5812 C CA . ALA B 1 275 ? -12.812 -35.625 4.02 1 90.69 275 ALA B CA 1
ATOM 5813 C C . ALA B 1 275 ? -12.062 -36.719 3.279 1 90.69 275 ALA B C 1
ATOM 5815 O O . ALA B 1 275 ? -10.828 -36.781 3.346 1 90.69 275 ALA B O 1
ATOM 5816 N N . SER B 1 276 ? -12.969 -37.531 2.664 1 88.12 276 SER B N 1
ATOM 5817 C CA . SER B 1 276 ? -12.391 -38.531 1.77 1 88.12 276 SER B CA 1
ATOM 5818 C C . SER B 1 276 ? -12.172 -37.938 0.373 1 88.12 276 SER B C 1
ATOM 5820 O O . SER B 1 276 ? -12.969 -37.125 -0.106 1 88.12 276 SER B O 1
ATOM 5822 N N . GLY B 1 277 ? -11.023 -38.094 -0.181 1 85.69 277 GLY B N 1
ATOM 5823 C CA . GLY B 1 277 ? -10.742 -37.625 -1.525 1 85.69 277 GLY B CA 1
ATOM 5824 C C . GLY B 1 277 ? -10 -36.281 -1.547 1 85.69 277 GLY B C 1
ATOM 5825 O O . GLY B 1 277 ? -9.586 -35.781 -0.5 1 85.69 277 GLY B O 1
ATOM 5826 N N . GLU B 1 278 ? -10 -35.719 -2.783 1 91.12 278 GLU B N 1
ATOM 5827 C CA . GLU B 1 278 ? -9.242 -34.5 -2.969 1 91.12 278 GLU B CA 1
ATOM 5828 C C . GLU B 1 278 ? -10.125 -33.25 -2.766 1 91.12 278 GLU B C 1
ATOM 5830 O O . GLU B 1 278 ? -11.188 -33.156 -3.379 1 91.12 278 GLU B O 1
ATOM 5835 N N . VAL B 1 279 ? -9.766 -32.406 -1.797 1 97.5 279 VAL B N 1
ATOM 5836 C CA . VAL B 1 279 ? -10.398 -31.109 -1.579 1 97.5 279 VAL B CA 1
ATOM 5837 C C . VAL B 1 279 ? -9.422 -30 -1.946 1 97.5 279 VAL B C 1
ATOM 5839 O O . VAL B 1 279 ? -8.234 -30.078 -1.626 1 97.5 279 VAL B O 1
ATOM 5842 N N . ALA B 1 280 ? -9.93 -29.078 -2.691 1 98.62 280 ALA B N 1
ATOM 5843 C CA . ALA B 1 280 ? -9.094 -27.938 -3.064 1 98.62 280 ALA B CA 1
ATOM 5844 C C . ALA B 1 280 ? -9.805 -26.609 -2.795 1 98.62 280 ALA B C 1
ATOM 5846 O O . ALA B 1 280 ? -10.992 -26.469 -3.098 1 98.62 280 ALA B O 1
ATOM 5847 N N . LEU B 1 281 ? -9.07 -25.688 -2.166 1 98.81 281 LEU B N 1
ATOM 5848 C CA . LEU B 1 281 ? -9.586 -24.344 -1.912 1 98.81 281 LEU B CA 1
ATOM 5849 C C . LEU B 1 281 ? -8.719 -23.281 -2.596 1 98.81 281 LEU B C 1
ATOM 5851 O O . LEU B 1 281 ? -7.492 -23.328 -2.5 1 98.81 281 LEU B O 1
ATOM 5855 N N . THR B 1 282 ? -9.352 -22.391 -3.289 1 98.75 282 THR B N 1
ATOM 5856 C CA . THR B 1 282 ? -8.758 -21.141 -3.773 1 98.75 282 THR B CA 1
ATOM 5857 C C . THR B 1 282 ? -9.641 -19.953 -3.424 1 98.75 282 THR B C 1
ATOM 5859 O O . THR B 1 282 ? -10.797 -19.875 -3.854 1 98.75 282 THR B O 1
ATOM 5862 N N . ALA B 1 283 ? -9.133 -19.078 -2.611 1 98.62 283 ALA B N 1
ATOM 5863 C CA . ALA B 1 283 ? -9.875 -17.891 -2.197 1 98.62 283 ALA B CA 1
ATOM 5864 C C . ALA B 1 283 ? -9 -16.641 -2.25 1 98.62 283 ALA B C 1
ATOM 5866 O O . ALA B 1 283 ? -7.852 -16.672 -1.802 1 98.62 283 ALA B O 1
ATOM 5867 N N . ALA B 1 284 ? -9.539 -15.641 -2.852 1 97.31 284 ALA B N 1
ATOM 5868 C CA . ALA B 1 284 ? -8.766 -14.398 -2.971 1 97.31 284 ALA B CA 1
ATOM 5869 C C . ALA B 1 284 ? -9.688 -13.195 -3.133 1 97.31 284 ALA B C 1
ATOM 5871 O O . ALA B 1 284 ? -10.852 -13.344 -3.514 1 97.31 284 ALA B O 1
ATOM 5872 N N . GLY B 1 285 ? -9.172 -12.062 -2.828 1 94.94 285 GLY B N 1
ATOM 5873 C CA . GLY B 1 285 ? -9.812 -10.781 -3.076 1 94.94 285 GLY B CA 1
ATOM 5874 C C . GLY B 1 285 ? -8.828 -9.633 -3.188 1 94.94 285 GLY B C 1
ATOM 5875 O O . GLY B 1 285 ? -7.656 -9.781 -2.832 1 94.94 285 GLY B O 1
ATOM 5876 N N . GLY B 1 286 ? -9.398 -8.578 -3.723 1 92.5 286 GLY B N 1
ATOM 5877 C CA . GLY B 1 286 ? -8.516 -7.434 -3.891 1 92.5 286 GLY B CA 1
ATOM 5878 C C . GLY B 1 286 ? -9.242 -6.188 -4.363 1 92.5 286 GLY B C 1
ATOM 5879 O O . GLY B 1 286 ? -10.414 -6.25 -4.738 1 92.5 286 GLY B O 1
ATOM 5880 N N . LEU B 1 287 ? -8.539 -5.082 -4.215 1 90.5 287 LEU B N 1
ATOM 5881 C CA . LEU B 1 287 ? -8.93 -3.777 -4.734 1 90.5 287 LEU B CA 1
ATOM 5882 C C . LEU B 1 287 ? -8.227 -3.488 -6.055 1 90.5 287 LEU B C 1
ATOM 5884 O O . LEU B 1 287 ? -7.02 -3.215 -6.074 1 90.5 287 LEU B O 1
ATOM 5888 N N . ARG B 1 288 ? -8.984 -3.537 -7.125 1 83.38 288 ARG B N 1
ATOM 5889 C CA . ARG B 1 288 ? -8.367 -3.398 -8.438 1 83.38 288 ARG B CA 1
ATOM 5890 C C . ARG B 1 288 ? -8.859 -2.143 -9.148 1 83.38 288 ARG B C 1
ATOM 5892 O O . ARG B 1 288 ? -9.992 -1.712 -8.938 1 83.38 288 ARG B O 1
ATOM 5899 N N . GLN B 1 289 ? -8.016 -1.622 -9.945 1 77.38 289 GLN B N 1
ATOM 5900 C CA . GLN B 1 289 ? -8.359 -0.445 -10.734 1 77.38 289 GLN B CA 1
ATOM 5901 C C . GLN B 1 289 ? -9.117 -0.834 -12 1 77.38 289 GLN B C 1
ATOM 5903 O O . GLN B 1 289 ? -8.773 -1.819 -12.656 1 77.38 289 GLN B O 1
ATOM 5908 N N . LEU B 1 290 ? -10.164 -0.132 -12.219 1 71.56 290 LEU B N 1
ATOM 5909 C CA . LEU B 1 290 ? -10.922 -0.339 -13.445 1 71.56 290 LEU B CA 1
ATOM 5910 C C . LEU B 1 290 ? -10.336 0.486 -14.594 1 71.56 290 LEU B C 1
ATOM 5912 O O . LEU B 1 290 ? -9.883 1.611 -14.383 1 71.56 290 LEU B O 1
ATOM 5916 N N . PRO B 1 291 ? -10.375 -0.268 -15.75 1 63.84 291 PRO B N 1
ATOM 5917 C CA . PRO B 1 291 ? -9.898 0.51 -16.891 1 63.84 291 PRO B CA 1
ATOM 5918 C C . PRO B 1 291 ? -10.766 1.727 -17.188 1 63.84 291 PRO B C 1
ATOM 5920 O O . PRO B 1 291 ? -11.977 1.703 -16.922 1 63.84 291 PRO B O 1
ATOM 5923 N N . GLY B 1 292 ? -10.25 2.832 -17.562 1 58.91 292 GLY B N 1
ATOM 5924 C CA . GLY B 1 292 ? -11.016 3.994 -17.984 1 58.91 292 GLY B CA 1
ATOM 5925 C C . GLY B 1 292 ? -10.328 5.309 -17.656 1 58.91 292 GLY B C 1
ATOM 5926 O O . GLY B 1 292 ? -9.172 5.32 -17.234 1 58.91 292 GLY B O 1
ATOM 5927 N N . LEU B 1 293 ? -11 6.289 -18.047 1 49.53 293 LEU B N 1
ATOM 5928 C CA . LEU B 1 293 ? -10.5 7.652 -17.922 1 49.53 293 LEU B CA 1
ATOM 5929 C C . LEU B 1 293 ? -10.438 8.086 -16.469 1 49.53 293 LEU B C 1
ATOM 5931 O O . LEU B 1 293 ? -9.672 8.992 -16.109 1 49.53 293 LEU B O 1
ATOM 5935 N N . THR B 1 294 ? -11.266 7.34 -15.734 1 55.81 294 THR B N 1
ATOM 5936 C CA . THR B 1 294 ? -11.273 7.758 -14.336 1 55.81 294 THR B CA 1
ATOM 5937 C C . THR B 1 294 ? -10.68 6.668 -13.445 1 55.81 294 THR B C 1
ATOM 5939 O O . THR B 1 294 ? -10.781 5.48 -13.758 1 55.81 294 THR B O 1
ATOM 5942 N N . GLU B 1 295 ? -9.852 7.09 -12.562 1 65.75 295 GLU B N 1
ATOM 5943 C CA . GLU B 1 295 ? -9.273 6.16 -11.602 1 65.75 295 GLU B CA 1
ATOM 5944 C C . GLU B 1 295 ? -10.344 5.594 -10.672 1 65.75 295 GLU B C 1
ATOM 5946 O O . GLU B 1 295 ? -10.555 6.113 -9.57 1 65.75 295 GLU B O 1
ATOM 5951 N N . ASN B 1 296 ? -11.016 4.535 -11.164 1 74.56 296 ASN B N 1
ATOM 5952 C CA . ASN B 1 296 ? -12.016 3.85 -10.352 1 74.56 296 ASN B CA 1
ATOM 5953 C C . ASN B 1 296 ? -11.5 2.502 -9.852 1 74.56 296 ASN B C 1
ATOM 5955 O O . ASN B 1 296 ? -10.727 1.835 -10.539 1 74.56 296 ASN B O 1
ATOM 5959 N N . PHE B 1 297 ? -11.914 2.256 -8.594 1 80.81 297 PHE B N 1
ATOM 5960 C CA . PHE B 1 297 ? -11.531 0.989 -7.988 1 80.81 297 PHE B CA 1
ATOM 5961 C C . PHE B 1 297 ? -12.758 0.162 -7.629 1 80.81 297 PHE B C 1
ATOM 5963 O O . PHE B 1 297 ? -13.828 0.713 -7.359 1 80.81 297 PHE B O 1
ATOM 5970 N N . GLU B 1 298 ? -12.523 -1.148 -7.633 1 82.25 298 GLU B N 1
ATOM 5971 C CA . GLU B 1 298 ? -13.594 -2.057 -7.23 1 82.25 298 GLU B CA 1
ATOM 5972 C C . GLU B 1 298 ? -13.047 -3.213 -6.395 1 82.25 298 GLU B C 1
ATOM 5974 O O . GLU B 1 298 ? -11.953 -3.711 -6.656 1 82.25 298 GLU B O 1
ATOM 5979 N N . ASN B 1 299 ? -13.938 -3.596 -5.48 1 87.38 299 ASN B N 1
ATOM 5980 C CA . ASN B 1 299 ? -13.648 -4.812 -4.734 1 87.38 299 ASN B CA 1
ATOM 5981 C C . ASN B 1 299 ? -14.062 -6.059 -5.508 1 87.38 299 ASN B C 1
ATOM 5983 O O . ASN B 1 299 ? -15.188 -6.133 -6.016 1 87.38 299 ASN B O 1
ATOM 5987 N N . ALA B 1 300 ? -13.164 -6.941 -5.609 1 87.25 300 ALA B N 1
ATOM 5988 C CA . ALA B 1 300 ? -13.445 -8.25 -6.184 1 87.25 300 ALA B CA 1
ATOM 5989 C C . ALA B 1 300 ? -12.953 -9.375 -5.277 1 87.25 300 ALA B C 1
ATOM 5991 O O . ALA B 1 300 ? -11.922 -9.234 -4.613 1 87.25 300 ALA B O 1
ATOM 5992 N N . ALA B 1 301 ? -13.766 -10.438 -5.27 1 93.38 301 ALA B N 1
ATOM 5993 C CA . ALA B 1 301 ? -13.367 -11.602 -4.48 1 93.38 301 ALA B CA 1
ATOM 5994 C C . ALA B 1 301 ? -14.07 -12.859 -4.969 1 93.38 301 ALA B C 1
ATOM 5996 O O . ALA B 1 301 ? -15.141 -12.781 -5.574 1 93.38 301 ALA B O 1
ATOM 5997 N N . LEU B 1 302 ? -13.43 -13.953 -4.711 1 95 302 LEU B N 1
ATOM 5998 C CA . LEU B 1 302 ? -14.07 -15.227 -5.047 1 95 302 LEU B CA 1
ATOM 5999 C C . LEU B 1 302 ? -13.586 -16.344 -4.117 1 95 302 LEU B C 1
ATOM 6001 O O . LEU B 1 302 ? -12.539 -16.219 -3.484 1 95 302 LEU B O 1
ATOM 6005 N N . ILE B 1 303 ? -14.383 -17.328 -3.988 1 97.88 303 ILE B N 1
ATOM 6006 C CA . ILE B 1 303 ? -14.055 -18.594 -3.334 1 97.88 303 ILE B CA 1
ATOM 6007 C C . ILE B 1 303 ? -14.367 -19.75 -4.27 1 97.88 303 ILE B C 1
ATOM 6009 O O . ILE B 1 303 ? -15.484 -19.859 -4.785 1 97.88 303 ILE B O 1
ATOM 6013 N N . GLY B 1 304 ? -13.383 -20.547 -4.582 1 98.12 304 GLY B N 1
ATOM 6014 C CA . GLY B 1 304 ? -13.57 -21.781 -5.316 1 98.12 304 GLY B CA 1
ATOM 6015 C C . GLY B 1 304 ? -13.227 -23.016 -4.5 1 98.12 304 GLY B C 1
ATOM 6016 O O . GLY B 1 304 ? -12.148 -23.094 -3.896 1 98.12 304 GLY B O 1
ATOM 6017 N N . VAL B 1 305 ? -14.188 -23.984 -4.504 1 98.5 305 VAL B N 1
ATOM 6018 C CA . VAL B 1 305 ? -13.977 -25.234 -3.789 1 98.5 305 VAL B CA 1
ATOM 6019 C C . VAL B 1 305 ? -14.227 -26.422 -4.727 1 98.5 305 VAL B C 1
ATOM 6021 O O . VAL B 1 305 ? -15.234 -26.453 -5.43 1 98.5 305 VAL B O 1
ATOM 6024 N N . HIS B 1 306 ? -13.305 -27.297 -4.797 1 98.5 306 HIS B N 1
ATOM 6025 C CA . HIS B 1 306 ? -13.508 -28.562 -5.477 1 98.5 306 HIS B CA 1
ATOM 6026 C C . HIS B 1 306 ? -13.625 -29.719 -4.477 1 98.5 306 HIS B C 1
ATOM 6028 O O . HIS B 1 306 ? -12.805 -29.828 -3.561 1 98.5 306 HIS B O 1
ATOM 6034 N N . TYR B 1 307 ? -14.602 -30.547 -4.68 1 97.38 307 TYR B N 1
ATOM 6035 C CA . TYR B 1 307 ? -14.805 -31.734 -3.848 1 97.38 307 TYR B CA 1
ATOM 6036 C C . TYR B 1 307 ? -15.633 -32.781 -4.578 1 97.38 307 TYR B C 1
ATOM 6038 O O . TYR B 1 307 ? -16.719 -32.469 -5.074 1 97.38 307 TYR B O 1
ATOM 6046 N N . GLY B 1 308 ? -15.078 -33.938 -4.621 1 95 308 GLY B N 1
ATOM 6047 C CA . GLY B 1 308 ? -15.797 -35.031 -5.242 1 95 308 GLY B CA 1
ATOM 6048 C C . GLY B 1 308 ? -16.016 -34.844 -6.73 1 95 308 GLY B C 1
ATOM 6049 O O . GLY B 1 308 ? -17.062 -35.219 -7.262 1 95 308 GLY B O 1
ATOM 6050 N N . GLY B 1 309 ? -15.18 -34.094 -7.336 1 95.62 309 GLY B N 1
ATOM 6051 C CA . GLY B 1 309 ? -15.297 -33.875 -8.766 1 95.62 309 GLY B CA 1
ATOM 6052 C C . GLY B 1 309 ? -16.188 -32.688 -9.109 1 95.62 309 GLY B C 1
ATOM 6053 O O . GLY B 1 309 ? -16.406 -32.406 -10.281 1 95.62 309 GLY B O 1
ATOM 6054 N N . ILE B 1 310 ? -16.672 -32.062 -8.102 1 97.06 310 ILE B N 1
ATOM 6055 C CA . ILE B 1 310 ? -17.609 -30.969 -8.289 1 97.06 310 ILE B CA 1
ATOM 6056 C C . ILE B 1 310 ? -16.906 -29.641 -7.945 1 97.06 310 ILE B C 1
ATOM 6058 O O . ILE B 1 310 ? -16.172 -29.562 -6.953 1 97.06 310 ILE B O 1
ATOM 6062 N N . PHE B 1 311 ? -17.219 -28.641 -8.758 1 97.62 311 PHE B N 1
ATOM 6063 C CA . PHE B 1 311 ? -16.703 -27.297 -8.531 1 97.62 311 PHE B CA 1
ATOM 6064 C C . PHE B 1 311 ? -17.781 -26.391 -7.953 1 97.62 311 PHE B C 1
ATOM 6066 O O . PHE B 1 311 ? -18.797 -26.141 -8.594 1 97.62 311 PHE B O 1
ATOM 6073 N N . TYR B 1 312 ? -17.578 -25.922 -6.73 1 97.56 312 TYR B N 1
ATOM 6074 C CA . TYR B 1 312 ? -18.438 -24.922 -6.078 1 97.56 312 TYR B CA 1
ATOM 6075 C C . TYR B 1 312 ? -17.844 -23.531 -6.195 1 97.56 312 TYR B C 1
ATOM 6077 O O . TYR B 1 312 ? -16.797 -23.234 -5.594 1 97.56 312 TYR B O 1
ATOM 6085 N N . GLU B 1 313 ? -18.531 -22.75 -6.934 1 95.94 313 GLU B N 1
ATOM 6086 C CA . GLU B 1 313 ? -18.016 -21.422 -7.27 1 95.94 313 GLU B CA 1
ATOM 6087 C C . GLU B 1 313 ? -18.828 -20.328 -6.582 1 95.94 313 GLU B C 1
ATOM 6089 O O . GLU B 1 313 ? -20.062 -20.297 -6.688 1 95.94 313 GLU B O 1
ATOM 6094 N N . PHE B 1 314 ? -18.188 -19.484 -5.836 1 95.5 314 PHE B N 1
ATOM 6095 C CA . PHE B 1 314 ? -18.781 -18.297 -5.23 1 95.5 314 PHE B CA 1
ATOM 6096 C C . PHE B 1 314 ? -18.141 -17.031 -5.793 1 95.5 314 PHE B C 1
ATOM 6098 O O . PHE B 1 314 ? -16.984 -16.719 -5.473 1 95.5 314 PHE B O 1
ATOM 6105 N N . VAL B 1 315 ? -18.859 -16.328 -6.602 1 91.44 315 VAL B N 1
ATOM 6106 C CA . VAL B 1 315 ? -18.391 -15.156 -7.328 1 91.44 315 VAL B CA 1
ATOM 6107 C C . VAL B 1 315 ? -19.453 -14.055 -7.27 1 91.44 315 VAL B C 1
ATOM 6109 O O . VAL B 1 315 ? -20.609 -14.32 -6.965 1 91.44 315 VAL B O 1
ATOM 6112 N N . PRO B 1 316 ? -19 -12.828 -7.547 1 83.69 316 PRO B N 1
ATOM 6113 C CA . PRO B 1 316 ? -19.906 -11.688 -7.383 1 83.69 316 PRO B CA 1
ATOM 6114 C C . PRO B 1 316 ? -21.141 -11.773 -8.273 1 83.69 316 PRO B C 1
ATOM 6116 O O . PRO B 1 316 ? -22.172 -11.18 -7.965 1 83.69 316 PRO B O 1
ATOM 6119 N N . TRP B 1 317 ? -21.125 -12.477 -9.352 1 82.56 317 TRP B N 1
ATOM 6120 C CA . TRP B 1 317 ? -22.281 -12.508 -10.242 1 82.56 317 TRP B CA 1
ATOM 6121 C C . TRP B 1 317 ? -23.188 -13.688 -9.914 1 82.56 317 TRP B C 1
ATOM 6123 O O . TRP B 1 317 ? -24.25 -13.836 -10.516 1 82.56 317 TRP B O 1
ATOM 6133 N N . ASN B 1 318 ? -22.781 -14.523 -9.023 1 85.31 318 ASN B N 1
ATOM 6134 C CA . ASN B 1 318 ? -23.703 -15.57 -8.602 1 85.31 318 ASN B CA 1
ATOM 6135 C C . ASN B 1 318 ? -23.906 -15.562 -7.09 1 85.31 318 ASN B C 1
ATOM 6137 O O . ASN B 1 318 ? -24.422 -16.531 -6.527 1 85.31 318 ASN B O 1
ATOM 6141 N N . GLY B 1 319 ? -23.484 -14.516 -6.453 1 85.81 319 GLY B N 1
ATOM 6142 C CA . GLY B 1 319 ? -23.625 -14.406 -5.008 1 85.81 319 GLY B CA 1
ATOM 6143 C C . GLY B 1 319 ? -22.859 -13.242 -4.418 1 85.81 319 GLY B C 1
ATOM 6144 O O . GLY B 1 319 ? -22.594 -12.25 -5.109 1 85.81 319 GLY B O 1
ATOM 6145 N N . VAL B 1 320 ? -22.734 -13.328 -3.062 1 89.62 320 VAL B N 1
ATOM 6146 C CA . VAL B 1 320 ? -22.031 -12.281 -2.332 1 89.62 320 VAL B CA 1
ATOM 6147 C C . VAL B 1 320 ? -20.875 -12.883 -1.542 1 89.62 320 VAL B C 1
ATOM 6149 O O . VAL B 1 320 ? -21.031 -13.906 -0.875 1 89.62 320 VAL B O 1
ATOM 6152 N N . VAL B 1 321 ? -19.75 -12.305 -1.702 1 95.94 321 VAL B N 1
ATOM 6153 C CA . VAL B 1 321 ? -18.562 -12.727 -0.953 1 95.94 321 VAL B CA 1
ATOM 6154 C C . VAL B 1 321 ? -18.188 -11.648 0.052 1 95.94 321 VAL B C 1
ATOM 6156 O O . VAL B 1 321 ? -18.047 -10.477 -0.308 1 95.94 321 VAL B O 1
ATOM 6159 N N . ASN B 1 322 ? -18.016 -12.055 1.292 1 97.25 322 ASN B N 1
ATOM 6160 C CA . ASN B 1 322 ? -17.578 -11.18 2.381 1 97.25 322 ASN B CA 1
ATOM 6161 C C . ASN B 1 322 ? -16.203 -11.586 2.906 1 97.25 322 ASN B C 1
ATOM 6163 O O . ASN B 1 322 ? -15.852 -12.766 2.881 1 97.25 322 ASN B O 1
ATOM 6167 N N . TRP B 1 323 ? -15.484 -10.594 3.396 1 98.38 323 TRP B N 1
ATOM 6168 C CA . TRP B 1 323 ? -14.203 -10.961 3.984 1 98.38 323 TRP B CA 1
ATOM 6169 C C . TRP B 1 323 ? -13.852 -10.047 5.152 1 98.38 323 TRP B C 1
ATOM 6171 O O . TRP B 1 323 ? -14.414 -8.961 5.285 1 98.38 323 TRP B O 1
ATOM 6181 N N . LYS B 1 324 ? -13.102 -10.492 5.969 1 98.56 324 LYS B N 1
ATOM 6182 C CA . LYS B 1 324 ? -12.391 -9.828 7.059 1 98.56 324 LYS B CA 1
ATOM 6183 C C . LYS B 1 324 ? -10.945 -10.305 7.152 1 98.56 324 LYS B C 1
ATOM 6185 O O . LYS B 1 324 ? -10.688 -11.445 7.543 1 98.56 324 LYS B O 1
ATOM 6190 N N . VAL B 1 325 ? -9.992 -9.422 6.852 1 98.81 325 VAL B N 1
ATOM 6191 C CA . VAL B 1 325 ? -8.586 -9.805 6.793 1 98.81 325 VAL B CA 1
ATOM 6192 C C . VAL B 1 325 ? -7.75 -8.82 7.602 1 98.81 325 VAL B C 1
ATOM 6194 O O . VAL B 1 325 ? -7.816 -7.609 7.375 1 98.81 325 VAL B O 1
ATOM 6197 N N . ASP B 1 326 ? -7.012 -9.352 8.516 1 98.25 326 ASP B N 1
ATOM 6198 C CA . ASP B 1 326 ? -6.086 -8.531 9.289 1 98.25 326 ASP B CA 1
ATOM 6199 C C . ASP B 1 326 ? -4.852 -8.172 8.469 1 98.25 326 ASP B C 1
ATOM 6201 O O . ASP B 1 326 ? -4.578 -8.797 7.445 1 98.25 326 ASP B O 1
ATOM 6205 N N . PRO B 1 327 ? -4.145 -7.16 8.961 1 97.06 327 PRO B N 1
ATOM 6206 C CA . PRO B 1 327 ? -2.893 -6.855 8.266 1 97.06 327 PRO B CA 1
ATOM 6207 C C . PRO B 1 327 ? -1.997 -8.086 8.102 1 97.06 327 PRO B C 1
ATOM 6209 O O . PRO B 1 327 ? -1.28 -8.203 7.102 1 97.06 327 PRO B O 1
ATOM 6212 N N . TRP B 1 328 ? -2.027 -9 9.094 1 97.94 328 TRP B N 1
ATOM 6213 C CA . TRP B 1 328 ? -1.368 -10.305 9.016 1 97.94 328 TRP B CA 1
ATOM 6214 C C . TRP B 1 328 ? -1.934 -11.266 10.055 1 97.94 328 TRP B C 1
ATOM 6216 O O . TRP B 1 328 ? -2.355 -10.844 11.133 1 97.94 328 TRP B O 1
ATOM 6226 N N . GLY B 1 329 ? -2.059 -12.469 9.703 1 98.44 329 GLY B N 1
ATOM 6227 C CA . GLY B 1 329 ? -2.25 -13.523 10.688 1 98.44 329 GLY B CA 1
ATOM 6228 C C . GLY B 1 329 ? -3.678 -14.031 10.742 1 98.44 329 GLY B C 1
ATOM 6229 O O . GLY B 1 329 ? -3.957 -15.039 11.398 1 98.44 329 GLY B O 1
ATOM 6230 N N . TYR B 1 330 ? -4.578 -13.305 10.008 1 98.81 330 TYR B N 1
ATOM 6231 C CA . TYR B 1 330 ? -5.965 -13.734 10.094 1 98.81 330 TYR B CA 1
ATOM 6232 C C . TYR B 1 330 ? -6.703 -13.453 8.789 1 98.81 330 TYR B C 1
ATOM 6234 O O . TYR B 1 330 ? -6.711 -12.32 8.305 1 98.81 330 TYR B O 1
ATOM 6242 N N . TRP B 1 331 ? -7.375 -14.453 8.258 1 98.88 331 TRP B N 1
ATOM 6243 C CA . TRP B 1 331 ? -8.211 -14.391 7.062 1 98.88 331 TRP B CA 1
ATOM 6244 C C . TRP B 1 331 ? -9.562 -15.047 7.309 1 98.88 331 TRP B C 1
ATOM 6246 O O . TRP B 1 331 ? -9.633 -16.219 7.707 1 98.88 331 TRP B O 1
ATOM 6256 N N . TYR B 1 332 ? -10.57 -14.344 7.09 1 98.94 332 TYR B N 1
ATOM 6257 C CA . TYR B 1 332 ? -11.922 -14.891 7.133 1 98.94 332 TYR B CA 1
ATOM 6258 C C . TYR B 1 332 ? -12.703 -14.5 5.887 1 98.94 332 TYR B C 1
ATOM 6260 O O . TYR B 1 332 ? -12.672 -13.344 5.461 1 98.94 332 TYR B O 1
ATOM 6268 N N . MET B 1 333 ? -13.375 -15.445 5.277 1 98.81 333 MET B N 1
ATOM 6269 C CA . MET B 1 333 ? -14.281 -15.203 4.156 1 98.81 333 MET B CA 1
ATOM 6270 C C . MET B 1 333 ? -15.562 -16 4.309 1 98.81 333 MET B C 1
ATOM 6272 O O . MET B 1 333 ? -15.555 -17.109 4.867 1 98.81 333 MET B O 1
ATOM 6276 N N . SER B 1 334 ? -16.578 -15.453 3.854 1 98.31 334 SER B N 1
ATOM 6277 C CA . SER B 1 334 ? -17.859 -16.141 3.744 1 98.31 334 SER B CA 1
ATOM 6278 C C . SER B 1 334 ? -18.578 -15.773 2.447 1 98.31 334 SER B C 1
ATOM 6280 O O . SER B 1 334 ? -18.422 -14.656 1.942 1 98.31 334 SER B O 1
ATOM 6282 N N . ALA B 1 335 ? -19.297 -16.719 1.93 1 97.5 335 ALA B N 1
ATOM 6283 C CA . ALA B 1 335 ? -20.047 -16.469 0.694 1 97.5 335 ALA B CA 1
ATOM 6284 C C . ALA B 1 335 ? -21.266 -17.375 0.605 1 97.5 335 ALA B C 1
ATOM 6286 O O . ALA B 1 335 ? -21.344 -18.391 1.285 1 97.5 335 ALA B O 1
ATOM 6287 N N . GLU B 1 336 ? -22.219 -16.906 -0.139 1 94.94 336 GLU B N 1
ATOM 6288 C CA . GLU B 1 336 ? -23.406 -17.719 -0.425 1 94.94 336 GLU B CA 1
ATOM 6289 C C . GLU B 1 336 ? -23.922 -17.453 -1.833 1 94.94 336 GLU B C 1
ATOM 6291 O O . GLU B 1 336 ? -23.766 -16.344 -2.361 1 94.94 336 GLU B O 1
ATOM 6296 N N . ASN B 1 337 ? -24.312 -18.422 -2.457 1 92.44 337 ASN B N 1
ATOM 6297 C CA . ASN B 1 337 ? -25.062 -18.328 -3.705 1 92.44 337 ASN B CA 1
ATOM 6298 C C . ASN B 1 337 ? -26.438 -18.953 -3.588 1 92.44 337 ASN B C 1
ATOM 6300 O O . ASN B 1 337 ? -26.984 -19.078 -2.486 1 92.44 337 ASN B O 1
ATOM 6304 N N . GLN B 1 338 ? -27.078 -19.266 -4.688 1 91.44 338 GLN B N 1
ATOM 6305 C CA . GLN B 1 338 ? -28.453 -19.734 -4.648 1 91.44 338 GLN B CA 1
ATOM 6306 C C . GLN B 1 338 ? -28.562 -21.094 -3.98 1 91.44 338 GLN B C 1
ATOM 6308 O O . GLN B 1 338 ? -29.609 -21.438 -3.42 1 91.44 338 GLN B O 1
ATOM 6313 N N . THR B 1 339 ? -27.422 -21.844 -3.945 1 94.88 339 THR B N 1
ATOM 6314 C CA . THR B 1 339 ? -27.578 -23.234 -3.561 1 94.88 339 THR B CA 1
ATOM 6315 C C . THR B 1 339 ? -26.656 -23.578 -2.393 1 94.88 339 THR B C 1
ATOM 6317 O O . THR B 1 339 ? -26.875 -24.578 -1.695 1 94.88 339 THR B O 1
ATOM 6320 N N . HIS B 1 340 ? -25.609 -22.797 -2.219 1 97.38 340 HIS B N 1
ATOM 6321 C CA . HIS B 1 340 ? -24.625 -23.219 -1.231 1 97.38 340 HIS B CA 1
ATOM 6322 C C . HIS B 1 340 ? -24.125 -22.031 -0.415 1 97.38 340 HIS B C 1
ATOM 6324 O O . HIS B 1 340 ? -24.266 -20.875 -0.841 1 97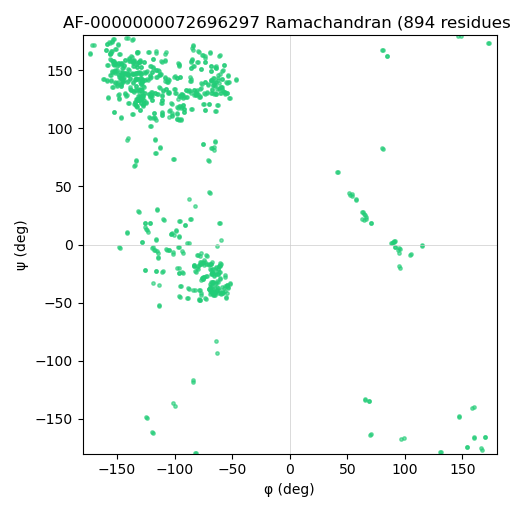.38 340 HIS B O 1
ATOM 6330 N N . LYS B 1 341 ? -23.609 -22.312 0.749 1 97.81 341 LYS B N 1
ATOM 6331 C CA . LYS B 1 341 ? -22.891 -21.391 1.623 1 97.81 341 LYS B CA 1
ATOM 6332 C C . LYS B 1 341 ? -21.5 -21.938 1.966 1 97.81 341 LYS B C 1
ATOM 6334 O O . LYS B 1 341 ? -21.297 -23.141 2.066 1 97.81 341 LYS B O 1
ATOM 6339 N N . VAL B 1 342 ? -20.578 -21.047 2.168 1 98.5 342 VAL B N 1
ATOM 6340 C CA . VAL B 1 342 ? -19.219 -21.453 2.479 1 98.5 342 VAL B CA 1
ATOM 6341 C C . VAL B 1 342 ? -18.562 -20.453 3.436 1 98.5 342 VAL B C 1
ATOM 6343 O O . VAL B 1 342 ? -18.875 -19.266 3.389 1 98.5 342 VAL B O 1
ATOM 6346 N N . THR B 1 343 ? -17.766 -20.922 4.367 1 98.62 343 THR B N 1
ATOM 6347 C CA . THR B 1 343 ? -16.922 -20.094 5.223 1 98.62 343 THR B CA 1
ATOM 6348 C C . THR B 1 343 ? -15.516 -20.672 5.316 1 98.62 343 THR B C 1
ATOM 6350 O O . THR B 1 343 ? -15.336 -21.891 5.301 1 98.62 343 THR B O 1
ATOM 6353 N N . LEU B 1 344 ? -14.555 -19.828 5.324 1 98.75 344 LEU B N 1
ATOM 6354 C CA . LEU B 1 344 ? -13.195 -20.234 5.656 1 98.75 344 LEU B CA 1
ATOM 6355 C C . LEU B 1 344 ? -12.562 -19.266 6.652 1 98.75 344 LEU B C 1
ATOM 6357 O O . LEU B 1 344 ? -12.82 -18.062 6.609 1 98.75 344 LEU B O 1
ATOM 6361 N N . GLU B 1 345 ? -11.805 -19.828 7.508 1 98.94 345 GLU B N 1
ATOM 6362 C CA . GLU B 1 345 ? -11.016 -19.094 8.5 1 98.94 345 GLU B CA 1
ATOM 6363 C C . GLU B 1 345 ? -9.586 -19.625 8.562 1 98.94 345 GLU B C 1
ATOM 6365 O O . GLU B 1 345 ? -9.359 -20.797 8.828 1 98.94 345 GLU B O 1
ATOM 6370 N N . ALA B 1 346 ? -8.656 -18.75 8.289 1 98.94 346 ALA B N 1
ATOM 6371 C CA . ALA B 1 346 ? -7.242 -19.125 8.328 1 98.94 346 ALA B CA 1
ATOM 6372 C C . ALA B 1 346 ? -6.465 -18.219 9.281 1 98.94 346 ALA B C 1
ATOM 6374 O O . ALA B 1 346 ? -6.723 -17.016 9.352 1 98.94 346 ALA B O 1
ATOM 6375 N N . THR B 1 347 ? -5.523 -18.766 10 1 98.81 347 THR B N 1
ATOM 6376 C CA . THR B 1 347 ? -4.625 -18.031 10.891 1 98.81 347 THR B CA 1
ATOM 6377 C C . THR B 1 347 ? -3.189 -18.516 10.734 1 98.81 347 THR B C 1
ATOM 6379 O O . THR B 1 347 ? -2.955 -19.625 10.227 1 98.81 347 THR B O 1
ATOM 6382 N N . THR B 1 348 ? -2.268 -17.703 11.078 1 98.38 348 THR B N 1
ATOM 6383 C CA . THR B 1 348 ? -0.876 -18.141 11.164 1 98.38 348 THR B CA 1
ATOM 6384 C C . THR B 1 348 ? -0.134 -17.359 12.242 1 98.38 348 THR B C 1
ATOM 6386 O O . THR B 1 348 ? -0.437 -16.188 12.492 1 98.38 348 THR B O 1
ATOM 6389 N N . LYS B 1 349 ? 0.779 -17.984 12.883 1 96.81 349 LYS B N 1
ATOM 6390 C CA . LYS B 1 349 ? 1.684 -17.344 13.828 1 96.81 349 LYS B CA 1
ATOM 6391 C C . LYS B 1 349 ? 3.051 -17.094 13.195 1 96.81 349 LYS B C 1
ATOM 6393 O O . LYS B 1 349 ? 3.904 -16.438 13.797 1 96.81 349 LYS B O 1
ATOM 6398 N N . ASP B 1 350 ? 3.164 -17.641 12.031 1 96.56 350 ASP B N 1
ATOM 6399 C CA . ASP B 1 350 ? 4.398 -17.406 11.289 1 96.56 350 ASP B CA 1
ATOM 6400 C C . ASP B 1 350 ? 4.523 -15.938 10.883 1 96.56 350 ASP B C 1
ATOM 6402 O O . ASP B 1 350 ? 3.541 -15.32 10.461 1 96.56 350 ASP B O 1
ATOM 6406 N N . PRO B 1 351 ? 5.711 -15.344 11.023 1 95.88 351 PRO B N 1
ATOM 6407 C CA . PRO B 1 351 ? 5.871 -13.938 10.648 1 95.88 351 PRO B CA 1
ATOM 6408 C C . PRO B 1 351 ? 5.652 -13.695 9.156 1 95.88 351 PRO B C 1
ATOM 6410 O O . PRO B 1 351 ? 5.418 -12.555 8.742 1 95.88 351 PRO B O 1
ATOM 6413 N N . GLY B 1 352 ? 5.762 -14.734 8.391 1 97.25 352 GLY B N 1
ATOM 6414 C CA . GLY B 1 352 ? 5.621 -14.594 6.949 1 97.25 352 GLY B CA 1
ATOM 6415 C C . GLY B 1 352 ? 6.91 -14.188 6.262 1 97.25 352 GLY B C 1
ATOM 6416 O O . GLY B 1 352 ? 7.871 -13.781 6.918 1 97.25 352 GLY B O 1
ATOM 6417 N N . THR B 1 353 ? 6.957 -14.391 4.984 1 98.38 353 THR B N 1
ATOM 6418 C CA . THR B 1 353 ? 8.102 -14.047 4.148 1 98.38 353 THR B CA 1
ATOM 6419 C C . THR B 1 353 ? 7.699 -13.047 3.066 1 98.38 353 THR B C 1
ATOM 6421 O O . THR B 1 353 ? 6.715 -13.25 2.355 1 98.38 353 THR B O 1
ATOM 6424 N N . ALA B 1 354 ? 8.453 -11.961 2.998 1 98.06 354 ALA B N 1
ATOM 6425 C CA . ALA B 1 354 ? 8.195 -10.969 1.96 1 98.06 354 ALA B CA 1
ATOM 6426 C C . ALA B 1 354 ? 8.617 -11.484 0.588 1 98.06 354 ALA B C 1
ATOM 6428 O O . ALA B 1 354 ? 9.734 -11.984 0.426 1 98.06 354 ALA B O 1
ATOM 6429 N N . LEU B 1 355 ? 7.723 -11.344 -0.358 1 98.38 355 LEU B N 1
ATOM 6430 C CA . LEU B 1 355 ? 7.988 -11.828 -1.71 1 98.38 355 LEU B CA 1
ATOM 6431 C C . LEU B 1 355 ? 7.859 -10.695 -2.725 1 98.38 355 LEU B C 1
ATOM 6433 O O . LEU B 1 355 ? 7.352 -9.617 -2.4 1 98.38 355 LEU B O 1
ATOM 6437 N N . ARG B 1 356 ? 8.367 -11.008 -3.885 1 97.88 356 ARG B N 1
ATOM 6438 C CA . ARG B 1 356 ? 8.305 -10.047 -4.977 1 97.88 356 ARG B CA 1
ATOM 6439 C C . ARG B 1 356 ? 7.102 -10.305 -5.875 1 97.88 356 ARG B C 1
ATOM 6441 O O . ARG B 1 356 ? 6.695 -11.453 -6.062 1 97.88 356 ARG B O 1
ATOM 6448 N N . ALA B 1 357 ? 6.504 -9.289 -6.383 1 96.81 357 ALA B N 1
ATOM 6449 C CA . ALA B 1 357 ? 5.414 -9.312 -7.352 1 96.81 357 ALA B CA 1
ATOM 6450 C C . ALA B 1 357 ? 5.543 -8.172 -8.352 1 96.81 357 ALA B C 1
ATOM 6452 O O . ALA B 1 357 ? 6.281 -7.211 -8.117 1 96.81 357 ALA B O 1
ATOM 6453 N N . PRO B 1 358 ? 4.91 -8.328 -9.469 1 93.38 358 PRO B N 1
ATOM 6454 C CA . PRO B 1 358 ? 4.926 -7.207 -10.414 1 93.38 358 PRO B CA 1
ATOM 6455 C C . PRO B 1 358 ? 4.219 -5.969 -9.875 1 93.38 358 PRO B C 1
ATOM 6457 O O . PRO B 1 358 ? 3.09 -6.062 -9.383 1 93.38 358 PRO B O 1
ATOM 6460 N N . THR B 1 359 ? 4.879 -4.875 -9.945 1 91.5 359 THR B N 1
ATOM 6461 C CA . THR B 1 359 ? 4.312 -3.594 -9.539 1 91.5 359 THR B CA 1
ATOM 6462 C C . THR B 1 359 ? 4.449 -2.561 -10.656 1 91.5 359 THR B C 1
ATOM 6464 O O . THR B 1 359 ? 5.34 -2.66 -11.5 1 91.5 359 THR B O 1
ATOM 6467 N N . SER B 1 360 ? 3.602 -1.585 -10.586 1 84.56 360 SER B N 1
ATOM 6468 C CA . SER B 1 360 ? 3.635 -0.547 -11.609 1 84.56 360 SER B CA 1
ATOM 6469 C C . SER B 1 360 ? 4.82 0.391 -11.406 1 84.56 360 SER B C 1
ATOM 6471 O O . SER B 1 360 ? 5.379 0.91 -12.375 1 84.56 360 SER B O 1
ATOM 6473 N N . GLU B 1 361 ? 5.219 0.511 -10.203 1 85.12 361 GLU B N 1
ATOM 6474 C CA . GLU B 1 361 ? 6.172 1.568 -9.883 1 85.12 361 GLU B CA 1
ATOM 6475 C C . GLU B 1 361 ? 7.605 1.041 -9.891 1 85.12 361 GLU B C 1
ATOM 6477 O O . GLU B 1 361 ? 8.555 1.809 -10.07 1 85.12 361 GLU B O 1
ATOM 6482 N N . ALA B 1 362 ? 7.754 -0.26 -9.672 1 89.25 362 ALA B N 1
ATOM 6483 C CA . ALA B 1 362 ? 9.117 -0.741 -9.492 1 89.25 362 ALA B CA 1
ATOM 6484 C C . ALA B 1 362 ? 9.32 -2.098 -10.164 1 89.25 362 ALA B C 1
ATOM 6486 O O . ALA B 1 362 ? 10.328 -2.764 -9.938 1 89.25 362 ALA B O 1
ATOM 6487 N N . GLY B 1 363 ? 8.375 -2.498 -10.938 1 91.38 363 GLY B N 1
ATOM 6488 C CA . GLY B 1 363 ? 8.5 -3.785 -11.602 1 91.38 363 GLY B CA 1
ATOM 6489 C C . GLY B 1 363 ? 8.422 -4.961 -10.648 1 91.38 363 GLY B C 1
ATOM 6490 O O . GLY B 1 363 ? 7.52 -5.035 -9.812 1 91.38 363 GLY B O 1
ATOM 6491 N N . PHE B 1 364 ? 9.383 -5.93 -10.867 1 95.12 364 PHE B N 1
ATOM 6492 C CA . PHE B 1 364 ? 9.477 -7.113 -10.023 1 95.12 364 PHE B CA 1
ATOM 6493 C C . PHE B 1 364 ? 10.102 -6.77 -8.68 1 95.12 364 PHE B C 1
ATOM 6495 O O . PHE B 1 364 ? 11.297 -6.992 -8.469 1 95.12 364 PHE B O 1
ATOM 6502 N N . ALA B 1 365 ? 9.234 -6.305 -7.676 1 95.25 365 ALA B N 1
ATOM 6503 C CA . ALA B 1 365 ? 9.68 -5.742 -6.406 1 95.25 365 ALA B CA 1
ATOM 6504 C C . ALA B 1 365 ? 8.914 -6.352 -5.234 1 95.25 365 ALA B C 1
ATOM 6506 O O . ALA B 1 365 ? 7.906 -7.035 -5.434 1 95.25 365 ALA B O 1
ATOM 6507 N N . ILE B 1 366 ? 9.445 -6.141 -4.027 1 97.06 366 ILE B N 1
ATOM 6508 C CA . ILE B 1 366 ? 8.812 -6.66 -2.822 1 97.06 366 ILE B CA 1
ATOM 6509 C C . ILE B 1 366 ? 7.426 -6.035 -2.662 1 97.06 366 ILE B C 1
ATOM 6511 O O . ILE B 1 366 ? 7.297 -4.812 -2.547 1 97.06 366 ILE B O 1
ATOM 6515 N N . ALA B 1 367 ? 6.348 -6.914 -2.646 1 97 367 ALA B N 1
ATOM 6516 C CA . ALA B 1 367 ? 5.016 -6.316 -2.686 1 97 367 ALA B CA 1
ATOM 6517 C C . ALA B 1 367 ? 4.012 -7.168 -1.919 1 97 367 ALA B C 1
ATOM 6519 O O . ALA B 1 367 ? 2.842 -6.797 -1.792 1 97 367 ALA B O 1
ATOM 6520 N N . CYS B 1 368 ? 4.41 -8.305 -1.375 1 98.06 368 CYS B N 1
ATOM 6521 C CA . CYS B 1 368 ? 3.479 -9.141 -0.625 1 98.06 368 CYS B CA 1
ATOM 6522 C C . CYS B 1 368 ? 4.211 -9.945 0.443 1 98.06 368 CYS B C 1
ATOM 6524 O O . CYS B 1 368 ? 5.441 -9.922 0.508 1 98.06 368 CYS B O 1
ATOM 6526 N N . LYS B 1 369 ? 3.475 -10.531 1.312 1 98.19 369 LYS B N 1
ATOM 6527 C CA . LYS B 1 369 ? 3.93 -11.414 2.381 1 98.19 369 LYS B CA 1
ATOM 6528 C C . LYS B 1 369 ? 3.15 -12.727 2.379 1 98.19 369 LYS B C 1
ATOM 6530 O O . LYS B 1 369 ? 1.926 -12.727 2.232 1 98.19 369 LYS B O 1
ATOM 6535 N N . ASP B 1 370 ? 3.916 -13.828 2.48 1 98.38 370 ASP B N 1
ATOM 6536 C CA . ASP B 1 370 ? 3.311 -15.148 2.332 1 98.38 370 ASP B CA 1
ATOM 6537 C C . ASP B 1 370 ? 3.768 -16.094 3.443 1 98.38 370 ASP B C 1
ATOM 6539 O O . ASP B 1 370 ? 4.852 -15.922 4 1 98.38 370 ASP B O 1
ATOM 6543 N N . SER B 1 371 ? 2.936 -17.031 3.736 1 98.06 371 SER B N 1
ATOM 6544 C CA . SER B 1 371 ? 3.295 -18.188 4.535 1 98.06 371 SER B CA 1
ATOM 6545 C C . SER B 1 371 ? 2.553 -19.438 4.066 1 98.06 371 SER B C 1
ATOM 6547 O O . SER B 1 371 ? 1.43 -19.344 3.566 1 98.06 371 SER B O 1
ATOM 6549 N N . CYS B 1 372 ? 3.152 -20.547 4.188 1 97.19 372 CYS B N 1
ATOM 6550 C CA . CYS B 1 372 ? 2.492 -21.812 3.852 1 97.19 372 CYS B CA 1
ATOM 6551 C C . CYS B 1 372 ? 2.195 -22.625 5.105 1 97.19 372 CYS B C 1
ATOM 6553 O O . CYS B 1 372 ? 2.043 -23.844 5.035 1 97.19 372 CYS B O 1
ATOM 6555 N N . SER B 1 373 ? 2.148 -21.953 6.215 1 95.81 373 SER B N 1
ATOM 6556 C CA . SER B 1 373 ? 1.9 -22.641 7.48 1 95.81 373 SER B CA 1
ATOM 6557 C C . SER B 1 373 ? 0.576 -22.203 8.094 1 95.81 373 SER B C 1
ATOM 6559 O O . SER B 1 373 ? 0.443 -22.141 9.32 1 95.81 373 SER B O 1
ATOM 6561 N N . GLY B 1 374 ? -0.305 -21.875 7.312 1 97.5 374 GLY B N 1
ATOM 6562 C CA . GLY B 1 374 ? -1.602 -21.453 7.812 1 97.5 374 GLY B CA 1
ATOM 6563 C C . GLY B 1 374 ? -2.449 -22.594 8.336 1 97.5 374 GLY B C 1
ATOM 6564 O O . GLY B 1 374 ? -2.449 -23.688 7.766 1 97.5 374 GLY B O 1
ATOM 6565 N N . VAL B 1 375 ? -3.127 -22.344 9.438 1 98.56 375 VAL B N 1
ATOM 6566 C CA . VAL B 1 375 ? -4.176 -23.234 9.938 1 98.56 375 VAL B CA 1
ATOM 6567 C C . VAL B 1 375 ? -5.531 -22.781 9.383 1 98.56 375 VAL B C 1
ATOM 6569 O O . VAL B 1 375 ? -5.906 -21.625 9.516 1 98.56 375 VAL B O 1
ATOM 6572 N N . LEU B 1 376 ? -6.234 -23.703 8.773 1 98.75 376 LEU B N 1
ATOM 6573 C CA . LEU B 1 376 ? -7.426 -23.344 8.008 1 98.75 376 LEU B CA 1
ATOM 6574 C C . LEU B 1 376 ? -8.586 -24.281 8.344 1 98.75 376 LEU B C 1
ATOM 6576 O O . LEU B 1 376 ? -8.398 -25.484 8.469 1 98.75 376 LEU B O 1
ATOM 6580 N N . ARG B 1 377 ? -9.711 -23.719 8.516 1 98.94 377 ARG B N 1
ATOM 6581 C CA . ARG B 1 377 ? -10.961 -24.469 8.531 1 98.94 377 ARG B CA 1
ATOM 6582 C C . ARG B 1 377 ? -11.867 -24.031 7.387 1 98.94 377 ARG B C 1
ATOM 6584 O O . ARG B 1 377 ? -12.07 -22.844 7.16 1 98.94 377 ARG B O 1
ATOM 6591 N N . LEU B 1 378 ? -12.344 -24.984 6.688 1 98.81 378 LEU B N 1
ATOM 6592 C CA . LEU B 1 378 ? -13.266 -24.797 5.574 1 98.81 378 LEU B CA 1
ATOM 6593 C C . LEU B 1 378 ? -14.586 -25.516 5.82 1 98.81 378 LEU B C 1
ATOM 6595 O O . LEU B 1 378 ? -14.586 -26.719 6.109 1 98.81 378 LEU B O 1
ATOM 6599 N N . GLN B 1 379 ? -15.641 -24.75 5.746 1 98.75 379 GLN B N 1
ATOM 6600 C CA . GLN B 1 379 ? -16.969 -25.328 5.898 1 98.75 379 GLN B CA 1
ATOM 6601 C C . GLN B 1 379 ? -17.875 -24.922 4.742 1 98.75 379 GLN B C 1
ATOM 6603 O O . GLN B 1 379 ? -17.828 -23.781 4.27 1 98.75 379 GLN B O 1
ATOM 6608 N N . MET B 1 380 ? -18.656 -25.875 4.297 1 98.12 380 MET B N 1
ATOM 6609 C CA . MET B 1 380 ? -19.609 -25.625 3.211 1 98.12 380 MET B CA 1
ATOM 6610 C C . MET B 1 380 ? -20.922 -26.359 3.459 1 98.12 380 MET B C 1
ATOM 6612 O O . MET B 1 380 ? -20.922 -27.5 3.914 1 98.12 380 MET B O 1
ATOM 6616 N N . TRP B 1 381 ? -22.016 -25.703 3.154 1 97.94 381 TRP B N 1
ATOM 6617 C CA . TRP B 1 381 ? -23.359 -26.234 3.365 1 97.94 381 TRP B CA 1
ATOM 6618 C C . TRP B 1 381 ? -24.219 -26.031 2.121 1 97.94 381 TRP B C 1
ATOM 6620 O O . TRP B 1 381 ? -23.969 -25.141 1.316 1 97.94 381 TRP B O 1
ATOM 6630 N N . GLU B 1 382 ? -25.188 -26.906 2.08 1 96.88 382 GLU B N 1
ATOM 6631 C CA . GLU B 1 382 ? -26.312 -26.547 1.214 1 96.88 382 GLU B CA 1
ATOM 6632 C C . GLU B 1 382 ? -27.078 -25.359 1.768 1 96.88 382 GLU B C 1
ATOM 6634 O O . GLU B 1 382 ? -27.078 -25.109 2.977 1 96.88 382 GLU B O 1
ATOM 6639 N N . ARG B 1 383 ? -27.609 -24.641 0.852 1 94.12 383 ARG B N 1
ATOM 6640 C CA . ARG B 1 383 ? -28.453 -23.516 1.261 1 94.12 383 ARG B CA 1
ATOM 6641 C C . ARG B 1 383 ? -29.922 -23.875 1.202 1 94.12 383 ARG B C 1
ATOM 6643 O O . ARG B 1 383 ? -30.422 -24.328 0.166 1 94.12 383 ARG B O 1
ATOM 6650 N N . ILE B 1 384 ? -30.641 -23.578 2.328 1 90.19 384 ILE B N 1
ATOM 6651 C CA . ILE B 1 384 ? -32.062 -23.828 2.371 1 90.19 384 ILE B CA 1
ATOM 6652 C C . ILE B 1 384 ? -32.844 -22.641 1.785 1 90.19 384 ILE B C 1
ATOM 6654 O O . ILE B 1 384 ? -32.344 -21.531 1.767 1 90.19 384 ILE B O 1
ATOM 6658 N N . HIS B 1 385 ? -33.969 -22.875 1.373 1 86.19 385 HIS B N 1
ATOM 6659 C CA . HIS B 1 385 ? -34.781 -21.875 0.682 1 86.19 385 HIS B CA 1
ATOM 6660 C C . HIS B 1 385 ? -34.969 -20.609 1.526 1 86.19 385 HIS B C 1
ATOM 6662 O O . HIS B 1 385 ? -35.125 -19.516 0.987 1 86.19 385 HIS B O 1
ATOM 6668 N N . ASP B 1 386 ? -34.906 -20.719 2.777 1 86.06 386 ASP B N 1
ATOM 6669 C CA . ASP B 1 386 ? -35.094 -19.547 3.643 1 86.06 386 ASP B CA 1
ATOM 6670 C C . ASP B 1 386 ? -33.75 -18.844 3.893 1 86.06 386 ASP B C 1
ATOM 6672 O O . ASP B 1 386 ? -33.688 -17.891 4.664 1 86.06 386 ASP B O 1
ATOM 6676 N N . GLY B 1 387 ? -32.75 -19.375 3.305 1 84.56 387 GLY B N 1
ATOM 6677 C CA . GLY B 1 387 ? -31.453 -18.734 3.404 1 84.56 387 GLY B CA 1
ATOM 6678 C C . GLY B 1 387 ? -30.594 -19.328 4.504 1 84.56 387 GLY B C 1
ATOM 6679 O O . GLY B 1 387 ? -29.406 -19 4.617 1 84.56 387 GLY B O 1
ATOM 6680 N N . SER B 1 388 ? -31.109 -20.219 5.215 1 87.81 388 SER B N 1
ATOM 6681 C CA . SER B 1 388 ? -30.375 -20.797 6.336 1 87.81 388 SER B CA 1
ATOM 6682 C C . SER B 1 388 ? -29.453 -21.922 5.875 1 87.81 388 SER B C 1
ATOM 6684 O O . SER B 1 388 ? -29.516 -22.359 4.727 1 87.81 388 SER B O 1
ATOM 6686 N N . LYS B 1 389 ? -28.578 -22.344 6.719 1 91.12 389 LYS B N 1
ATOM 6687 C CA . LYS B 1 389 ? -27.672 -23.453 6.441 1 91.12 389 LYS B CA 1
ATOM 6688 C C . LYS B 1 389 ? -28.406 -24.797 6.477 1 91.12 389 LYS B C 1
ATOM 6690 O O . LYS B 1 389 ? -29.141 -25.078 7.426 1 91.12 389 LYS B O 1
ATOM 6695 N N . GLY B 1 390 ? -28.188 -25.5 5.445 1 93.62 390 GLY B N 1
ATOM 6696 C CA . GLY B 1 390 ? -28.719 -26.844 5.379 1 93.62 390 GLY B CA 1
ATOM 6697 C C . GLY B 1 390 ? -27.688 -27.906 5.711 1 93.62 390 GLY B C 1
ATOM 6698 O O . GLY B 1 390 ? -26.938 -27.781 6.68 1 93.62 390 GLY B O 1
ATOM 6699 N N . LYS B 1 391 ? -27.703 -29.016 4.934 1 95.06 391 LYS B N 1
ATOM 6700 C CA . LYS B 1 391 ? -26.781 -30.141 5.125 1 95.06 391 LYS B CA 1
ATOM 6701 C C . LYS B 1 391 ? -25.328 -29.688 4.941 1 95.06 391 LYS B C 1
ATOM 6703 O O . LYS B 1 391 ? -25.016 -28.938 4.02 1 95.06 391 LYS B O 1
ATOM 6708 N N . ILE B 1 392 ? -24.484 -30.219 5.82 1 95.88 392 ILE B N 1
ATOM 6709 C CA . ILE B 1 392 ? -23.047 -29.938 5.715 1 95.88 392 ILE B CA 1
ATOM 6710 C C . ILE B 1 392 ? -22.438 -30.797 4.602 1 95.88 392 ILE B C 1
ATOM 6712 O O . ILE B 1 392 ? -22.641 -32 4.562 1 95.88 392 ILE B O 1
ATOM 6716 N N . ILE B 1 393 ? -21.797 -30.172 3.746 1 95.88 393 ILE B N 1
ATOM 6717 C CA . ILE B 1 393 ? -21.125 -30.844 2.645 1 95.88 393 ILE B CA 1
ATOM 6718 C C . ILE B 1 393 ? -19.656 -31.094 3.006 1 95.88 393 ILE B C 1
ATOM 6720 O O . ILE B 1 393 ? -19.109 -32.156 2.719 1 95.88 393 ILE B O 1
ATOM 6724 N N . LEU B 1 394 ? -19.016 -30.109 3.555 1 96.88 394 LEU B N 1
ATOM 6725 C CA . LEU B 1 394 ? -17.609 -30.172 3.914 1 96.88 394 LEU B CA 1
ATOM 6726 C C . LEU B 1 394 ? -17.359 -29.516 5.266 1 96.88 394 LEU B C 1
ATOM 6728 O O . LEU B 1 394 ? -17.922 -28.469 5.566 1 96.88 394 LEU B O 1
ATOM 6732 N N . ASP B 1 395 ? -16.641 -30.078 6.129 1 98.12 395 ASP B N 1
ATOM 6733 C CA . ASP B 1 395 ? -16.031 -29.562 7.344 1 98.12 395 ASP B CA 1
ATOM 6734 C C . ASP B 1 395 ? -14.625 -30.125 7.535 1 98.12 395 ASP B C 1
ATOM 6736 O O . ASP B 1 395 ? -14.445 -31.172 8.164 1 98.12 395 ASP B O 1
ATOM 6740 N N . VAL B 1 396 ? -13.656 -29.375 7.004 1 98.62 396 VAL B N 1
ATOM 6741 C CA . VAL B 1 396 ? -12.305 -29.922 6.918 1 98.62 396 VAL B CA 1
ATOM 6742 C C . VAL B 1 396 ? -11.305 -28.891 7.469 1 98.62 396 VAL B C 1
ATOM 6744 O O . VAL B 1 396 ? -11.602 -27.703 7.539 1 98.62 396 VAL B O 1
ATOM 6747 N N . THR B 1 397 ? -10.188 -29.359 7.887 1 98.44 397 THR B N 1
ATOM 6748 C CA . THR B 1 397 ? -9.141 -28.516 8.453 1 98.44 397 THR B CA 1
ATOM 6749 C C . THR B 1 397 ? -7.793 -28.828 7.809 1 98.44 397 THR B C 1
ATOM 6751 O O . THR B 1 397 ? -7.617 -29.875 7.195 1 98.44 397 THR B O 1
ATOM 6754 N N . SER B 1 398 ? -6.922 -27.875 7.871 1 97.75 398 SER B N 1
ATOM 6755 C CA . SER B 1 398 ? -5.555 -28.031 7.387 1 97.75 398 SER B CA 1
ATOM 6756 C C . SER B 1 398 ? -4.574 -27.234 8.234 1 97.75 398 SER B C 1
ATOM 6758 O O . SER B 1 398 ? -4.965 -26.281 8.914 1 97.75 398 SER B O 1
ATOM 6760 N N . ASN B 1 399 ? -3.326 -27.672 8.211 1 96.69 399 ASN B N 1
ATOM 6761 C CA . ASN B 1 399 ? -2.262 -26.891 8.844 1 96.69 399 ASN B CA 1
ATOM 6762 C C . ASN B 1 399 ? -1.175 -26.516 7.84 1 96.69 399 ASN B C 1
ATOM 6764 O O . ASN B 1 399 ? -0.054 -26.188 8.227 1 96.69 399 ASN B O 1
ATOM 6768 N N . THR B 1 400 ? -1.475 -26.578 6.52 1 96.06 400 THR B N 1
ATOM 6769 C CA . THR B 1 400 ? -0.497 -26.25 5.488 1 96.06 400 THR B CA 1
ATOM 6770 C C . THR B 1 400 ? -1.092 -25.297 4.465 1 96.06 400 THR B C 1
ATOM 6772 O O . THR B 1 400 ? -0.74 -25.328 3.285 1 96.06 400 THR B O 1
ATOM 6775 N N . ALA B 1 401 ? -2.033 -24.484 4.902 1 98 401 ALA B N 1
ATOM 6776 C CA . ALA B 1 401 ? -2.646 -23.531 3.979 1 98 401 ALA B CA 1
ATOM 6777 C C . ALA B 1 401 ? -1.672 -22.406 3.613 1 98 401 ALA B C 1
ATOM 6779 O O . ALA B 1 401 ? -0.931 -21.922 4.469 1 98 401 ALA B O 1
ATOM 6780 N N . ALA B 1 402 ? -1.646 -22.062 2.395 1 98.62 402 ALA B N 1
ATOM 6781 C CA . ALA B 1 402 ? -0.938 -20.859 1.956 1 98.62 402 ALA B CA 1
ATOM 6782 C C . ALA B 1 402 ? -1.788 -19.609 2.174 1 98.62 402 ALA B C 1
ATOM 6784 O O . ALA B 1 402 ? -2.973 -19.594 1.828 1 98.62 402 ALA B O 1
ATOM 6785 N N . VAL B 1 403 ? -1.206 -18.625 2.814 1 98.88 403 VAL B N 1
ATOM 6786 C CA . VAL B 1 403 ? -1.893 -17.359 3.084 1 98.88 403 VAL B CA 1
ATOM 6787 C C . VAL B 1 403 ? -1.023 -16.188 2.629 1 98.88 403 VAL B C 1
ATOM 6789 O O . VAL B 1 403 ? 0.207 -16.266 2.684 1 98.88 403 VAL B O 1
ATOM 6792 N N . GLU B 1 404 ? -1.738 -15.133 2.174 1 98.81 404 GLU B N 1
ATOM 6793 C CA . GLU B 1 404 ? -1.001 -14.016 1.596 1 98.81 404 GLU B CA 1
ATOM 6794 C C . GLU B 1 404 ? -1.764 -12.703 1.763 1 98.81 404 GLU B C 1
ATOM 6796 O O . GLU B 1 404 ? -2.992 -12.68 1.663 1 98.81 404 GLU B O 1
ATOM 6801 N N . VAL B 1 405 ? -1.052 -11.625 2.096 1 98.75 405 VAL B N 1
ATOM 6802 C CA . VAL B 1 405 ? -1.515 -10.258 1.875 1 98.75 405 VAL B CA 1
ATOM 6803 C C . VAL B 1 405 ? -0.527 -9.516 0.977 1 98.75 405 VAL B C 1
ATOM 6805 O O . VAL B 1 405 ? 0.676 -9.789 1.01 1 98.75 405 VAL B O 1
ATOM 6808 N N . GLY B 1 406 ? -1.054 -8.641 0.146 1 98.12 406 GLY B N 1
ATOM 6809 C CA . GLY B 1 406 ? -0.188 -7.887 -0.75 1 98.12 406 GLY B CA 1
ATOM 6810 C C . GLY B 1 406 ? -0.696 -6.488 -1.037 1 98.12 406 GLY B C 1
ATOM 6811 O O . GLY B 1 406 ? -1.86 -6.18 -0.773 1 98.12 406 GLY B O 1
ATOM 6812 N N . GLY B 1 407 ? 0.174 -5.629 -1.566 1 96.31 407 GLY B N 1
ATOM 6813 C CA . GLY B 1 407 ? -0.166 -4.227 -1.753 1 96.31 407 GLY B CA 1
ATOM 6814 C C . GLY B 1 407 ? -0.389 -3.488 -0.447 1 96.31 407 GLY B C 1
ATOM 6815 O O . GLY B 1 407 ? 0.426 -3.582 0.473 1 96.31 407 GLY B O 1
ATOM 6816 N N . GLY B 1 408 ? -1.559 -2.695 -0.475 1 94.06 408 GLY B N 1
ATOM 6817 C CA . GLY B 1 408 ? -1.84 -1.974 0.756 1 94.06 408 GLY B CA 1
ATOM 6818 C C . GLY B 1 408 ? -2.656 -0.714 0.537 1 94.06 408 GLY B C 1
ATOM 6819 O O . GLY B 1 408 ? -3.133 -0.462 -0.573 1 94.06 408 GLY B O 1
ATOM 6820 N N . PRO B 1 409 ? -2.859 0.087 1.599 1 95.19 409 PRO B N 1
ATOM 6821 C CA . PRO B 1 409 ? -2.129 -0.049 2.861 1 95.19 409 PRO B CA 1
ATOM 6822 C C . PRO B 1 409 ? -2.744 -1.093 3.789 1 95.19 409 PRO B C 1
ATOM 6824 O O . PRO B 1 409 ? -3.945 -1.36 3.715 1 95.19 409 PRO B O 1
ATOM 6827 N N . TRP B 1 410 ? -1.865 -1.666 4.668 1 97.12 410 TRP B N 1
ATOM 6828 C CA . TRP B 1 410 ? -2.281 -2.629 5.684 1 97.12 410 TRP B CA 1
ATOM 6829 C C . TRP B 1 410 ? -2.035 -2.082 7.086 1 97.12 410 TRP B C 1
ATOM 6831 O O . TRP B 1 410 ? -1.119 -2.527 7.781 1 97.12 410 TRP B O 1
ATOM 6841 N N . PHE B 1 411 ? -2.918 -1.162 7.617 1 96.75 411 PHE B N 1
ATOM 6842 C CA . PHE B 1 411 ? -2.777 -0.583 8.945 1 96.75 411 PHE B CA 1
ATOM 6843 C C . PHE B 1 411 ? -3.963 -0.959 9.828 1 96.75 411 PHE B C 1
ATOM 6845 O O . PHE B 1 411 ? -4.004 -0.604 11.008 1 96.75 411 PHE B O 1
ATOM 6852 N N . ASN B 1 412 ? -4.906 -1.621 9.227 1 94.56 412 ASN B N 1
ATOM 6853 C CA . ASN B 1 412 ? -6.09 -2.098 9.938 1 94.56 412 ASN B CA 1
ATOM 6854 C C . ASN B 1 412 ? -6.703 -3.314 9.25 1 94.56 412 ASN B C 1
ATOM 6856 O O . ASN B 1 412 ? -6.254 -3.725 8.18 1 94.56 412 ASN B O 1
ATOM 6860 N N . THR B 1 413 ? -7.727 -3.846 9.938 1 97.19 413 THR B N 1
ATOM 6861 C CA . THR B 1 413 ? -8.477 -4.957 9.352 1 97.19 413 THR B CA 1
ATOM 6862 C C . THR B 1 413 ? -9.258 -4.496 8.133 1 97.19 413 THR B C 1
ATOM 6864 O O . THR B 1 413 ? -9.883 -3.432 8.148 1 97.19 413 THR B O 1
ATOM 6867 N N . TRP B 1 414 ? -9.188 -5.219 7.082 1 96.81 414 TRP B N 1
ATOM 6868 C CA . TRP B 1 414 ? -9.945 -4.934 5.867 1 96.81 414 TRP B CA 1
ATOM 6869 C C . TRP B 1 414 ? -11.242 -5.746 5.824 1 96.81 414 TRP B C 1
ATOM 6871 O O . TRP B 1 414 ? -11.211 -6.965 5.629 1 96.81 414 TRP B O 1
ATOM 6881 N N . LYS B 1 415 ? -12.312 -5.074 6.039 1 95.75 415 LYS B N 1
ATOM 6882 C CA . LYS B 1 415 ? -13.641 -5.672 5.906 1 95.75 415 LYS B CA 1
ATOM 6883 C C . LYS B 1 415 ? -14.32 -5.215 4.625 1 95.75 415 LYS B C 1
ATOM 6885 O O . LYS B 1 415 ? -14.281 -4.035 4.277 1 95.75 415 LYS B O 1
ATOM 6890 N N . GLY B 1 416 ? -14.828 -6.227 3.926 1 93.56 416 GLY B N 1
ATOM 6891 C CA . GLY B 1 416 ? -15.484 -5.824 2.691 1 93.56 416 GLY B CA 1
ATOM 6892 C C . GLY B 1 416 ? -16.469 -6.859 2.168 1 93.56 416 GLY B C 1
ATOM 6893 O O . GLY B 1 416 ? -16.641 -7.918 2.775 1 93.56 416 GLY B O 1
ATOM 6894 N N . GLU B 1 417 ? -17.156 -6.414 1.158 1 92.12 417 GLU B N 1
ATOM 6895 C CA . GLU B 1 417 ? -18.094 -7.238 0.399 1 92.12 417 GLU B CA 1
ATOM 6896 C C . GLU B 1 417 ? -18.047 -6.902 -1.089 1 92.12 417 GLU B C 1
ATOM 6898 O O . GLU B 1 417 ? -17.719 -5.773 -1.466 1 92.12 417 GLU B O 1
ATOM 6903 N N . THR B 1 418 ? -18.25 -7.906 -1.831 1 87.38 418 THR B N 1
ATOM 6904 C CA . THR B 1 418 ? -18.266 -7.641 -3.266 1 87.38 418 THR B CA 1
ATOM 6905 C C . THR B 1 418 ? -19.469 -6.801 -3.654 1 87.38 418 THR B C 1
ATOM 6907 O O . THR B 1 418 ? -20.531 -6.891 -3.02 1 87.38 418 THR B O 1
ATOM 6910 N N . SER B 1 419 ? -19.156 -5.695 -4.453 1 70.5 419 SER B N 1
ATOM 6911 C CA . SER B 1 419 ? -20.234 -4.855 -4.984 1 70.5 419 SER B CA 1
ATOM 6912 C C . SER B 1 419 ? -20.266 -4.883 -6.508 1 70.5 419 SER B C 1
ATOM 6914 O O . SER B 1 419 ? -19.219 -4.734 -7.152 1 70.5 419 SER B O 1
ATOM 6916 N N . THR B 1 420 ? -20.938 -5.691 -7.133 1 63.44 420 THR B N 1
ATOM 6917 C CA . THR B 1 420 ? -20.984 -5.641 -8.594 1 63.44 420 THR B CA 1
ATOM 6918 C C . THR B 1 420 ? -22.203 -4.863 -9.07 1 63.44 420 THR B C 1
ATOM 6920 O O . THR B 1 420 ? -23.328 -5.188 -8.719 1 63.44 420 THR B O 1
ATOM 6923 N N . PRO B 1 421 ? -21.781 -3.791 -9.781 1 58.5 421 PRO B N 1
ATOM 6924 C CA . PRO B 1 421 ? -22.938 -3.109 -10.367 1 58.5 421 PRO B CA 1
ATOM 6925 C C . PRO B 1 421 ? -23.922 -4.074 -11.039 1 58.5 421 PRO B C 1
ATOM 6927 O O . PRO B 1 421 ? -23.5 -5.078 -11.617 1 58.5 421 PRO B O 1
ATOM 6930 N N . GLU B 1 422 ? -25.141 -3.766 -10.883 1 55.22 422 GLU B N 1
ATOM 6931 C CA . GLU B 1 422 ? -26.219 -4.637 -11.344 1 55.22 422 GLU B CA 1
ATOM 6932 C C . GLU B 1 422 ? -26.047 -4.996 -12.82 1 55.22 422 GLU B C 1
ATOM 6934 O O . GLU B 1 422 ? -26.25 -6.145 -13.211 1 55.22 422 GLU B O 1
ATOM 6939 N N . LEU B 1 423 ? -25.578 -4.023 -13.555 1 50.22 423 LEU B N 1
ATOM 6940 C CA . LEU B 1 423 ? -25.438 -4.273 -14.984 1 50.22 423 LEU B CA 1
ATOM 6941 C C . LEU B 1 423 ? -24.344 -5.293 -15.266 1 50.22 423 LEU B C 1
ATOM 6943 O O . LEU B 1 423 ? -24.5 -6.16 -16.125 1 50.22 423 LEU B O 1
ATOM 6947 N N . LEU B 1 424 ? -23.359 -5.164 -14.562 1 60.34 424 LEU B N 1
ATOM 6948 C CA . LEU B 1 424 ? -22.25 -6.094 -14.734 1 60.34 424 LEU B CA 1
ATOM 6949 C C . LEU B 1 424 ? -22.609 -7.477 -14.195 1 60.34 424 LEU B C 1
ATOM 6951 O O . LEU B 1 424 ? -22.234 -8.492 -14.781 1 60.34 424 LEU B O 1
ATOM 6955 N N . ARG B 1 425 ? -23.453 -7.516 -13.281 1 61.22 425 ARG B N 1
ATOM 6956 C CA . ARG B 1 425 ? -23.906 -8.773 -12.703 1 61.22 425 ARG B CA 1
ATOM 6957 C C . ARG B 1 425 ? -24.75 -9.57 -13.695 1 61.22 425 ARG B C 1
ATOM 6959 O O . ARG B 1 425 ? -24.578 -10.781 -13.844 1 61.22 425 ARG B O 1
ATOM 6966 N N . ARG B 1 426 ? -25.547 -8.828 -14.367 1 56.28 426 ARG B N 1
ATOM 6967 C CA . ARG B 1 426 ? -26.438 -9.445 -15.352 1 56.28 426 ARG B CA 1
ATOM 6968 C C . ARG B 1 426 ? -25.641 -9.953 -16.547 1 56.28 426 ARG B C 1
ATOM 6970 O O . ARG B 1 426 ? -25.922 -11.023 -17.094 1 56.28 426 ARG B O 1
ATOM 6977 N N . ALA B 1 427 ? -24.672 -9.172 -16.875 1 57.66 427 ALA B N 1
ATOM 6978 C CA . ALA B 1 427 ? -23.859 -9.562 -18.031 1 57.66 427 ALA B CA 1
ATOM 6979 C C . ALA B 1 427 ? -23.031 -10.805 -17.703 1 57.66 427 ALA B C 1
ATOM 6981 O O . ALA B 1 427 ? -22.922 -11.711 -18.531 1 57.66 427 ALA B O 1
ATOM 6982 N N . LEU B 1 428 ? -22.641 -10.836 -16.594 1 57.5 428 LEU B N 1
ATOM 6983 C CA . LEU B 1 428 ? -21.766 -11.93 -16.188 1 57.5 428 LEU B CA 1
ATOM 6984 C C . LEU B 1 428 ? -22.562 -13.195 -15.898 1 57.5 428 LEU B C 1
ATOM 6986 O O . LEU B 1 428 ? -22.031 -14.305 -15.992 1 57.5 428 LEU B O 1
ATOM 6990 N N . GLY B 1 429 ? -23.781 -12.969 -15.656 1 56.41 429 GLY B N 1
ATOM 6991 C CA . GLY B 1 429 ? -24.656 -14.094 -15.383 1 56.41 429 GLY B CA 1
ATOM 6992 C C . GLY B 1 429 ? -25.062 -14.852 -16.625 1 56.41 429 GLY B C 1
ATOM 6993 O O . GLY B 1 429 ? -25.594 -15.953 -16.547 1 56.41 429 GLY B O 1
ATOM 6994 N N . VAL B 1 430 ? -24.766 -14.086 -17.766 1 53.62 430 VAL B N 1
ATOM 6995 C CA . VAL B 1 430 ? -25.109 -14.727 -19.031 1 53.62 430 VAL B CA 1
ATOM 6996 C C . VAL B 1 430 ? -23.969 -15.633 -19.484 1 53.62 430 VAL B C 1
ATOM 6998 O O . VAL B 1 430 ? -22.797 -15.234 -19.453 1 53.62 430 VAL B O 1
ATOM 7001 N N . SER B 1 431 ? -24.156 -16.906 -19.594 1 56.28 431 SER B N 1
ATOM 7002 C CA . SER B 1 431 ? -23.172 -17.859 -20.109 1 56.28 431 SER B CA 1
ATOM 7003 C C . SER B 1 431 ? -22.875 -17.594 -21.594 1 56.28 431 SER B C 1
ATOM 7005 O O . SER B 1 431 ? -23.734 -17.75 -22.438 1 56.28 431 SER B O 1
ATOM 7007 N N . LEU B 1 432 ? -21.906 -16.75 -21.875 1 54.44 432 LEU B N 1
ATOM 7008 C CA . LEU B 1 432 ? -21.484 -16.562 -23.25 1 54.44 432 LEU B CA 1
ATOM 7009 C C . LEU B 1 432 ? -20.297 -17.469 -23.594 1 54.44 432 LEU B C 1
ATOM 7011 O O . LEU B 1 432 ? -19.344 -17.547 -22.828 1 54.44 432 LEU B O 1
ATOM 7015 N N . ASP B 1 433 ? -20.531 -18.375 -24.547 1 55.12 433 ASP B N 1
ATOM 7016 C CA . ASP B 1 433 ? -19.438 -19.188 -25.078 1 55.12 433 ASP B CA 1
ATOM 7017 C C . ASP B 1 433 ? -18.453 -18.328 -25.875 1 55.12 433 ASP B C 1
ATOM 7019 O O . ASP B 1 433 ? -18.562 -18.234 -27.094 1 55.12 433 ASP B O 1
ATOM 7023 N N . VAL B 1 434 ? -17.609 -17.75 -25.172 1 57.72 434 VAL B N 1
ATOM 7024 C CA . VAL B 1 434 ? -16.672 -16.828 -25.812 1 57.72 434 VAL B CA 1
ATOM 7025 C C . VAL B 1 434 ? -15.805 -17.594 -26.828 1 57.72 434 VAL B C 1
ATOM 7027 O O . VAL B 1 434 ? -15.539 -17.094 -27.922 1 57.72 434 VAL B O 1
ATOM 7030 N N . GLU B 1 435 ? -15.398 -18.797 -26.391 1 59.03 435 GLU B N 1
ATOM 7031 C CA . GLU B 1 435 ? -14.617 -19.594 -27.344 1 59.03 435 GLU B CA 1
ATOM 7032 C C . GLU B 1 435 ? -15.391 -19.828 -28.625 1 59.03 435 GLU B C 1
ATOM 7034 O O . GLU B 1 435 ? -14.82 -19.781 -29.719 1 59.03 435 GLU B O 1
ATOM 7039 N N . GLY B 1 436 ? -16.609 -20.094 -28.359 1 54.06 436 GLY B N 1
ATOM 7040 C CA . GLY B 1 436 ? -17.438 -20.312 -29.531 1 54.06 436 GLY B CA 1
ATOM 7041 C C . GLY B 1 436 ? -17.547 -19.078 -30.422 1 54.06 436 GLY B C 1
ATOM 7042 O O . GLY B 1 436 ? -17.5 -19.203 -31.656 1 54.06 436 GLY B O 1
ATOM 7043 N N . VAL B 1 437 ? -17.594 -17.984 -29.781 1 55.03 437 VAL B N 1
ATOM 7044 C CA . VAL B 1 437 ? -17.719 -16.75 -30.547 1 55.03 437 VAL B CA 1
ATOM 7045 C C . VAL B 1 437 ? -16.422 -16.469 -31.297 1 55.03 437 VAL B C 1
ATOM 7047 O O . VAL B 1 437 ? -16.438 -16.109 -32.469 1 55.03 437 VAL B O 1
ATOM 7050 N N . PHE B 1 438 ? -15.359 -16.781 -30.609 1 55.44 438 PHE B N 1
ATOM 7051 C CA . PHE B 1 438 ? -14.086 -16.484 -31.25 1 55.44 438 PHE B CA 1
ATOM 7052 C C . PHE B 1 438 ? -13.727 -17.547 -32.281 1 55.44 438 PHE B C 1
ATOM 7054 O O . PHE B 1 438 ? -12.867 -17.328 -33.125 1 55.44 438 PHE B O 1
ATOM 7061 N N . ASN B 1 439 ? -14.383 -18.75 -32.188 1 55.09 439 ASN B N 1
ATOM 7062 C CA . ASN B 1 439 ? -14.188 -19.734 -33.25 1 55.09 439 ASN B CA 1
ATOM 7063 C C . ASN B 1 439 ? -14.633 -19.188 -34.594 1 55.09 439 ASN B C 1
ATOM 7065 O O . ASN B 1 439 ? -14.156 -19.641 -35.625 1 55.09 439 ASN B O 1
ATOM 7069 N N . TYR B 1 440 ? -15.406 -18.109 -34.5 1 51.97 440 TYR B N 1
ATOM 7070 C CA . TYR B 1 440 ? -15.867 -17.516 -35.75 1 51.97 440 TYR B CA 1
ATOM 7071 C C . TYR B 1 440 ? -14.922 -16.406 -36.188 1 51.97 440 TYR B C 1
ATOM 7073 O O . TYR B 1 440 ? -14.898 -16.047 -37.375 1 51.97 440 TYR B O 1
ATOM 7081 N N . VAL B 1 441 ? -14.188 -15.836 -35.219 1 52.81 441 VAL B N 1
ATOM 7082 C CA . VAL B 1 441 ? -13.203 -14.82 -35.562 1 52.81 441 VAL B CA 1
ATOM 7083 C C . VAL B 1 441 ? -11.891 -15.102 -34.844 1 52.81 441 VAL B C 1
ATOM 7085 O O . VAL B 1 441 ? -11.516 -14.383 -33.906 1 52.81 441 VAL B O 1
ATOM 7088 N N . PRO B 1 442 ? -11.242 -16.172 -35.375 1 51.5 442 PRO B N 1
ATOM 7089 C CA . PRO B 1 442 ? -10.102 -16.734 -34.625 1 51.5 442 PRO B CA 1
ATOM 7090 C C . PRO B 1 442 ? -8.977 -15.719 -34.438 1 51.5 442 PRO B C 1
ATOM 7092 O O . PRO B 1 442 ? -8.219 -15.82 -33.469 1 51.5 442 PRO B O 1
ATOM 7095 N N . ILE B 1 443 ? -8.875 -14.805 -35.375 1 51.47 443 ILE B N 1
ATOM 7096 C CA . ILE B 1 443 ? -7.742 -13.883 -35.344 1 51.47 443 ILE B CA 1
ATOM 7097 C C . ILE B 1 443 ? -7.785 -13.055 -34.062 1 51.47 443 ILE B C 1
ATOM 7099 O O . ILE B 1 443 ? -6.746 -12.625 -33.562 1 51.47 443 ILE B O 1
ATOM 7103 N N . PHE B 1 444 ? -8.922 -12.977 -33.5 1 48.53 444 PHE B N 1
ATOM 7104 C CA . PHE B 1 444 ? -9.062 -12.117 -32.344 1 48.53 444 PHE B CA 1
ATOM 7105 C C . PHE B 1 444 ? -9.086 -12.938 -31.062 1 48.53 444 PHE B C 1
ATOM 7107 O O . PHE B 1 444 ? -9.367 -12.414 -29.984 1 48.53 444 PHE B O 1
ATOM 7114 N N . LYS B 1 445 ? -8.789 -14.227 -31.219 1 52.81 445 LYS B N 1
ATOM 7115 C CA . LYS B 1 445 ? -8.867 -15.125 -30.062 1 52.81 445 LYS B CA 1
ATOM 7116 C C . LYS B 1 445 ? -7.75 -14.836 -29.062 1 52.81 445 LYS B C 1
ATOM 7118 O O . LYS B 1 445 ? -6.57 -14.844 -29.422 1 52.81 445 LYS B O 1
ATOM 7123 N N . PRO B 1 446 ? -8.148 -14.5 -27.859 1 54.09 446 PRO B N 1
ATOM 7124 C CA . PRO B 1 446 ? -7.098 -14.281 -26.859 1 54.09 446 PRO B CA 1
ATOM 7125 C C . PRO B 1 446 ? -6.254 -15.531 -26.625 1 54.09 446 PRO B C 1
ATOM 7127 O O . PRO B 1 446 ? -6.723 -16.656 -26.844 1 54.09 446 PRO B O 1
ATOM 7130 N N . PRO B 1 447 ? -4.949 -15.32 -26.328 1 51.06 447 PRO B N 1
ATOM 7131 C CA . PRO B 1 447 ? -4.078 -16.469 -26.078 1 51.06 447 PRO B CA 1
ATOM 7132 C C . PRO B 1 447 ? -4.641 -17.422 -25.031 1 51.06 447 PRO B C 1
ATOM 7134 O O . PRO B 1 447 ? -5.066 -16.984 -23.969 1 51.06 447 PRO B O 1
ATOM 7137 N N . GLY B 1 448 ? -4.73 -18.672 -25.438 1 48.22 448 GLY B N 1
ATOM 7138 C CA . GLY B 1 448 ? -5.137 -19.719 -24.531 1 48.22 448 GLY B CA 1
ATOM 7139 C C . GLY B 1 448 ? -6.621 -20.031 -24.594 1 48.22 448 GLY B C 1
ATOM 7140 O O . GLY B 1 448 ? -7.129 -20.828 -23.797 1 48.22 448 GLY B O 1
ATOM 7141 N N . LEU B 1 449 ? -7.254 -19.141 -25.375 1 55.06 449 LEU B N 1
ATOM 7142 C CA . LEU B 1 449 ? -8.656 -19.5 -25.578 1 55.06 449 LEU B CA 1
ATOM 7143 C C . LEU B 1 449 ? -8.797 -20.469 -26.75 1 55.06 449 LEU B C 1
ATOM 7145 O O . LEU B 1 449 ? -8.164 -20.281 -27.797 1 55.06 449 LEU B O 1
#

Solvent-accessible surface area (backbone atoms only — not comparable to full-atom values): 45932 Å² total; per-residue (Å²): 135,87,77,70,76,74,62,59,50,62,47,57,58,46,55,63,57,68,56,65,77,85,68,66,66,50,64,87,64,82,84,68,82,70,49,78,49,52,23,45,52,39,18,38,71,80,78,76,55,87,60,75,36,33,41,37,38,40,39,36,42,38,41,71,95,72,68,32,36,37,37,41,34,40,36,42,20,31,66,72,38,41,40,74,68,49,73,67,50,28,74,72,69,43,86,72,56,38,13,31,37,41,36,37,43,29,65,90,62,24,32,38,40,35,74,40,47,48,32,79,41,49,35,61,33,47,62,40,50,36,37,36,34,44,78,35,56,24,89,100,38,68,64,66,77,63,92,63,58,68,68,58,42,64,64,20,37,63,23,32,38,41,36,41,78,36,36,41,35,36,28,49,48,45,66,75,80,61,82,86,56,61,64,43,59,38,40,36,38,42,30,15,35,47,77,68,32,27,38,37,35,63,94,39,79,35,38,46,68,61,40,73,56,60,78,39,92,55,50,44,39,39,59,33,54,44,22,48,26,25,30,25,25,15,38,38,30,52,60,85,43,72,46,73,41,66,67,22,34,23,37,31,35,37,36,37,36,58,29,59,46,54,20,37,39,38,40,38,37,47,62,65,45,72,62,88,75,69,47,22,42,44,32,39,34,32,38,25,51,40,71,67,96,52,89,40,65,43,52,43,45,39,42,38,37,36,48,88,56,37,54,46,78,39,34,53,52,57,32,48,39,35,38,43,32,42,62,69,47,37,40,35,38,36,33,38,39,88,52,35,33,39,38,39,42,35,35,38,87,68,89,53,34,68,36,67,38,57,32,71,79,67,23,82,29,79,35,28,36,37,38,51,57,16,37,32,39,42,38,30,23,34,37,37,96,88,69,45,81,48,60,76,75,44,63,33,35,31,64,52,21,32,39,35,41,30,36,41,55,64,74,53,69,48,70,51,56,47,68,59,57,67,67,58,24,56,56,62,57,49,89,61,61,56,63,62,56,26,68,76,43,56,90,72,43,55,43,19,93,132,88,79,67,78,74,62,60,52,62,46,58,58,46,55,63,57,71,58,63,77,83,68,67,65,48,61,87,63,83,85,70,82,72,50,77,51,53,24,44,52,40,17,38,69,81,78,74,57,88,60,76,36,34,40,36,37,39,39,35,42,37,39,71,94,73,68,34,37,36,37,41,35,40,37,40,21,32,65,70,39,39,40,76,68,48,74,67,49,27,73,72,68,43,86,74,57,38,13,32,37,39,36,34,44,28,66,91,62,25,31,38,42,34,73,40,48,50,32,79,40,50,33,61,31,47,65,40,50,35,38,36,35,43,79,35,56,24,88,98,39,69,62,65,78,62,93,65,59,69,69,57,42,63,63,19,38,62,22,31,40,41,39,38,80,35,35,40,37,38,26,49,48,45,66,72,81,61,83,86,58,60,63,43,60,40,38,37,37,43,29,17,35,47,78,69,33,27,39,38,36,62,94,38,79,35,39,47,68,62,40,70,56,61,77,38,92,54,50,46,40,38,58,34,55,45,23,48,26,25,30,27,24,16,39,38,32,54,59,84,43,73,48,72,42,67,66,22,34,22,36,31,34,37,36,38,36,58,30,58,45,52,20,37,41,37,39,38,37,50,61,65,44,73,61,89,73,69,46,24,40,45,34,40,35,31,39,24,50,42,70,69,95,51,89,39,66,45,51,44,45,39,41,38,37,36,48,88,56,38,53,48,78,40,34,53,53,58,33,49,39,35,38,43,31,42,62,69,48,36,40,35,39,37,33,38,39,89,53,34,33,39,39,39,43,35,35,39,88,69,90,54,35,67,35,68,37,57,33,71,80,65,24,82,30,78,36,30,37,35,37,51,59,17,36,32,41,42,38,31,25,34,39,36,95,87,67,43,81,47,60,76,74,44,66,31,36,29,64,53,20,33,38,36,41,30,34,42,55,65,76,51,68,48,70,50,54,45,67,59,58,66,68,57,24,56,56,62,58,48,88,61,62,55,62,62,55,25,68,74,42,56,91,72,42,55,44,17,94

Sequence (898 aa):
MSKGQSHGSSTVLRLMDEDSSGSVSPLYVPTPRNRELRTPHSGYHFDGSTRKFFEGWYFKVSIPERRQNFCFMYTVENPVFRKKLTPFEEAQYGPRFTGVGAQILGADDKYICQYSQESQNFWGSRHELVLGNTFVAEKQSKPPNKEVPPQEFDKRVLQGFQVSPLWNQGFICDDGRSNYVDTVKTARWEYSTRPIYGWGNVGSKQKATAGWLAAFPVFEPHWQICMASGLSTGWIEWDGERFEFQNAPSYSEKNWGGAFPRKWFWVQCNAFQGASGEVALTAAGGLRQLPGLTENFENAALIGVHYGGIFYEFVPWNGVVNWKVDPWGYWYMSAENQTHKVTLEATTKDPGTALRAPTSEAGFAIACKDSCSGVLRLQMWERIHDGSKGKIILDVTSNTAAVEVGGGPWFNTWKGETSTPELLRRALGVSLDVEGVFNYVPIFKPPGLMSKGQSHGSSTVLRLMDEDSSGSVSPLYVPTPRNRELRTPHSGYHFDGSTRKFFEGWYFKVSIPERRQNFCFMYTVENPVFRKKLTPFEEAQYGPRFTGVGAQILGADDKYICQYSQESQNFWGSRHELVLGNTFVAEKQSKPPNKEVPPQEFDKRVLQGFQVSPLWNQGFICDDGRSNYVDTVKTARWEYSTRPIYGWGNVGSKQKATAGWLAAFPVFEPHWQICMASGLSTGWIEWDGERFEFQNAPSYSEKNWGGAFPRKWFWVQCNAFQGASGEVALTAAGGLRQLPGLTENFENAALIGVHYGGIFYEFVPWNGVVNWKVDPWGYWYMSAENQTHKVTLEATTKDPGTALRAPTSEAGFAIACKDSCSGVLRLQMWERIHDGSKGKIILDVTSNTAAVEVGGGPWFNTWKGETSTPELLRRALGVSLDVEGVFNYVPIFKPPGL

Organism: Carya illinoinensis (NCBI:txid32201)

pLDDT: mean 88.23, std 16.43, range [18.12, 98.94]